Protein 3NQP (pdb70)

InterPro domains:
  IPR011990 Tetratricopeptide-like helical domain superfamily [SSF48452] (22-537)
  IPR012944 RagB/SusD domain [PF07980] (338-537)
  IPR033985 SusD-like, N-terminal [PF14322] (109-216)

Structure (mmCIF, N/CA/C/O backbone):
data_3NQP
#
_entry.id   3NQP
#
_cell.length_a   129.093
_cell.length_b   87.958
_cell.length_c   107.041
_cell.angle_alpha   90.00
_cell.angle_beta   93.38
_cell.angle_gamma   90.00
#
_symmetry.space_group_name_H-M   'C 1 2 1'
#
loop_
_entity.id
_entity.type
_entity.pdbx_description
1 polymer 'SusD superfamily protein'
2 non-polymer 'ACETATE ION'
3 non-polymer 1,2-ETHANEDIOL
4 non-polymer DI(HYDROXYETHYL)ETHER
5 water water
#
loop_
_atom_site.group_PDB
_atom_site.id
_atom_site.type_symbol
_atom_site.label_atom_id
_atom_site.label_alt_id
_atom_site.label_comp_id
_atom_site.label_asym_id
_atom_site.label_entity_id
_atom_site.label_seq_id
_atom_site.pdbx_PDB_ins_code
_atom_site.Cartn_x
_atom_site.Cartn_y
_atom_site.Cartn_z
_atom_site.occupancy
_atom_site.B_iso_or_equiv
_atom_site.auth_seq_id
_atom_site.auth_comp_id
_atom_site.auth_asym_id
_atom_site.auth_atom_id
_atom_site.pdbx_PDB_model_num
ATOM 1 N N . TYR A 1 17 ? 54.848 25.407 29.736 1.00 59.15 41 TYR A N 1
ATOM 2 C CA . TYR A 1 17 ? 54.413 23.990 29.896 1.00 58.62 41 TYR A CA 1
ATOM 3 C C . TYR A 1 17 ? 53.159 23.680 29.050 1.00 57.51 41 TYR A C 1
ATOM 4 O O . TYR A 1 17 ? 52.834 22.506 28.824 1.00 56.89 41 TYR A O 1
ATOM 6 N N . TRP A 1 18 ? 52.440 24.721 28.601 1.00 55.00 42 TRP A N 1
ATOM 7 C CA . TRP A 1 18 ? 51.290 24.507 27.705 1.00 50.32 42 TRP A CA 1
ATOM 8 C C . TRP A 1 18 ? 51.654 24.626 26.236 1.00 46.08 42 TRP A C 1
ATOM 9 O O . TRP A 1 18 ? 52.630 25.276 25.863 1.00 43.54 42 TRP A O 1
ATOM 20 N N . LYS A 1 19 ? 50.821 24.005 25.417 1.00 42.86 43 LYS A N 1
ATOM 21 C CA . LYS A 1 19 ? 51.042 23.897 23.994 1.00 43.49 43 LYS A CA 1
ATOM 22 C C . LYS A 1 19 ? 49.873 24.456 23.192 1.00 39.07 43 LYS A C 1
ATOM 23 O O . LYS A 1 19 ? 50.033 24.692 21.994 1.00 37.15 43 LYS A O 1
ATOM 29 N N . THR A 1 20 ? 48.697 24.642 23.805 1.00 34.66 44 THR A N 1
ATOM 30 C CA . THR A 1 20 ? 47.523 25.034 23.013 1.00 33.02 44 THR A CA 1
ATOM 31 C C . THR A 1 20 ? 46.633 26.161 23.578 1.00 31.48 44 THR A C 1
ATOM 32 O O . THR A 1 20 ? 46.563 26.413 24.798 1.00 28.43 44 THR A O 1
ATOM 36 N N . GLU A 1 21 ? 45.905 26.795 22.666 1.00 29.38 45 GLU A N 1
ATOM 37 C CA . GLU A 1 21 ? 44.971 27.862 23.019 1.00 28.30 45 GLU A CA 1
ATOM 38 C C . GLU A 1 21 ? 43.909 27.322 23.955 1.00 26.27 45 GLU A C 1
ATOM 39 O O . GLU A 1 21 ? 43.577 27.972 24.921 1.00 22.83 45 GLU A O 1
ATOM 45 N N . ALA A 1 22 ? 43.391 26.124 23.676 1.00 23.41 46 ALA A N 1
ATOM 46 C CA . ALA A 1 22 ? 42.366 25.494 24.519 1.00 23.27 46 ALA A CA 1
ATOM 47 C C . ALA A 1 22 ? 42.773 25.399 25.998 1.00 22.31 46 ALA A C 1
ATOM 48 O O . ALA A 1 22 ? 41.948 25.588 26.895 1.00 20.38 46 ALA A O 1
ATOM 50 N N . GLN A 1 23 ? 44.050 25.152 26.246 1.00 21.41 47 GLN A N 1
ATOM 51 C CA . GLN A 1 23 ? 44.532 25.000 27.614 1.00 24.71 47 GLN A CA 1
ATOM 52 C C . GLN A 1 23 ? 44.585 26.344 28.346 1.00 22.95 47 GLN A C 1
ATOM 53 O O . GLN A 1 23 ? 44.161 26.464 29.504 1.00 23.44 47 GLN A O 1
ATOM 59 N N . ALA A 1 24 ? 45.097 27.359 27.666 1.00 21.09 48 ALA A N 1
ATOM 60 C CA . ALA A 1 24 ? 45.153 28.687 28.246 1.00 19.62 48 ALA A CA 1
ATOM 61 C C . ALA A 1 24 ? 43.739 29.181 28.546 1.00 19.34 48 ALA A C 1
ATOM 62 O O . ALA A 1 24 ? 43.484 29.710 29.609 1.00 20.48 48 ALA A O 1
ATOM 64 N N . THR A 1 25 ? 42.823 28.996 27.602 1.00 17.59 49 THR A N 1
ATOM 65 C CA . THR A 1 25 ? 41.459 29.446 27.766 1.00 17.70 49 THR A CA 1
ATOM 66 C C . THR A 1 25 ? 40.748 28.704 28.920 1.00 18.30 49 THR A C 1
ATOM 67 O O . THR A 1 25 ? 39.995 29.324 29.686 1.00 19.82 49 THR A O 1
ATOM 71 N N . ALA A 1 26 ? 40.991 27.390 29.036 1.00 20.21 50 ALA A N 1
ATOM 72 C CA . ALA A 1 26 ? 40.491 26.600 30.168 1.00 20.40 50 ALA A CA 1
ATOM 73 C C . ALA A 1 26 ? 41.010 27.170 31.499 1.00 20.18 50 ALA A C 1
ATOM 74 O O . ALA A 1 26 ? 40.263 27.282 32.463 1.00 17.63 50 ALA A O 1
ATOM 76 N N . TYR A 1 27 ? 42.282 27.529 31.550 1.00 14.52 51 TYR A N 1
ATOM 77 C CA . TYR A 1 27 ? 42.840 28.025 32.768 1.00 18.95 51 TYR A CA 1
ATOM 78 C C . TYR A 1 27 ? 42.229 29.398 33.117 1.00 17.14 51 TYR A C 1
ATOM 79 O O . TYR A 1 27 ? 41.977 29.672 34.285 1.00 18.34 51 TYR A O 1
ATOM 88 N N . ILE A 1 28 ? 41.948 30.228 32.112 1.00 18.71 52 ILE A N 1
ATOM 89 C CA . ILE A 1 28 ? 41.251 31.500 32.333 1.00 16.49 52 ILE A CA 1
ATOM 90 C C . ILE A 1 28 ? 39.874 31.275 32.917 1.00 18.78 52 ILE A C 1
ATOM 91 O O . ILE A 1 28 ? 39.454 32.013 33.832 1.00 16.70 52 ILE A O 1
ATOM 96 N N A ASP A 1 29 ? 39.154 30.281 32.400 0.60 16.89 53 ASP A N 1
ATOM 97 N N B ASP A 1 29 ? 39.163 30.275 32.391 0.40 17.74 53 ASP A N 1
ATOM 98 C CA A ASP A 1 29 ? 37.873 29.936 32.991 0.60 17.90 53 ASP A CA 1
ATOM 99 C CA B ASP A 1 29 ? 37.875 29.887 32.947 0.40 18.92 53 ASP A CA 1
ATOM 100 C C A ASP A 1 29 ? 38.007 29.506 34.432 0.60 16.13 53 ASP A C 1
ATOM 101 C C B ASP A 1 29 ? 38.004 29.497 34.411 0.40 17.21 53 ASP A C 1
ATOM 102 O O A ASP A 1 29 ? 37.197 29.890 35.270 0.60 16.06 53 ASP A O 1
ATOM 103 O O B ASP A 1 29 ? 37.198 29.910 35.239 0.40 17.00 53 ASP A O 1
ATOM 112 N N . GLY A 1 30 ? 39.020 28.691 34.711 1.00 17.87 54 GLY A N 1
ATOM 113 C CA . GLY A 1 30 ? 39.293 28.222 36.075 1.00 19.09 54 GLY A CA 1
ATOM 114 C C . GLY A 1 30 ? 39.609 29.373 36.995 1.00 15.59 54 GLY A C 1
ATOM 115 O O . GLY A 1 30 ? 39.142 29.410 38.123 1.00 13.34 54 GLY A O 1
ATOM 116 N N . ILE A 1 31 ? 40.459 30.275 36.539 1.00 15.84 55 ILE A N 1
ATOM 117 C CA . ILE A 1 31 ? 40.768 31.499 37.313 1.00 15.85 55 ILE A CA 1
ATOM 118 C C . ILE A 1 31 ? 39.465 32.232 37.675 1.00 14.72 55 ILE A C 1
ATOM 119 O O . ILE A 1 31 ? 39.292 32.688 38.814 1.00 13.38 55 ILE A O 1
ATOM 124 N N . HIS A 1 32 ? 38.538 32.340 36.724 1.00 15.09 56 HIS A N 1
ATOM 125 C CA . HIS A 1 32 ? 37.284 33.033 37.032 1.00 16.55 56 HIS A CA 1
ATOM 126 C C . HIS A 1 32 ? 36.358 32.270 38.011 1.00 16.24 56 HIS A C 1
ATOM 127 O O . HIS A 1 32 ? 35.643 32.876 38.781 1.00 11.68 56 HIS A O 1
ATOM 134 N N . LYS A 1 33 ? 36.364 30.943 37.966 1.00 17.10 57 LYS A N 1
ATOM 135 C CA . LYS A 1 33 ? 35.510 30.165 38.849 1.00 15.08 57 LYS A CA 1
ATOM 136 C C . LYS A 1 33 ? 36.095 30.207 40.278 1.00 15.11 57 LYS A C 1
ATOM 137 O O . LYS A 1 33 ? 35.366 30.170 41.254 1.00 13.95 57 LYS A O 1
ATOM 143 N N A HIS A 1 34 ? 37.413 30.276 40.395 0.50 14.36 58 HIS A N 1
ATOM 144 N N B HIS A 1 34 ? 37.414 30.284 40.375 0.50 14.68 58 HIS A N 1
ATOM 145 C CA A HIS A 1 34 ? 38.038 30.394 41.706 0.50 13.45 58 HIS A CA 1
ATOM 146 C CA B HIS A 1 34 ? 38.097 30.393 41.657 0.50 14.23 58 HIS A CA 1
ATOM 147 C C A HIS A 1 34 ? 37.770 31.782 42.262 0.50 13.96 58 HIS A C 1
ATOM 148 C C B HIS A 1 34 ? 37.783 31.766 42.244 0.50 14.35 58 HIS A C 1
ATOM 149 O O A HIS A 1 34 ? 37.685 31.968 43.481 0.50 12.85 58 HIS A O 1
ATOM 150 O O B HIS A 1 34 ? 37.672 31.921 43.464 0.50 13.63 58 HIS A O 1
ATOM 163 N N . LEU A 1 35 ? 37.656 32.767 41.373 1.00 11.50 59 LEU A N 1
ATOM 164 C CA . LEU A 1 35 ? 37.305 34.107 41.792 1.00 12.02 59 LEU A CA 1
ATOM 165 C C . LEU A 1 35 ? 35.843 34.063 42.279 1.00 12.72 59 LEU A C 1
ATOM 166 O O . LEU A 1 35 ? 35.534 34.657 43.311 1.00 11.38 59 LEU A O 1
ATOM 171 N N . ARG A 1 36 ? 34.962 33.388 41.532 1.00 10.72 60 ARG A N 1
ATOM 172 C CA . ARG A 1 36 ? 33.574 33.227 41.965 1.00 11.40 60 ARG A CA 1
ATOM 173 C C . ARG A 1 36 ? 33.525 32.644 43.388 1.00 13.98 60 ARG A C 1
ATOM 174 O O . ARG A 1 36 ? 32.754 33.109 44.249 1.00 15.19 60 ARG A O 1
ATOM 182 N N . ASP A 1 37 ? 34.337 31.618 43.621 1.00 10.63 61 ASP A N 1
ATOM 183 C CA . ASP A 1 37 ? 34.372 30.955 44.915 1.00 15.23 61 ASP A CA 1
ATOM 184 C C . ASP A 1 37 ? 34.844 31.877 46.059 1.00 14.71 61 ASP A C 1
ATOM 185 O O . ASP A 1 37 ? 34.546 31.611 47.206 1.00 15.81 61 ASP A O 1
ATOM 190 N N . ALA A 1 38 ? 35.576 32.936 45.745 1.00 12.53 62 ALA A N 1
ATOM 191 C CA . ALA A 1 38 ? 35.970 33.941 46.776 1.00 13.02 62 ALA A CA 1
ATOM 192 C C . ALA A 1 38 ? 35.032 35.132 46.883 1.00 11.11 62 ALA A C 1
ATOM 193 O O . ALA A 1 38 ? 35.273 36.049 47.694 1.00 12.49 62 ALA A O 1
ATOM 195 N N . ALA A 1 39 ? 33.937 35.130 46.121 1.00 13.83 63 ALA A N 1
ATOM 196 C CA . ALA A 1 39 ? 33.045 36.286 46.081 1.00 12.93 63 ALA A CA 1
ATOM 197 C C . ALA A 1 39 ? 32.320 36.557 47.410 1.00 11.00 63 ALA A C 1
ATOM 198 O O . ALA A 1 39 ? 32.147 37.712 47.808 1.00 11.27 63 ALA A O 1
ATOM 200 N N . TRP A 1 40 ? 31.899 35.513 48.101 1.00 8.99 64 TRP A N 1
ATOM 201 C CA . TRP A 1 40 ? 31.212 35.728 49.383 1.00 10.41 64 TRP A CA 1
ATOM 202 C C . TRP A 1 40 ? 32.187 36.391 50.342 1.00 9.70 64 TRP A C 1
ATOM 203 O O . TRP A 1 40 ? 31.854 37.362 51.018 1.00 12.42 64 TRP A O 1
ATOM 214 N N . GLN A 1 41 ? 33.421 35.900 50.390 1.00 8.69 65 GLN A N 1
ATOM 215 C CA . GLN A 1 41 ? 34.380 36.511 51.304 1.00 12.65 65 GLN A CA 1
ATOM 216 C C . GLN A 1 41 ? 34.652 37.974 50.944 1.00 9.76 65 GLN A C 1
ATOM 217 O O . GLN A 1 41 ? 34.826 38.822 51.838 1.00 10.23 65 GLN A O 1
ATOM 223 N N . HIS A 1 42 ? 34.771 38.251 49.649 1.00 10.67 66 HIS A N 1
ATOM 224 C CA . HIS A 1 42 ? 35.099 39.594 49.183 1.00 12.20 66 HIS A CA 1
ATOM 225 C C . HIS A 1 42 ? 33.982 40.591 49.554 1.00 11.52 66 HIS A C 1
ATOM 226 O O . HIS A 1 42 ? 34.237 41.691 50.087 1.00 11.20 66 HIS A O 1
ATOM 233 N N . THR A 1 43 ? 32.744 40.205 49.262 1.00 10.34 67 THR A N 1
ATOM 234 C CA . THR A 1 43 ? 31.616 41.088 49.364 1.00 9.10 67 THR A CA 1
ATOM 235 C C . THR A 1 43 ? 31.064 41.067 50.791 1.00 9.74 67 THR A C 1
ATOM 236 O O . THR A 1 43 ? 30.915 42.132 51.434 1.00 10.44 67 THR A O 1
ATOM 240 N N . ILE A 1 44 ? 30.803 39.884 51.309 1.00 9.98 68 ILE A N 1
ATOM 241 C CA . ILE A 1 44 ? 30.114 39.781 52.624 1.00 10.52 68 ILE A CA 1
ATOM 242 C C . ILE A 1 44 ? 31.158 39.819 53.769 1.00 9.80 68 ILE A C 1
ATOM 243 O O . ILE A 1 44 ? 31.157 40.742 54.574 1.00 12.11 68 ILE A O 1
ATOM 248 N N . THR A 1 45 ? 32.058 38.853 53.855 1.00 9.93 69 THR A N 1
ATOM 249 C CA . THR A 1 45 ? 32.984 38.799 55.006 1.00 10.60 69 THR A CA 1
ATOM 250 C C . THR A 1 45 ? 33.813 40.072 55.164 1.00 9.44 69 THR A C 1
ATOM 251 O O . THR A 1 45 ? 33.822 40.661 56.242 1.00 9.72 69 THR A O 1
ATOM 255 N N . PHE A 1 46 ? 34.433 40.506 54.078 1.00 9.24 70 PHE A N 1
ATOM 256 C CA . PHE A 1 46 ? 35.326 41.664 54.076 1.00 11.51 70 PHE A CA 1
ATOM 257 C C . PHE A 1 46 ? 34.537 43.003 53.933 1.00 12.77 70 PHE A C 1
ATOM 258 O O . PHE A 1 46 ? 34.772 43.946 54.665 1.00 12.88 70 PHE A O 1
ATOM 266 N N . GLY A 1 47 ? 33.572 43.052 53.020 1.00 14.04 71 GLY A N 1
ATOM 267 C CA . GLY A 1 47 ? 32.922 44.306 52.660 1.00 11.85 71 GLY A CA 1
ATOM 268 C C . GLY A 1 47 ? 31.788 44.727 53.569 1.00 11.06 71 GLY A C 1
ATOM 269 O O . GLY A 1 47 ? 31.575 45.927 53.743 1.00 10.80 71 GLY A O 1
ATOM 270 N N . GLU A 1 48 ? 31.021 43.767 54.100 1.00 11.47 72 GLU A N 1
ATOM 271 C CA . GLU A 1 48 ? 29.761 44.111 54.830 1.00 13.24 72 GLU A CA 1
ATOM 272 C C . GLU A 1 48 ? 29.839 43.942 56.339 1.00 10.98 72 GLU A C 1
ATOM 273 O O . GLU A 1 48 ? 29.376 44.797 57.082 1.00 10.79 72 GLU A O 1
ATOM 279 N N . LEU A 1 49 ? 30.367 42.800 56.797 1.00 12.46 73 LEU A N 1
ATOM 280 C CA . LEU A 1 49 ? 30.079 42.392 58.184 1.00 11.00 73 LEU A CA 1
ATOM 281 C C . LEU A 1 49 ? 30.540 43.331 59.286 1.00 12.32 73 LEU A C 1
ATOM 282 O O . LEU A 1 49 ? 29.886 43.421 60.315 1.00 12.79 73 LEU A O 1
ATOM 287 N N . ARG A 1 50 ? 31.691 43.964 59.122 1.00 13.59 74 ARG A N 1
ATOM 288 C CA . ARG A 1 50 ? 32.203 44.895 60.144 1.00 13.76 74 ARG A CA 1
ATOM 289 C C . ARG A 1 50 ? 31.552 46.280 60.062 1.00 16.25 74 ARG A C 1
ATOM 290 O O . ARG A 1 50 ? 31.933 47.187 60.805 1.00 15.95 74 ARG A O 1
ATOM 298 N N . GLY A 1 51 ? 30.599 46.434 59.144 1.00 13.80 75 GLY A N 1
ATOM 299 C CA . GLY A 1 51 ? 29.944 47.724 58.885 1.00 14.76 75 GLY A CA 1
ATOM 300 C C . GLY A 1 51 ? 29.003 48.311 59.935 1.00 12.88 75 GLY A C 1
ATOM 301 O O . GLY A 1 51 ? 28.481 49.365 59.701 1.00 13.52 75 GLY A O 1
ATOM 302 N N . GLY A 1 52 ? 28.771 47.654 61.076 1.00 10.46 76 GLY A N 1
ATOM 303 C CA . GLY A 1 52 ? 28.051 48.298 62.180 1.00 12.20 76 GLY A CA 1
ATOM 304 C C . GLY A 1 52 ? 26.545 48.235 62.038 1.00 12.26 76 GLY A C 1
ATOM 305 O O . GLY A 1 52 ? 25.816 48.937 62.736 1.00 13.87 76 GLY A O 1
ATOM 306 N N . ARG A 1 53 ? 26.051 47.416 61.132 1.00 10.57 77 ARG A N 1
ATOM 307 C CA . ARG A 1 53 ? 24.600 47.342 60.950 1.00 11.34 77 ARG A CA 1
ATOM 308 C C . ARG A 1 53 ? 23.982 45.962 60.931 1.00 13.91 77 ARG A C 1
ATOM 309 O O . ARG A 1 53 ? 22.795 45.804 60.538 1.00 10.78 77 ARG A O 1
ATOM 317 N N . PHE A 1 54 ? 24.730 44.969 61.415 1.00 12.38 78 PHE A N 1
ATOM 318 C CA . PHE A 1 54 ? 24.233 43.614 61.544 1.00 12.74 78 PHE A CA 1
ATOM 319 C C . PHE A 1 54 ? 23.835 43.353 63.007 1.00 14.66 78 PHE A C 1
ATOM 320 O O . PHE A 1 54 ? 24.367 43.965 63.905 1.00 12.69 78 PHE A O 1
ATOM 328 N N . ILE A 1 55 ? 22.831 42.520 63.232 1.00 14.77 79 ILE A N 1
ATOM 329 C CA . ILE A 1 55 ? 22.521 42.125 64.589 1.00 15.99 79 ILE A CA 1
ATOM 330 C C . ILE A 1 55 ? 23.398 40.909 64.963 1.00 14.97 79 ILE A C 1
ATOM 331 O O . ILE A 1 55 ? 23.962 40.235 64.083 1.00 13.35 79 ILE A O 1
ATOM 336 N N . THR A 1 56 ? 23.467 40.622 66.261 1.00 14.40 80 THR A N 1
ATOM 337 C CA . THR A 1 56 ? 24.078 39.388 66.753 1.00 16.53 80 THR A CA 1
ATOM 338 C C . THR A 1 56 ? 23.113 38.714 67.722 1.00 15.67 80 THR A C 1
ATOM 339 O O . THR A 1 56 ? 22.062 39.265 68.036 1.00 14.99 80 THR A O 1
ATOM 343 N N . GLY A 1 57 ? 23.468 37.510 68.146 1.00 18.03 81 GLY A N 1
ATOM 344 C CA . GLY A 1 57 ? 22.581 36.658 68.940 1.00 17.69 81 GLY A CA 1
ATOM 345 C C . GLY A 1 57 ? 21.620 35.937 68.021 1.00 17.28 81 GLY A C 1
ATOM 346 O O . GLY A 1 57 ? 21.973 35.519 66.921 1.00 22.76 81 GLY A O 1
ATOM 347 N N . ALA A 1 58 ? 20.368 35.876 68.421 1.00 14.65 82 ALA A N 1
ATOM 348 C CA . ALA A 1 58 ? 19.371 35.155 67.640 1.00 17.03 82 ALA A CA 1
ATOM 349 C C . ALA A 1 58 ? 18.766 36.115 66.609 1.00 14.49 82 ALA A C 1
ATOM 350 O O . ALA A 1 58 ? 18.413 37.266 66.893 1.00 11.79 82 ALA A O 1
ATOM 352 N N . SER A 1 59 ? 18.627 35.623 65.398 1.00 13.23 83 SER A N 1
ATOM 353 C CA . SER A 1 59 ? 17.915 36.362 64.384 1.00 10.92 83 SER A CA 1
ATOM 354 C C . SER A 1 59 ? 16.438 36.395 64.709 1.00 11.37 83 SER A C 1
ATOM 355 O O . SER A 1 59 ? 15.959 35.639 65.543 1.00 11.43 83 SER A O 1
ATOM 358 N N . SER A 1 60 ? 15.720 37.282 64.027 1.00 11.83 84 SER A N 1
ATOM 359 C CA . SER A 1 60 ? 14.248 37.293 64.095 1.00 10.53 84 SER A CA 1
ATOM 360 C C . SER A 1 60 ? 13.647 35.908 63.881 1.00 10.81 84 SER A C 1
ATOM 361 O O . SER A 1 60 ? 12.594 35.580 64.450 1.00 13.05 84 SER A O 1
ATOM 364 N N . ASP A 1 61 ? 14.248 35.120 62.996 1.00 12.10 85 ASP A N 1
ATOM 365 C CA . ASP A 1 61 ? 13.720 33.795 62.658 1.00 10.18 85 ASP A CA 1
ATOM 366 C C . ASP A 1 61 ? 14.026 32.726 63.726 1.00 15.13 85 ASP A C 1
ATOM 367 O O . ASP A 1 61 ? 13.497 31.588 63.665 1.00 14.15 85 ASP A O 1
ATOM 372 N N . GLY A 1 62 ? 14.873 33.082 64.691 1.00 15.66 86 GLY A N 1
ATOM 373 C CA . GLY A 1 62 ? 15.096 32.237 65.860 1.00 15.51 86 GLY A CA 1
ATOM 374 C C . GLY A 1 62 ? 16.452 31.573 65.938 1.00 17.30 86 GLY A C 1
ATOM 375 O O . GLY A 1 62 ? 16.688 30.855 66.891 1.00 13.47 86 GLY A O 1
ATOM 384 N N . GLY A 1 64 ? 20.779 31.479 65.937 1.00 16.24 88 GLY A N 1
ATOM 385 C CA . GLY A 1 64 ? 22.019 32.213 66.229 1.00 14.37 88 GLY A CA 1
ATOM 386 C C . GLY A 1 64 ? 22.727 32.566 64.925 1.00 15.72 88 GLY A C 1
ATOM 387 O O . GLY A 1 64 ? 22.948 31.695 64.075 1.00 12.94 88 GLY A O 1
ATOM 388 N N . VAL A 1 65 ? 23.128 33.830 64.783 1.00 12.38 89 VAL A N 1
ATOM 389 C CA . VAL A 1 65 ? 23.676 34.292 63.531 1.00 13.16 89 VAL A CA 1
ATOM 390 C C . VAL A 1 65 ? 25.132 33.918 63.418 1.00 12.76 89 VAL A C 1
ATOM 391 O O . VAL A 1 65 ? 25.770 33.639 64.421 1.00 12.35 89 VAL A O 1
ATOM 395 N N . SER A 1 66 ? 25.637 33.893 62.191 1.00 11.43 90 SER A N 1
ATOM 396 C CA . SER A 1 66 ? 27.048 33.510 61.946 1.00 15.82 90 SER A CA 1
ATOM 397 C C . SER A 1 66 ? 28.001 34.689 62.070 1.00 15.37 90 SER A C 1
ATOM 398 O O . SER A 1 66 ? 27.574 35.855 61.988 1.00 11.58 90 SER A O 1
ATOM 401 N N . ASN A 1 67 ? 29.303 34.390 62.210 1.00 12.25 91 ASN A N 1
ATOM 402 C CA . ASN A 1 67 ? 30.344 35.395 62.215 1.00 14.19 91 ASN A CA 1
ATOM 403 C C . ASN A 1 67 ? 30.128 36.485 63.270 1.00 15.86 91 ASN A C 1
ATOM 404 O O . ASN A 1 67 ? 30.504 37.657 63.066 1.00 15.34 91 ASN A O 1
ATOM 409 N N . GLY A 1 68 ? 29.520 36.136 64.396 1.00 13.03 92 GLY A N 1
ATOM 410 C CA . GLY A 1 68 ? 29.184 37.198 65.393 1.00 14.96 92 GLY A CA 1
ATOM 411 C C . GLY A 1 68 ? 30.424 37.954 65.870 1.00 13.69 92 GLY A C 1
ATOM 412 O O . GLY A 1 68 ? 30.378 39.164 66.117 1.00 11.96 92 GLY A O 1
ATOM 413 N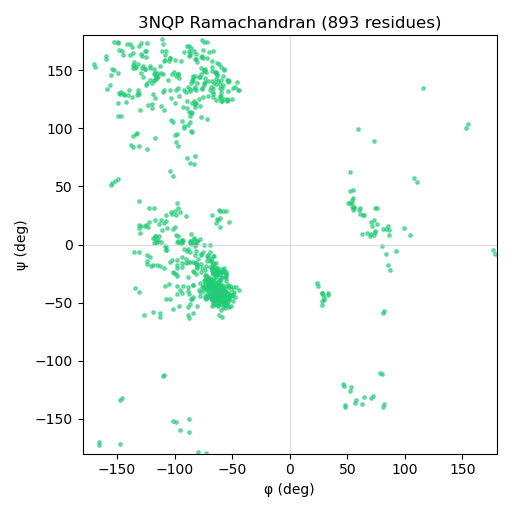 N . ASP A 1 69 ? 31.548 37.265 66.015 1.00 13.98 93 ASP A N 1
ATOM 414 C CA . ASP A 1 69 ? 32.784 37.959 66.414 1.00 16.15 93 ASP A CA 1
ATOM 415 C C . ASP A 1 69 ? 33.240 39.046 65.415 1.00 14.37 93 ASP A C 1
ATOM 416 O O . ASP A 1 69 ? 33.727 40.118 65.838 1.00 16.18 93 ASP A O 1
ATOM 421 N N . ILE A 1 70 ? 33.143 38.772 64.121 1.00 12.75 94 ILE A N 1
ATOM 422 C CA . ILE A 1 70 ? 33.479 39.812 63.100 1.00 13.42 94 ILE A CA 1
ATOM 423 C C . ILE A 1 70 ? 32.564 41.031 63.288 1.00 12.47 94 ILE A C 1
ATOM 424 O O . ILE A 1 70 ? 33.017 42.184 63.347 1.00 11.89 94 ILE A O 1
ATOM 429 N N . ILE A 1 71 ? 31.273 40.756 63.409 1.00 13.17 95 ILE A N 1
ATOM 430 C CA . ILE A 1 71 ? 30.256 41.770 63.525 1.00 11.13 95 ILE A CA 1
ATOM 431 C C . ILE A 1 71 ? 30.499 42.631 64.756 1.00 12.44 95 ILE A C 1
ATOM 432 O O . ILE A 1 71 ? 30.353 43.836 64.675 1.00 8.84 95 ILE A O 1
ATOM 437 N N . LEU A 1 72 ? 30.915 42.007 65.873 1.00 13.69 96 LEU A N 1
ATOM 438 C CA . LEU A 1 72 ? 31.176 42.678 67.139 1.00 15.00 96 LEU A CA 1
ATOM 439 C C . LEU A 1 72 ? 32.559 43.327 67.193 1.00 15.17 96 LEU A C 1
ATOM 440 O O . LEU A 1 72 ? 32.929 43.920 68.190 1.00 14.52 96 LEU A O 1
ATOM 445 N N . GLN A 1 73 ? 33.332 43.225 66.128 1.00 12.56 97 GLN A N 1
ATOM 446 C CA . GLN A 1 73 ? 34.683 43.756 66.150 1.00 12.73 97 GLN A CA 1
ATOM 447 C C . GLN A 1 73 ? 35.604 43.042 67.175 1.00 13.30 97 GLN A C 1
ATOM 448 O O . GLN A 1 73 ? 36.586 43.630 67.618 1.00 14.58 97 GLN A O 1
ATOM 454 N N . ASN A 1 74 ? 35.285 41.785 67.514 1.00 13.20 98 ASN A N 1
ATOM 455 C CA . ASN A 1 74 ? 36.046 40.997 68.463 1.00 13.05 98 ASN A CA 1
ATOM 456 C C . ASN A 1 74 ? 37.153 40.346 67.659 1.00 13.92 98 ASN A C 1
ATOM 457 O O . ASN A 1 74 ? 36.914 39.321 66.998 1.00 13.33 98 ASN A O 1
ATOM 462 N N . PHE A 1 75 ? 38.335 40.963 67.692 1.00 11.88 99 PHE A N 1
ATOM 463 C CA . PHE A 1 75 ? 39.461 40.518 66.901 1.00 13.42 99 PHE A CA 1
ATOM 464 C C . PHE A 1 75 ? 40.704 40.413 67.757 1.00 14.18 99 PHE A C 1
ATOM 465 O O . PHE A 1 75 ? 41.037 41.357 68.467 1.00 14.92 99 PHE A O 1
ATOM 473 N N . ASP A 1 76 ? 41.359 39.260 67.675 1.00 15.75 100 ASP A N 1
ATOM 474 C CA . ASP A 1 76 ? 42.685 39.029 68.288 1.00 17.74 100 ASP A CA 1
ATOM 475 C C . ASP A 1 76 ? 43.257 37.745 67.676 1.00 16.94 100 ASP A C 1
ATOM 476 O O . ASP A 1 76 ? 42.664 37.166 66.747 1.00 15.47 100 ASP A O 1
ATOM 481 N N . GLU A 1 77 ? 44.387 37.256 68.187 1.00 16.24 101 GLU A N 1
ATOM 482 C CA . GLU A 1 77 ? 45.033 36.099 67.575 1.00 16.75 101 GLU A CA 1
ATOM 483 C C . GLU A 1 77 ? 44.257 34.762 67.662 1.00 19.02 101 GLU A C 1
ATOM 484 O O . GLU A 1 77 ? 44.656 33.801 67.020 1.00 19.87 101 GLU A O 1
ATOM 490 N N . THR A 1 78 ? 43.181 34.694 68.448 1.00 18.45 102 THR A N 1
ATOM 491 C CA . THR A 1 78 ? 42.306 33.513 68.439 1.00 21.26 102 THR A CA 1
ATOM 492 C C . THR A 1 78 ? 40.912 33.826 67.903 1.00 19.13 102 THR A C 1
ATOM 493 O O . THR A 1 78 ? 40.060 32.949 67.896 1.00 19.60 102 THR A O 1
ATOM 497 N N . HIS A 1 79 ? 40.691 35.067 67.443 1.00 18.51 103 HIS A N 1
ATOM 498 C CA . HIS A 1 79 ? 39.440 35.477 66.805 1.00 15.44 103 HIS A CA 1
ATOM 499 C C . HIS A 1 79 ? 39.800 36.326 65.560 1.00 16.38 103 HIS A C 1
ATOM 500 O O . HIS A 1 79 ? 39.877 37.552 65.623 1.00 16.81 103 HIS A O 1
ATOM 507 N N . THR A 1 80 ? 40.070 35.657 64.442 1.00 11.29 104 THR A N 1
ATOM 508 C CA . THR A 1 80 ? 40.722 36.284 63.297 1.00 13.36 104 THR A CA 1
ATOM 509 C C . THR A 1 80 ? 39.778 36.498 62.086 1.00 14.23 104 THR A C 1
ATOM 510 O O . THR A 1 80 ? 40.175 37.090 61.074 1.00 14.16 104 THR A O 1
ATOM 514 N N . GLY A 1 81 ? 38.523 36.074 62.238 1.00 14.75 105 GLY A N 1
ATOM 515 C CA . GLY A 1 81 ? 37.477 36.324 61.249 1.00 11.12 105 GLY A CA 1
ATOM 516 C C . GLY A 1 81 ? 37.534 35.321 60.106 1.00 14.19 105 GLY A C 1
ATOM 517 O O . GLY A 1 81 ? 36.534 34.660 59.786 1.00 13.13 105 GLY A O 1
ATOM 518 N N . VAL A 1 82 ? 38.706 35.288 59.464 1.00 13.41 106 VAL A N 1
ATOM 519 C CA . VAL A 1 82 ? 39.057 34.294 58.456 1.00 15.50 106 VAL A CA 1
ATOM 520 C C . VAL A 1 82 ? 40.397 33.697 58.833 1.00 17.51 106 VAL A C 1
ATOM 521 O O . VAL A 1 82 ? 41.121 34.288 59.635 1.00 13.27 106 VAL A O 1
ATOM 525 N N . SER A 1 83 ? 40.715 32.541 58.252 1.00 15.25 107 SER A N 1
ATOM 526 C CA . SER A 1 83 ? 41.996 31.885 58.444 1.00 18.46 107 SER A CA 1
ATOM 527 C C . SER A 1 83 ? 42.804 32.002 57.190 1.00 18.43 107 SER A C 1
ATOM 528 O O . SER A 1 83 ? 42.257 32.265 56.124 1.00 16.37 107 SER A O 1
ATOM 531 N N . LYS A 1 84 ? 44.111 31.762 57.331 1.00 16.61 108 LYS A N 1
ATOM 532 C CA . LYS A 1 84 ? 45.031 31.594 56.231 1.00 21.35 108 LYS A CA 1
ATOM 533 C C . LYS A 1 84 ? 45.020 32.747 55.250 1.00 18.87 108 LYS A C 1
ATOM 534 O O . LYS A 1 84 ? 45.019 32.506 54.030 1.00 16.08 108 LYS A O 1
ATOM 540 N N . PHE A 1 85 ? 45.064 33.984 55.767 1.00 19.44 109 PHE A N 1
ATOM 541 C CA . PHE A 1 85 ? 44.997 35.183 54.902 1.00 19.40 109 PHE A CA 1
ATOM 542 C C . PHE A 1 85 ? 43.818 35.118 53.921 1.00 19.29 109 PHE A C 1
ATOM 543 O O . PHE A 1 85 ? 43.910 35.522 52.765 1.00 17.81 109 PHE A O 1
ATOM 551 N N . GLY A 1 86 ? 42.713 34.550 54.377 1.00 16.28 110 GLY A N 1
ATOM 552 C CA . GLY A 1 86 ? 41.530 34.432 53.554 1.00 16.48 110 GLY A CA 1
ATOM 553 C C . GLY A 1 86 ? 41.653 33.405 52.426 1.00 16.97 110 GLY A C 1
ATOM 554 O O . GLY A 1 86 ? 40.915 33.464 51.462 1.00 14.00 110 GLY A O 1
ATOM 555 N N . ASP A 1 87 ? 42.652 32.531 52.521 1.00 19.02 111 ASP A N 1
ATOM 556 C CA . ASP A 1 87 ? 42.925 31.473 51.547 1.00 21.36 111 ASP A CA 1
ATOM 557 C C . ASP A 1 87 ? 43.069 32.032 50.135 1.00 19.24 111 ASP A C 1
ATOM 558 O O . ASP A 1 87 ? 42.671 31.398 49.174 1.00 19.56 111 ASP A O 1
ATOM 563 N N . LEU A 1 88 ? 43.589 33.245 49.999 1.00 14.80 112 LEU A N 1
ATOM 564 C CA . LEU A 1 88 ? 43.753 33.816 48.676 1.00 15.48 112 LEU A CA 1
ATOM 565 C C . LEU A 1 88 ? 45.079 33.499 47.972 1.00 17.05 112 LEU A C 1
ATOM 566 O O . LEU A 1 88 ? 45.191 33.725 46.743 1.00 16.90 112 LEU A O 1
ATOM 571 N N . PHE A 1 89 ? 46.085 33.015 48.684 1.00 17.60 113 PHE A N 1
ATOM 572 C CA . PHE A 1 89 ? 47.397 32.836 48.027 1.00 18.49 113 PHE A CA 1
ATOM 573 C C . PHE A 1 89 ? 47.403 31.686 47.019 1.00 19.53 113 PHE A C 1
ATOM 574 O O . PHE A 1 89 ? 48.171 31.729 46.043 1.00 18.95 113 PHE A O 1
ATOM 582 N N . GLY A 1 90 ? 46.555 30.675 47.213 1.00 20.03 114 GLY A N 1
ATOM 583 C CA . GLY A 1 90 ? 46.464 29.610 46.204 1.00 22.00 114 GLY A CA 1
ATOM 584 C C . GLY A 1 90 ? 45.999 30.194 44.863 1.00 21.76 114 GLY A C 1
ATOM 585 O O . GLY A 1 90 ? 46.593 29.923 43.788 1.00 21.03 114 GLY A O 1
ATOM 586 N N . ARG A 1 91 ? 44.971 31.044 44.931 1.00 20.99 115 ARG A N 1
ATOM 587 C CA . ARG A 1 91 ? 44.458 31.748 43.744 1.00 19.41 115 ARG A CA 1
ATOM 588 C C . ARG A 1 91 ? 45.515 32.621 43.079 1.00 19.82 115 ARG A C 1
ATOM 589 O O . ARG A 1 91 ? 45.669 32.594 41.850 1.00 15.29 115 ARG A O 1
ATOM 597 N N . ILE A 1 92 ? 46.193 33.424 43.904 1.00 16.71 116 ILE A N 1
ATOM 598 C CA . ILE A 1 92 ? 47.281 34.293 43.437 1.00 18.63 116 ILE A CA 1
ATOM 599 C C . ILE A 1 92 ? 48.366 33.477 42.717 1.00 17.22 116 ILE A C 1
ATOM 600 O O . ILE A 1 92 ? 48.845 33.884 41.657 1.00 18.21 116 ILE A O 1
ATOM 605 N N A THR A 1 93 ? 48.750 32.335 43.272 0.50 17.92 117 THR A N 1
ATOM 606 N N B THR A 1 93 ? 48.729 32.333 43.294 0.50 17.40 117 THR A N 1
ATOM 607 C CA A THR A 1 93 ? 49.844 31.577 42.670 0.50 18.59 117 THR A CA 1
ATOM 608 C CA B THR A 1 93 ? 49.778 31.483 42.728 0.50 17.74 117 THR A CA 1
ATOM 609 C C A THR A 1 93 ? 49.459 31.024 41.292 0.50 17.80 117 THR A C 1
ATOM 610 C C B THR A 1 93 ? 49.442 31.060 41.306 0.50 17.37 117 THR A C 1
ATOM 611 O O A THR A 1 93 ? 50.321 30.899 40.427 0.50 19.94 117 THR A O 1
ATOM 612 O O B THR A 1 93 ? 50.309 31.054 40.438 0.50 19.67 117 THR A O 1
ATOM 619 N N . ASN A 1 94 ? 48.176 30.730 41.072 1.00 15.37 118 ASN A N 1
ATOM 620 C CA . ASN A 1 94 ? 47.693 30.343 39.764 1.00 15.45 118 ASN A CA 1
ATOM 621 C C . ASN A 1 94 ? 47.761 31.493 38.772 1.00 17.19 118 ASN A C 1
ATOM 622 O O . ASN A 1 94 ? 48.071 31.279 37.584 1.00 15.66 118 ASN A O 1
ATOM 627 N N . LEU A 1 95 ? 47.526 32.717 39.244 1.00 16.38 119 LEU A N 1
ATOM 628 C CA . LEU A 1 95 ? 47.718 33.889 38.405 1.00 15.32 119 LEU A CA 1
ATOM 629 C C . LEU A 1 95 ? 49.193 34.016 38.017 1.00 17.65 119 LEU A C 1
ATOM 630 O O . LEU A 1 95 ? 49.509 34.227 36.849 1.00 18.17 119 LEU A O 1
ATOM 635 N N . ASN A 1 96 ? 50.089 33.869 38.992 1.00 14.80 120 ASN A N 1
ATOM 636 C CA . ASN A 1 96 ? 51.531 33.955 38.709 1.00 15.72 120 ASN A CA 1
ATOM 637 C C . ASN A 1 96 ? 51.920 32.920 37.663 1.00 17.42 120 ASN A C 1
ATOM 638 O O . ASN A 1 96 ? 52.632 33.217 36.716 1.00 18.75 120 ASN A O 1
ATOM 643 N N . LEU A 1 97 ? 51.414 31.702 37.827 1.00 20.86 121 LEU A N 1
ATOM 644 C CA . LEU A 1 97 ? 51.734 30.629 36.904 1.00 23.07 121 LEU A CA 1
ATOM 645 C C . LEU A 1 97 ? 51.220 30.963 35.504 1.00 21.62 121 LEU A C 1
ATOM 646 O O . LEU A 1 97 ? 51.900 30.753 34.526 1.00 18.12 121 LEU A O 1
ATOM 651 N N . PHE A 1 98 ? 49.997 31.471 35.402 1.00 20.53 122 PHE A N 1
ATOM 652 C CA . PHE A 1 98 ? 49.489 31.848 34.093 1.00 20.03 122 PHE A CA 1
ATOM 653 C C . PHE A 1 98 ? 50.390 32.886 33.426 1.00 20.13 122 PHE A C 1
ATOM 654 O O . PHE A 1 98 ? 50.678 32.792 32.224 1.00 19.41 122 PHE A O 1
ATOM 662 N N . ILE A 1 99 ? 50.820 33.881 34.194 1.00 18.70 123 ILE A N 1
ATOM 663 C CA . ILE A 1 99 ? 51.620 34.959 33.640 1.00 20.57 123 ILE A CA 1
ATOM 664 C C . ILE A 1 99 ? 52.962 34.414 33.146 1.00 23.94 123 ILE A C 1
ATOM 665 O O . ILE A 1 99 ? 53.356 34.668 32.004 1.00 23.46 123 ILE A O 1
ATOM 670 N N . ALA A 1 100 ? 53.630 33.648 34.004 1.00 24.84 124 ALA A N 1
ATOM 671 C CA . ALA A 1 100 ? 54.888 32.961 33.640 1.00 26.29 124 ALA A CA 1
ATOM 672 C C . ALA A 1 100 ? 54.724 32.124 32.351 1.00 25.34 124 ALA A C 1
ATOM 673 O O . ALA A 1 100 ? 55.528 32.216 31.439 1.00 27.31 124 ALA A O 1
ATOM 675 N N . ARG A 1 101 ? 53.666 31.340 32.244 1.00 24.22 125 ARG A N 1
ATOM 676 C CA . ARG A 1 101 ? 53.520 30.481 31.051 1.00 27.06 125 ARG A CA 1
ATOM 677 C C . ARG A 1 101 ? 53.118 31.172 29.763 1.00 27.45 125 ARG A C 1
ATOM 678 O O . ARG A 1 101 ? 53.474 30.717 28.670 1.00 29.92 125 ARG A O 1
ATOM 686 N N . VAL A 1 102 ? 52.341 32.233 29.877 1.00 28.57 126 VAL A N 1
ATOM 687 C CA . VAL A 1 102 ? 51.682 32.821 28.725 1.00 27.66 126 VAL A CA 1
ATOM 688 C C . VAL A 1 102 ? 52.433 34.051 28.164 1.00 27.52 126 VAL A C 1
ATOM 689 O O . VAL A 1 102 ? 52.305 34.346 26.988 1.00 27.78 126 VAL A O 1
ATOM 693 N N . THR A 1 103 ? 53.223 34.742 28.988 1.00 27.93 127 THR A N 1
ATOM 694 C CA . THR A 1 103 ? 53.894 35.959 28.553 1.00 28.05 127 THR A CA 1
ATOM 695 C C . THR A 1 103 ? 54.620 35.778 27.210 1.00 31.47 127 THR A C 1
ATOM 696 O O . THR A 1 103 ? 54.477 36.624 26.327 1.00 33.79 127 THR A O 1
ATOM 700 N N . ASP A 1 104 ? 55.321 34.662 27.007 1.00 31.18 128 ASP A N 1
ATOM 701 C CA . ASP A 1 104 ? 56.042 34.442 25.729 1.00 33.46 128 ASP A CA 1
ATOM 702 C C . ASP A 1 104 ? 55.479 33.323 24.842 1.00 34.42 128 ASP A C 1
ATOM 703 O O . ASP A 1 104 ? 56.176 32.816 23.966 1.00 35.86 128 ASP A O 1
ATOM 708 N N . ALA A 1 105 ? 54.210 32.967 25.046 1.00 31.79 129 ALA A N 1
ATOM 709 C CA . ALA A 1 105 ? 53.546 31.907 24.302 1.00 31.04 129 ALA A CA 1
ATOM 710 C C . ALA A 1 105 ? 53.357 32.274 22.845 1.00 31.95 129 ALA A C 1
ATOM 711 O O . ALA A 1 105 ? 52.987 33.413 22.529 1.00 31.93 129 ALA A O 1
ATOM 713 N N . THR A 1 106 ? 53.545 31.295 21.965 1.00 30.26 130 THR A N 1
ATOM 714 C CA . THR A 1 106 ? 53.440 31.541 20.535 1.00 30.68 130 THR A CA 1
ATOM 715 C C . THR A 1 106 ? 52.180 30.930 19.934 1.00 29.40 130 THR A C 1
ATOM 716 O O . THR A 1 106 ? 51.900 31.129 18.760 1.00 31.28 130 THR A O 1
ATOM 720 N N . TYR A 1 107 ? 51.415 30.199 20.740 1.00 25.77 131 TYR A N 1
ATOM 721 C CA . TYR A 1 107 ? 50.194 29.526 20.296 1.00 24.56 131 TYR A CA 1
ATOM 722 C C . TYR A 1 107 ? 48.905 30.338 20.503 1.00 22.75 131 TYR A C 1
ATOM 723 O O . TYR A 1 107 ? 47.825 29.834 20.250 1.00 23.73 131 TYR A O 1
ATOM 732 N N . LEU A 1 108 ? 49.013 31.559 21.019 1.00 21.52 132 LEU A N 1
ATOM 733 C CA . LEU A 1 108 ? 47.880 32.489 21.093 1.00 19.89 132 LEU A CA 1
ATOM 734 C C . LEU A 1 108 ? 48.146 33.654 20.135 1.00 17.68 132 LEU A C 1
ATOM 735 O O . LEU A 1 108 ? 49.281 34.098 19.956 1.00 19.31 132 LEU A O 1
ATOM 740 N N . SER A 1 109 ? 47.084 34.184 19.572 1.00 16.71 133 SER A N 1
ATOM 741 C CA . SER A 1 109 ? 47.162 35.460 18.890 1.00 18.58 133 SER A CA 1
ATOM 742 C C . SER A 1 109 ? 47.632 36.531 19.888 1.00 17.45 133 SER A C 1
ATOM 743 O O . SER A 1 109 ? 47.420 36.430 21.109 1.00 16.38 133 SER A O 1
ATOM 746 N N . ASP A 1 110 ? 48.279 37.554 19.366 1.00 17.21 134 ASP A N 1
ATOM 747 C CA . ASP A 1 110 ? 48.626 38.695 20.186 1.00 18.30 134 ASP A CA 1
ATOM 748 C C . ASP A 1 110 ? 47.410 39.261 20.922 1.00 17.30 134 ASP A C 1
ATOM 749 O O . ASP A 1 110 ? 47.532 39.601 22.094 1.00 17.21 134 ASP A O 1
ATOM 754 N N . GLU A 1 111 ? 46.275 39.392 20.228 1.00 15.37 135 GLU A N 1
ATOM 755 C CA . GLU A 1 111 ? 45.032 39.950 20.811 1.00 18.86 135 GLU A CA 1
ATOM 756 C C . GLU A 1 111 ? 44.521 39.148 21.997 1.00 19.36 135 GLU A C 1
ATOM 757 O O . GLU A 1 111 ? 44.208 39.716 23.025 1.00 20.93 135 GLU A O 1
ATOM 771 N N . LYS A 1 113 ? 46.255 36.818 23.766 1.00 17.52 137 LYS A N 1
ATOM 772 C CA . LYS A 1 113 ? 47.292 36.831 24.800 1.00 21.34 137 LYS A CA 1
ATOM 773 C C . LYS A 1 113 ? 47.199 38.134 25.638 1.00 16.25 137 LYS A C 1
ATOM 774 O O . LYS A 1 113 ? 47.238 38.093 26.865 1.00 17.37 137 LYS A O 1
ATOM 780 N N . ASN A 1 114 ? 47.114 39.273 24.957 1.00 15.41 138 ASN A N 1
ATOM 781 C CA . ASN A 1 114 ? 47.094 40.560 25.615 1.00 13.52 138 ASN A CA 1
ATOM 782 C C . ASN A 1 114 ? 45.792 40.704 26.433 1.00 14.01 138 ASN A C 1
ATOM 783 O O . ASN A 1 114 ? 45.815 41.249 27.529 1.00 15.83 138 ASN A O 1
ATOM 788 N N . PHE A 1 115 ? 44.673 40.210 25.897 1.00 14.13 139 PHE A N 1
ATOM 789 C CA . PHE A 1 115 ? 43.403 40.283 26.642 1.00 13.59 139 PHE A CA 1
ATOM 790 C C . PHE A 1 115 ? 43.466 39.475 27.921 1.00 15.41 139 PHE A C 1
ATOM 791 O O . PHE A 1 115 ? 43.082 39.953 28.988 1.00 14.67 139 PHE A O 1
ATOM 799 N N . TYR A 1 116 ? 43.972 38.247 27.801 1.00 14.96 140 TYR A N 1
ATOM 800 C CA . TYR A 1 116 ? 44.149 37.356 28.926 1.00 15.34 140 TYR A CA 1
ATOM 801 C C . TYR A 1 116 ? 45.137 37.926 29.932 1.00 14.28 140 TYR A C 1
ATOM 802 O O . TYR A 1 116 ? 44.883 37.889 31.134 1.00 16.24 140 TYR A O 1
ATOM 811 N N . LEU A 1 117 ? 46.242 38.484 29.463 1.00 16.36 141 LEU A N 1
ATOM 812 C CA . LEU A 1 117 ? 47.223 39.036 30.413 1.00 15.01 141 LEU A CA 1
ATOM 813 C C . LEU A 1 117 ? 46.621 40.291 31.112 1.00 15.03 141 LEU A C 1
ATOM 814 O O . LEU A 1 117 ? 46.777 40.472 32.310 1.00 15.12 141 LEU A O 1
ATOM 819 N N . GLY A 1 118 ? 45.859 41.104 30.389 1.00 16.01 142 GLY A N 1
ATOM 820 C CA . GLY A 1 118 ? 45.152 42.206 31.004 1.00 16.44 142 GLY A CA 1
ATOM 821 C C . GLY A 1 118 ? 44.270 41.702 32.129 1.00 15.47 142 GLY A C 1
ATOM 822 O O . GLY A 1 118 ? 44.198 42.299 33.209 1.00 12.99 142 GLY A O 1
ATOM 823 N N . GLU A 1 119 ? 43.611 40.579 31.901 1.00 16.02 143 GLU A N 1
ATOM 824 C CA . GLU A 1 119 ? 42.662 40.070 32.897 1.00 13.55 143 GLU A CA 1
ATOM 825 C C . GLU A 1 119 ? 43.456 39.618 34.126 1.00 16.85 143 GLU A C 1
ATOM 826 O O . GLU A 1 119 ? 43.082 39.943 35.258 1.00 15.89 143 GLU A O 1
ATOM 832 N N . VAL A 1 120 ? 44.562 38.903 33.900 1.00 12.04 144 VAL A N 1
ATOM 833 C CA . VAL A 1 120 ? 45.227 38.215 34.983 1.00 13.63 144 VAL A CA 1
ATOM 834 C C . VAL A 1 120 ? 46.028 39.207 35.840 1.00 15.50 144 VAL A C 1
ATOM 835 O O . VAL A 1 120 ? 46.039 39.086 37.041 1.00 18.42 144 VAL A O 1
ATOM 839 N N . TYR A 1 121 ? 46.642 40.221 35.234 1.00 14.43 145 TYR A N 1
ATOM 840 C CA . TYR A 1 121 ? 47.268 41.292 36.032 1.00 14.86 145 TYR A CA 1
ATOM 841 C C . TYR A 1 121 ? 46.250 42.115 36.789 1.00 13.10 145 TYR A C 1
ATOM 842 O O . TYR A 1 121 ? 46.490 42.494 37.934 1.00 12.63 145 TYR A O 1
ATOM 851 N N . GLY A 1 122 ? 45.094 42.371 36.173 1.00 14.12 146 GLY A N 1
ATOM 852 C CA . GLY A 1 122 ? 44.005 43.026 36.868 1.00 10.27 146 GLY A CA 1
ATOM 853 C C . GLY A 1 122 ? 43.548 42.268 38.106 1.00 12.12 146 GLY A C 1
ATOM 854 O O . GLY A 1 122 ? 43.265 42.860 39.156 1.00 13.40 146 GLY A O 1
ATOM 855 N N . LEU A 1 123 ? 43.396 40.963 37.967 1.00 12.03 147 LEU A N 1
ATOM 856 C CA . LEU A 1 123 ? 42.922 40.125 39.048 1.00 10.96 147 LEU A CA 1
ATOM 857 C C . LEU A 1 123 ? 43.962 39.959 40.128 1.00 10.66 147 LEU A C 1
ATOM 858 O O . LEU A 1 123 ? 43.613 39.819 41.313 1.00 11.56 147 LEU A O 1
ATOM 863 N N . ARG A 1 124 ? 45.241 40.027 39.768 1.00 11.87 148 ARG A N 1
ATOM 864 C CA . ARG A 1 124 ? 46.261 39.933 40.805 1.00 11.64 148 ARG A CA 1
ATOM 865 C C . ARG A 1 124 ? 46.238 41.218 41.659 1.00 11.67 148 ARG A C 1
ATOM 866 O O . ARG A 1 124 ? 46.349 41.139 42.889 1.00 12.61 148 ARG A O 1
ATOM 874 N N . ALA A 1 125 ? 46.031 42.370 41.022 1.00 12.26 149 ALA A N 1
ATOM 875 C CA . ALA A 1 125 ? 45.773 43.609 41.741 1.00 12.53 149 ALA A CA 1
ATOM 876 C C . ALA A 1 125 ? 44.535 43.487 42.653 1.00 12.06 149 ALA A C 1
ATOM 877 O O . ALA A 1 125 ? 44.519 43.976 43.773 1.00 10.90 149 ALA A O 1
ATOM 879 N N . PHE A 1 126 ? 43.466 42.918 42.110 1.00 11.65 150 PHE A N 1
ATOM 880 C CA . PHE A 1 126 ? 42.223 42.795 42.830 1.00 14.50 150 PHE A CA 1
ATOM 881 C C . PHE A 1 126 ? 42.421 42.047 44.145 1.00 12.28 150 PHE A C 1
ATOM 882 O O . PHE A 1 126 ? 41.984 42.501 45.192 1.00 12.43 150 PHE A O 1
ATOM 890 N N . TYR A 1 127 ? 43.043 40.882 44.071 1.00 11.19 151 TYR A N 1
ATOM 891 C CA . TYR A 1 127 ? 43.248 40.080 45.245 1.00 13.66 151 TYR A CA 1
ATOM 892 C C . TYR A 1 127 ? 44.185 40.796 46.215 1.00 13.23 151 TYR A C 1
ATOM 893 O O . TYR A 1 127 ? 43.914 40.870 47.395 1.00 9.46 151 TYR A O 1
ATOM 902 N N . TYR A 1 128 ? 45.280 41.346 45.716 1.00 10.39 152 TYR A N 1
ATOM 903 C CA . TYR A 1 128 ? 46.206 42.006 46.633 1.00 12.17 152 TYR A CA 1
ATOM 904 C C . TYR A 1 128 ? 45.624 43.253 47.304 1.00 11.41 152 TYR A C 1
ATOM 905 O O . TYR A 1 128 ? 46.067 43.625 48.385 1.00 16.72 152 TYR A O 1
ATOM 914 N N . PHE A 1 129 ? 44.646 43.896 46.671 1.00 11.53 153 PHE A N 1
ATOM 915 C CA . PHE A 1 129 ? 44.012 45.097 47.229 1.00 13.06 153 PHE A CA 1
ATOM 916 C C . PHE A 1 129 ? 43.070 44.712 48.385 1.00 11.88 153 PHE A C 1
ATOM 917 O O . PHE A 1 129 ? 43.003 45.440 49.387 1.00 12.70 153 PHE A O 1
ATOM 925 N N . ASP A 1 130 ? 42.359 43.589 48.270 1.00 12.70 154 ASP A N 1
ATOM 926 C CA . ASP A 1 130 ? 41.642 43.033 49.438 1.00 9.61 154 ASP A CA 1
ATOM 927 C C . ASP A 1 130 ? 42.659 42.728 50.565 1.00 12.36 154 ASP A C 1
ATOM 928 O O . ASP A 1 130 ? 42.436 43.119 51.735 1.00 10.13 154 ASP A O 1
ATOM 933 N N . LEU A 1 131 ? 43.757 42.043 50.238 1.00 9.11 155 LEU A N 1
ATOM 934 C CA . LEU A 1 131 ? 44.742 41.693 51.267 1.00 9.34 155 LEU A CA 1
ATOM 935 C C . LEU A 1 131 ? 45.310 42.959 51.919 1.00 10.12 155 LEU A C 1
ATOM 936 O O . LEU A 1 131 ? 45.472 43.020 53.139 1.00 12.85 155 LEU A O 1
ATOM 941 N N . TYR A 1 132 ? 45.569 43.999 51.127 1.00 10.16 156 TYR A N 1
ATOM 942 C CA . TYR A 1 132 ? 46.089 45.279 51.694 1.00 10.94 156 TYR A CA 1
ATOM 943 C C . TYR A 1 132 ? 45.085 45.962 52.610 1.00 11.50 156 TYR A C 1
ATOM 944 O O . TYR A 1 132 ? 45.438 46.461 53.666 1.00 9.62 156 TYR A O 1
ATOM 953 N N . ARG A 1 133 ? 43.813 46.004 52.209 1.00 12.41 157 ARG A N 1
ATOM 954 C CA . ARG A 1 133 ? 42.804 46.645 53.043 1.00 10.84 157 ARG A CA 1
ATOM 955 C C . ARG A 1 133 ? 42.474 45.879 54.323 1.00 11.06 157 ARG A C 1
ATOM 956 O O . ARG A 1 133 ? 42.094 46.465 55.339 1.00 11.14 157 ARG A O 1
ATOM 964 N N . ILE A 1 134 ? 42.595 44.563 54.264 1.00 9.67 158 ILE A N 1
ATOM 965 C CA . ILE A 1 134 ? 42.303 43.717 55.413 1.00 11.46 158 ILE A CA 1
ATOM 966 C C . ILE A 1 134 ? 43.516 43.619 56.336 1.00 10.45 158 ILE A C 1
ATOM 967 O O . ILE A 1 134 ? 43.372 43.771 57.509 1.00 12.92 158 ILE A O 1
ATOM 972 N N . TYR A 1 135 ? 44.698 43.378 55.777 1.00 11.28 159 TYR A N 1
ATOM 973 C CA . TYR A 1 135 ? 45.895 43.058 56.582 1.00 12.79 159 TYR A CA 1
ATOM 974 C C . TYR A 1 135 ? 46.991 44.117 56.543 1.00 13.87 159 TYR A C 1
ATOM 975 O O . TYR A 1 135 ? 47.874 44.074 57.400 1.00 11.17 159 TYR A O 1
ATOM 984 N N . GLY A 1 136 ? 46.972 45.019 55.552 1.00 10.72 160 GLY A N 1
ATOM 985 C CA . GLY A 1 136 ? 48.091 45.932 55.341 1.00 14.93 160 GLY A CA 1
ATOM 986 C C . GLY A 1 136 ? 49.229 45.217 54.623 1.00 13.83 160 GLY A C 1
ATOM 987 O O . GLY A 1 136 ? 49.112 44.826 53.457 1.00 11.71 160 GLY A O 1
ATOM 988 N N . GLY A 1 137 ? 50.325 44.995 55.329 1.00 13.71 161 GLY A N 1
ATOM 989 C CA . GLY A 1 137 ? 51.382 44.177 54.801 1.00 13.65 161 GLY A CA 1
ATOM 990 C C . GLY A 1 137 ? 51.055 42.686 54.808 1.00 14.92 161 GLY A C 1
ATOM 991 O O . GLY A 1 137 ? 50.480 42.178 55.767 1.00 16.46 161 GLY A O 1
ATOM 992 N N . VAL A 1 138 ? 51.401 42.019 53.710 1.00 15.68 162 VAL A N 1
ATOM 993 C CA . VAL A 1 138 ? 51.227 40.573 53.527 1.00 15.98 162 VAL A CA 1
ATOM 994 C C . VAL A 1 138 ? 52.406 40.050 52.703 1.00 16.14 162 VAL A C 1
ATOM 995 O O . VAL A 1 138 ? 53.107 40.841 52.051 1.00 16.04 162 VAL A O 1
ATOM 999 N N . PRO A 1 139 ? 52.635 38.725 52.701 1.00 15.12 163 PRO A N 1
ATOM 1000 C CA . PRO A 1 139 ? 53.691 38.166 51.843 1.00 15.80 163 PRO A CA 1
ATOM 1001 C C . PRO A 1 139 ? 53.455 38.516 50.388 1.00 16.37 163 PRO A C 1
ATOM 1002 O O . PRO A 1 139 ? 52.308 38.466 49.933 1.00 15.58 163 PRO A O 1
ATOM 1006 N N . LEU A 1 140 ? 54.495 38.906 49.653 1.00 15.20 164 LEU A N 1
ATOM 1007 C CA . LEU A 1 140 ? 54.328 39.193 48.230 1.00 19.04 164 LEU A CA 1
ATOM 1008 C C . LEU A 1 140 ? 54.768 37.994 47.390 1.00 22.53 164 LEU A C 1
ATOM 1009 O O . LEU A 1 140 ? 55.937 37.906 46.976 1.00 18.24 164 LEU A O 1
ATOM 1014 N N . ARG A 1 141 ? 53.824 37.087 47.144 1.00 21.52 165 ARG A N 1
ATOM 1015 C CA . ARG A 1 141 ? 54.037 35.933 46.269 1.00 22.03 165 ARG A CA 1
ATOM 1016 C C . ARG A 1 141 ? 53.746 36.312 44.835 1.00 22.53 165 ARG A C 1
ATOM 1017 O O . ARG A 1 141 ? 52.585 36.552 44.460 1.00 19.26 165 ARG A O 1
ATOM 1025 N N . LEU A 1 142 ? 54.810 36.360 44.032 1.00 24.15 166 LEU A N 1
ATOM 1026 C CA . LEU A 1 142 ? 54.727 36.772 42.628 1.00 25.84 166 LEU A CA 1
ATOM 1027 C C . LEU A 1 142 ? 55.287 35.738 41.606 1.00 29.68 166 LEU A C 1
ATOM 1028 O O . LEU A 1 142 ? 55.053 35.866 40.411 1.00 27.55 166 LEU A O 1
ATOM 1033 N N . THR A 1 143 ? 56.031 34.746 42.084 1.00 34.18 167 THR A N 1
ATOM 1034 C CA . THR A 1 143 ? 56.650 33.740 41.223 1.00 37.64 167 THR A CA 1
ATOM 1035 C C . THR A 1 143 ? 56.410 32.379 41.827 1.00 37.06 167 THR A C 1
ATOM 1036 O O . THR A 1 143 ? 55.490 31.691 41.396 1.00 40.87 167 THR A O 1
ATOM 1040 N N . LEU A 1 156 ? 55.934 27.904 51.373 1.00 57.87 180 LEU A N 1
ATOM 1041 C CA . LEU A 1 156 ? 55.496 28.883 52.373 1.00 56.86 180 LEU A CA 1
ATOM 1042 C C . LEU A 1 156 ? 56.721 29.638 52.929 1.00 55.43 180 LEU A C 1
ATOM 1043 O O . LEU A 1 156 ? 57.709 29.809 52.220 1.00 56.72 180 LEU A O 1
ATOM 1045 N N . TYR A 1 157 ? 56.636 30.082 54.188 1.00 52.76 181 TYR A N 1
ATOM 1046 C CA . TYR A 1 157 ? 57.752 30.688 54.958 1.00 50.46 181 TYR A CA 1
ATOM 1047 C C . TYR A 1 157 ? 58.364 31.948 54.332 1.00 45.13 181 TYR A C 1
ATOM 1048 O O . TYR A 1 157 ? 59.596 32.083 54.205 1.00 42.23 181 TYR A O 1
ATOM 1065 N N . ALA A 1 159 ? 58.168 36.269 54.722 1.00 22.14 183 ALA A N 1
ATOM 1066 C CA . ALA A 1 159 ? 57.823 37.391 55.572 1.00 21.55 183 ALA A CA 1
ATOM 1067 C C . ALA A 1 159 ? 56.752 38.269 54.882 1.00 19.14 183 ALA A C 1
ATOM 1068 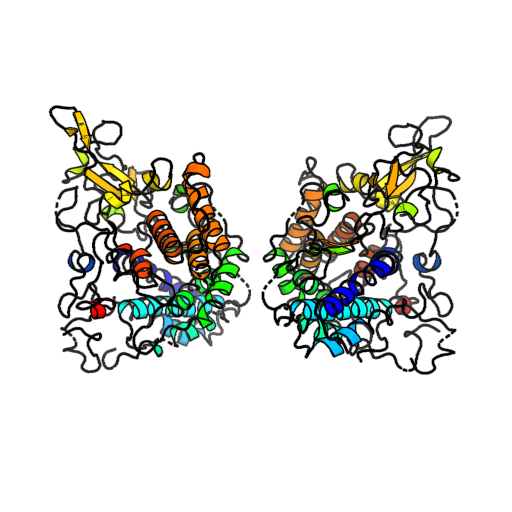O O . ALA A 1 159 ? 56.684 38.336 53.652 1.00 16.81 183 ALA A O 1
ATOM 1070 N N . ARG A 1 160 ? 55.947 38.950 55.695 1.00 18.14 184 ARG A N 1
ATOM 1071 C CA . ARG A 1 160 ? 55.042 39.963 55.197 1.00 16.18 184 ARG A CA 1
ATOM 1072 C C . ARG A 1 160 ? 55.835 41.138 54.646 1.00 15.75 184 ARG A C 1
ATOM 1073 O O . ARG A 1 160 ? 56.679 41.661 55.322 1.00 15.92 184 ARG A O 1
ATOM 1081 N N . SER A 1 161 ? 55.540 41.573 53.422 1.00 18.32 185 SER A N 1
ATOM 1082 C CA . SER A 1 161 ? 56.093 42.834 52.905 1.00 19.08 185 SER A CA 1
ATOM 1083 C C . SER A 1 161 ? 55.320 43.992 53.528 1.00 20.17 185 SER A C 1
ATOM 1084 O O . SER A 1 161 ? 54.209 43.781 54.030 1.00 18.52 185 SER A O 1
ATOM 1087 N N . THR A 1 162 ? 55.888 45.204 53.496 1.00 16.32 186 THR A N 1
ATOM 1088 C CA . THR A 1 162 ? 55.198 46.354 54.100 1.00 17.68 186 THR A CA 1
ATOM 1089 C C . THR A 1 162 ? 53.974 46.802 53.255 1.00 15.97 186 THR A C 1
ATOM 1090 O O . THR A 1 162 ? 53.883 46.480 52.048 1.00 10.96 186 THR A O 1
ATOM 1094 N N . PRO A 1 163 ? 53.030 47.547 53.866 1.00 15.73 187 PRO A N 1
ATOM 1095 C CA . PRO A 1 163 ? 51.919 48.058 53.044 1.00 15.33 187 PRO A CA 1
ATOM 1096 C C . PRO A 1 163 ? 52.376 48.811 51.777 1.00 15.33 187 PRO A C 1
ATOM 1097 O O . PRO A 1 163 ? 51.846 48.579 50.673 1.00 15.94 187 PRO A O 1
ATOM 1101 N N A LYS A 1 164 ? 53.341 49.712 51.919 0.50 15.76 188 LYS A N 1
ATOM 1102 N N B LYS A 1 164 ? 53.349 49.705 51.928 0.50 15.76 188 LYS A N 1
ATOM 1103 C CA A LYS A 1 164 ? 53.866 50.412 50.741 0.50 15.69 188 LYS A CA 1
ATOM 1104 C CA B LYS A 1 164 ? 53.896 50.426 50.770 0.50 15.66 188 LYS A CA 1
ATOM 1105 C C A LYS A 1 164 ? 54.367 49.460 49.661 0.50 15.31 188 LYS A C 1
ATOM 1106 C C B LYS A 1 164 ? 54.401 49.488 49.671 0.50 15.36 188 LYS A C 1
ATOM 1107 O O A LYS A 1 164 ? 54.088 49.677 48.474 0.50 16.63 188 LYS A O 1
ATOM 1108 O O B LYS A 1 164 ? 54.154 49.743 48.485 0.50 16.71 188 LYS A O 1
ATOM 1119 N N . GLU A 1 165 ? 55.119 48.424 50.052 1.00 15.91 189 GLU A N 1
ATOM 1120 C CA . GLU A 1 165 ? 55.626 47.455 49.071 1.00 13.44 189 GLU A CA 1
ATOM 1121 C C . GLU A 1 165 ? 54.464 46.739 48.368 1.00 12.55 189 GLU A C 1
ATOM 1122 O O . GLU A 1 165 ? 54.526 46.537 47.156 1.00 13.78 189 GLU A O 1
ATOM 1128 N N . VAL A 1 166 ? 53.434 46.348 49.138 1.00 13.57 190 VAL A N 1
ATOM 1129 C CA . VAL A 1 166 ? 52.234 45.661 48.574 1.00 15.55 190 VAL A CA 1
ATOM 1130 C C . VAL A 1 166 ? 51.512 46.591 47.581 1.00 13.81 190 VAL A C 1
ATOM 1131 O O . VAL A 1 166 ? 51.113 46.168 46.472 1.00 13.74 190 VAL A O 1
ATOM 1143 N N . THR A 1 168 ? 52.772 49.208 46.007 1.00 13.09 192 THR A N 1
ATOM 1144 C CA . THR A 1 168 ? 53.620 49.397 44.817 1.00 13.31 192 THR A CA 1
ATOM 1145 C C . THR A 1 168 ? 53.313 48.303 43.785 1.00 11.81 192 THR A C 1
ATOM 1146 O O . THR A 1 168 ? 53.173 48.597 42.593 1.00 11.52 192 THR A O 1
ATOM 1150 N N . GLN A 1 169 ? 53.138 47.068 44.250 1.00 11.98 193 GLN A N 1
ATOM 1151 C CA . GLN A 1 169 ? 52.889 45.953 43.388 1.00 13.64 193 GLN A CA 1
ATOM 1152 C C . GLN A 1 169 ? 51.506 46.023 42.791 1.00 11.86 193 GLN A C 1
ATOM 1153 O O . GLN A 1 169 ? 51.318 45.728 41.600 1.00 13.18 193 GLN A O 1
ATOM 1159 N N . ILE A 1 170 ? 50.536 46.359 43.646 1.00 11.44 194 ILE A N 1
ATOM 1160 C CA . ILE A 1 170 ? 49.167 46.520 43.183 1.00 12.97 194 ILE A CA 1
ATOM 1161 C C . ILE A 1 170 ? 49.148 47.524 42.015 1.00 11.88 194 ILE A C 1
ATOM 1162 O O . ILE A 1 170 ? 48.570 47.284 40.971 1.00 14.93 194 ILE A O 1
ATOM 1167 N N . LYS A 1 171 ? 49.764 48.672 42.207 1.00 14.40 195 LYS A N 1
ATOM 1168 C CA . LYS A 1 171 ? 49.721 49.714 41.182 1.00 13.64 195 LYS A CA 1
ATOM 1169 C C . LYS A 1 171 ? 50.530 49.309 39.923 1.00 14.47 195 LYS A C 1
ATOM 1170 O O . LYS A 1 171 ? 50.116 49.584 38.795 1.00 14.78 195 LYS A O 1
ATOM 1176 N N . SER A 1 172 ? 51.660 48.633 40.101 1.00 15.05 196 SER A N 1
ATOM 1177 C CA . SER A 1 172 ? 52.387 48.109 38.943 1.00 15.85 196 SER A CA 1
ATOM 1178 C C . SER A 1 172 ? 51.502 47.171 38.133 1.00 15.50 196 SER A C 1
ATOM 1179 O O . SER A 1 172 ? 51.411 47.277 36.900 1.00 15.95 196 SER A O 1
ATOM 1182 N N . ASP A 1 173 ? 50.782 46.292 38.837 1.00 13.54 197 ASP A N 1
ATOM 1183 C CA . ASP A 1 173 ? 49.854 45.353 38.181 1.00 12.57 197 ASP A CA 1
ATOM 1184 C C . ASP A 1 173 ? 48.693 46.014 37.492 1.00 14.99 197 ASP A C 1
ATOM 1185 O O . ASP A 1 173 ? 48.277 45.569 36.430 1.00 13.46 197 ASP A O 1
ATOM 1190 N N . LEU A 1 174 ? 48.168 47.086 38.075 1.00 13.66 198 LEU A N 1
ATOM 1191 C CA . LEU A 1 174 ? 47.063 47.772 37.420 1.00 14.03 198 LEU A CA 1
ATOM 1192 C C . LEU A 1 174 ? 47.559 48.421 36.115 1.00 14.73 198 LEU A C 1
ATOM 1193 O O . LEU A 1 174 ? 46.884 48.365 35.084 1.00 13.43 198 LEU A O 1
ATOM 1198 N N . ASN A 1 175 ? 48.720 49.051 36.167 1.00 14.55 199 ASN A N 1
ATOM 1199 C CA . ASN A 1 175 ? 49.296 49.659 34.954 1.00 18.41 199 ASN A CA 1
ATOM 1200 C C . ASN A 1 175 ? 49.597 48.627 33.876 1.00 15.11 199 ASN A C 1
ATOM 1201 O O . ASN A 1 175 ? 49.373 48.892 32.726 1.00 12.95 199 ASN A O 1
ATOM 1206 N N . LYS A 1 176 ? 50.129 47.472 34.254 1.00 13.38 200 LYS A N 1
ATOM 1207 C CA . LYS A 1 176 ? 50.406 46.415 33.285 1.00 16.31 200 LYS A CA 1
ATOM 1208 C C . LYS A 1 176 ? 49.079 45.910 32.681 1.00 15.77 200 LYS A C 1
ATOM 1209 O O . LYS A 1 176 ? 49.004 45.682 31.492 1.00 17.26 200 LYS A O 1
ATOM 1215 N N . SER A 1 177 ? 48.047 45.753 33.519 1.00 13.36 201 SER A N 1
ATOM 1216 C CA . SER A 1 177 ? 46.691 45.387 33.050 1.00 12.73 201 SER A CA 1
ATOM 1217 C C . SER A 1 177 ? 46.254 46.354 31.959 1.00 11.96 201 SER A C 1
ATOM 1218 O O . SER A 1 177 ? 45.856 45.904 30.899 1.00 15.86 201 SER A O 1
ATOM 1229 N N . GLU A 1 179 ? 48.135 48.254 30.152 1.00 16.50 203 GLU A N 1
ATOM 1230 C CA . GLU A 1 179 ? 49.033 48.213 29.025 1.00 16.85 203 GLU A CA 1
ATOM 1231 C C . GLU A 1 179 ? 48.658 47.078 28.095 1.00 18.24 203 GLU A C 1
ATOM 1232 O O . GLU A 1 179 ? 48.635 47.236 26.883 1.00 18.74 203 GLU A O 1
ATOM 1238 N N . TYR A 1 180 ? 48.326 45.932 28.667 1.00 16.70 204 TYR A N 1
ATOM 1239 C CA . TYR A 1 180 ? 47.922 44.789 27.865 1.00 15.95 204 TYR A CA 1
ATOM 1240 C C . TYR A 1 180 ? 46.551 44.974 27.212 1.00 18.09 204 TYR A C 1
ATOM 1241 O O . TYR A 1 180 ? 46.385 44.620 26.066 1.00 16.76 204 TYR A O 1
ATOM 1250 N N . PHE A 1 181 ? 45.572 45.499 27.933 1.00 15.10 205 PHE A N 1
ATOM 1251 C CA . PHE A 1 181 ? 44.237 45.705 27.355 1.00 15.22 205 PHE A CA 1
ATOM 1252 C C . PHE A 1 181 ? 44.278 46.712 26.168 1.00 18.27 205 PHE A C 1
ATOM 1253 O O . PHE A 1 181 ? 43.478 46.623 25.221 1.00 20.07 205 PHE A O 1
ATOM 1261 N N . GLY A 1 182 ? 45.189 47.686 26.247 1.00 17.55 206 GLY A N 1
ATOM 1262 C CA . GLY A 1 182 ? 45.357 48.722 25.224 1.00 18.74 206 GLY A CA 1
ATOM 1263 C C . GLY A 1 182 ? 44.050 49.409 24.930 1.00 21.59 206 GLY A C 1
ATOM 1264 O O . GLY A 1 182 ? 43.419 49.955 25.837 1.00 18.24 206 GLY A O 1
ATOM 1265 N N . ASN A 1 183 ? 43.654 49.361 23.656 1.00 23.42 207 ASN A N 1
ATOM 1266 C CA . ASN A 1 183 ? 42.381 49.934 23.171 1.00 26.05 207 ASN A CA 1
ATOM 1267 C C . ASN A 1 183 ? 41.216 48.936 23.119 1.00 25.95 207 ASN A C 1
ATOM 1268 O O . ASN A 1 183 ? 40.171 49.263 22.621 1.00 28.90 207 ASN A O 1
ATOM 1281 N N . ASN A 1 185 ? 38.299 47.845 24.474 1.00 23.69 209 ASN A N 1
ATOM 1282 C CA . ASN A 1 185 ? 37.222 48.193 25.442 1.00 23.57 209 ASN A CA 1
ATOM 1283 C C . ASN A 1 185 ? 36.081 47.158 25.485 1.00 23.83 209 ASN A C 1
ATOM 1284 O O . ASN A 1 185 ? 35.157 47.284 26.289 1.00 19.73 209 ASN A O 1
ATOM 1289 N N . ASP A 1 186 ? 36.136 46.150 24.613 1.00 25.08 210 ASP A N 1
ATOM 1290 C CA . ASP A 1 186 ? 35.032 45.190 24.448 1.00 26.54 210 ASP A CA 1
ATOM 1291 C C . ASP A 1 186 ? 34.921 44.392 25.737 1.00 23.05 210 ASP A C 1
ATOM 1292 O O . ASP A 1 186 ? 35.901 43.967 26.325 1.00 20.62 210 ASP A O 1
ATOM 1297 N N . PHE A 1 187 ? 33.698 44.229 26.193 1.00 18.13 211 PHE A N 1
ATOM 1298 C CA . PHE A 1 187 ? 33.448 43.404 27.344 1.00 20.48 211 PHE A CA 1
ATOM 1299 C C . PHE A 1 187 ? 33.472 41.891 27.089 1.00 25.32 211 PHE A C 1
ATOM 1300 O O . PHE A 1 187 ? 33.573 41.132 28.054 1.00 27.09 211 PHE A O 1
ATOM 1308 N N . ASP A 1 188 ? 33.376 41.451 25.831 1.00 24.40 212 ASP A N 1
ATOM 1309 C CA . ASP A 1 188 ? 33.050 40.027 25.540 1.00 26.45 212 ASP A CA 1
ATOM 1310 C C . ASP A 1 188 ? 33.661 39.609 24.209 1.00 26.24 212 ASP A C 1
ATOM 1311 O O . ASP A 1 188 ? 32.959 39.115 23.345 1.00 27.72 212 ASP A O 1
ATOM 1316 N N . PRO A 1 189 ? 34.974 39.794 24.050 1.00 25.14 213 PRO A N 1
ATOM 1317 C CA . PRO A 1 189 ? 35.572 39.696 22.735 1.00 25.05 213 PRO A CA 1
ATOM 1318 C C . PRO A 1 189 ? 35.575 38.294 22.115 1.00 24.74 213 PRO A C 1
ATOM 1319 O O . PRO A 1 189 ? 35.674 38.200 20.907 1.00 24.35 213 PRO A O 1
ATOM 1323 N N . TYR A 1 190 ? 35.490 37.254 22.942 1.00 25.80 214 TYR A N 1
ATOM 1324 C CA . TYR A 1 190 ? 35.428 35.843 22.519 1.00 27.89 214 TYR A CA 1
ATOM 1325 C C . TYR A 1 190 ? 34.064 35.219 22.799 1.00 29.26 214 TYR A C 1
ATOM 1326 O O . TYR A 1 190 ? 33.906 34.004 22.739 1.00 26.86 214 TYR A O 1
ATOM 1335 N N . LYS A 1 191 ? 33.074 36.055 23.120 1.00 31.01 215 LYS A N 1
ATOM 1336 C CA . LYS A 1 191 ? 31.699 35.593 23.296 1.00 31.86 215 LYS A CA 1
ATOM 1337 C C . LYS A 1 191 ? 31.586 34.474 24.297 1.00 31.58 215 LYS A C 1
ATOM 1338 O O . LYS A 1 191 ? 30.811 33.542 24.089 1.00 30.77 215 LYS A O 1
ATOM 1344 N N . ARG A 1 192 ? 32.353 34.576 25.384 1.00 30.48 216 ARG A N 1
ATOM 1345 C CA . ARG A 1 192 ? 32.330 33.588 26.454 1.00 31.55 216 ARG A CA 1
ATOM 1346 C C . ARG A 1 192 ? 31.362 33.971 27.580 1.00 31.02 216 ARG A C 1
ATOM 1347 O O . ARG A 1 192 ? 30.978 33.128 28.391 1.00 26.57 216 ARG A O 1
ATOM 1355 N N . GLY A 1 193 ? 30.995 35.245 27.676 1.00 30.31 217 GLY A N 1
ATOM 1356 C CA . GLY A 1 193 ? 30.139 35.670 28.794 1.00 27.76 217 GLY A CA 1
ATOM 1357 C C . GLY A 1 193 ? 30.331 37.152 29.086 1.00 26.33 217 GLY A C 1
ATOM 1358 O O . GLY A 1 193 ? 31.344 37.583 29.655 1.00 20.56 217 GLY A O 1
ATOM 1359 N N . LYS A 1 194 ? 29.358 37.936 28.660 1.00 23.03 218 LYS A N 1
ATOM 1360 C CA . LYS A 1 194 ? 29.478 39.388 28.726 1.00 18.73 218 LYS A CA 1
ATOM 1361 C C . LYS A 1 194 ? 29.438 39.835 30.204 1.00 15.24 218 LYS A C 1
ATOM 1362 O O . LYS A 1 194 ? 28.624 39.362 30.992 1.00 15.57 218 LYS A O 1
ATOM 1368 N N . LYS A 1 195 ? 30.366 40.700 30.568 1.00 14.61 219 LYS A N 1
ATOM 1369 C CA . LYS A 1 195 ? 30.462 41.272 31.897 1.00 15.53 219 LYS A CA 1
ATOM 1370 C C . LYS A 1 195 ? 30.724 40.289 33.036 1.00 16.21 219 LYS A C 1
ATOM 1371 O O . LYS A 1 195 ? 30.681 40.680 34.168 1.00 17.13 219 LYS A O 1
ATOM 1377 N N . VAL A 1 196 ? 31.030 39.030 32.723 1.00 16.26 220 VAL A N 1
ATOM 1378 C CA . VAL A 1 196 ? 31.436 38.075 33.759 1.00 16.69 220 VAL A CA 1
ATOM 1379 C C . VAL A 1 196 ? 32.864 37.537 33.635 1.00 17.60 220 VAL A C 1
ATOM 1380 O O . VAL A 1 196 ? 33.268 36.646 34.383 1.00 16.35 220 VAL A O 1
ATOM 1384 N N . TYR A 1 197 ? 33.609 38.114 32.704 1.00 14.40 221 TYR A N 1
ATOM 1385 C CA . TYR A 1 197 ? 35.068 38.002 32.620 1.00 17.13 221 TYR A CA 1
ATOM 1386 C C . TYR A 1 197 ? 35.640 39.386 32.858 1.00 15.56 221 TYR A C 1
ATOM 1387 O O . TYR A 1 197 ? 35.039 40.382 32.489 1.00 15.93 221 TYR A O 1
ATOM 1396 N N . TRP A 1 198 ? 36.810 39.448 33.467 1.00 16.28 222 TRP A N 1
ATOM 1397 C CA . TRP A 1 198 ? 37.423 40.726 33.785 1.00 14.28 222 TRP A CA 1
ATOM 1398 C C . TRP A 1 198 ? 37.744 41.470 32.501 1.00 14.78 222 TRP A C 1
ATOM 1399 O O . TRP A 1 198 ? 37.991 40.844 31.466 1.00 16.26 222 TRP A O 1
ATOM 1410 N N . SER A 1 199 ? 37.670 42.798 32.544 1.00 13.38 223 SER A N 1
ATOM 1411 C CA . SER A 1 199 ? 37.715 43.630 31.340 1.00 12.31 223 SER A CA 1
ATOM 1412 C C . SER A 1 199 ? 38.518 44.875 31.641 1.00 15.82 223 SER A C 1
ATOM 1413 O O . SER A 1 199 ? 38.835 45.148 32.801 1.00 15.36 223 SER A O 1
ATOM 1416 N N . LYS A 1 200 ? 38.784 45.656 30.605 1.00 15.63 224 LYS A N 1
ATOM 1417 C CA . LYS A 1 200 ? 39.457 46.959 30.747 1.00 13.97 224 LYS A CA 1
ATOM 1418 C C . LYS A 1 200 ? 38.682 47.913 31.655 1.00 13.61 224 LYS A C 1
ATOM 1419 O O . LYS A 1 200 ? 39.247 48.567 32.556 1.00 10.57 224 LYS A O 1
ATOM 1425 N N . ALA A 1 201 ? 37.382 47.993 31.455 1.00 12.05 225 ALA A N 1
ATOM 1426 C CA . ALA A 1 201 ? 36.551 48.788 32.348 1.00 12.07 225 ALA A CA 1
ATOM 1427 C C . ALA A 1 201 ? 36.707 48.387 33.820 1.00 12.62 225 ALA A C 1
ATOM 1428 O O . ALA A 1 201 ? 36.708 49.205 34.701 1.00 14.21 225 ALA A O 1
ATOM 1430 N N . ALA A 1 202 ? 36.774 47.100 34.074 1.00 11.55 226 ALA A N 1
ATOM 1431 C CA . ALA A 1 202 ? 36.893 46.598 35.415 1.00 10.54 226 ALA A CA 1
ATOM 1432 C C . ALA A 1 202 ? 38.210 47.042 36.033 1.00 10.69 226 ALA A C 1
ATOM 1433 O O . ALA A 1 202 ? 38.242 47.448 37.225 1.00 10.93 226 ALA A O 1
ATOM 1435 N N . THR A 1 203 ? 39.290 46.975 35.243 1.00 9.55 227 THR A N 1
ATOM 1436 C CA . THR A 1 203 ? 40.576 47.488 35.695 1.00 9.27 227 THR A CA 1
ATOM 1437 C C . THR A 1 203 ? 40.502 48.992 35.994 1.00 11.42 227 THR A C 1
ATOM 1438 O O . THR A 1 203 ? 41.074 49.480 37.005 1.00 11.15 227 THR A O 1
ATOM 1442 N N . GLU A 1 204 ? 39.810 49.737 35.149 1.00 11.63 228 GLU A N 1
ATOM 1443 C CA . GLU A 1 204 ? 39.653 51.182 35.390 1.00 11.39 228 GLU A CA 1
ATOM 1444 C C . GLU A 1 204 ? 38.842 51.456 36.689 1.00 10.33 228 GLU A C 1
ATOM 1445 O O . GLU A 1 204 ? 39.169 52.374 37.426 1.00 11.29 228 GLU A O 1
ATOM 1451 N N . CYS A 1 205 ? 37.795 50.663 36.949 1.00 9.71 229 CYS A N 1
ATOM 1452 C CA . CYS A 1 205 ? 37.057 50.758 38.200 1.00 11.40 229 CYS A CA 1
ATOM 1453 C C . CYS A 1 205 ? 37.959 50.499 39.417 1.00 11.10 229 CYS A C 1
ATOM 1454 O O . CYS A 1 205 ? 37.973 51.252 40.379 1.00 8.74 229 CYS A O 1
ATOM 1457 N N . LEU A 1 206 ? 38.670 49.396 39.365 1.00 12.08 230 LEU A N 1
ATOM 1458 C CA . LEU A 1 206 ? 39.643 49.067 40.375 1.00 11.68 230 LEU A CA 1
ATOM 1459 C C . LEU A 1 206 ? 40.652 50.188 40.538 1.00 10.85 230 LEU A C 1
ATOM 1460 O O . LEU A 1 206 ? 41.025 50.512 41.674 1.00 13.40 230 LEU A O 1
ATOM 1473 N N . GLY A 1 208 ? 40.139 53.338 40.003 1.00 12.27 232 GLY A N 1
ATOM 1474 C CA . GLY A 1 208 ? 39.396 54.361 40.709 1.00 10.68 232 GLY A CA 1
ATOM 1475 C C . GLY A 1 208 ? 39.309 54.061 42.195 1.00 11.37 232 GLY A C 1
ATOM 1476 O O . GL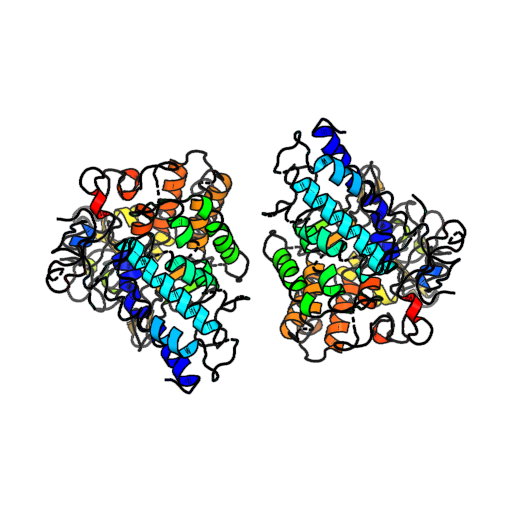Y A 1 208 ? 39.458 54.961 43.016 1.00 12.32 232 GLY A O 1
ATOM 1477 N N . GLU A 1 209 ? 39.079 52.795 42.541 1.00 10.46 233 GLU A N 1
ATOM 1478 C CA . GLU A 1 209 ? 38.908 52.398 43.941 1.00 12.97 233 GLU A CA 1
ATOM 1479 C C . GLU A 1 209 ? 40.246 52.481 44.692 1.00 12.62 233 GLU A C 1
ATOM 1480 O O . GLU A 1 209 ? 40.320 53.024 45.799 1.00 12.37 233 GLU A O 1
ATOM 1486 N N . VAL A 1 210 ? 41.291 51.971 44.066 1.00 12.00 234 VAL A N 1
ATOM 1487 C CA . VAL A 1 210 ? 42.639 51.926 44.658 1.00 11.23 234 VAL A CA 1
ATOM 1488 C C . VAL A 1 210 ? 43.224 53.342 44.840 1.00 10.59 234 VAL A C 1
ATOM 1489 O O . VAL A 1 210 ? 43.624 53.704 45.947 1.00 11.73 234 VAL A O 1
ATOM 1493 N N . TYR A 1 211 ? 43.200 54.161 43.790 1.00 10.05 235 TYR A N 1
ATOM 1494 C CA . TYR A 1 211 ? 43.731 55.522 43.875 1.00 11.24 235 TYR A CA 1
ATOM 1495 C C . TYR A 1 211 ? 42.910 56.478 44.786 1.00 11.86 235 TYR A C 1
ATOM 1496 O O . TYR A 1 211 ? 43.482 57.310 45.508 1.00 9.96 235 TYR A O 1
ATOM 1505 N N . LEU A 1 212 ? 41.591 56.339 44.838 1.00 11.74 236 LEU A N 1
ATOM 1506 C CA . LEU A 1 212 ? 40.865 57.071 45.845 1.00 10.11 236 LEU A CA 1
ATOM 1507 C C . LEU A 1 212 ? 41.287 56.670 47.258 1.00 9.94 236 LEU A C 1
ATOM 1508 O O . LEU A 1 212 ? 41.489 57.511 48.130 1.00 10.12 236 LEU A O 1
ATOM 1513 N N . TRP A 1 213 ? 41.343 55.373 47.495 1.00 11.04 237 TRP A N 1
ATOM 1514 C CA . TRP A 1 213 ? 41.771 54.849 48.788 1.00 11.81 237 TRP A CA 1
ATOM 1515 C C . TRP A 1 213 ? 43.143 55.419 49.181 1.00 11.21 237 TRP A C 1
ATOM 1516 O O . TRP A 1 213 ? 43.271 55.997 50.259 1.00 12.32 237 TRP A O 1
ATOM 1527 N N . THR A 1 214 ? 44.138 55.313 48.306 1.00 10.11 238 THR A N 1
ATOM 1528 C CA . THR A 1 214 ? 45.484 55.784 48.691 1.00 12.44 238 THR A CA 1
ATOM 1529 C C . THR A 1 214 ? 45.542 57.310 48.793 1.00 12.09 238 THR A C 1
ATOM 1530 O O . THR A 1 214 ? 46.404 57.836 49.498 1.00 13.81 238 THR A O 1
ATOM 1534 N N A SER A 1 215 ? 44.617 58.026 48.157 0.40 13.02 239 SER A N 1
ATOM 1535 N N B SER A 1 215 ? 44.619 58.011 48.121 0.60 12.50 239 SER A N 1
ATOM 1536 C CA A SER A 1 215 ? 44.576 59.470 48.326 0.40 13.23 239 SER A CA 1
ATOM 1537 C CA B SER A 1 215 ? 44.498 59.453 48.296 0.60 12.22 239 SER A CA 1
ATOM 1538 C C A SER A 1 215 ? 44.036 59.931 49.697 0.40 13.61 239 SER A C 1
ATOM 1539 C C B SER A 1 215 ? 44.180 59.862 49.752 0.60 13.64 239 SER A C 1
ATOM 1540 O O A SER A 1 215 ? 44.173 61.103 50.045 0.40 13.33 239 SER A O 1
ATOM 1541 O O B SER A 1 215 ? 44.650 60.900 50.219 0.60 13.65 239 SER A O 1
ATOM 1546 N N . LYS A 1 216 ? 43.404 59.030 50.446 1.00 12.67 240 LYS A N 1
ATOM 1547 C CA . LYS A 1 216 ? 42.805 59.373 51.708 1.00 10.88 240 LYS A CA 1
ATOM 1548 C C . LYS A 1 216 ? 43.257 58.601 52.951 1.00 11.89 240 LYS A C 1
ATOM 1549 O O . LYS A 1 216 ? 43.133 59.107 54.070 1.00 12.17 240 LYS A O 1
ATOM 1555 N N . VAL A 1 217 ? 43.770 57.396 52.758 1.00 12.52 241 VAL A N 1
ATOM 1556 C CA . VAL A 1 217 ? 44.075 56.473 53.860 1.00 13.11 241 VAL A CA 1
ATOM 1557 C C . VAL A 1 217 ? 45.573 56.171 53.929 1.00 10.92 241 VAL A C 1
ATOM 1558 O O . VAL A 1 217 ? 46.166 55.761 52.953 1.00 11.85 241 VAL A O 1
ATOM 1562 N N . THR A 1 218 ? 46.137 56.391 55.105 1.00 11.40 242 THR A N 1
ATOM 1563 C CA . THR A 1 218 ? 47.476 55.924 55.477 1.00 10.71 242 THR A CA 1
ATOM 1564 C C . THR A 1 218 ? 47.387 54.527 56.092 1.00 11.16 242 THR A C 1
ATOM 1565 O O . THR A 1 218 ? 46.607 54.294 57.039 1.00 12.71 242 THR A O 1
ATOM 1569 N N . THR A 1 219 ? 48.115 53.573 55.526 1.00 11.54 243 THR A N 1
ATOM 1570 C CA . THR A 1 219 ? 48.307 52.264 56.174 1.00 13.97 243 THR A CA 1
ATOM 1571 C C . THR A 1 219 ? 49.794 52.034 56.336 1.00 16.04 243 THR A C 1
ATOM 1572 O O . THR A 1 219 ? 50.521 52.011 55.352 1.00 13.55 243 THR A O 1
ATOM 1576 N N . GLY A 1 220 ? 50.239 51.872 57.575 1.00 18.31 244 GLY A N 1
ATOM 1577 C CA . GLY A 1 220 ? 51.672 51.756 57.883 1.00 17.79 244 GLY A CA 1
ATOM 1578 C C . GLY A 1 220 ? 52.511 52.797 57.179 1.00 15.51 244 GLY A C 1
ATOM 1579 O O . GLY A 1 220 ? 52.298 53.984 57.381 1.00 15.98 244 GLY A O 1
ATOM 1580 N N . ASP A 1 221 ? 53.455 52.335 56.359 1.00 16.03 245 ASP A N 1
ATOM 1581 C CA . ASP A 1 221 ? 54.372 53.188 55.589 1.00 18.29 245 ASP A CA 1
ATOM 1582 C C . ASP A 1 221 ? 53.793 53.662 54.239 1.00 19.30 245 ASP A C 1
ATOM 1583 O O . ASP A 1 221 ? 54.470 54.333 53.459 1.00 20.57 245 ASP A O 1
ATOM 1588 N N . ASP A 1 222 ? 52.537 53.315 53.954 1.00 18.50 246 ASP A N 1
ATOM 1589 C CA . ASP A 1 222 ? 51.903 53.814 52.730 1.00 17.47 246 ASP A CA 1
ATOM 1590 C C . ASP A 1 222 ? 51.037 55.028 53.078 1.00 15.76 246 ASP A C 1
ATOM 1591 O O . ASP A 1 222 ? 49.920 54.869 53.502 1.00 19.54 246 ASP A O 1
ATOM 1596 N N . VAL A 1 223 ? 51.591 56.235 52.923 1.00 19.35 247 VAL A N 1
ATOM 1597 C CA . VAL A 1 223 ? 51.020 57.489 53.427 1.00 15.53 247 VAL A CA 1
ATOM 1598 C C . VAL A 1 223 ? 50.015 58.110 52.436 1.00 14.90 247 VAL A C 1
ATOM 1599 O O . VAL A 1 223 ? 50.308 58.206 51.265 1.00 15.73 247 VAL A O 1
ATOM 1603 N N . ALA A 1 224 ? 48.839 58.513 52.921 1.00 15.82 248 ALA A N 1
ATOM 1604 C CA . ALA A 1 224 ? 47.811 59.138 52.083 1.00 15.96 248 ALA A CA 1
ATOM 1605 C C . ALA A 1 224 ? 48.468 60.179 51.161 1.00 15.43 248 ALA A C 1
ATOM 1606 O O . ALA A 1 224 ? 49.295 60.985 51.602 1.00 11.32 248 ALA A O 1
ATOM 1608 N N . ASN A 1 225 ? 48.108 60.129 49.892 1.00 12.60 249 ASN A N 1
ATOM 1609 C CA . ASN A 1 225 ? 48.699 60.955 48.846 1.00 15.02 249 ASN A CA 1
ATOM 1610 C C . ASN A 1 225 ? 47.612 61.586 47.965 1.00 14.09 249 ASN A C 1
ATOM 1611 O O . ASN A 1 225 ? 47.134 60.955 47.002 1.00 12.24 249 ASN A O 1
ATOM 1616 N N . PRO A 1 226 ? 47.215 62.834 48.279 1.00 15.71 250 PRO A N 1
ATOM 1617 C CA . PRO A 1 226 ? 46.146 63.507 47.534 1.00 16.34 250 PRO A CA 1
ATOM 1618 C C . PRO A 1 226 ? 46.397 63.632 46.033 1.00 12.89 250 PRO A C 1
ATOM 1619 O O . PRO A 1 226 ? 45.441 63.746 45.281 1.00 16.36 250 PRO A O 1
ATOM 1623 N N . ALA A 1 227 ? 47.654 63.584 45.591 1.00 14.72 251 ALA A N 1
ATOM 1624 C CA . ALA A 1 227 ? 47.991 63.601 44.153 1.00 14.62 251 ALA A CA 1
ATOM 1625 C C . ALA A 1 227 ? 47.300 62.438 43.362 1.00 14.68 251 ALA A C 1
ATOM 1626 O O . ALA A 1 227 ? 47.153 62.494 42.131 1.00 13.77 251 ALA A O 1
ATOM 1628 N N . ASP A 1 228 ? 46.887 61.404 44.089 1.00 12.81 252 ASP A N 1
ATOM 1629 C CA . ASP A 1 228 ? 46.290 60.223 43.500 1.00 13.65 252 ASP A CA 1
ATOM 1630 C C . ASP A 1 228 ? 44.848 60.496 43.088 1.00 13.61 252 ASP A C 1
ATOM 1631 O O . ASP A 1 228 ? 44.285 59.722 42.296 1.00 13.46 252 ASP A O 1
ATOM 1636 N N . LEU A 1 229 ? 44.218 61.528 43.662 1.00 12.40 253 LEU A N 1
ATOM 1637 C CA . LEU A 1 229 ? 42.786 61.835 43.309 1.00 14.79 253 LEU A CA 1
ATOM 1638 C C . LEU A 1 229 ? 42.566 62.028 41.822 1.00 14.17 253 LEU A C 1
ATOM 1639 O O . LEU A 1 229 ? 41.578 61.566 41.275 1.00 13.75 253 LEU A O 1
ATOM 1644 N N A THR A 1 230 ? 43.495 62.727 41.173 0.50 16.15 254 THR A N 1
ATOM 1645 N N B THR A 1 230 ? 43.487 62.712 41.159 0.50 15.49 254 THR A N 1
ATOM 1646 C CA A THR A 1 230 ? 43.388 63.019 39.733 0.50 15.94 254 THR A CA 1
ATOM 1647 C CA B THR A 1 230 ? 43.302 62.998 39.737 0.50 14.60 254 THR A CA 1
ATOM 1648 C C A THR A 1 230 ? 43.386 61.742 38.892 0.50 14.52 254 THR A C 1
ATOM 1649 C C B THR A 1 230 ? 43.378 61.730 38.879 0.50 13.89 254 THR A C 1
ATOM 1650 O O A THR A 1 230 ? 42.631 61.628 37.930 0.50 14.52 254 THR A O 1
ATOM 1651 O O B THR A 1 230 ? 42.662 61.609 37.888 0.50 14.09 254 THR A O 1
ATOM 1658 N N . ILE A 1 231 ? 44.215 60.778 39.276 1.00 12.29 255 ILE A N 1
ATOM 1659 C CA . ILE A 1 231 ? 44.300 59.496 38.586 1.00 13.47 255 ILE A CA 1
ATOM 1660 C C . ILE A 1 231 ? 42.990 58.701 38.765 1.00 13.69 255 ILE A C 1
ATOM 1661 O O . ILE A 1 231 ? 42.445 58.156 37.815 1.00 11.90 255 ILE A O 1
ATOM 1666 N N . ALA A 1 232 ? 42.501 58.639 39.984 1.00 13.83 256 ALA A N 1
ATOM 1667 C CA . ALA A 1 232 ? 41.203 57.969 40.258 1.00 13.57 256 ALA A CA 1
ATOM 1668 C C . ALA A 1 232 ? 40.128 58.582 39.394 1.00 11.37 256 ALA A C 1
ATOM 1669 O O . ALA A 1 232 ? 39.320 57.871 38.780 1.00 12.67 256 ALA A O 1
ATOM 1671 N N . LYS A 1 233 ? 40.123 59.910 39.343 1.00 9.42 257 LYS A N 1
ATOM 1672 C CA . LYS A 1 233 ? 39.085 60.659 38.650 1.00 11.64 257 LYS A CA 1
ATOM 1673 C C . LYS A 1 233 ? 39.091 60.388 37.170 1.00 12.55 257 LYS A C 1
ATOM 1674 O O . LYS A 1 233 ? 38.062 60.187 36.558 1.00 12.34 257 LYS A O 1
ATOM 1680 N N . THR A 1 234 ? 40.281 60.385 36.581 1.00 11.64 258 THR A N 1
ATOM 1681 C CA . THR A 1 234 ? 40.396 60.136 35.173 1.00 14.64 258 THR A CA 1
ATOM 1682 C C . THR A 1 234 ? 39.841 58.750 34.839 1.00 11.94 258 THR A C 1
ATOM 1683 O O . THR A 1 234 ? 39.170 58.572 33.835 1.00 11.23 258 THR A O 1
ATOM 1687 N N . HIS A 1 235 ? 40.161 57.743 35.645 1.00 12.37 259 HIS A N 1
ATOM 1688 C CA . HIS A 1 235 ? 39.760 56.381 35.317 1.00 10.86 259 HIS A CA 1
ATOM 1689 C C . HIS A 1 235 ? 38.271 56.205 35.526 1.00 13.11 259 HIS A C 1
ATOM 1690 O O . HIS A 1 235 ? 37.601 55.569 34.705 1.00 11.05 259 HIS A O 1
ATOM 1697 N N . LEU A 1 236 ? 37.717 56.814 36.574 1.00 9.46 260 LEU A N 1
ATOM 1698 C CA . LEU A 1 236 ? 36.266 56.676 36.789 1.00 12.18 260 LEU A CA 1
ATOM 1699 C C . LEU A 1 236 ? 35.471 57.406 35.706 1.00 11.89 260 LEU A C 1
ATOM 1700 O O . LEU A 1 236 ? 34.421 56.924 35.277 1.00 11.46 260 LEU A O 1
ATOM 1705 N N . GLU A 1 237 ? 35.952 58.582 35.277 1.00 13.22 261 GLU A N 1
ATOM 1706 C CA . GLU A 1 237 ? 35.262 59.314 34.210 1.00 13.20 261 GLU A CA 1
ATOM 1707 C C . GLU A 1 237 ? 35.376 58.554 32.914 1.00 12.92 261 GLU A C 1
ATOM 1708 O O . GLU A 1 237 ? 34.483 58.618 32.090 1.00 12.57 261 GLU A O 1
ATOM 1714 N N . SER A 1 238 ? 36.478 57.854 32.728 1.00 14.70 262 SER A N 1
ATOM 1715 C CA . SER A 1 238 ? 36.628 56.996 31.528 1.00 15.15 262 SER A CA 1
ATOM 1716 C C . SER A 1 238 ? 35.565 55.900 31.504 1.00 15.35 262 SER A C 1
ATOM 1717 O O . SER A 1 238 ? 34.948 55.611 30.446 1.00 15.75 262 SER A O 1
ATOM 1720 N N . VAL A 1 239 ? 35.357 55.288 32.672 1.00 12.58 263 VAL A N 1
ATOM 1721 C CA . VAL A 1 239 ? 34.292 54.313 32.819 1.00 12.79 263 VAL A CA 1
ATOM 1722 C C . VAL A 1 239 ? 32.945 54.913 32.454 1.00 12.44 263 VAL A C 1
ATOM 1723 O O . VAL A 1 239 ? 32.183 54.275 31.715 1.00 12.45 263 VAL A O 1
ATOM 1727 N N . LEU A 1 240 ? 32.653 56.142 32.910 1.00 12.80 264 LEU A N 1
ATOM 1728 C CA . LEU A 1 240 ? 31.366 56.752 32.570 1.00 13.31 264 LEU A CA 1
ATOM 1729 C C . LEU A 1 240 ? 31.245 57.029 31.082 1.00 14.21 264 LEU A C 1
ATOM 1730 O O . LEU A 1 240 ? 30.111 56.992 30.532 1.00 9.59 264 LEU A O 1
ATOM 1735 N N . ASN A 1 241 ? 32.378 57.327 30.416 1.00 9.00 265 ASN A N 1
ATOM 1736 C CA . ASN A 1 241 ? 32.277 57.950 29.074 1.00 14.03 265 ASN A CA 1
ATOM 1737 C C . ASN A 1 241 ? 32.488 57.039 27.860 1.00 13.19 265 ASN A C 1
ATOM 1738 O O . ASN A 1 241 ? 31.996 57.348 26.770 1.00 13.73 265 ASN A O 1
ATOM 1743 N N . ASN A 1 242 ? 33.203 55.930 28.044 1.00 12.51 266 ASN A N 1
ATOM 1744 C CA . ASN A 1 242 ? 33.842 55.208 26.955 1.00 14.65 266 ASN A CA 1
ATOM 1745 C C . ASN A 1 242 ? 33.356 53.769 26.755 1.00 17.75 266 ASN A C 1
ATOM 1746 O O . ASN A 1 242 ? 33.916 53.047 25.957 1.00 16.94 266 ASN A O 1
ATOM 1751 N N . TYR A 1 243 ? 32.338 53.348 27.496 1.00 15.96 267 TYR A N 1
ATOM 1752 C CA . TYR A 1 243 ? 31.931 51.945 27.495 1.00 16.53 267 TYR A CA 1
ATOM 1753 C C . TYR A 1 243 ? 30.442 51.691 27.271 1.00 15.87 267 TYR A C 1
ATOM 1754 O O . TYR A 1 243 ? 29.967 50.574 27.475 1.00 15.48 267 TYR A O 1
ATOM 1763 N N . ASN A 1 244 ? 29.690 52.719 26.899 1.00 15.16 268 ASN A N 1
ATOM 1764 C CA . ASN A 1 244 ? 28.269 52.571 26.656 1.00 15.36 268 ASN A CA 1
ATOM 1765 C C . ASN A 1 244 ? 27.470 52.123 27.849 1.00 16.54 268 ASN A C 1
ATOM 1766 O O . ASN A 1 244 ? 26.432 51.502 27.687 1.00 16.63 268 ASN A O 1
ATOM 1771 N N . LEU A 1 245 ? 27.956 52.410 29.049 1.00 15.54 269 LEU A N 1
ATOM 1772 C CA . LEU A 1 245 ? 27.261 52.052 30.264 1.00 14.78 269 LEU A CA 1
ATOM 1773 C C . LEU A 1 245 ? 26.087 53.005 30.540 1.00 15.31 269 LEU A C 1
ATOM 1774 O O . LEU A 1 245 ? 26.169 54.224 30.258 1.00 14.30 269 LEU A O 1
ATOM 1779 N N . LYS A 1 246 ? 25.016 52.472 31.144 1.00 15.38 270 LYS A N 1
ATOM 1780 C CA . LYS A 1 246 ? 23.868 53.294 31.524 1.00 17.68 270 LYS A CA 1
ATOM 1781 C C . LYS A 1 246 ? 23.215 52.763 32.770 1.00 15.41 270 LYS A C 1
ATOM 1782 O O . LYS A 1 246 ? 23.096 51.576 32.905 1.00 19.40 270 LYS A O 1
ATOM 1796 N N . LEU A 1 248 ? 20.024 51.696 34.849 1.00 14.85 272 LEU A N 1
ATOM 1797 C CA . LEU A 1 248 ? 18.694 51.228 34.506 1.00 16.64 272 LEU A CA 1
ATOM 1798 C C . LEU A 1 248 ? 17.635 52.095 35.176 1.00 18.27 272 LEU A C 1
ATOM 1799 O O . LEU A 1 248 ? 17.849 52.673 36.262 1.00 16.17 272 LEU A O 1
ATOM 1804 N N . ASP A 1 249 ? 16.480 52.200 34.534 1.00 18.55 273 ASP A N 1
ATOM 1805 C CA . ASP A 1 249 ? 15.368 52.909 35.158 1.00 18.11 273 ASP A CA 1
ATOM 1806 C C . ASP A 1 249 ? 14.849 52.222 36.416 1.00 18.26 273 ASP A C 1
ATOM 1807 O O . ASP A 1 249 ? 14.400 52.901 37.315 1.00 19.36 273 ASP A O 1
ATOM 1812 N N . ASP A 1 250 ? 14.846 50.890 36.449 1.00 16.35 274 ASP A N 1
ATOM 1813 C CA . ASP A 1 250 ? 14.270 50.132 37.584 1.00 16.62 274 ASP A CA 1
ATOM 1814 C C . ASP A 1 250 ? 15.398 49.470 38.391 1.00 16.23 274 ASP A C 1
ATOM 1815 O O . ASP A 1 250 ? 16.100 48.626 37.893 1.00 15.78 274 ASP A O 1
ATOM 1820 N N . PHE A 1 251 ? 15.552 49.881 39.637 1.00 13.64 275 PHE A N 1
ATOM 1821 C CA . PHE A 1 251 ? 16.511 49.315 40.536 1.00 14.44 275 PHE A CA 1
ATOM 1822 C C . PHE A 1 251 ? 16.463 47.797 40.598 1.00 12.96 275 PHE A C 1
ATOM 1823 O O . PHE A 1 251 ? 17.512 47.156 40.549 1.00 13.05 275 PHE A O 1
ATOM 1831 N N . SER A 1 252 ? 15.274 47.205 40.674 1.00 10.03 276 SER A N 1
ATOM 1832 C CA . SER A 1 252 ? 15.206 45.744 40.841 1.00 12.63 276 SER A CA 1
ATOM 1833 C C . SER A 1 252 ? 15.753 45.019 39.612 1.00 15.11 276 SER A C 1
ATOM 1834 O O . SER A 1 252 ? 16.247 43.922 39.733 1.00 15.63 276 SER A O 1
ATOM 1837 N N . GLN A 1 253 ? 15.654 45.639 38.438 1.00 14.46 277 GLN A N 1
ATOM 1838 C CA . GLN A 1 253 ? 16.111 45.009 37.190 1.00 16.24 277 GLN A CA 1
ATOM 1839 C C . GLN A 1 253 ? 17.616 44.913 37.175 1.00 15.57 277 GLN A C 1
ATOM 1840 O O . GLN A 1 253 ? 18.186 44.179 36.343 1.00 16.18 277 GLN A O 1
ATOM 1846 N N . VAL A 1 254 ? 18.272 45.722 38.015 1.00 11.67 278 VAL A N 1
ATOM 1847 C CA . VAL A 1 254 ? 19.724 45.675 38.070 1.00 11.02 278 VAL A CA 1
ATOM 1848 C C . VAL A 1 254 ? 20.149 44.258 38.468 1.00 12.41 278 VAL A C 1
ATOM 1849 O O . VAL A 1 254 ? 21.115 43.735 37.918 1.00 11.05 278 VAL A O 1
ATOM 1853 N N . PHE A 1 255 ? 19.416 43.639 39.404 1.00 11.72 279 PHE A N 1
ATOM 1854 C CA . PHE A 1 255 ? 19.838 42.383 40.078 1.00 12.93 279 PHE A CA 1
ATOM 1855 C C . PHE A 1 255 ? 19.127 41.185 39.538 1.00 12.49 279 PHE A C 1
ATOM 1856 O O . PHE A 1 255 ? 19.538 40.064 39.805 1.00 12.16 279 PHE A O 1
ATOM 1864 N N . ASN A 1 256 ? 18.062 41.449 38.777 1.00 11.51 280 ASN A N 1
ATOM 1865 C CA . ASN A 1 256 ? 17.168 40.400 38.305 1.00 12.98 280 ASN A CA 1
ATOM 1866 C C . ASN A 1 256 ? 17.971 39.328 37.567 1.00 11.48 280 ASN A C 1
ATOM 1867 O O . ASN A 1 256 ? 18.731 39.621 36.619 1.00 11.43 280 ASN A O 1
ATOM 1872 N N . ALA A 1 257 ? 17.812 38.081 38.009 1.00 13.47 281 ALA A N 1
ATOM 1873 C CA . ALA A 1 257 ? 18.607 36.970 37.477 1.00 16.22 281 ALA A CA 1
ATOM 1874 C C . ALA A 1 257 ? 18.233 36.661 36.018 1.00 15.30 281 ALA A C 1
ATOM 1875 O O . ALA A 1 257 ? 18.937 35.916 35.335 1.00 18.19 281 ALA A O 1
ATOM 1877 N N . LYS A 1 258 ? 17.126 37.228 35.542 1.00 13.32 282 LYS A N 1
ATOM 1878 C CA . LYS A 1 258 ? 16.744 37.101 34.131 1.00 18.22 282 LYS A CA 1
ATOM 1879 C C . LYS A 1 258 ? 17.141 38.355 33.318 1.00 20.17 282 LYS A C 1
ATOM 1880 O O . LYS A 1 258 ? 16.840 38.453 32.143 1.00 17.88 282 LYS A O 1
ATOM 1886 N N . ASN A 1 259 ? 17.897 39.276 33.932 1.00 18.52 283 ASN A N 1
ATOM 1887 C CA . ASN A 1 259 ? 18.363 40.479 33.226 1.00 19.20 283 ASN A CA 1
ATOM 1888 C C . ASN A 1 259 ? 19.871 40.688 33.430 1.00 14.63 283 ASN A C 1
ATOM 1889 O O . ASN A 1 259 ? 20.353 41.805 33.568 1.00 12.79 283 ASN A O 1
ATOM 1894 N N . LYS A 1 260 ? 20.620 39.600 33.461 1.00 13.28 284 LYS A N 1
ATOM 1895 C CA . LYS A 1 260 ? 22.037 39.648 33.813 1.00 14.40 284 LYS A CA 1
ATOM 1896 C C . LYS A 1 260 ? 22.860 40.357 32.779 1.00 14.10 284 LYS A C 1
ATOM 1897 O O . LYS A 1 260 ? 22.466 40.465 31.626 1.00 13.37 284 LYS A O 1
ATOM 1903 N N . ALA A 1 261 ? 24.005 40.833 33.205 1.00 10.93 285 ALA A N 1
ATOM 1904 C CA . ALA A 1 261 ? 24.964 41.538 32.321 1.00 14.62 285 ALA A CA 1
ATOM 1905 C C . ALA A 1 261 ? 24.315 42.706 31.588 1.00 15.84 285 ALA A C 1
ATOM 1906 O O . ALA A 1 261 ? 24.649 43.023 30.453 1.00 13.97 285 ALA A O 1
ATOM 1908 N N . ASN A 1 262 ? 23.405 43.373 32.277 1.00 16.22 286 ASN A N 1
ATOM 1909 C CA . ASN A 1 262 ? 22.751 44.586 31.746 1.00 13.39 286 ASN A CA 1
ATOM 1910 C C . ASN A 1 262 ? 23.677 45.802 31.707 1.00 13.16 286 ASN A C 1
ATOM 1911 O O . ASN A 1 262 ? 24.824 45.770 32.171 1.00 13.58 286 ASN A O 1
ATOM 1916 N N . ASP A 1 263 ? 23.177 46.887 31.136 1.00 13.58 287 ASP A N 1
ATOM 1917 C CA . ASP A 1 263 ? 24.005 48.058 30.811 1.00 15.23 287 ASP A CA 1
ATOM 1918 C C . ASP A 1 263 ? 24.538 48.838 32.038 1.00 13.92 287 ASP A C 1
ATOM 1919 O O . ASP A 1 263 ? 25.400 49.674 31.895 1.00 12.86 287 ASP A O 1
ATOM 1924 N N . GLU A 1 264 ? 24.006 48.592 33.226 1.00 14.81 288 GLU A N 1
ATOM 1925 C CA . GLU A 1 264 ? 24.510 49.259 34.447 1.00 13.29 288 GLU A CA 1
ATOM 1926 C C . GLU A 1 264 ? 25.709 48.529 35.000 1.00 13.51 288 GLU A C 1
ATOM 1927 O O . GLU A 1 264 ? 26.480 49.077 35.770 1.00 16.13 288 GLU A O 1
ATOM 1933 N N . ILE A 1 265 ? 25.850 47.254 34.663 1.00 14.21 289 ILE A N 1
ATOM 1934 C CA . ILE A 1 265 ? 26.885 46.426 35.251 1.00 11.46 289 ILE A CA 1
ATOM 1935 C C . ILE A 1 265 ? 28.182 46.580 34.474 1.00 12.89 289 ILE A C 1
ATOM 1936 O O . ILE A 1 265 ? 28.166 46.648 33.254 1.00 14.56 289 ILE A O 1
ATOM 1941 N N . ILE A 1 266 ? 29.296 46.654 35.204 1.00 11.66 290 ILE A N 1
ATOM 1942 C CA . ILE A 1 266 ? 30.636 46.675 34.641 1.00 12.01 290 ILE A CA 1
ATOM 1943 C C . ILE A 1 266 ? 31.265 45.269 34.767 1.00 11.98 290 ILE A C 1
ATOM 1944 O O . ILE A 1 266 ? 31.669 44.670 33.777 1.00 12.90 290 ILE A O 1
ATOM 1949 N N . PHE A 1 267 ? 31.307 44.742 35.980 1.00 11.00 291 PHE A N 1
ATOM 1950 C CA . PHE A 1 267 ? 31.807 43.386 36.210 1.00 12.99 291 PHE A CA 1
ATOM 1951 C C . PHE A 1 267 ? 31.021 42.689 37.338 1.00 11.36 291 PHE A C 1
ATOM 1952 O O . PHE A 1 267 ? 30.811 43.268 38.416 1.00 11.16 291 PHE A O 1
ATOM 1960 N N . ALA A 1 268 ? 30.554 41.460 37.059 1.00 11.88 292 ALA A N 1
ATOM 1961 C CA . ALA A 1 268 ? 29.829 40.643 38.024 1.00 12.50 292 ALA A CA 1
ATOM 1962 C C . ALA A 1 268 ? 30.377 39.205 38.004 1.00 12.87 292 ALA A C 1
ATOM 1963 O O . ALA A 1 268 ? 30.877 38.759 36.967 1.00 15.11 292 ALA A O 1
ATOM 1965 N N . ILE A 1 269 ? 30.260 38.524 39.156 1.00 11.67 293 ILE A N 1
ATOM 1966 C CA . ILE A 1 269 ? 30.528 37.113 39.314 1.00 10.70 293 ILE A CA 1
ATOM 1967 C C . ILE A 1 269 ? 29.274 36.320 38.890 1.00 12.71 293 ILE A C 1
ATOM 1968 O O . ILE A 1 269 ? 28.202 36.524 39.430 1.00 9.00 293 ILE A O 1
ATOM 1973 N N . ARG A 1 270 ? 29.440 35.419 37.943 1.00 13.22 294 ARG A N 1
ATOM 1974 C CA . ARG A 1 270 ? 28.356 34.563 37.411 1.00 13.66 294 ARG A CA 1
ATOM 1975 C C . ARG A 1 270 ? 28.079 33.345 38.283 1.00 12.18 294 ARG A C 1
ATOM 1976 O O . ARG A 1 270 ? 28.957 32.499 38.499 1.00 12.58 294 ARG A O 1
ATOM 1984 N N . PHE A 1 271 ? 26.846 33.275 38.804 1.00 12.87 295 PHE A N 1
ATOM 1985 C CA . PHE A 1 271 ? 26.328 32.080 39.438 1.00 13.06 295 PHE A CA 1
ATOM 1986 C C . PHE A 1 271 ? 25.331 31.517 38.420 1.00 15.26 295 PHE A C 1
ATOM 1987 O O . PHE A 1 271 ? 24.673 32.277 37.724 1.00 17.09 295 PHE A O 1
ATOM 1995 N N . LEU A 1 272 ? 25.290 30.194 38.282 1.00 16.42 296 LEU A N 1
ATOM 1996 C CA . LEU A 1 272 ? 24.541 29.532 37.202 1.00 20.01 296 LEU A CA 1
ATOM 1997 C C . LEU A 1 272 ? 23.906 28.266 37.751 1.00 16.17 296 LEU A C 1
ATOM 1998 O O . LEU A 1 272 ? 24.596 27.439 38.334 1.00 13.68 296 LEU A O 1
ATOM 2003 N N . GLU A 1 273 ? 22.585 28.162 37.645 1.00 15.70 297 GLU A N 1
ATOM 2004 C CA . GLU A 1 273 ? 21.881 26.938 38.034 1.00 17.13 297 GLU A CA 1
ATOM 2005 C C . GLU A 1 273 ? 22.576 25.714 37.451 1.00 18.20 297 GLU A C 1
ATOM 2006 O O . GLU A 1 273 ? 23.015 25.714 36.310 1.00 18.57 297 GLU A O 1
ATOM 2012 N N . GLY A 1 274 ? 22.730 24.695 38.280 1.00 21.72 298 GLY A N 1
ATOM 2013 C CA . GLY A 1 274 ? 23.415 23.489 37.863 1.00 22.96 298 GLY A CA 1
ATOM 2014 C C . GLY A 1 274 ? 24.915 23.532 37.880 1.00 24.25 298 GLY A C 1
ATOM 2015 O O . GLY A 1 274 ? 25.537 22.529 37.561 1.00 24.93 298 GLY A O 1
ATOM 2016 N N . GLU A 1 275 ? 25.510 24.666 38.242 1.00 21.65 299 GLU A N 1
ATOM 2017 C CA . GLU A 1 275 ? 26.982 24.781 38.304 1.00 19.57 299 GLU A CA 1
ATOM 2018 C C . GLU A 1 275 ? 27.431 25.293 39.686 1.00 16.31 299 GLU A C 1
ATOM 2019 O O . GLU A 1 275 ? 28.147 24.601 40.404 1.00 17.68 299 GLU A O 1
ATOM 2025 N N . ALA A 1 276 ? 26.987 26.491 40.062 1.00 12.33 300 ALA A N 1
ATOM 2026 C CA . ALA A 1 276 ? 27.309 27.065 41.370 1.00 12.64 300 ALA A CA 1
ATOM 2027 C C . ALA A 1 276 ? 26.236 28.067 41.708 1.00 14.20 300 ALA A C 1
ATOM 2028 O O . ALA A 1 276 ? 25.757 28.798 40.825 1.00 13.82 300 ALA A O 1
ATOM 2030 N N . THR A 1 277 ? 25.799 28.030 42.967 1.00 15.97 301 THR A N 1
ATOM 2031 C CA . THR A 1 277 ? 24.849 28.969 43.539 1.00 11.25 301 THR A CA 1
ATOM 2032 C C . THR A 1 277 ? 25.448 29.601 44.800 1.00 12.92 301 THR A C 1
ATOM 2033 O O . THR A 1 277 ? 26.468 29.158 45.297 1.00 13.96 301 THR A O 1
ATOM 2037 N N . ASN A 1 278 ? 24.842 30.671 45.297 1.00 12.88 302 ASN A N 1
ATOM 2038 C CA . ASN A 1 278 ? 25.425 31.412 46.401 1.00 8.76 302 ASN A CA 1
ATOM 2039 C C . ASN A 1 278 ? 24.562 31.223 47.647 1.00 11.31 302 ASN A C 1
ATOM 2040 O O . ASN A 1 278 ? 23.495 30.561 47.594 1.00 10.03 302 ASN A O 1
ATOM 2045 N N . SER A 1 279 ? 25.027 31.797 48.745 1.00 9.91 303 SER A N 1
ATOM 2046 C CA . SER A 1 279 ? 24.389 31.667 50.052 1.00 13.54 303 SER A CA 1
ATOM 2047 C C . SER A 1 279 ? 23.435 32.807 50.411 1.00 9.93 303 SER A C 1
ATOM 2048 O O . SER A 1 279 ? 23.177 33.030 51.587 1.00 13.24 303 SER A O 1
ATOM 2051 N N . ASN A 1 280 ? 22.831 33.463 49.414 1.00 12.86 304 ASN A N 1
ATOM 2052 C CA . ASN A 1 280 ? 21.919 34.563 49.671 1.00 11.75 304 ASN A CA 1
ATOM 2053 C C . ASN A 1 280 ? 20.639 34.101 50.406 1.00 13.89 304 ASN A C 1
ATOM 2054 O O . ASN A 1 280 ? 19.934 34.927 51.035 1.00 13.50 304 ASN A O 1
ATOM 2059 N N . GLY A 1 281 ? 20.388 32.777 50.414 1.00 11.99 305 GLY A N 1
ATOM 2060 C CA . GLY A 1 281 ? 19.286 32.205 51.232 1.00 10.08 305 GLY A CA 1
ATOM 2061 C C . GLY A 1 281 ? 19.436 32.372 52.729 1.00 9.17 305 GLY A C 1
ATOM 2062 O O . GLY A 1 281 ? 18.453 32.273 53.504 1.00 10.60 305 GLY A O 1
ATOM 2063 N N . THR A 1 282 ? 20.669 32.613 53.167 1.00 10.57 306 THR A N 1
ATOM 2064 C CA . THR A 1 282 ? 20.963 32.807 54.587 1.00 10.39 306 THR A CA 1
ATOM 2065 C C . THR A 1 282 ? 20.550 34.154 55.156 1.00 8.85 306 THR A C 1
ATOM 2066 O O . THR A 1 282 ? 20.694 34.363 56.361 1.00 9.69 306 THR A O 1
ATOM 2070 N N . PHE A 1 283 ? 20.086 35.087 54.315 1.00 8.36 307 PHE A N 1
ATOM 2071 C CA . PHE A 1 283 ? 19.552 36.376 54.797 1.00 9.36 307 PHE A CA 1
ATOM 2072 C C . PHE A 1 283 ? 18.011 36.349 54.820 1.00 11.96 307 PHE A C 1
ATOM 2073 O O . PHE A 1 283 ? 17.390 37.415 54.869 1.00 11.77 307 PHE A O 1
ATOM 2081 N N . THR A 1 284 ? 17.408 35.162 54.722 1.00 12.06 308 THR A N 1
ATOM 2082 C CA . THR A 1 284 ? 15.939 35.060 54.572 1.00 9.76 308 THR A CA 1
ATOM 2083 C C . THR A 1 284 ? 15.225 34.510 55.823 1.00 14.06 308 THR A C 1
ATOM 2084 O O . THR A 1 284 ? 15.182 35.190 56.870 1.00 14.41 308 THR A O 1
ATOM 2088 N N . TYR A 1 285 ? 14.659 33.298 55.719 1.00 10.49 309 TYR A N 1
ATOM 2089 C CA . TYR A 1 285 ? 14.046 32.644 56.841 1.00 7.84 309 TYR A CA 1
ATOM 2090 C C . TYR A 1 285 ? 13.980 31.122 56.504 1.00 12.63 309 TYR A C 1
ATOM 2091 O O . TYR A 1 285 ? 14.129 30.694 55.333 1.00 10.48 309 TYR A O 1
ATOM 2100 N N . ASN A 1 286 ? 13.793 30.335 57.549 1.00 11.88 310 ASN A N 1
ATOM 2101 C CA . ASN A 1 286 ? 13.720 28.891 57.477 1.00 11.99 310 ASN A CA 1
ATOM 2102 C C . ASN A 1 286 ? 12.247 28.472 57.551 1.00 9.61 310 ASN A C 1
ATOM 2103 O O . ASN A 1 286 ? 11.674 28.447 58.626 1.00 12.15 310 ASN A O 1
ATOM 2108 N N . VAL A 1 287 ? 11.659 28.061 56.449 1.00 13.29 311 VAL A N 1
ATOM 2109 C CA . VAL A 1 287 ? 10.234 27.647 56.473 1.00 11.91 311 VAL A CA 1
ATOM 2110 C C . VAL A 1 287 ? 10.022 26.388 57.327 1.00 15.01 311 VAL A C 1
ATOM 2111 O O . VAL A 1 287 ? 9.037 26.269 58.050 1.00 10.83 311 VAL A O 1
ATOM 2115 N N . GLY A 1 288 ? 10.984 25.484 57.281 1.00 11.83 312 GLY A N 1
ATOM 2116 C CA . GLY A 1 288 ? 10.937 24.252 58.048 1.00 14.47 312 GLY A CA 1
ATOM 2117 C C . GLY A 1 288 ? 10.791 24.425 59.557 1.00 15.52 312 GLY A C 1
ATOM 2118 O O . GLY A 1 288 ? 9.973 23.754 60.192 1.00 12.60 312 GLY A O 1
ATOM 2119 N N . THR A 1 289 ? 11.603 25.292 60.139 1.00 14.71 313 THR A N 1
ATOM 2120 C CA . THR A 1 289 ? 11.741 25.333 61.592 1.00 16.50 313 THR A CA 1
ATOM 2121 C C . THR A 1 289 ? 11.734 26.727 62.220 1.00 15.37 313 THR A C 1
ATOM 2122 O O . THR A 1 289 ? 11.733 26.862 63.434 1.00 12.05 313 THR A O 1
ATOM 2126 N N . GLY A 1 290 ? 11.734 27.768 61.398 1.00 13.75 314 GLY A N 1
ATOM 2127 C CA . GLY A 1 290 ? 11.836 29.136 61.903 1.00 12.33 314 GLY A CA 1
ATOM 2128 C C . GLY A 1 290 ? 10.519 29.768 62.270 1.00 14.18 314 GLY A C 1
ATOM 2129 O O . GLY A 1 290 ? 9.475 29.253 61.942 1.00 13.16 314 GLY A O 1
ATOM 2130 N N . SER A 1 291 ? 10.580 30.926 62.898 1.00 11.79 315 SER A N 1
ATOM 2131 C CA . SER A 1 291 ? 9.403 31.559 63.468 1.00 11.91 315 SER A CA 1
ATOM 2132 C C . SER A 1 291 ? 8.828 32.622 62.544 1.00 12.91 315 SER A C 1
ATOM 2133 O O . SER A 1 291 ? 7.658 32.979 62.699 1.00 12.38 315 SER A O 1
ATOM 2136 N N . THR A 1 292 ? 9.630 33.139 61.601 1.00 11.43 316 THR A N 1
ATOM 2137 C CA . THR A 1 292 ? 9.134 34.207 60.693 1.00 11.00 316 THR A CA 1
ATOM 2138 C C . THR A 1 292 ? 7.816 33.814 60.000 1.00 10.70 316 THR A C 1
ATOM 2139 O O . THR A 1 292 ? 6.903 34.620 59.906 1.00 12.56 316 THR A O 1
ATOM 2143 N N . LYS A 1 293 ? 7.705 32.568 59.553 1.00 10.85 317 LYS A N 1
ATOM 2144 C CA . LYS A 1 293 ? 6.510 32.101 58.813 1.00 10.26 317 LYS A CA 1
ATOM 2145 C C . LYS A 1 293 ? 5.210 32.305 59.551 1.00 12.67 317 LYS A C 1
ATOM 2146 O O . LYS A 1 293 ? 4.162 32.396 58.902 1.00 13.32 317 LYS A O 1
ATOM 2152 N N . ASN A 1 294 ? 5.260 32.363 60.875 1.00 14.00 318 ASN A N 1
ATOM 2153 C CA . ASN A 1 294 ? 4.048 32.531 61.687 1.00 15.31 318 ASN A CA 1
ATOM 2154 C C . ASN A 1 294 ? 3.810 33.977 62.077 1.00 14.52 318 ASN A C 1
ATOM 2155 O O . ASN A 1 294 ? 2.886 34.256 62.780 1.00 15.97 318 ASN A O 1
ATOM 2160 N N . ARG A 1 295 ? 4.641 34.905 61.619 1.00 14.22 319 ARG A N 1
ATOM 2161 C CA . ARG A 1 295 ? 4.406 36.303 61.909 1.00 11.66 319 ARG A CA 1
ATOM 2162 C C . ARG A 1 295 ? 3.631 36.861 60.692 1.00 13.80 319 ARG A C 1
ATOM 2163 O O . ARG A 1 295 ? 3.000 36.080 59.936 1.00 13.87 319 ARG A O 1
ATOM 2171 N N . TYR A 1 296 ? 3.654 38.180 60.510 1.00 11.84 320 TYR A N 1
ATOM 2172 C CA . TYR A 1 296 ? 2.779 38.840 59.561 1.00 14.65 320 TYR A CA 1
ATOM 2173 C C . TYR A 1 296 ? 3.541 39.734 58.592 1.00 14.99 320 TYR A C 1
ATOM 2174 O O . TYR A 1 296 ? 4.606 40.219 58.881 1.00 15.64 320 TYR A O 1
ATOM 2183 N N . GLN A 1 297 ? 2.946 39.916 57.423 1.00 14.72 321 GLN A N 1
ATOM 2184 C CA . GLN A 1 297 ? 3.364 40.893 56.449 1.00 14.02 321 GLN A CA 1
ATOM 2185 C C . GLN A 1 297 ? 2.723 42.235 56.756 1.00 13.42 321 GLN A C 1
ATOM 2186 O O . GLN A 1 297 ? 1.772 42.323 57.539 1.00 15.20 321 GLN A O 1
ATOM 2192 N N . ALA A 1 298 ? 3.213 43.250 56.060 1.00 11.73 322 ALA A N 1
ATOM 2193 C CA . ALA A 1 298 ? 2.785 44.623 56.175 1.00 14.74 322 ALA A CA 1
ATOM 2194 C C . ALA A 1 298 ? 1.287 44.782 55.966 1.00 16.84 322 ALA A C 1
ATOM 2195 O O . ALA A 1 298 ? 0.693 45.638 56.597 1.00 15.01 322 ALA A O 1
ATOM 2197 N N . ASN A 1 299 ? 0.681 43.930 55.135 1.00 14.49 323 ASN A N 1
ATOM 2198 C CA . ASN A 1 299 ? -0.782 44.046 54.882 1.00 17.84 323 ASN A CA 1
ATOM 2199 C C . ASN A 1 299 ? -1.595 43.312 55.922 1.00 16.50 323 ASN A C 1
ATOM 2200 O O . ASN A 1 299 ? -2.814 43.210 55.786 1.00 16.53 323 ASN A O 1
ATOM 2205 N N . GLY A 1 300 ? -0.922 42.684 56.893 1.00 16.68 324 GLY A N 1
ATOM 2206 C CA . GLY A 1 300 ? -1.599 41.943 57.969 1.00 20.34 324 GLY A CA 1
ATOM 2207 C C . GLY A 1 300 ? -1.819 40.465 57.726 1.00 18.83 324 GLY A C 1
ATOM 2208 O O . GLY A 1 300 ? -2.291 39.754 58.594 1.00 20.47 324 GLY A O 1
ATOM 2209 N N . GLU A 1 301 ? -1.478 40.019 56.532 1.00 15.90 325 GLU A N 1
ATOM 2210 C CA . GLU A 1 301 ? -1.561 38.627 56.134 1.00 15.29 325 GLU A CA 1
ATOM 2211 C C . GLU A 1 301 ? -0.470 37.834 56.812 1.00 13.92 325 GLU A C 1
ATOM 2212 O O . GLU A 1 301 ? 0.593 38.362 57.043 1.00 14.68 325 GLU A O 1
ATOM 2218 N N . VAL A 1 302 ? -0.728 36.570 57.113 1.00 14.61 326 VAL A N 1
ATOM 2219 C CA . VAL A 1 302 ? 0.296 35.695 57.721 1.00 16.20 326 VAL A CA 1
ATOM 2220 C C . VAL A 1 302 ? 1.487 35.591 56.756 1.00 15.02 326 VAL A C 1
ATOM 2221 O O . VAL A 1 302 ? 1.313 35.523 55.552 1.00 13.76 326 VAL A O 1
ATOM 2225 N N . PHE A 1 303 ? 2.700 35.646 57.299 1.00 12.48 327 PHE A N 1
ATOM 2226 C CA . PHE A 1 303 ? 3.897 35.723 56.448 1.00 12.62 327 PHE A CA 1
ATOM 2227 C C . PHE A 1 303 ? 4.095 34.454 55.589 1.00 12.30 327 PHE A C 1
ATOM 2228 O O . PHE A 1 303 ? 4.294 34.538 54.382 1.00 15.54 327 PHE A O 1
ATOM 2236 N N . GLY A 1 304 ? 4.056 33.275 56.209 1.00 13.46 328 GLY A N 1
ATOM 2237 C CA . GLY A 1 304 ? 4.173 32.032 55.460 1.00 14.95 328 GLY A CA 1
ATOM 2238 C C . GLY A 1 304 ? 5.476 32.028 54.654 1.00 14.71 328 GLY A C 1
ATOM 2239 O O . GLY A 1 304 ? 6.535 32.396 55.164 1.00 14.20 328 GLY A O 1
ATOM 2240 N N . ASP A 1 305 ? 5.413 31.591 53.406 1.00 12.54 329 ASP A N 1
ATOM 2241 C CA . ASP A 1 305 ? 6.578 31.588 52.543 1.00 12.44 329 ASP A CA 1
ATOM 2242 C C . ASP A 1 305 ? 6.450 32.745 51.565 1.00 12.94 329 ASP A C 1
ATOM 2243 O O . ASP A 1 305 ? 6.378 32.545 50.342 1.00 14.06 329 ASP A O 1
ATOM 2248 N N . ALA A 1 306 ? 6.449 33.958 52.104 1.00 12.30 330 ALA A N 1
ATOM 2249 C CA . ALA A 1 306 ? 6.153 35.165 51.334 1.00 14.43 330 ALA A CA 1
ATOM 2250 C C . ALA A 1 306 ? 7.137 35.404 50.184 1.00 16.60 330 ALA A C 1
ATOM 2251 O O . ALA A 1 306 ? 6.756 35.957 49.210 1.00 16.87 330 ALA A O 1
ATOM 2253 N N . LEU A 1 307 ? 8.404 34.986 50.324 1.00 11.15 331 LEU A N 1
ATOM 2254 C CA . LEU A 1 307 ? 9.418 35.141 49.255 1.00 14.29 331 LEU A CA 1
ATOM 2255 C C . LEU A 1 307 ? 9.434 34.027 48.231 1.00 15.58 331 LEU A C 1
ATOM 2256 O O . LEU A 1 307 ? 10.096 34.152 47.213 1.00 16.21 331 LEU A O 1
ATOM 2261 N N A ASP A 1 308 ? 8.677 32.953 48.472 0.80 16.29 332 ASP A N 1
ATOM 2262 N N B ASP A 1 308 ? 8.681 32.958 48.500 0.20 14.78 332 ASP A N 1
ATOM 2263 C CA A ASP A 1 308 ? 8.755 31.760 47.626 0.80 16.20 332 ASP A CA 1
ATOM 2264 C CA B ASP A 1 308 ? 8.685 31.755 47.671 0.20 14.10 332 ASP A CA 1
ATOM 2265 C C A ASP A 1 308 ? 10.190 31.225 47.590 0.80 14.44 332 ASP A C 1
ATOM 2266 C C B ASP A 1 308 ? 10.101 31.169 47.590 0.20 13.37 332 ASP A C 1
ATOM 2267 O O A ASP A 1 308 ? 10.859 31.143 46.544 0.80 13.96 332 ASP A O 1
ATOM 2268 O O B ASP A 1 308 ? 10.678 31.031 46.505 0.20 13.27 332 ASP A O 1
ATOM 2277 N N . ILE A 1 309 ? 10.642 30.824 48.758 1.00 12.03 333 ILE A N 1
ATOM 2278 C CA . ILE A 1 309 ? 11.936 30.182 48.864 1.00 11.07 333 ILE A CA 1
ATOM 2279 C C . ILE A 1 309 ? 11.808 28.736 49.393 1.00 11.93 333 ILE A C 1
ATOM 2280 O O . ILE A 1 309 ? 12.809 28.058 49.521 1.00 10.51 333 ILE A O 1
ATOM 2285 N N . GLN A 1 310 ? 10.582 28.257 49.615 1.00 11.42 334 GLN A N 1
ATOM 2286 C CA . GLN A 1 310 ? 10.348 26.917 50.154 1.00 13.10 334 GLN A CA 1
ATOM 2287 C C . GLN A 1 310 ? 11.251 26.709 51.375 1.00 14.15 334 GLN A C 1
ATOM 2288 O O . GLN A 1 310 ? 11.371 27.627 52.184 1.00 11.89 334 GLN A O 1
ATOM 2294 N N . ASN A 1 311 ? 11.869 25.538 51.530 1.00 10.19 335 ASN A N 1
ATOM 2295 C CA . ASN A 1 311 ? 12.734 25.303 52.655 1.00 8.01 335 ASN A CA 1
ATOM 2296 C C . ASN A 1 311 ? 14.212 25.512 52.370 1.00 9.23 335 ASN A C 1
ATOM 2297 O O . ASN A 1 311 ? 15.047 24.878 53.020 1.00 13.87 335 ASN A O 1
ATOM 2302 N N . THR A 1 312 ? 14.534 26.424 51.466 1.00 10.29 336 THR A N 1
ATOM 2303 C CA . THR A 1 312 ? 15.900 26.625 51.031 1.00 10.28 336 THR A CA 1
ATOM 2304 C C . THR A 1 312 ? 16.663 27.633 51.876 1.00 12.74 336 THR A C 1
ATOM 2305 O O . THR A 1 312 ? 17.875 27.836 51.643 1.00 13.43 336 THR A O 1
ATOM 2309 N N . GLY A 1 313 ? 15.973 28.292 52.818 1.00 11.14 337 GLY A N 1
ATOM 2310 C CA . GLY A 1 313 ? 16.523 29.456 53.522 1.00 10.13 337 GLY A CA 1
ATOM 2311 C C . GLY A 1 313 ? 16.841 29.279 54.990 1.00 11.27 337 GLY A C 1
ATOM 2312 O O . GLY A 1 313 ? 16.442 28.295 55.622 1.00 11.75 337 GLY A O 1
ATOM 2313 N N . ASN A 1 314 ? 17.591 30.237 55.532 1.00 10.45 338 ASN A N 1
ATOM 2314 C CA . ASN A 1 314 ? 17.711 30.428 56.948 1.00 11.00 338 ASN A CA 1
ATOM 2315 C C . ASN A 1 314 ? 17.947 31.908 57.206 1.00 11.48 338 ASN A C 1
ATOM 2316 O O . ASN A 1 314 ? 17.998 32.696 56.262 1.00 11.22 338 ASN A O 1
ATOM 2321 N N . GLN A 1 315 ? 17.975 32.295 58.472 1.00 11.55 339 GLN A N 1
ATOM 2322 C CA . GLN A 1 315 ? 18.290 33.670 58.839 1.00 13.35 339 GLN A CA 1
ATOM 2323 C C . GLN A 1 315 ? 19.462 33.673 59.804 1.00 12.23 339 GLN A C 1
ATOM 2324 O O . GLN A 1 315 ? 19.309 33.718 61.028 1.00 10.28 339 GLN A O 1
ATOM 2330 N N . THR A 1 316 ? 20.633 33.579 59.202 1.00 10.83 340 THR A N 1
ATOM 2331 C CA . THR A 1 316 ? 21.896 33.600 59.909 1.00 12.02 340 THR A CA 1
ATOM 2332 C C . THR A 1 316 ? 22.722 34.860 59.628 1.00 12.93 340 THR A C 1
ATOM 2333 O O . THR A 1 316 ? 23.804 35.004 60.145 1.00 10.48 340 THR A O 1
ATOM 2337 N N . TYR A 1 317 ? 22.184 35.773 58.834 1.00 11.75 341 TYR A N 1
ATOM 2338 C CA . TYR A 1 317 ? 22.702 37.122 58.658 1.00 10.55 341 TYR A CA 1
ATOM 2339 C C . TYR A 1 317 ? 21.477 38.030 58.589 1.00 13.25 341 TYR A C 1
ATOM 2340 O O . TYR A 1 317 ? 20.533 37.737 57.815 1.00 10.89 341 TYR A O 1
ATOM 2349 N N . GLU A 1 318 ? 21.457 39.082 59.397 1.00 8.79 342 GLU A N 1
ATOM 2350 C CA . GLU A 1 318 ? 20.315 39.991 59.443 1.00 10.85 342 GLU A CA 1
ATOM 2351 C C . GLU A 1 318 ? 20.717 41.422 59.766 1.00 11.97 342 GLU A C 1
ATOM 2352 O O . GLU A 1 318 ? 21.346 41.690 60.783 1.00 9.56 342 GLU A O 1
ATOM 2358 N N . TYR A 1 319 ? 20.237 42.350 58.955 1.00 11.44 343 TYR A N 1
ATOM 2359 C CA . TYR A 1 319 ? 20.459 43.757 59.236 1.00 12.44 343 TYR A CA 1
ATOM 2360 C C . TYR A 1 319 ? 19.604 44.234 60.376 1.00 11.54 343 TYR A C 1
ATOM 2361 O O . TYR A 1 319 ? 18.435 43.846 60.515 1.00 10.96 343 TYR A O 1
ATOM 2370 N N . ASN A 1 320 ? 20.176 45.123 61.184 1.00 11.72 344 ASN A N 1
ATOM 2371 C CA . ASN A 1 320 ? 19.413 45.817 62.225 1.00 12.23 344 ASN A CA 1
ATOM 2372 C C . ASN A 1 320 ? 18.249 46.460 61.490 1.00 12.03 344 ASN A C 1
ATOM 2373 O O . ASN A 1 320 ? 18.418 46.970 60.380 1.00 10.48 344 ASN A O 1
ATOM 2378 N N . LYS A 1 321 ? 17.079 46.454 62.098 1.00 10.59 345 LYS A N 1
ATOM 2379 C CA . LYS A 1 321 ? 15.877 46.921 61.406 1.00 13.42 345 LYS A CA 1
ATOM 2380 C C . LYS A 1 321 ? 15.880 48.431 61.070 1.00 13.55 345 LYS A C 1
ATOM 2381 O O . LYS A 1 321 ? 15.121 48.890 60.210 1.00 14.58 345 LYS A O 1
ATOM 2387 N N . ALA A 1 322 ? 16.716 49.191 61.757 1.00 12.42 346 ALA A N 1
ATOM 2388 C CA . ALA A 1 322 ? 16.976 50.593 61.393 1.00 11.94 346 ALA A CA 1
ATOM 2389 C C . ALA A 1 322 ? 17.516 50.764 59.979 1.00 9.99 346 ALA A C 1
ATOM 2390 O O . ALA A 1 322 ? 17.355 51.837 59.383 1.00 10.43 346 ALA A O 1
ATOM 2392 N N . VAL A 1 323 ? 18.141 49.736 59.412 1.00 11.30 347 VAL A N 1
ATOM 2393 C CA . VAL A 1 323 ? 18.635 49.838 58.041 1.00 10.50 347 VAL A CA 1
ATOM 2394 C C . VAL A 1 323 ? 17.417 49.964 57.112 1.00 13.37 347 VAL A C 1
ATOM 2395 O O . VAL A 1 323 ? 17.340 50.875 56.291 1.00 13.13 347 VAL A O 1
ATOM 2399 N N . TYR A 1 324 ? 16.473 49.039 57.250 1.00 12.07 348 TYR A N 1
ATOM 2400 C CA . TYR A 1 324 ? 15.149 49.141 56.579 1.00 14.03 348 TYR A CA 1
ATOM 2401 C C . TYR A 1 324 ? 14.400 50.455 56.868 1.00 13.33 348 TYR A C 1
ATOM 2402 O O . TYR A 1 324 ? 13.920 51.142 55.946 1.00 12.27 348 TYR A O 1
ATOM 2411 N N . GLN A 1 325 ? 14.304 50.823 58.125 1.00 13.73 349 GLN A N 1
ATOM 2412 C CA . GLN A 1 325 ? 13.524 52.014 58.521 1.00 14.64 349 GLN A CA 1
ATOM 2413 C C . GLN A 1 325 ? 14.148 53.319 58.024 1.00 15.66 349 GLN A C 1
ATOM 2414 O O . GLN A 1 325 ? 13.456 54.331 57.938 1.00 15.34 349 GLN A O 1
ATOM 2420 N N . ASN A 1 326 ? 15.441 53.286 57.695 1.00 13.61 350 ASN A N 1
ATOM 2421 C CA . ASN A 1 326 ? 16.114 54.456 57.082 1.00 16.10 350 ASN A CA 1
ATOM 2422 C C . ASN A 1 326 ? 15.618 54.827 55.684 1.00 14.49 350 ASN A C 1
ATOM 2423 O O . ASN A 1 326 ? 15.800 55.954 55.229 1.00 14.60 350 ASN A O 1
ATOM 2428 N N . PHE A 1 327 ? 15.065 53.867 54.961 1.00 14.90 351 PHE A N 1
ATOM 2429 C CA . PHE A 1 327 ? 14.472 54.156 53.655 1.00 14.13 351 PHE A CA 1
ATOM 2430 C C . PHE A 1 327 ? 13.101 54.838 53.788 1.00 16.27 351 PHE A C 1
ATOM 2431 O O . PHE A 1 327 ? 12.243 54.358 54.526 1.00 15.64 351 PHE A O 1
ATOM 2439 N N . ASP A 1 328 ? 12.863 55.900 53.010 1.00 14.55 352 ASP A N 1
ATOM 2440 C CA . ASP A 1 328 ? 11.493 56.391 52.771 1.00 16.70 352 ASP A CA 1
ATOM 2441 C C . ASP A 1 328 ? 10.683 55.347 52.036 1.00 14.75 352 ASP A C 1
ATOM 2442 O O . ASP A 1 328 ? 11.233 54.560 51.258 1.00 12.95 352 ASP A O 1
ATOM 2447 N N . ASP A 1 329 ? 9.378 55.307 52.283 1.00 15.72 353 ASP A N 1
ATOM 2448 C CA . ASP A 1 329 ? 8.533 54.340 51.598 1.00 17.48 353 ASP A CA 1
ATOM 2449 C C . ASP A 1 329 ? 8.509 54.579 50.092 1.00 15.80 353 ASP A C 1
ATOM 2450 O O . ASP A 1 329 ? 8.274 53.647 49.346 1.00 15.66 353 ASP A O 1
ATOM 2455 N N . ALA A 1 330 ? 8.772 55.811 49.650 1.00 15.22 354 ALA A N 1
ATOM 2456 C CA . ALA A 1 330 ? 8.725 56.154 48.223 1.00 14.73 354 ALA A CA 1
ATOM 2457 C C . ALA A 1 330 ? 10.005 55.753 47.507 1.00 12.23 354 ALA A C 1
ATOM 2458 O O . ALA A 1 330 ? 10.095 55.897 46.310 1.00 13.86 354 ALA A O 1
ATOM 2460 N N . ASP A 1 331 ? 10.993 55.287 48.256 1.00 13.46 355 ASP A N 1
ATOM 2461 C CA . ASP A 1 331 ? 12.281 54.811 47.717 1.00 12.30 355 ASP A CA 1
ATOM 2462 C C . ASP A 1 331 ? 12.064 53.337 47.320 1.00 13.62 355 ASP A C 1
ATOM 2463 O O . ASP A 1 331 ? 11.888 52.479 48.176 1.00 11.49 355 ASP A O 1
ATOM 2468 N N . THR A 1 332 ? 12.116 53.056 46.017 1.00 14.26 356 THR A N 1
ATOM 2469 C CA . THR A 1 332 ? 11.889 51.698 45.479 1.00 12.50 356 THR A CA 1
ATOM 2470 C C . THR A 1 332 ? 12.949 50.708 45.975 1.00 11.96 356 THR A C 1
ATOM 2471 O O . THR A 1 332 ? 12.700 49.522 45.980 1.00 11.03 356 THR A O 1
ATOM 2475 N N . ARG A 1 333 ? 14.109 51.177 46.432 1.00 10.88 357 ARG A N 1
ATOM 2476 C CA . ARG A 1 333 ? 15.130 50.249 46.959 1.00 9.91 357 ARG A CA 1
ATOM 2477 C C . ARG A 1 333 ? 14.644 49.549 48.228 1.00 10.03 357 ARG A C 1
ATOM 2478 O O . ARG A 1 333 ? 15.143 48.474 48.578 1.00 10.00 357 ARG A O 1
ATOM 2486 N N . LYS A 1 334 ? 13.712 50.171 48.937 1.00 12.51 358 LYS A N 1
ATOM 2487 C CA . LYS A 1 334 ? 13.252 49.639 50.236 1.00 12.56 358 LYS A CA 1
ATOM 2488 C C . LYS A 1 334 ? 12.685 48.222 50.082 1.00 12.81 358 LYS A C 1
ATOM 2489 O O . LYS A 1 334 ? 13.214 47.239 50.657 1.00 10.76 358 LYS A O 1
ATOM 2495 N N . GLU A 1 335 ? 11.620 48.106 49.303 1.00 11.25 359 GLU A N 1
ATOM 2496 C CA . GLU A 1 335 ? 10.960 46.807 49.101 1.00 11.68 359 GLU A CA 1
ATOM 2497 C C . GLU A 1 335 ? 11.684 45.956 48.060 1.00 13.86 359 GLU A C 1
ATOM 2498 O O . GLU A 1 335 ? 11.559 44.747 48.075 1.00 14.53 359 GLU A O 1
ATOM 2504 N N . ALA A 1 336 ? 12.515 46.552 47.201 1.00 13.92 360 ALA A N 1
ATOM 2505 C CA . ALA A 1 336 ? 13.364 45.732 46.320 1.00 13.10 360 ALA A CA 1
ATOM 2506 C C . ALA A 1 336 ? 14.419 44.981 47.153 1.00 12.90 360 ALA A C 1
ATOM 2507 O O . ALA A 1 336 ? 14.790 43.855 46.828 1.00 10.81 360 ALA A O 1
ATOM 2509 N N . THR A 1 337 ? 14.907 45.607 48.221 1.00 12.56 361 THR A N 1
ATOM 2510 C CA . THR A 1 337 ? 15.980 45.027 48.973 1.00 12.10 361 THR A CA 1
ATOM 2511 C C . THR A 1 337 ? 15.435 44.096 50.050 1.00 12.27 361 THR A C 1
ATOM 2512 O O . THR A 1 337 ? 16.021 43.032 50.298 1.00 11.34 361 THR A O 1
ATOM 2516 N N . PHE A 1 338 ? 14.341 44.512 50.699 1.00 10.91 362 PHE A N 1
ATOM 2517 C CA . PHE A 1 338 ? 13.844 43.879 51.866 1.00 10.97 362 PHE A CA 1
ATOM 2518 C C . PHE A 1 338 ? 12.353 43.514 51.787 1.00 11.18 362 PHE A C 1
ATOM 2519 O O . PHE A 1 338 ? 11.570 44.169 51.102 1.00 12.05 362 PHE A O 1
ATOM 2527 N N . ILE A 1 339 ? 11.980 42.466 52.526 1.00 11.98 363 ILE A N 1
ATOM 2528 C CA . ILE A 1 339 ? 10.602 42.264 52.960 1.00 9.23 363 ILE A CA 1
ATOM 2529 C C . ILE A 1 339 ? 10.619 42.320 54.478 1.00 11.94 363 ILE A C 1
ATOM 2530 O O . ILE A 1 339 ? 11.553 41.845 55.119 1.00 11.15 363 ILE A O 1
ATOM 2535 N N . ALA A 1 340 ? 9.584 42.921 55.070 1.00 13.02 364 ALA A N 1
ATOM 2536 C CA . ALA A 1 340 ? 9.521 43.053 56.528 1.00 11.66 364 ALA A CA 1
ATOM 2537 C C . ALA A 1 340 ? 8.560 42.007 57.115 1.00 14.90 364 ALA A C 1
ATOM 2538 O O . ALA A 1 340 ? 7.539 41.649 56.503 1.00 12.29 364 ALA A O 1
ATOM 2540 N N . SER A 1 341 ? 8.873 41.536 58.316 1.00 15.39 365 SER A N 1
ATOM 2541 C CA . SER A 1 341 ? 7.952 40.689 59.068 1.00 11.81 365 SER A CA 1
ATOM 2542 C C . SER A 1 341 ? 7.566 41.446 60.331 1.00 10.25 365 SER A C 1
ATOM 2543 O O . SER A 1 341 ? 8.389 42.159 60.928 1.00 10.10 365 SER A O 1
ATOM 2546 N N . TYR A 1 342 ? 6.323 41.268 60.738 1.00 11.67 366 TYR A N 1
ATOM 2547 C CA . TYR A 1 342 ? 5.714 42.045 61.822 1.00 13.57 366 TYR A CA 1
ATOM 2548 C C . TYR A 1 342 ? 5.083 41.133 62.895 1.00 14.38 366 TYR A C 1
ATOM 2549 O O . TYR A 1 342 ? 4.525 40.101 62.576 1.00 17.44 366 TYR A O 1
ATOM 2558 N N . ASN A 1 343 ? 5.170 41.563 64.148 1.00 15.52 367 ASN A N 1
ATOM 2559 C CA . ASN A 1 343 ? 4.290 41.098 65.223 1.00 21.62 367 ASN A CA 1
ATOM 2560 C C . ASN A 1 343 ? 2.981 41.820 65.138 1.00 25.27 367 ASN A C 1
ATOM 2561 O O . ASN A 1 343 ? 2.945 42.952 64.682 1.00 19.85 367 ASN A O 1
ATOM 2566 N N A LYS A 1 344 ? 1.918 41.156 65.584 0.50 28.31 368 LYS A N 1
ATOM 2567 N N B LYS A 1 344 ? 1.915 41.177 65.619 0.50 27.93 368 LYS A N 1
ATOM 2568 C CA A LYS A 1 344 ? 0.596 41.736 65.657 0.50 31.58 368 LYS A CA 1
ATOM 2569 C CA B LYS A 1 344 ? 0.560 41.719 65.614 0.50 31.11 368 LYS A CA 1
ATOM 2570 C C A LYS A 1 344 ? 0.210 41.691 67.118 0.50 35.79 368 LYS A C 1
ATOM 2571 C C B LYS A 1 344 ? 0.109 41.676 67.069 0.50 35.38 368 LYS A C 1
ATOM 2572 O O A LYS A 1 344 ? 0.303 40.639 67.758 0.50 35.90 368 LYS A O 1
ATOM 2573 O O B LYS A 1 344 ? 0.053 40.593 67.659 0.50 35.10 368 LYS A O 1
ATOM 2584 N N . ASP A 1 345 ? -0.170 42.844 67.653 1.00 39.35 369 ASP A N 1
ATOM 2585 C CA . ASP A 1 345 ? -0.640 42.946 69.045 1.00 45.12 369 ASP A CA 1
ATOM 2586 C C . ASP A 1 345 ? -1.929 42.120 69.232 1.00 48.23 369 ASP A C 1
ATOM 2587 O O . ASP A 1 345 ? -2.878 42.213 68.424 1.00 46.44 369 ASP A O 1
ATOM 2592 N N . GLY A 1 346 ? -1.925 41.264 70.257 1.00 52.93 370 GLY A N 1
ATOM 2593 C CA . GLY A 1 346 ? -3.062 40.366 70.539 1.00 56.56 370 GLY A CA 1
ATOM 2594 C C . GLY A 1 346 ? -4.384 41.098 70.797 1.00 58.70 370 GLY A C 1
ATOM 2595 O O . GLY A 1 346 ? -5.456 40.607 70.420 1.00 59.17 370 GLY A O 1
ATOM 2596 N N . LYS A 1 347 ? -4.293 42.270 71.435 1.00 59.52 371 LYS A N 1
ATOM 2597 C CA . LYS A 1 347 ? -5.454 43.093 71.787 1.00 60.29 371 LYS A CA 1
ATOM 2598 C C . LYS A 1 347 ? -5.882 43.975 70.613 1.00 59.42 371 LYS A C 1
ATOM 2599 O O . LYS A 1 347 ? -7.011 43.875 70.140 1.00 59.36 371 LYS A O 1
ATOM 2601 N N . THR A 1 348 ? -4.967 44.823 70.133 1.00 58.03 372 THR A N 1
ATOM 2602 C CA . THR A 1 348 ? -5.311 45.898 69.176 1.00 55.49 372 THR A CA 1
ATOM 2603 C C . THR A 1 348 ? -5.138 45.553 67.680 1.00 52.75 372 THR A C 1
ATOM 2604 O O . THR A 1 348 ? -5.580 46.324 66.830 1.00 51.65 372 THR A O 1
ATOM 2608 N N . GLY A 1 349 ? -4.496 44.422 67.361 1.00 48.77 373 GLY A N 1
ATOM 2609 C CA . GLY A 1 349 ? -4.225 44.035 65.965 1.00 45.30 373 GLY A CA 1
ATOM 2610 C C . GLY A 1 349 ? -3.182 44.903 65.266 1.00 40.98 373 GLY A C 1
ATOM 2611 O O . GLY A 1 349 ? -2.969 44.789 64.069 1.00 41.24 373 GLY A O 1
ATOM 2612 N N . GLU A 1 350 ? -2.550 45.787 66.021 1.00 35.09 374 GLU A N 1
ATOM 2613 C CA . GLU A 1 350 ? -1.567 46.696 65.487 1.00 34.40 374 GLU A CA 1
ATOM 2614 C C . GLU A 1 350 ? -0.259 45.938 65.183 1.00 30.06 374 GLU A C 1
ATOM 2615 O O . GLU A 1 350 ? 0.185 45.085 65.963 1.00 26.98 374 GLU A O 1
ATOM 2621 N N . LEU A 1 351 ? 0.352 46.284 64.057 1.00 24.92 375 LEU A N 1
ATOM 2622 C CA . LEU A 1 351 ? 1.530 45.597 63.574 1.00 21.64 375 LEU A CA 1
ATOM 2623 C C . LEU A 1 351 ? 2.747 46.379 64.001 1.00 20.42 375 LEU A C 1
ATOM 2624 O O . LEU A 1 351 ? 2.779 47.617 63.881 1.00 18.83 375 LEU A O 1
ATOM 2629 N N . SER A 1 352 ? 3.755 45.680 64.507 1.00 16.32 376 SER A N 1
ATOM 2630 C CA . SER A 1 352 ? 5.025 46.329 64.821 1.00 17.67 376 SER A CA 1
ATOM 2631 C C . SER A 1 352 ? 6.182 45.604 64.099 1.00 14.58 376 SER A C 1
ATOM 2632 O O . SER A 1 352 ? 6.218 44.376 64.039 1.00 13.90 376 SER A O 1
ATOM 2635 N N . LEU A 1 353 ? 7.097 46.369 63.537 1.00 14.02 377 LEU A N 1
ATOM 2636 C CA . LEU A 1 353 ? 8.187 45.792 62.758 1.00 12.14 377 LEU A CA 1
ATOM 2637 C C . LEU A 1 353 ? 9.025 44.863 63.643 1.00 15.95 377 LEU A C 1
ATOM 2638 O O . LEU A 1 353 ? 9.513 45.277 64.712 1.00 14.50 377 LEU A O 1
ATOM 2643 N N . TYR A 1 354 ? 9.232 43.636 63.178 1.00 14.01 378 TYR A N 1
ATOM 2644 C CA . TYR A 1 354 ? 9.996 42.644 63.944 1.00 15.51 378 TYR A CA 1
ATOM 2645 C C . TYR A 1 354 ? 11.340 42.274 63.291 1.00 15.07 378 TYR A C 1
ATOM 2646 O O . TYR A 1 354 ? 12.407 42.506 63.849 1.00 15.45 378 TYR A O 1
ATOM 2655 N N . GLY A 1 355 ? 11.288 41.706 62.089 1.00 13.99 379 GLY A N 1
ATOM 2656 C CA . GLY A 1 355 ? 12.498 41.358 61.360 1.00 14.39 379 GLY A CA 1
ATOM 2657 C C . GLY A 1 355 ? 12.456 41.865 59.927 1.00 12.78 379 GLY A C 1
ATOM 2658 O O . GLY A 1 355 ? 11.453 42.386 59.457 1.00 9.31 379 GLY A O 1
ATOM 2659 N N . THR A 1 356 ? 13.593 41.761 59.267 1.00 11.60 380 THR A N 1
ATOM 2660 C CA . THR A 1 356 ? 13.708 42.110 57.890 1.00 10.85 380 THR A CA 1
ATOM 2661 C C . THR A 1 356 ? 14.516 41.005 57.240 1.00 13.24 380 THR A C 1
ATOM 2662 O O . THR A 1 356 ? 15.336 40.380 57.897 1.00 11.90 380 THR A O 1
ATOM 2666 N N . HIS A 1 357 ? 14.310 40.820 55.929 1.00 11.55 381 HIS A N 1
ATOM 2667 C CA . HIS A 1 357 ? 14.751 39.656 55.191 1.00 10.81 381 HIS A CA 1
ATOM 2668 C C . HIS A 1 357 ? 15.090 40.084 53.747 1.00 10.43 381 HIS A C 1
ATOM 2669 O O . HIS A 1 357 ? 14.339 40.824 53.116 1.00 12.17 381 HIS A O 1
ATOM 2676 N N . VAL A 1 358 ? 16.273 39.704 53.258 1.00 11.28 382 VAL A N 1
ATOM 2677 C CA . VAL A 1 358 ? 16.801 40.332 52.065 1.00 9.52 382 VAL A CA 1
ATOM 2678 C C . VAL A 1 358 ? 16.402 39.551 50.832 1.00 9.88 382 VAL A C 1
ATOM 2679 O O . VAL A 1 358 ? 16.781 38.367 50.669 1.00 10.41 382 VAL A O 1
ATOM 2683 N N . ARG A 1 359 ? 15.638 40.219 49.955 1.00 10.00 383 ARG A N 1
ATOM 2684 C CA . ARG A 1 359 ? 15.209 39.645 48.697 1.00 11.59 383 ARG A CA 1
ATOM 2685 C C . ARG A 1 359 ? 15.821 40.358 47.473 1.00 13.85 383 ARG A C 1
ATOM 2686 O O . ARG A 1 359 ? 15.337 40.198 46.348 1.00 11.62 383 ARG A O 1
ATOM 2694 N N . LYS A 1 360 ? 16.899 41.110 47.706 1.00 13.36 384 LYS A N 1
ATOM 2695 C CA . LYS A 1 360 ? 17.551 41.929 46.686 1.00 11.80 384 LYS A CA 1
ATOM 2696 C C . LYS A 1 360 ? 18.040 41.134 45.500 1.00 13.29 384 LYS A C 1
ATOM 2697 O O . LYS A 1 360 ? 17.939 41.610 44.369 1.00 12.04 384 LYS A O 1
ATOM 2703 N N . ASN A 1 361 ? 18.588 39.948 45.759 1.00 11.45 385 ASN A N 1
ATOM 2704 C CA . ASN A 1 361 ? 19.384 39.214 44.754 1.00 11.15 385 ASN A CA 1
ATOM 2705 C C . ASN A 1 361 ? 19.339 37.696 45.040 1.00 13.38 385 ASN A C 1
ATOM 2706 O O . ASN A 1 361 ? 20.350 37.046 45.208 1.00 12.31 385 ASN A O 1
ATOM 2711 N N . ILE A 1 362 ? 18.122 37.164 45.175 1.00 12.53 386 ILE A N 1
ATOM 2712 C CA . ILE A 1 362 ? 17.903 35.742 45.523 1.00 13.85 386 ILE A CA 1
ATOM 2713 C C . ILE A 1 362 ? 17.510 34.882 44.308 1.00 15.06 386 ILE A C 1
ATOM 2714 O O . ILE A 1 362 ? 16.862 33.828 44.444 1.00 11.77 386 ILE A O 1
ATOM 2719 N N . GLY A 1 363 ? 17.917 35.306 43.116 1.00 12.89 387 GLY A N 1
ATOM 2720 C CA . GLY A 1 363 ? 17.803 34.418 41.916 1.00 15.01 387 GLY A CA 1
ATOM 2721 C C . GLY A 1 363 ? 16.365 34.239 41.427 1.00 14.49 387 GLY A C 1
ATOM 2722 O O . GLY A 1 363 ? 15.647 35.218 41.294 1.00 12.92 387 GLY A O 1
ATOM 2723 N N . TYR A 1 364 ? 15.934 32.998 41.212 1.00 14.67 388 TYR A N 1
ATOM 2724 C CA . TYR A 1 364 ? 14.556 32.740 40.727 1.00 16.17 388 TYR A CA 1
ATOM 2725 C C . TYR A 1 364 ? 14.039 31.391 41.162 1.00 15.49 388 TYR A C 1
ATOM 2726 O O . TYR A 1 364 ? 14.763 30.592 41.758 1.00 14.60 388 TYR A O 1
ATOM 2735 N N . VAL A 1 365 ? 12.768 31.125 40.870 1.00 17.48 389 VAL A N 1
ATOM 2736 C CA . VAL A 1 365 ? 12.195 29.831 41.122 1.00 17.20 389 VAL A CA 1
ATOM 2737 C C . VAL A 1 365 ? 12.132 29.168 39.759 1.00 19.71 389 VAL A C 1
ATOM 2738 O O . VAL A 1 365 ? 11.557 29.729 38.805 1.00 15.47 389 VAL A O 1
ATOM 2742 N N . ASN A 1 366 ? 12.710 27.978 39.653 1.00 15.49 390 ASN A N 1
ATOM 2743 C CA . ASN A 1 366 ? 12.804 27.325 38.365 1.00 18.49 390 ASN A CA 1
ATOM 2744 C C . ASN A 1 366 ? 11.487 26.635 37.967 1.00 20.36 390 ASN A C 1
ATOM 2745 O O . ASN A 1 366 ? 10.487 26.712 38.693 1.00 17.50 390 ASN A O 1
ATOM 2750 N N . ALA A 1 367 ? 11.471 25.974 36.819 1.00 21.01 391 ALA A N 1
ATOM 2751 C CA . ALA A 1 367 ? 10.214 25.404 36.293 1.00 23.91 391 ALA A CA 1
ATOM 2752 C C . ALA A 1 367 ? 9.697 24.270 37.199 1.00 25.87 391 ALA A C 1
ATOM 2753 O O . ALA A 1 367 ? 8.501 24.015 37.248 1.00 25.93 391 ALA A O 1
ATOM 2755 N N . GLN A 1 368 ? 10.583 23.638 37.958 1.00 22.67 392 GLN A N 1
ATOM 2756 C CA . GLN A 1 368 ? 10.190 22.628 38.933 1.00 25.10 392 GLN A CA 1
ATOM 2757 C C . GLN A 1 368 ? 9.728 23.215 40.273 1.00 23.04 392 GLN A C 1
ATOM 2758 O O . GLN A 1 368 ? 9.455 22.473 41.213 1.00 23.83 392 GLN A O 1
ATOM 2764 N N . GLY A 1 369 ? 9.644 24.537 40.381 1.00 19.57 393 GLY A N 1
ATOM 2765 C CA . GLY A 1 369 ? 9.167 25.157 41.625 1.00 19.61 393 GLY A CA 1
ATOM 2766 C C . GLY A 1 369 ? 10.230 25.272 42.722 1.00 18.09 393 GLY A C 1
ATOM 2767 O O . GLY A 1 369 ? 9.900 25.583 43.868 1.00 18.04 393 GLY A O 1
ATOM 2768 N N . ALA A 1 370 ? 11.505 25.064 42.387 1.00 15.05 394 ALA A N 1
ATOM 2769 C CA . ALA A 1 370 ? 12.567 25.247 43.364 1.00 14.65 394 ALA A CA 1
ATOM 2770 C C . ALA A 1 370 ? 13.290 26.604 43.246 1.00 15.97 394 ALA A C 1
ATOM 2771 O O . ALA A 1 370 ? 13.683 27.014 42.165 1.00 14.33 394 ALA A O 1
ATOM 2773 N N . ARG A 1 371 ? 13.472 27.258 44.386 1.00 13.51 395 ARG A N 1
ATOM 2774 C CA . ARG A 1 371 ? 14.248 28.461 44.498 1.00 13.35 395 ARG A CA 1
ATOM 2775 C C . ARG A 1 371 ? 15.712 28.119 44.209 1.00 14.64 395 ARG A C 1
ATOM 2776 O O . ARG A 1 371 ? 16.255 27.183 44.784 1.00 13.22 395 ARG A O 1
ATOM 2784 N N . VAL A 1 372 ? 16.307 28.853 43.282 1.00 14.14 396 VAL A N 1
ATOM 2785 C CA . VAL A 1 372 ? 17.716 28.720 42.951 1.00 14.33 396 VAL A CA 1
ATOM 2786 C C . VAL A 1 372 ? 18.442 30.034 43.194 1.00 13.42 396 VAL A C 1
ATOM 2787 O O . VAL A 1 372 ? 18.128 31.037 42.587 1.00 12.03 396 VAL A O 1
ATOM 2791 N N . TYR A 1 373 ? 19.406 30.043 44.102 1.00 13.65 397 TYR A N 1
ATOM 2792 C CA . TYR A 1 373 ? 20.137 31.288 44.425 1.00 12.05 397 TYR A CA 1
ATOM 2793 C C . TYR A 1 373 ? 21.278 31.543 43.416 1.00 11.75 397 TYR A C 1
ATOM 2794 O O . TYR A 1 373 ? 22.442 31.429 43.751 1.00 10.98 397 TYR A O 1
ATOM 2803 N N . CYS A 1 374 ? 20.905 31.869 42.175 1.00 10.01 398 CYS A N 1
ATOM 2804 C CA . CYS A 1 374 ? 21.855 32.142 41.115 1.00 10.56 398 CYS A CA 1
ATOM 2805 C C . CYS A 1 374 ? 21.924 33.615 40.757 1.00 10.96 398 CYS A C 1
ATOM 2806 O O . CYS A 1 374 ? 22.270 33.962 39.632 1.00 13.23 398 CYS A O 1
ATOM 2809 N N . GLY A 1 375 ? 21.580 34.507 41.701 1.00 13.53 399 GLY A N 1
ATOM 2810 C CA . GLY A 1 375 ? 21.841 35.933 41.502 1.00 13.81 399 GLY A CA 1
ATOM 2811 C C . GLY A 1 375 ? 23.347 36.193 41.324 1.00 13.28 399 GLY A C 1
ATOM 2812 O O . GLY A 1 375 ? 24.147 35.628 42.047 1.00 12.33 399 GLY A O 1
ATOM 2813 N N . ASP A 1 376 ? 23.743 36.997 40.348 1.00 12.87 400 ASP A N 1
ATOM 2814 C CA . ASP A 1 376 ? 25.180 37.237 40.130 1.00 11.09 400 ASP A CA 1
ATOM 2815 C C . ASP A 1 376 ? 25.698 38.166 41.218 1.00 11.08 400 ASP A C 1
ATOM 2816 O O . ASP A 1 376 ? 24.939 38.997 41.758 1.00 12.66 400 ASP A O 1
ATOM 2821 N N . TYR A 1 377 ? 26.976 38.019 41.575 1.00 9.57 401 TYR A N 1
ATOM 2822 C CA . TYR A 1 377 ? 27.580 38.931 42.565 1.00 10.27 401 TYR A CA 1
ATOM 2823 C C . TYR A 1 377 ? 28.244 40.127 41.848 1.00 11.51 401 TYR A C 1
ATOM 2824 O O . TYR A 1 377 ? 29.340 39.996 41.283 1.00 11.49 401 TYR A O 1
ATOM 2833 N N . ILE A 1 378 ? 27.575 41.280 41.847 1.00 11.28 402 ILE A N 1
ATOM 2834 C CA . ILE A 1 378 ? 28.074 42.459 41.098 1.00 10.72 402 ILE A CA 1
ATOM 2835 C C . ILE A 1 378 ? 29.165 43.068 41.940 1.00 14.47 402 ILE A C 1
ATOM 2836 O O . ILE A 1 378 ? 28.928 43.324 43.127 1.00 11.24 402 ILE A O 1
ATOM 2841 N N . PHE A 1 379 ? 30.358 43.240 41.362 1.00 12.61 403 PHE A N 1
ATOM 2842 C CA . PHE A 1 379 ? 31.460 43.914 42.012 1.00 11.30 403 PHE A CA 1
ATOM 2843 C C . PHE A 1 379 ? 31.496 45.399 41.644 1.00 11.40 403 PHE A C 1
ATOM 2844 O O . PHE A 1 379 ? 31.741 46.213 42.509 1.00 10.65 403 PHE A O 1
ATOM 2852 N N . TYR A 1 380 ? 31.268 45.749 40.375 1.00 11.25 404 TYR A N 1
ATOM 2853 C CA . TYR A 1 380 ? 31.194 47.162 39.973 1.00 10.94 404 TYR A CA 1
ATOM 2854 C C . TYR A 1 380 ? 29.972 47.384 39.095 1.00 13.28 404 TYR A C 1
ATOM 2855 O O . TYR A 1 380 ? 29.805 46.647 38.131 1.00 11.84 404 TYR A O 1
ATOM 2864 N N . ARG A 1 381 ? 29.152 48.381 39.438 1.00 11.40 405 ARG A N 1
ATOM 2865 C CA . ARG A 1 381 ? 28.090 48.870 38.531 1.00 9.93 405 ARG A CA 1
ATOM 2866 C C . ARG A 1 381 ? 28.041 50.422 38.549 1.00 11.33 405 ARG A C 1
ATOM 2867 O O . ARG A 1 381 ? 28.712 51.071 39.361 1.00 11.43 405 ARG A O 1
ATOM 2875 N N . LEU A 1 382 ? 27.295 51.019 37.641 1.00 10.19 406 LEU A N 1
ATOM 2876 C CA . LEU A 1 382 ? 27.476 52.444 37.366 1.00 9.34 406 LEU A CA 1
ATOM 2877 C C . LEU A 1 382 ? 27.220 53.381 38.569 1.00 10.91 406 LEU A C 1
ATOM 2878 O O . LEU A 1 382 ? 27.981 54.318 38.736 1.00 11.42 406 LEU A O 1
ATOM 2883 N N . PRO A 1 383 ? 26.157 53.171 39.404 1.00 10.62 407 PRO A N 1
ATOM 2884 C CA . PRO A 1 383 ? 26.003 54.093 40.533 1.00 10.95 407 PRO A CA 1
ATOM 2885 C C . PRO A 1 383 ? 27.190 54.101 41.525 1.00 11.28 407 PRO A C 1
ATOM 2886 O O . PRO A 1 383 ? 27.418 55.116 42.221 1.00 10.72 407 PRO A O 1
ATOM 2890 N N . TRP A 1 384 ? 27.938 53.009 41.590 1.00 11.07 408 TRP A N 1
ATOM 2891 C CA . TRP A 1 384 ? 29.201 52.999 42.364 1.00 10.46 408 TRP A CA 1
ATOM 2892 C C . TRP A 1 384 ? 30.167 54.026 41.770 1.00 10.74 408 TRP A C 1
ATOM 2893 O O . TRP A 1 384 ? 30.863 54.730 42.505 1.00 9.46 408 TRP A O 1
ATOM 2904 N N . VAL A 1 385 ? 30.210 54.123 40.446 1.00 11.51 409 VAL A N 1
ATOM 2905 C CA . VAL A 1 385 ? 31.147 55.029 39.776 1.00 10.85 409 VAL A CA 1
ATOM 2906 C C . VAL A 1 385 ? 30.728 56.463 40.143 1.00 12.92 409 VAL A C 1
ATOM 2907 O O . VAL A 1 385 ? 31.549 57.290 40.584 1.00 10.68 409 VAL A O 1
ATOM 2911 N N . TYR A 1 386 ? 29.434 56.722 40.043 1.00 9.34 410 TYR A N 1
ATOM 2912 C CA . TYR A 1 386 ? 28.918 58.006 40.456 1.00 9.61 410 TYR A CA 1
ATOM 2913 C C . TYR A 1 386 ? 29.214 58.401 41.913 1.00 11.57 410 TYR A C 1
ATOM 2914 O O . TYR A 1 386 ? 29.614 59.532 42.156 1.00 8.98 410 TYR A O 1
ATOM 2923 N N . LEU A 1 387 ? 28.972 57.510 42.884 1.00 11.91 411 LEU A N 1
ATOM 2924 C CA . LEU A 1 387 ? 29.169 57.891 44.294 1.00 11.00 411 LEU A CA 1
ATOM 2925 C C . LEU A 1 387 ? 30.659 57.976 44.653 1.00 10.91 411 LEU A C 1
ATOM 2926 O O . LEU A 1 387 ? 31.047 58.718 45.552 1.00 12.06 411 LEU A O 1
ATOM 2931 N N . THR A 1 388 ? 31.486 57.232 43.939 1.00 12.82 412 THR A N 1
ATOM 2932 C CA . THR A 1 388 ? 32.928 57.315 44.094 1.00 10.13 412 THR A CA 1
ATOM 2933 C C . THR A 1 388 ? 33.435 58.693 43.554 1.00 13.23 412 THR A C 1
ATOM 2934 O O . THR A 1 388 ? 34.274 59.353 44.194 1.00 13.04 412 THR A O 1
ATOM 2938 N N . LEU A 1 389 ? 32.910 59.136 42.406 1.00 11.53 413 LEU A N 1
ATOM 2939 C CA . LEU A 1 389 ? 33.207 60.465 41.857 1.00 12.14 413 LEU A CA 1
ATOM 2940 C C . LEU A 1 389 ? 32.642 61.558 42.741 1.00 12.84 413 LEU A C 1
ATOM 2941 O O . LEU A 1 389 ? 33.254 62.606 42.880 1.00 9.68 413 LEU A O 1
ATOM 2946 N N . ALA A 1 390 ? 31.493 61.310 43.384 1.00 8.53 414 ALA A N 1
ATOM 2947 C CA . ALA A 1 390 ? 30.981 62.257 44.378 1.00 11.35 414 ALA A CA 1
ATOM 2948 C C . ALA A 1 390 ? 31.983 62.464 45.541 1.00 13.67 414 ALA A C 1
ATOM 2949 O O . ALA A 1 390 ? 32.199 63.598 46.019 1.00 13.29 414 ALA A O 1
ATOM 2951 N N . GLU A 1 391 ? 32.557 61.361 46.020 1.00 10.16 415 GLU A N 1
ATOM 2952 C CA . GLU A 1 391 ? 33.528 61.431 47.097 1.00 10.15 415 GLU A CA 1
ATOM 2953 C C . GLU A 1 391 ? 34.783 62.208 46.657 1.00 8.54 415 GLU A C 1
ATOM 2954 O O . GLU A 1 391 ? 35.281 63.031 47.409 1.00 8.61 415 GLU A O 1
ATOM 2960 N N . ILE A 1 392 ? 35.246 61.990 45.420 1.00 12.03 416 ILE A N 1
ATOM 2961 C CA . ILE A 1 392 ? 36.384 62.759 44.877 1.00 10.63 416 ILE A CA 1
ATOM 2962 C C . ILE A 1 392 ? 36.007 64.254 44.831 1.00 12.57 416 ILE A C 1
ATOM 2963 O O . ILE A 1 392 ? 36.791 65.115 45.269 1.00 12.86 416 ILE A O 1
ATOM 2968 N N . ALA A 1 393 ? 34.797 64.552 44.342 1.00 11.29 417 ALA A N 1
ATOM 2969 C CA . ALA A 1 393 ? 34.275 65.912 44.301 1.00 12.30 417 ALA A CA 1
ATOM 2970 C C . ALA A 1 393 ? 34.326 66.577 45.685 1.00 11.52 417 ALA A C 1
ATOM 2971 O O . ALA A 1 393 ? 34.790 67.722 45.848 1.00 9.82 417 ALA A O 1
ATOM 2973 N N . ASN A 1 394 ? 33.864 65.857 46.690 1.00 9.09 418 ASN A N 1
ATOM 2974 C CA . ASN A 1 394 ? 33.905 66.387 48.041 1.00 10.74 418 ASN A CA 1
ATOM 2975 C C . ASN A 1 394 ? 35.358 66.736 48.439 1.00 12.45 418 ASN A C 1
ATOM 2976 O O . ASN A 1 394 ? 35.574 67.777 49.052 1.00 10.82 418 ASN A O 1
ATOM 2989 N N . GLU A 1 396 ? 37.799 67.659 46.398 1.00 13.98 420 GLU A N 1
ATOM 2990 C CA . GLU A 1 396 ? 38.171 68.839 45.598 1.00 15.53 420 GLU A CA 1
ATOM 2991 C C . GLU A 1 396 ? 37.555 70.119 46.106 1.00 16.78 420 GLU A C 1
ATOM 2992 O O . GLU A 1 396 ? 38.137 71.186 45.946 1.00 17.54 420 GLU A O 1
ATOM 2998 N N . GLY A 1 397 ? 36.353 70.012 46.651 1.00 13.30 421 GLY A N 1
ATOM 2999 C CA . GLY A 1 397 ? 35.523 71.166 46.938 1.00 13.42 421 GLY A CA 1
ATOM 3000 C C . GLY A 1 397 ? 34.429 71.454 45.903 1.00 14.83 421 GLY A C 1
ATOM 3001 O O . GLY A 1 397 ? 33.863 72.557 45.897 1.00 12.52 421 GLY A O 1
ATOM 3002 N N . ASP A 1 398 ? 34.150 70.489 45.023 1.00 12.68 422 ASP A N 1
ATOM 3003 C CA . ASP A 1 398 ? 33.182 70.643 43.928 1.00 12.66 422 ASP A CA 1
ATOM 3004 C C . ASP A 1 398 ? 31.829 70.224 44.476 1.00 12.89 422 ASP A C 1
ATOM 3005 O O . ASP A 1 398 ? 31.284 69.131 44.198 1.00 9.37 422 ASP A O 1
ATOM 3010 N N . ASN A 1 399 ? 31.298 71.113 45.280 1.00 11.36 423 ASN A N 1
ATOM 3011 C CA . ASN A 1 399 ? 30.047 70.861 45.969 1.00 13.79 423 ASN A CA 1
ATOM 3012 C C . ASN A 1 399 ? 28.883 70.634 45.030 1.00 14.23 423 ASN A C 1
ATOM 3013 O O . ASN A 1 399 ? 27.993 69.824 45.327 1.00 13.15 423 ASN A O 1
ATOM 3018 N N . ALA A 1 400 ? 28.885 71.326 43.901 1.00 14.82 424 ALA A N 1
ATOM 3019 C CA . ALA A 1 400 ? 27.823 71.156 42.895 1.00 12.94 424 ALA A CA 1
ATOM 3020 C C . ALA A 1 400 ? 27.890 69.730 42.332 1.00 12.61 424 ALA A C 1
ATOM 3021 O O . ALA A 1 400 ? 26.859 69.088 42.178 1.00 11.18 424 ALA A O 1
ATOM 3023 N N . ALA A 1 401 ? 29.089 69.199 42.112 1.00 9.73 425 ALA A N 1
ATOM 3024 C CA . ALA A 1 401 ? 29.238 67.831 41.565 1.00 11.58 425 ALA A CA 1
ATOM 3025 C C . ALA A 1 401 ? 28.852 66.758 42.610 1.00 13.51 425 ALA A C 1
ATOM 3026 O O . ALA A 1 401 ? 28.259 65.733 42.255 1.00 14.61 425 ALA A O 1
ATOM 3028 N N . VAL A 1 402 ? 29.144 67.002 43.891 1.00 10.61 426 VAL A N 1
ATOM 3029 C CA . VAL A 1 402 ? 28.688 66.090 44.967 1.00 11.88 426 VAL A CA 1
ATOM 3030 C C . VAL A 1 402 ? 27.183 65.880 44.856 1.00 12.75 426 VAL A C 1
ATOM 3031 O O . VAL A 1 402 ? 26.683 64.738 44.782 1.00 11.47 426 VAL A O 1
ATOM 3035 N N . ALA A 1 403 ? 26.470 66.995 44.823 1.00 14.11 427 ALA A N 1
ATOM 3036 C CA . ALA A 1 403 ? 25.016 67.005 44.755 1.00 12.78 427 ALA A CA 1
ATOM 3037 C C . ALA A 1 403 ? 24.508 66.361 43.479 1.00 12.04 427 ALA A C 1
ATOM 3038 O O . ALA A 1 403 ? 23.520 65.657 43.508 1.00 15.10 427 ALA A O 1
ATOM 3040 N N . LYS A 1 404 ? 25.159 66.649 42.358 1.00 12.39 428 LYS A N 1
ATOM 3041 C CA . LYS A 1 404 ? 24.776 66.079 41.071 1.00 13.25 428 LYS A CA 1
ATOM 3042 C C . LYS A 1 404 ? 24.769 64.569 41.133 1.00 12.05 428 LYS A C 1
ATOM 3043 O O . LYS A 1 404 ? 23.833 63.924 40.690 1.00 10.46 428 LYS A O 1
ATOM 3049 N N . TYR A 1 405 ? 25.858 63.995 41.597 1.00 9.78 429 TYR A N 1
ATOM 3050 C CA . TYR A 1 405 ? 25.978 62.532 41.574 1.00 10.10 429 TYR A CA 1
ATOM 3051 C C . TYR A 1 405 ? 25.032 61.855 42.587 1.00 12.15 429 TYR A C 1
ATOM 3052 O O . TYR A 1 405 ? 24.451 60.817 42.294 1.00 13.55 429 TYR A O 1
ATOM 3061 N N . ILE A 1 406 ? 24.890 62.431 43.782 1.00 12.38 430 ILE A N 1
ATOM 3062 C CA . ILE A 1 406 ? 23.901 61.926 44.748 1.00 10.68 430 ILE A CA 1
ATOM 3063 C C . ILE A 1 406 ? 22.495 61.951 44.166 1.00 12.19 430 ILE A C 1
ATOM 3064 O O . ILE A 1 406 ? 21.748 60.992 44.301 1.00 12.39 430 ILE A O 1
ATOM 3069 N N . ASN A 1 407 ? 22.132 63.043 43.525 1.00 12.69 431 ASN A N 1
ATOM 3070 C CA . ASN A 1 407 ? 20.791 63.162 42.966 1.00 13.81 431 ASN A CA 1
ATOM 3071 C C . ASN A 1 407 ? 20.532 62.279 41.745 1.00 13.61 431 ASN A C 1
ATOM 3072 O O . ASN A 1 407 ? 19.390 61.868 41.519 1.00 13.92 431 ASN A O 1
ATOM 3077 N N . LEU A 1 408 ? 21.556 61.989 40.951 1.00 12.60 432 LEU A N 1
ATOM 3078 C CA . LEU A 1 408 ? 21.413 61.002 39.900 1.00 12.47 432 LEU A CA 1
ATOM 3079 C C . LEU A 1 408 ? 20.957 59.658 40.507 1.00 14.05 432 LEU A C 1
ATOM 3080 O O . LEU A 1 408 ? 20.004 59.059 40.039 1.00 15.77 432 LEU A O 1
ATOM 3085 N N . VAL A 1 409 ? 21.638 59.212 41.566 1.00 11.23 433 VAL A N 1
ATOM 3086 C CA . VAL A 1 409 ? 21.275 57.943 42.223 1.00 11.58 433 VAL A CA 1
ATOM 3087 C C . VAL A 1 409 ? 19.917 58.017 42.903 1.00 12.07 433 VAL A C 1
ATOM 3088 O O . VAL A 1 409 ? 19.096 57.101 42.720 1.00 12.92 433 VAL A O 1
ATOM 3092 N N . ARG A 1 410 ? 19.634 59.110 43.641 1.00 10.93 434 ARG A N 1
ATOM 3093 C CA . ARG A 1 410 ? 18.327 59.231 44.309 1.00 11.93 434 ARG A CA 1
ATOM 3094 C C . ARG A 1 410 ? 17.205 59.252 43.317 1.00 13.68 434 ARG A C 1
ATOM 3095 O O . ARG A 1 410 ? 16.149 58.664 43.557 1.00 13.84 434 ARG A O 1
ATOM 3103 N N . LYS A 1 411 ? 17.397 59.983 42.221 1.00 13.26 435 LYS A N 1
ATOM 3104 C CA . LYS A 1 411 ? 16.298 60.163 41.298 1.00 15.15 435 LYS A CA 1
ATOM 3105 C C . LYS A 1 411 ? 15.890 58.790 40.757 1.00 14.13 435 LYS A C 1
ATOM 3106 O O . LYS A 1 411 ? 14.718 58.488 40.648 1.00 12.12 435 LYS A O 1
ATOM 3112 N N . ARG A 1 412 ? 16.865 57.957 40.450 1.00 15.85 436 ARG A N 1
ATOM 3113 C CA . ARG A 1 412 ? 16.558 56.590 40.017 1.00 17.59 436 ARG A CA 1
ATOM 3114 C C . ARG A 1 412 ? 15.813 55.808 41.099 1.00 15.06 436 ARG A C 1
ATOM 3115 O O . ARG A 1 412 ? 14.862 55.117 40.802 1.00 13.20 436 ARG A O 1
ATOM 3123 N N . ALA A 1 413 ? 16.266 55.919 42.349 1.00 14.20 437 ALA A N 1
ATOM 3124 C CA . ALA A 1 413 ? 15.678 55.200 43.479 1.00 13.48 437 ALA A CA 1
ATOM 3125 C C . ALA A 1 413 ? 14.194 55.494 43.655 1.00 14.79 437 ALA A C 1
ATOM 3126 O O . ALA A 1 413 ? 13.395 54.569 43.891 1.00 15.48 437 ALA A O 1
ATOM 3128 N N . TYR A 1 414 ? 13.829 56.780 43.571 1.00 13.62 438 TYR A N 1
ATOM 3129 C CA . TYR A 1 414 ? 12.454 57.172 43.882 1.00 13.92 438 TYR A CA 1
ATOM 3130 C C . TYR A 1 414 ? 11.470 56.938 42.729 1.00 14.30 438 TYR A C 1
ATOM 3131 O O . TYR A 1 414 ? 10.264 56.930 42.956 1.00 15.49 438 TYR A O 1
ATOM 3140 N N . GLY A 1 415 ? 11.982 56.760 41.519 1.00 17.63 439 GLY A N 1
ATOM 3141 C CA . GLY A 1 415 ? 11.181 56.317 40.372 1.00 19.30 439 GLY A CA 1
ATOM 3142 C C . GLY A 1 415 ? 10.145 57.354 40.038 1.00 18.73 439 GLY A C 1
ATOM 3143 O O . GLY A 1 415 ? 10.460 58.534 40.008 1.00 16.42 439 GLY A O 1
ATOM 3144 N N . ASN A 1 416 ? 8.891 56.920 39.877 1.00 19.59 440 ASN A N 1
ATOM 3145 C CA . ASN A 1 416 ? 7.796 57.825 39.563 1.00 22.48 440 ASN A CA 1
ATOM 3146 C C . ASN A 1 416 ? 7.420 58.686 40.760 1.00 22.32 440 ASN A C 1
ATOM 3147 O O . ASN A 1 416 ? 6.655 59.631 40.600 1.00 21.61 440 ASN A O 1
ATOM 3152 N N . ALA A 1 417 ? 7.893 58.331 41.958 1.00 18.79 441 ALA A N 1
ATOM 3153 C CA . ALA A 1 417 ? 7.646 59.154 43.143 1.00 19.35 441 ALA A CA 1
ATOM 3154 C C . ALA A 1 417 ? 8.701 60.277 43.341 1.00 20.24 441 ALA A C 1
ATOM 3155 O O . ALA A 1 417 ? 8.629 61.043 44.300 1.00 19.84 441 ALA A O 1
ATOM 3157 N N . TRP A 1 418 ? 9.668 60.394 42.444 1.00 18.62 442 TRP A N 1
ATOM 3158 C CA . TRP A 1 418 ? 10.707 61.411 42.623 1.00 18.68 442 TRP A CA 1
ATOM 3159 C C . TRP A 1 418 ? 10.134 62.808 42.664 1.00 21.87 442 TRP A C 1
ATOM 3160 O O . TRP A 1 418 ? 9.361 63.186 41.794 1.00 22.95 442 TRP A O 1
ATOM 3171 N N . ASP A 1 419 ? 10.536 63.568 43.661 1.00 21.94 443 ASP A N 1
ATOM 3172 C CA . ASP A 1 419 ? 10.026 64.895 43.899 1.00 22.91 443 ASP A CA 1
ATOM 3173 C C . ASP A 1 419 ? 11.163 65.648 44.530 1.00 20.23 443 ASP A C 1
ATOM 3174 O O . ASP A 1 419 ? 11.527 65.360 45.675 1.00 22.21 443 ASP A O 1
ATOM 3179 N N . GLU A 1 420 ? 11.727 66.605 43.801 1.00 20.19 444 GLU A N 1
ATOM 3180 C CA . GLU A 1 420 ? 12.968 67.274 44.249 1.00 22.87 444 GLU A CA 1
ATOM 3181 C C . GLU A 1 420 ? 12.814 67.957 45.593 1.00 20.65 444 GLU A C 1
ATOM 3182 O O . GLU A 1 420 ? 13.738 67.938 46.393 1.00 24.73 444 GLU A O 1
ATOM 3188 N N A THR A 1 421 ? 11.619 68.522 45.808 0.50 21.33 445 THR A N 1
ATOM 3189 N N B THR A 1 421 ? 11.666 68.563 45.896 0.50 21.89 445 THR A N 1
ATOM 3190 C CA A THR A 1 421 ? 11.249 69.261 47.007 0.50 18.96 445 THR A CA 1
ATOM 3191 C CA B THR A 1 421 ? 11.563 69.276 47.172 0.50 20.34 445 THR A CA 1
ATOM 3192 C C A THR A 1 421 ? 11.381 68.383 48.268 0.50 18.29 445 THR A C 1
ATOM 3193 C C B THR A 1 421 ? 11.475 68.339 48.358 0.50 19.22 445 THR A C 1
ATOM 3194 O O A THR A 1 421 ? 11.840 68.846 49.306 0.50 20.04 445 THR A O 1
ATOM 3195 O O B THR A 1 421 ? 11.855 68.720 49.464 0.50 20.59 445 THR A O 1
ATOM 3202 N N . LEU A 1 422 ? 11.004 67.114 48.153 1.00 18.39 446 LEU A N 1
ATOM 3203 C CA . LEU A 1 422 ? 11.016 66.137 49.256 1.00 17.59 446 LEU A CA 1
ATOM 3204 C C . LEU A 1 422 ? 12.396 65.438 49.401 1.00 17.90 446 LEU A C 1
ATOM 3205 O O . LEU A 1 422 ? 12.872 65.201 50.511 1.00 17.01 446 LEU A O 1
ATOM 3210 N N . TYR A 1 423 ? 12.984 65.078 48.278 1.00 16.37 447 TYR A N 1
ATOM 3211 C CA . TYR A 1 423 ? 14.047 64.044 48.223 1.00 17.08 447 TYR A CA 1
ATOM 3212 C C . TYR A 1 423 ? 15.389 64.478 47.657 1.00 17.02 447 TYR A C 1
ATOM 3213 O O . TYR A 1 423 ? 16.376 63.752 47.798 1.00 19.08 447 TYR A O 1
ATOM 3222 N N . ALA A 1 424 ? 15.478 65.659 47.050 1.00 16.95 448 ALA A N 1
ATOM 3223 C CA . ALA A 1 424 ? 16.725 66.062 46.384 1.00 16.90 448 ALA A CA 1
ATOM 3224 C C . ALA A 1 424 ? 17.721 66.536 47.435 1.00 15.28 448 ALA A C 1
ATOM 3225 O O . ALA A 1 424 ? 17.328 67.138 48.412 1.00 16.30 448 ALA A O 1
ATOM 3227 N N . TYR A 1 425 ? 19.000 66.250 47.231 1.00 12.55 449 TYR A N 1
ATOM 3228 C CA . TYR A 1 425 ? 20.060 66.760 48.102 1.00 13.95 449 TYR A CA 1
ATOM 3229 C C . TYR A 1 425 ? 20.457 68.193 47.709 1.00 13.91 449 TYR A C 1
ATOM 3230 O O . TYR A 1 425 ? 20.885 68.428 46.575 1.00 17.23 449 TYR A O 1
ATOM 3239 N N . PRO A 1 426 ? 20.334 69.159 48.634 1.00 16.49 450 PRO A N 1
ATOM 3240 C CA . PRO A 1 426 ? 20.705 70.518 48.233 1.00 16.42 450 PRO A CA 1
ATOM 3241 C C . PRO A 1 426 ? 22.193 70.657 48.403 1.00 18.36 450 PRO A C 1
ATOM 3242 O O . PRO A 1 426 ? 22.758 70.064 49.332 1.00 15.41 450 PRO A O 1
ATOM 3246 N N . GLU A 1 427 ? 22.835 71.414 47.520 1.00 19.18 451 GLU A N 1
ATOM 3247 C CA . GLU A 1 427 ? 24.273 71.517 47.575 1.00 19.19 451 GLU A CA 1
ATOM 3248 C C . GLU A 1 427 ? 24.700 72.264 48.833 1.00 19.01 451 GLU A C 1
ATOM 3249 O O . GLU A 1 427 ? 23.940 73.077 49.374 1.00 17.85 451 GLU A O 1
ATOM 3255 N N . THR A 1 428 ? 25.908 71.977 49.310 1.00 16.48 452 THR A N 1
ATOM 3256 C CA . THR A 1 428 ? 26.405 72.625 50.517 1.00 17.59 452 THR A CA 1
ATOM 3257 C C . THR A 1 428 ? 27.902 72.638 50.514 1.00 15.44 452 THR A C 1
ATOM 3258 O O . THR A 1 428 ? 28.544 71.736 49.956 1.00 15.16 452 THR A O 1
ATOM 3262 N N . ALA A 1 429 ? 28.459 73.658 51.171 1.00 16.02 453 ALA A N 1
ATOM 3263 C CA . ALA A 1 429 ? 29.898 73.778 51.357 1.00 15.09 453 ALA A CA 1
ATOM 3264 C C . ALA A 1 429 ? 30.453 72.952 52.538 1.00 15.18 453 ALA A C 1
ATOM 3265 O O . ALA A 1 429 ? 31.669 72.808 52.709 1.00 14.87 453 ALA A O 1
ATOM 3267 N N . ASP A 1 430 ? 29.559 72.396 53.334 1.00 14.80 454 ASP A N 1
ATOM 3268 C CA . ASP A 1 430 ? 29.941 71.653 54.489 1.00 13.27 454 ASP A CA 1
ATOM 3269 C C . ASP A 1 430 ? 30.429 70.265 54.093 1.00 15.99 454 ASP A C 1
ATOM 3270 O O . ASP A 1 430 ? 29.627 69.367 53.682 1.00 13.76 454 ASP A O 1
ATOM 3275 N N . PHE A 1 431 ? 31.743 70.074 54.252 1.00 14.80 455 PHE A N 1
ATOM 3276 C CA . PHE A 1 431 ? 32.381 68.817 53.909 1.00 16.19 455 PHE A CA 1
ATOM 3277 C C . PHE A 1 431 ? 31.713 67.647 54.617 1.00 11.60 455 PHE A C 1
ATOM 3278 O O . PHE A 1 431 ? 31.453 66.607 54.008 1.00 11.34 455 PHE A O 1
ATOM 3286 N N . THR A 1 432 ? 31.411 67.815 55.897 1.00 10.41 456 THR A N 1
ATOM 3287 C CA . THR A 1 432 ? 30.874 66.720 56.699 1.00 9.89 456 THR A CA 1
ATOM 3288 C C . THR A 1 432 ? 29.505 66.311 56.160 1.00 11.27 456 THR A C 1
ATOM 3289 O O . THR A 1 432 ? 29.174 65.126 56.045 1.00 8.08 456 THR A O 1
ATOM 3293 N N . THR A 1 433 ? 28.681 67.300 55.851 1.00 10.54 457 THR A N 1
ATOM 3294 C CA . THR A 1 433 ? 27.295 66.982 55.419 1.00 9.18 457 THR A CA 1
ATOM 3295 C C . THR A 1 433 ? 27.385 66.190 54.109 1.00 9.09 457 THR A C 1
ATOM 3296 O O . THR A 1 433 ? 26.676 65.211 53.925 1.00 8.56 457 THR A O 1
ATOM 3300 N N . ASN A 1 434 ? 28.256 66.632 53.195 1.00 10.43 458 ASN A N 1
ATOM 3301 C CA . ASN A 1 434 ? 28.492 65.963 51.937 1.00 8.51 458 ASN A CA 1
ATOM 3302 C C . ASN A 1 434 ? 29.027 64.542 52.121 1.00 10.30 458 ASN A C 1
ATOM 3303 O O . ASN A 1 434 ? 28.520 63.607 51.504 1.00 9.25 458 ASN A O 1
ATOM 3308 N N . GLU A 1 435 ? 30.085 64.369 52.916 1.00 9.61 459 GLU A N 1
ATOM 3309 C CA . GLU A 1 435 ? 30.660 63.014 53.134 1.00 8.55 459 GLU A CA 1
ATOM 3310 C C . GLU A 1 435 ? 29.604 62.063 53.693 1.00 8.15 459 GLU A C 1
ATOM 3311 O O . GLU A 1 435 ? 29.457 60.929 53.230 1.00 10.39 459 GLU A O 1
ATOM 3317 N N . LEU A 1 436 ? 28.839 62.512 54.689 1.00 10.98 460 LEU A N 1
ATOM 3318 C CA . LEU A 1 436 ? 27.791 61.672 55.271 1.00 9.12 460 LEU A CA 1
ATOM 3319 C C . LEU A 1 436 ? 26.651 61.376 54.303 1.00 13.03 460 LEU A C 1
ATOM 3320 O O . LEU A 1 436 ? 26.093 60.281 54.320 1.00 12.32 460 LEU A O 1
ATOM 3325 N N . ALA A 1 437 ? 26.298 62.350 53.487 1.00 13.13 461 ALA A N 1
ATOM 3326 C CA . ALA A 1 437 ? 25.290 62.167 52.448 1.00 11.12 461 ALA A CA 1
ATOM 3327 C C . ALA A 1 437 ? 25.730 61.086 51.441 1.00 11.80 461 ALA A C 1
ATOM 3328 O O . ALA A 1 437 ? 24.896 60.297 50.977 1.00 13.67 461 ALA A O 1
ATOM 3330 N N . ILE A 1 438 ? 27.021 61.029 51.134 1.00 11.92 462 ILE A N 1
ATOM 3331 C CA . ILE A 1 438 ? 27.563 60.072 50.155 1.00 11.89 462 ILE A CA 1
ATOM 3332 C C . ILE A 1 438 ? 27.555 58.699 50.829 1.00 12.73 462 ILE A C 1
ATOM 3333 O O . ILE A 1 438 ? 27.060 57.728 50.257 1.00 9.82 462 ILE A O 1
ATOM 3338 N N . LEU A 1 439 ? 28.029 58.635 52.073 1.00 10.24 463 LEU A N 1
ATOM 3339 C CA . LEU A 1 439 ? 27.986 57.369 52.831 1.00 11.59 463 LEU A CA 1
ATOM 3340 C C . LEU A 1 439 ? 26.577 56.836 52.917 1.00 9.36 463 LEU A C 1
ATOM 3341 O O . LEU A 1 439 ? 26.334 55.666 52.677 1.00 10.55 463 LEU A O 1
ATOM 3346 N N . HIS A 1 440 ? 25.635 57.703 53.265 1.00 9.84 464 HIS A N 1
ATOM 3347 C CA . HIS A 1 440 ? 24.273 57.235 53.523 1.00 11.42 464 HIS A CA 1
ATOM 3348 C C . HIS A 1 440 ? 23.571 56.840 52.221 1.00 10.52 464 HIS A C 1
ATOM 3349 O O . HIS A 1 440 ? 22.722 55.997 52.244 1.00 10.69 464 HIS A O 1
ATOM 3356 N N . GLU A 1 441 ? 23.985 57.426 51.091 1.00 10.74 465 GLU A N 1
ATOM 3357 C CA . GLU A 1 441 ? 23.497 56.975 49.797 1.00 11.40 465 GLU A CA 1
ATOM 3358 C C . GLU A 1 441 ? 24.090 55.615 49.412 1.00 10.30 465 GLU A C 1
ATOM 3359 O O . GLU A 1 441 ? 23.403 54.771 48.893 1.00 10.23 465 GLU A O 1
ATOM 3365 N N . LYS A 1 442 ? 25.387 55.422 49.637 1.00 9.32 466 LYS A N 1
ATOM 3366 C CA . LYS A 1 442 ? 26.000 54.091 49.496 1.00 8.75 466 LYS A CA 1
ATOM 3367 C C . LYS A 1 442 ? 25.346 53.060 50.428 1.00 11.09 466 LYS A C 1
ATOM 3368 O O . LYS A 1 442 ? 25.155 51.922 50.033 1.00 10.50 466 LYS A O 1
ATOM 3374 N N . ASP A 1 443 ? 24.994 53.475 51.642 1.00 9.10 467 ASP A N 1
ATOM 3375 C CA . ASP A 1 443 ? 24.370 52.582 52.618 1.00 9.58 467 ASP A CA 1
ATOM 3376 C C . ASP A 1 443 ? 23.046 52.043 52.107 1.00 10.89 467 ASP A C 1
ATOM 3377 O O . ASP A 1 443 ? 22.690 50.913 52.385 1.00 12.00 467 ASP A O 1
ATOM 3382 N N . LYS A 1 444 ? 22.293 52.893 51.425 1.00 9.24 468 LYS A N 1
ATOM 3383 C CA . LYS A 1 444 ? 21.037 52.503 50.807 1.00 8.70 468 LYS A CA 1
ATOM 3384 C C . LYS A 1 444 ? 21.179 51.760 49.480 1.00 11.27 468 LYS A C 1
ATOM 3385 O O . LYS A 1 444 ? 20.400 50.819 49.199 1.00 13.27 468 LYS A O 1
ATOM 3391 N N . GLU A 1 445 ? 22.139 52.202 48.654 1.00 10.46 469 GLU A N 1
ATOM 3392 C CA . GLU A 1 445 ? 22.276 51.713 47.277 1.00 10.08 469 GLU A CA 1
ATOM 3393 C C . GLU A 1 445 ? 22.895 50.304 47.244 1.00 9.18 469 GLU A C 1
ATOM 3394 O O . GLU A 1 445 ? 22.541 49.473 46.392 1.00 7.75 469 GLU A O 1
ATOM 3400 N N . PHE A 1 446 ? 23.814 50.055 48.165 1.00 7.84 470 PHE A N 1
ATOM 3401 C CA . PHE A 1 446 ? 24.708 48.899 48.096 1.00 10.88 470 PHE A CA 1
ATOM 3402 C C . PHE A 1 446 ? 24.594 47.879 49.256 1.00 10.49 470 PHE A C 1
ATOM 3403 O O . PHE A 1 446 ? 25.552 47.208 49.628 1.00 9.30 470 PHE A O 1
ATOM 3411 N N . ILE A 1 447 ? 23.403 47.748 49.790 1.00 9.19 471 ILE A N 1
ATOM 3412 C CA . ILE A 1 447 ? 23.093 46.663 50.724 1.00 9.96 471 ILE A CA 1
ATOM 3413 C C . ILE A 1 447 ? 23.453 45.329 50.070 1.00 8.91 471 ILE A C 1
ATOM 3414 O O . ILE A 1 447 ? 23.009 45.025 48.967 1.00 12.10 471 ILE A O 1
ATOM 3419 N N . GLN A 1 448 ? 24.312 44.571 50.755 1.00 9.20 472 GLN A N 1
ATOM 3420 C CA . GLN A 1 448 ? 24.705 43.249 50.351 1.00 11.62 472 GLN A CA 1
ATOM 3421 C C . GLN A 1 448 ? 25.654 43.276 49.143 1.00 9.36 472 GLN A C 1
ATOM 3422 O O . GLN A 1 448 ? 25.765 42.290 48.455 1.00 9.70 472 GLN A O 1
ATOM 3428 N N . GLU A 1 449 ? 26.304 44.427 48.924 1.00 10.25 473 GLU A N 1
ATOM 3429 C CA . GLU A 1 449 ? 27.233 44.661 47.805 1.00 6.93 473 GLU A CA 1
ATOM 3430 C C . GLU A 1 449 ? 28.613 45.141 48.300 1.00 9.70 473 GLU A C 1
ATOM 3431 O O . GLU A 1 449 ? 29.442 45.587 47.515 1.00 10.74 473 GLU A O 1
ATOM 3437 N N . GLY A 1 450 ? 28.887 44.955 49.589 1.00 9.63 474 GLY A N 1
ATOM 3438 C CA . GLY A 1 450 ? 30.265 44.893 50.076 1.00 11.16 474 GLY A CA 1
ATOM 3439 C C . GLY A 1 450 ? 31.020 46.216 50.180 1.00 10.95 474 GLY A C 1
ATOM 3440 O O . GLY A 1 450 ? 32.243 46.253 49.994 1.00 11.88 474 GLY A O 1
ATOM 3441 N N . GLN A 1 451 ? 30.308 47.301 50.459 1.00 10.13 475 GLN A N 1
ATOM 3442 C CA . GLN A 1 451 ? 30.959 48.592 50.544 1.00 10.69 475 GLN A CA 1
ATOM 3443 C C . GLN A 1 451 ? 31.183 49.198 51.954 1.00 12.54 475 GLN A C 1
ATOM 3444 O O . GLN A 1 451 ? 32.177 49.942 52.174 1.00 9.54 475 GLN A O 1
ATOM 3450 N N . ARG A 1 452 ? 30.258 48.949 52.872 1.00 10.29 476 ARG A N 1
ATOM 3451 C CA . ARG A 1 452 ? 30.224 49.777 54.066 1.00 13.09 476 ARG A CA 1
ATOM 3452 C C . ARG A 1 452 ? 31.493 49.724 54.924 1.00 10.53 476 ARG A C 1
ATOM 3453 O O . ARG A 1 452 ? 31.954 50.768 55.432 1.00 9.89 476 ARG A O 1
ATOM 3461 N N . TRP A 1 453 ? 32.079 48.556 55.079 1.00 11.03 477 TRP A N 1
ATOM 3462 C CA . TRP A 1 453 ? 33.312 48.484 55.901 1.00 9.16 477 TRP A CA 1
ATOM 3463 C C . TRP A 1 453 ? 34.361 49.357 55.246 1.00 12.24 477 TRP A C 1
ATOM 3464 O O . TRP A 1 453 ? 35.065 50.111 55.919 1.00 11.43 477 TRP A O 1
ATOM 3475 N N . TRP A 1 454 ? 34.469 49.251 53.913 1.00 13.01 478 TRP A N 1
ATOM 3476 C CA . TRP A 1 454 ? 35.477 50.048 53.192 1.00 12.04 478 TRP A CA 1
ATOM 3477 C C . TRP A 1 454 ? 35.188 51.564 53.315 1.00 12.15 478 TRP A C 1
ATOM 3478 O O . TRP A 1 454 ? 36.091 52.376 53.592 1.00 9.17 478 TRP A O 1
ATOM 3489 N N . ASP A 1 455 ? 33.927 51.924 53.149 1.00 10.39 479 ASP A N 1
ATOM 3490 C CA . ASP A 1 455 ? 33.484 53.322 53.300 1.00 11.12 479 ASP A CA 1
ATOM 3491 C C . ASP A 1 455 ? 33.839 53.906 54.679 1.00 11.94 479 ASP A C 1
ATOM 3492 O O . ASP A 1 455 ? 34.272 55.059 54.745 1.00 9.45 479 ASP A O 1
ATOM 3497 N N . LEU A 1 456 ? 33.675 53.094 55.748 1.00 10.77 480 LEU A N 1
ATOM 3498 C CA . LEU A 1 456 ? 34.005 53.510 57.107 1.00 10.09 480 LEU A CA 1
ATOM 3499 C C . LEU A 1 456 ? 35.491 53.675 57.324 1.00 11.93 480 LEU A C 1
ATOM 3500 O O . LEU A 1 456 ? 35.914 54.576 58.070 1.00 12.12 480 LEU A O 1
ATOM 3505 N N . ARG A 1 457 ? 36.294 52.827 56.689 1.00 12.01 481 ARG A N 1
ATOM 3506 C CA . ARG A 1 457 ? 37.755 52.973 56.761 1.00 12.94 481 ARG A CA 1
ATOM 3507 C C . ARG A 1 457 ? 38.236 54.227 56.013 1.00 13.31 481 ARG A C 1
ATOM 3508 O O . ARG A 1 457 ? 39.179 54.877 56.433 1.00 10.59 481 ARG A O 1
ATOM 3516 N N . ARG A 1 458 ? 37.559 54.563 54.922 1.00 9.43 482 ARG A N 1
ATOM 3517 C CA . ARG A 1 458 ? 38.088 55.475 53.926 1.00 8.24 482 ARG A CA 1
ATOM 3518 C C . ARG A 1 458 ? 37.564 56.877 54.059 1.00 10.02 482 ARG A C 1
ATOM 3519 O O . ARG A 1 458 ? 38.328 57.831 53.980 1.00 10.33 482 ARG A O 1
ATOM 3535 N N . THR A 1 460 ? 36.070 60.263 55.731 1.00 9.24 484 THR A N 1
ATOM 3536 C CA . THR A 1 460 ? 36.544 61.045 56.862 1.00 11.37 484 THR A CA 1
ATOM 3537 C C . THR A 1 460 ? 35.517 62.108 57.266 1.00 12.17 484 THR A C 1
ATOM 3538 O O . THR A 1 460 ? 34.716 62.576 56.437 1.00 11.90 484 THR A O 1
ATOM 3542 N N . LEU A 1 461 ? 35.555 62.538 58.522 1.00 10.34 485 LEU A N 1
ATOM 3543 C CA . LEU A 1 461 ? 34.508 63.409 59.014 1.00 11.14 485 LEU A CA 1
ATOM 3544 C C . LEU A 1 461 ? 34.700 64.815 58.417 1.00 12.86 485 LEU A C 1
ATOM 3545 O O . LEU A 1 461 ? 33.733 65.526 58.163 1.00 10.43 485 LEU A O 1
ATOM 3550 N N . THR A 1 462 ? 35.974 65.203 58.255 1.00 11.47 486 THR A N 1
ATOM 3551 C CA . THR A 1 462 ? 36.376 66.451 57.655 1.00 10.59 486 THR A CA 1
ATOM 3552 C C . THR A 1 462 ? 37.532 66.175 56.687 1.00 13.89 486 THR A C 1
ATOM 3553 O O . THR A 1 462 ? 38.119 65.089 56.719 1.00 12.82 486 THR A O 1
ATOM 3557 N N . LYS A 1 463 ? 37.821 67.146 55.806 1.00 10.28 487 LYS A N 1
ATOM 3558 C CA . LYS A 1 463 ? 38.871 66.980 54.826 1.00 10.25 487 LYS A CA 1
ATOM 3559 C C . LYS A 1 463 ? 40.139 66.769 55.593 1.00 9.91 487 LYS A C 1
ATOM 3560 O O . LYS A 1 463 ? 40.480 67.565 56.416 1.00 11.90 487 LYS A O 1
ATOM 3566 N N . GLY A 1 464 ? 40.849 65.695 55.298 1.00 13.79 488 GLY A N 1
ATOM 3567 C CA . GLY A 1 464 ? 42.077 65.386 56.007 1.00 14.37 488 GLY A CA 1
ATOM 3568 C C . GLY A 1 464 ? 41.884 64.891 57.426 1.00 15.80 488 GLY A C 1
ATOM 3569 O O . GLY A 1 464 ? 42.875 64.754 58.136 1.00 15.46 488 GLY A O 1
ATOM 3570 N N . GLY A 1 465 ? 40.628 64.619 57.836 1.00 12.03 489 GLY A N 1
ATOM 3571 C CA . GLY A 1 465 ? 40.316 64.367 59.224 1.00 12.75 489 GLY A CA 1
ATOM 3572 C C . GLY A 1 465 ? 40.137 62.895 59.606 1.00 12.72 489 GLY A C 1
ATOM 3573 O O . GLY A 1 465 ? 40.664 62.003 58.953 1.00 12.52 489 GLY A O 1
ATOM 3574 N N . THR A 1 466 ? 39.319 62.641 60.630 1.00 15.71 490 THR A N 1
ATOM 3575 C CA . THR A 1 466 ? 39.225 61.295 61.228 1.00 12.96 490 THR A CA 1
ATOM 3576 C C . THR A 1 466 ? 38.413 60.303 60.380 1.00 13.30 490 THR A C 1
ATOM 3577 O O . THR A 1 466 ? 37.318 60.643 59.933 1.00 10.91 490 THR A O 1
ATOM 3581 N N . PRO A 1 467 ? 38.929 59.077 60.182 1.00 12.10 491 PRO A N 1
ATOM 3582 C CA . PRO A 1 467 ? 38.108 58.059 59.521 1.00 9.42 491 PRO A CA 1
ATOM 3583 C C . PRO A 1 467 ? 36.745 57.893 60.179 1.00 11.03 491 PRO A C 1
ATOM 3584 O O . PRO A 1 467 ? 36.611 57.934 61.447 1.00 8.67 491 PRO A O 1
ATOM 3588 N N . LEU A 1 468 ? 35.728 57.706 59.353 1.00 9.57 492 LEU A N 1
ATOM 3589 C CA . LEU A 1 468 ? 34.371 57.637 59.905 1.00 10.51 492 LEU A CA 1
ATOM 3590 C C . LEU A 1 468 ? 34.132 56.408 60.808 1.00 13.62 492 LEU A C 1
ATOM 3591 O O . LEU A 1 468 ? 33.220 56.439 61.603 1.00 11.18 492 LEU A O 1
ATOM 3596 N N . VAL A 1 469 ? 34.939 55.347 60.673 1.00 11.15 493 VAL A N 1
ATOM 3597 C CA . VAL A 1 469 ? 34.845 54.179 61.557 1.00 10.56 493 VAL A CA 1
ATOM 3598 C C . VAL A 1 469 ? 35.059 54.607 63.039 1.00 11.81 493 VAL A C 1
ATOM 3599 O O . VAL A 1 469 ? 34.502 53.987 63.959 1.00 15.54 493 VAL A O 1
ATOM 3603 N N . PHE A 1 470 ? 35.814 55.684 63.269 1.00 13.57 494 PHE A N 1
ATOM 3604 C CA . PHE A 1 470 ? 36.044 56.219 64.630 1.00 11.25 494 PHE A CA 1
ATOM 3605 C C . PHE A 1 470 ? 35.082 57.313 65.126 1.00 14.35 494 PHE A C 1
ATOM 3606 O O . PHE A 1 470 ? 35.226 57.811 66.271 1.00 10.79 494 PHE A O 1
ATOM 3614 N N . CYS A 1 471 ? 34.070 57.653 64.318 1.00 12.60 495 CYS A N 1
ATOM 3615 C CA . CYS A 1 471 ? 33.148 58.741 64.641 1.00 12.22 495 CYS A CA 1
ATOM 3616 C C . CYS A 1 471 ? 31.747 58.197 64.847 1.00 11.80 495 CYS A C 1
ATOM 3617 O O . CYS A 1 471 ? 31.292 57.292 64.126 1.00 11.15 495 CYS A O 1
ATOM 3620 N N . LYS A 1 472 ? 31.027 58.777 65.804 1.00 12.05 496 LYS A N 1
ATOM 3621 C CA . LYS A 1 472 ? 29.641 58.384 66.040 1.00 14.61 496 LYS A CA 1
ATOM 3622 C C . LYS A 1 472 ? 28.784 58.606 64.779 1.00 13.28 496 LYS A C 1
ATOM 3623 O O . LYS A 1 472 ? 27.811 57.879 64.544 1.00 12.62 496 LYS A O 1
ATOM 3629 N N . GLU A 1 473 ? 29.176 59.585 63.963 1.00 14.40 497 GLU A N 1
ATOM 3630 C CA . GLU A 1 473 ? 28.491 59.872 62.706 1.00 15.26 497 GLU A CA 1
ATOM 3631 C C . GLU A 1 473 ? 28.544 58.732 61.687 1.00 15.82 497 GLU A C 1
ATOM 3632 O O . GLU A 1 473 ? 27.659 58.639 60.817 1.00 14.68 497 GLU A O 1
ATOM 3638 N N . GLY A 1 474 ? 29.538 57.856 61.803 1.00 15.21 498 GLY A N 1
ATOM 3639 C CA . GLY A 1 474 ? 29.618 56.662 60.930 1.00 16.52 498 GLY A CA 1
ATOM 3640 C C . GLY A 1 474 ? 28.729 55.478 61.341 1.00 15.83 498 GLY A C 1
ATOM 3641 O O . GLY A 1 474 ? 28.519 54.542 60.551 1.00 11.09 498 GLY A O 1
ATOM 3642 N N . SER A 1 475 ? 28.265 55.486 62.592 1.00 13.59 499 SER A N 1
ATOM 3643 C CA . SER A 1 475 ? 27.424 54.406 63.107 1.00 13.30 499 SER A CA 1
ATOM 3644 C C . SER A 1 475 ? 26.008 54.507 62.575 1.00 13.88 499 SER A C 1
ATOM 3645 O O . SER A 1 475 ? 25.549 55.562 62.160 1.00 13.78 499 SER A O 1
ATOM 3648 N N . LEU A 1 476 ? 25.318 53.388 62.653 1.00 15.85 500 LEU A N 1
ATOM 3649 C CA . LEU A 1 476 ? 23.966 53.259 62.121 1.00 15.87 500 LEU A CA 1
ATOM 3650 C C . LEU A 1 476 ? 23.025 54.206 62.791 1.00 17.96 500 LEU A C 1
ATOM 3651 O O . LEU A 1 476 ? 22.272 54.924 62.107 1.00 15.66 500 LEU A O 1
ATOM 3656 N N . LEU A 1 477 ? 23.097 54.229 64.119 1.00 17.99 501 LEU A N 1
ATOM 3657 C CA . LEU A 1 477 ? 22.213 55.064 64.931 1.00 21.23 501 LEU A CA 1
ATOM 3658 C C . LEU A 1 477 ? 22.747 56.488 65.217 1.00 22.84 501 LEU A C 1
ATOM 3659 O O . LEU A 1 477 ? 21.991 57.328 65.669 1.00 19.59 501 LEU A O 1
ATOM 3664 N N . GLY A 1 478 ? 24.039 56.748 65.003 1.00 21.95 502 GLY A N 1
ATOM 3665 C CA . GLY A 1 478 ? 24.606 58.086 65.274 1.00 21.58 502 GLY A CA 1
ATOM 3666 C C . GLY A 1 478 ? 25.060 58.307 66.708 1.00 23.81 502 GLY A C 1
ATOM 3667 O O . GLY A 1 478 ? 25.462 59.418 67.083 1.00 25.52 502 GLY A O 1
ATOM 3668 N N . ASP A 1 479 ? 25.053 57.246 67.497 1.00 24.04 503 ASP A N 1
ATOM 3669 C CA . ASP A 1 479 ? 25.209 57.331 68.941 1.00 27.88 503 ASP A CA 1
ATOM 3670 C C . ASP A 1 479 ? 26.629 57.058 69.422 1.00 26.72 503 ASP A C 1
ATOM 3671 O O . ASP A 1 479 ? 27.079 57.686 70.371 1.00 28.57 503 ASP A O 1
ATOM 3676 N N . ALA A 1 480 ? 27.345 56.150 68.777 1.00 24.03 504 ALA A N 1
ATOM 3677 C CA . ALA A 1 480 ? 28.676 55.761 69.289 1.00 22.70 504 ALA A CA 1
ATOM 3678 C C . ALA A 1 480 ? 29.529 55.234 68.147 1.00 19.13 504 ALA A C 1
ATOM 3679 O O . ALA A 1 480 ? 29.020 54.564 67.270 1.00 17.66 504 ALA A O 1
ATOM 3681 N N . PRO A 1 481 ? 30.834 55.485 68.190 1.00 16.63 505 PRO A N 1
ATOM 3682 C CA . PRO A 1 481 ? 31.672 55.053 67.082 1.00 15.30 505 PRO A CA 1
ATOM 3683 C C . PRO A 1 481 ? 31.748 53.543 67.017 1.00 18.04 505 PRO A C 1
ATOM 3684 O O . PRO A 1 481 ? 31.674 52.889 68.058 1.00 12.31 505 PRO A O 1
ATOM 3688 N N . ILE A 1 482 ? 31.894 53.009 65.813 1.00 15.01 506 ILE A N 1
ATOM 3689 C CA . ILE A 1 482 ? 32.038 51.559 65.636 1.00 15.63 506 ILE A CA 1
ATOM 3690 C C . ILE A 1 482 ? 33.336 51.063 66.281 1.00 12.87 506 ILE A C 1
ATOM 3691 O O . ILE A 1 482 ? 33.316 50.040 66.941 1.00 13.26 506 ILE A O 1
ATOM 3696 N N . LEU A 1 483 ? 34.459 51.763 66.071 1.00 14.42 507 LEU A N 1
ATOM 3697 C CA . LEU A 1 483 ? 35.700 51.575 66.840 1.00 14.81 507 LEU A CA 1
ATOM 3698 C C . LEU A 1 483 ? 36.071 52.806 67.676 1.00 17.49 507 LEU A C 1
ATOM 3699 O O . LEU A 1 483 ? 35.909 53.934 67.263 1.00 16.43 507 LEU A O 1
ATOM 3704 N N . ASN A 1 484 ? 36.643 52.542 68.835 1.00 17.06 508 ASN A N 1
ATOM 3705 C CA . ASN A 1 484 ? 37.154 53.544 69.738 1.00 19.65 508 ASN A CA 1
ATOM 3706 C C . ASN A 1 484 ? 38.575 53.795 69.307 1.00 18.00 508 ASN A C 1
ATOM 3707 O O . ASN A 1 484 ? 39.428 52.921 69.425 1.00 16.96 508 ASN A O 1
ATOM 3712 N N . LYS A 1 485 ? 38.845 54.996 68.812 1.00 18.19 509 LYS A N 1
ATOM 3713 C CA . LYS A 1 485 ? 40.153 55.315 68.294 1.00 20.58 509 LYS A CA 1
ATOM 3714 C C . LYS A 1 485 ? 41.286 55.229 69.337 1.00 21.00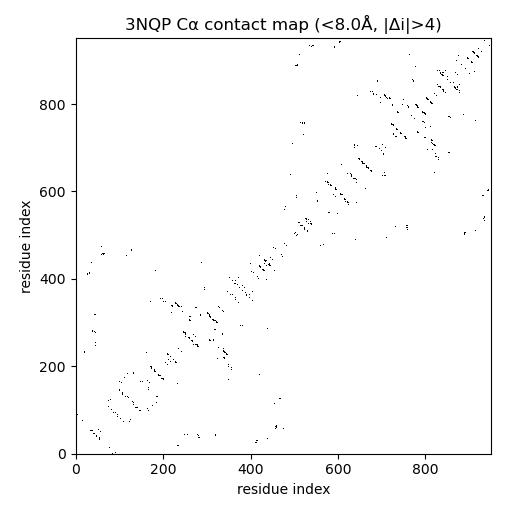 509 LYS A C 1
ATOM 3715 O O . LYS A 1 485 ? 42.422 55.015 68.974 1.00 20.85 509 LYS A O 1
ATOM 3721 N N . SER A 1 486 ? 40.986 55.408 70.615 1.00 19.35 510 SER A N 1
ATOM 3722 C CA . SER A 1 486 ? 42.077 55.444 71.603 1.00 22.74 510 SER A CA 1
ATOM 3723 C C . SER A 1 486 ? 42.503 54.033 72.046 1.00 21.99 510 SER A C 1
ATOM 3724 O O . SER A 1 486 ? 43.652 53.848 72.438 1.00 23.26 510 SER A O 1
ATOM 3727 N N . THR A 1 487 ? 41.606 53.044 71.908 1.00 20.36 511 THR A N 1
ATOM 3728 C CA . THR A 1 487 ? 41.873 51.679 72.354 1.00 17.25 511 THR A CA 1
ATOM 3729 C C . THR A 1 487 ? 41.837 50.662 71.222 1.00 20.57 511 THR A C 1
ATOM 3730 O O . THR A 1 487 ? 42.319 49.538 71.432 1.00 19.53 511 THR A O 1
ATOM 3734 N N . GLU A 1 488 ? 41.242 51.012 70.063 1.00 13.05 512 GLU A N 1
ATOM 3735 C CA . GLU A 1 488 ? 40.969 50.036 68.985 1.00 13.24 512 GLU A CA 1
ATOM 3736 C C . GLU A 1 488 ? 41.540 50.418 67.621 1.00 14.87 512 GLU A C 1
ATOM 3737 O O . GLU A 1 488 ? 41.211 49.813 66.612 1.00 14.47 512 GLU A O 1
ATOM 3743 N N . ALA A 1 489 ? 42.457 51.368 67.589 1.00 15.25 513 ALA A N 1
ATOM 3744 C CA . ALA A 1 489 ? 43.096 51.796 66.321 1.00 16.28 513 ALA A CA 1
ATOM 3745 C C . ALA A 1 489 ? 43.719 50.606 65.543 1.00 14.60 513 ALA A C 1
ATOM 3746 O O . ALA A 1 489 ? 43.694 50.558 64.295 1.00 14.19 513 ALA A O 1
ATOM 3748 N N . HIS A 1 490 ? 44.247 49.637 66.282 1.00 15.74 514 HIS A N 1
ATOM 3749 C CA . HIS A 1 490 ? 44.869 48.443 65.673 1.00 16.22 514 HIS A CA 1
ATOM 3750 C C . HIS A 1 490 ? 43.833 47.564 64.965 1.00 14.11 514 HIS A C 1
ATOM 3751 O O . HIS A 1 490 ? 44.179 46.821 64.059 1.00 11.35 514 HIS A O 1
ATOM 3758 N N . LYS A 1 491 ? 42.552 47.690 65.330 1.00 14.52 515 LYS A N 1
ATOM 3759 C CA . LYS A 1 491 ? 41.506 46.864 64.720 1.00 13.44 515 LYS A CA 1
ATOM 3760 C C . LYS A 1 491 ? 41.038 47.367 63.342 1.00 15.53 515 LYS A C 1
ATOM 3761 O O . LYS A 1 491 ? 40.118 46.760 62.755 1.00 12.47 515 LYS A O 1
ATOM 3767 N N . LEU A 1 492 ? 41.643 48.441 62.818 1.00 13.17 516 LEU A N 1
ATOM 3768 C CA . LEU A 1 492 ? 41.424 48.803 61.419 1.00 13.57 516 LEU A CA 1
ATOM 3769 C C . LEU A 1 492 ? 41.869 47.652 60.497 1.00 14.17 516 LEU A C 1
ATOM 3770 O O . LEU A 1 492 ? 41.257 47.440 59.438 1.00 14.66 516 LEU A O 1
ATOM 3775 N N . LEU A 1 493 ? 42.954 46.950 60.904 1.00 11.92 517 LEU A N 1
ATOM 3776 C CA . LEU A 1 493 ? 43.492 45.788 60.227 1.00 13.84 517 LEU A CA 1
ATOM 3777 C C . LEU A 1 493 ? 43.133 44.519 60.985 1.00 13.22 517 LEU A C 1
ATOM 3778 O O . LEU A 1 493 ? 42.767 44.565 62.143 1.00 14.46 517 LEU A O 1
ATOM 3783 N N . TRP A 1 494 ? 43.156 43.399 60.279 1.00 10.87 518 TRP A N 1
ATOM 3784 C CA . TRP A 1 494 ? 42.789 42.116 60.835 1.00 9.72 518 TRP A CA 1
ATOM 3785 C C . TRP A 1 494 ? 44.011 41.308 61.305 1.00 10.13 518 TRP A C 1
ATOM 3786 O O . TRP A 1 494 ? 45.121 41.401 60.719 1.00 10.58 518 TRP A O 1
ATOM 3797 N N . PRO A 1 495 ? 43.852 40.575 62.412 1.00 12.19 519 PRO A N 1
ATOM 3798 C CA . PRO A 1 495 ? 44.998 39.800 62.880 1.00 13.03 519 PRO A CA 1
ATOM 3799 C C . PRO A 1 495 ? 45.107 38.464 62.157 1.00 15.44 519 PRO A C 1
ATOM 3800 O O . PRO A 1 495 ? 44.194 38.065 61.443 1.00 16.61 519 PRO A O 1
ATOM 3804 N N . ILE A 1 496 ? 46.247 37.802 62.300 1.00 16.83 520 ILE A N 1
ATOM 3805 C CA . ILE A 1 496 ? 46.376 36.433 61.840 1.00 15.75 520 ILE A CA 1
ATOM 3806 C C . ILE A 1 496 ? 46.439 35.463 63.047 1.00 14.38 520 ILE A C 1
ATOM 3807 O O . ILE A 1 496 ? 46.786 35.865 64.180 1.00 16.48 520 ILE A O 1
ATOM 3812 N N . GLU A 1 497 ? 46.111 34.206 62.773 1.00 13.21 521 GLU A N 1
ATOM 3813 C CA . GLU A 1 497 ? 45.948 33.143 63.782 1.00 18.11 521 GLU A CA 1
ATOM 3814 C C . GLU A 1 497 ? 47.269 32.808 64.474 1.00 18.46 521 GLU A C 1
ATOM 3815 O O . GLU A 1 497 ? 48.293 32.648 63.809 1.00 16.55 521 GLU A O 1
ATOM 3821 N N . LYS A 1 498 ? 47.180 32.603 65.785 1.00 22.04 522 LYS A N 1
ATOM 3822 C CA . LYS A 1 498 ? 48.268 32.113 66.617 1.00 24.09 522 LYS A CA 1
ATOM 3823 C C . LYS A 1 498 ? 48.868 30.845 66.026 1.00 23.22 522 LYS A C 1
ATOM 3824 O O . LYS A 1 498 ? 50.064 30.695 66.020 1.00 23.77 522 LYS A O 1
ATOM 3830 N N . THR A 1 499 ? 48.032 29.917 65.567 1.00 22.62 523 THR A N 1
ATOM 3831 C CA . THR A 1 499 ? 48.546 28.632 65.061 1.00 24.78 523 THR A CA 1
ATOM 3832 C C . THR A 1 499 ? 49.472 28.856 63.884 1.00 25.76 523 THR A C 1
ATOM 3833 O O . THR A 1 499 ? 50.551 28.252 63.813 1.00 25.68 523 THR A O 1
ATOM 3845 N N . LEU A 1 501 ? 51.129 31.653 63.212 1.00 27.22 525 LEU A N 1
ATOM 3846 C CA . LEU A 1 501 ? 52.313 32.326 63.758 1.00 27.13 525 LEU A CA 1
ATOM 3847 C C . LEU A 1 501 ? 53.263 31.294 64.342 1.00 29.46 525 LEU A C 1
ATOM 3848 O O . LEU A 1 501 ? 54.458 31.366 64.107 1.00 26.31 525 LEU A O 1
ATOM 3853 N N . ASN A 1 502 ? 52.729 30.320 65.084 1.00 31.92 526 ASN A N 1
ATOM 3854 C CA . ASN A 1 502 ? 53.570 29.264 65.677 1.00 32.96 526 ASN A CA 1
ATOM 3855 C C . ASN A 1 502 ? 54.251 28.373 64.608 1.00 33.49 526 ASN A C 1
ATOM 3856 O O . ASN A 1 502 ? 55.432 28.059 64.737 1.00 36.07 526 ASN A O 1
ATOM 3861 N N . LYS A 1 503 ? 53.539 28.028 63.541 1.00 32.97 527 LYS A N 1
ATOM 3862 C CA . LYS A 1 503 ? 54.080 27.153 62.478 1.00 35.62 527 LYS A CA 1
ATOM 3863 C C . LYS A 1 503 ? 55.030 27.889 61.519 1.00 36.00 527 LYS A C 1
ATOM 3864 O O . LYS A 1 503 ? 55.968 27.287 61.016 1.00 37.95 527 LYS A O 1
ATOM 3867 N N . ASP A 1 504 ? 54.783 29.179 61.265 1.00 35.07 528 ASP A N 1
ATOM 3868 C CA . ASP A 1 504 ? 55.542 29.948 60.264 1.00 34.24 528 ASP A CA 1
ATOM 3869 C C . ASP A 1 504 ? 56.318 31.103 60.916 1.00 33.00 528 ASP A C 1
ATOM 3870 O O . ASP A 1 504 ? 55.799 32.216 61.070 1.00 32.70 528 ASP A O 1
ATOM 3875 N N . PRO A 1 505 ? 57.560 30.850 61.305 1.00 32.29 529 PRO A N 1
ATOM 3876 C CA . PRO A 1 505 ? 58.317 31.894 61.994 1.00 32.13 529 PRO A CA 1
ATOM 3877 C C . PRO A 1 505 ? 58.729 33.107 61.138 1.00 29.57 529 PRO A C 1
ATOM 3878 O O . PRO A 1 505 ? 59.222 34.071 61.700 1.00 30.45 529 PRO A O 1
ATOM 3882 N N . ALA A 1 506 ? 58.494 33.088 59.823 1.00 27.40 530 ALA A N 1
ATOM 3883 C CA . ALA A 1 506 ? 58.610 34.312 58.998 1.00 27.13 530 ALA A CA 1
ATOM 3884 C C . ALA A 1 506 ? 57.531 35.364 59.284 1.00 23.96 530 ALA A C 1
ATOM 3885 O O . ALA A 1 506 ? 57.781 36.556 59.149 1.00 22.68 530 ALA A O 1
ATOM 3887 N N . LEU A 1 507 ? 56.341 34.918 59.658 1.00 20.32 531 LEU A N 1
ATOM 3888 C CA . LEU A 1 507 ? 55.218 35.783 59.859 1.00 20.80 531 LEU A CA 1
ATOM 3889 C C . LEU A 1 507 ? 55.258 36.470 61.193 1.00 20.87 531 LEU A C 1
ATOM 3890 O O . LEU A 1 507 ? 55.621 35.871 62.215 1.00 18.68 531 LEU A O 1
ATOM 3895 N N . GLU A 1 508 ? 54.898 37.741 61.164 1.00 20.17 532 GLU A N 1
ATOM 3896 C CA . GLU A 1 508 ? 54.620 38.497 62.360 1.00 23.28 532 GLU A CA 1
ATOM 3897 C C . GLU A 1 508 ? 53.134 38.854 62.418 1.00 18.77 532 GLU A C 1
ATOM 3898 O O . GLU A 1 508 ? 52.482 38.987 61.398 1.00 16.90 532 GLU A O 1
ATOM 3904 N N . GLN A 1 509 ? 52.645 39.034 63.636 1.00 17.12 533 GLN A N 1
ATOM 3905 C CA . GLN A 1 509 ? 51.317 39.511 63.876 1.00 16.68 533 GLN A CA 1
ATOM 3906 C C . GLN A 1 509 ? 51.083 40.870 63.208 1.00 17.58 533 GLN A C 1
ATOM 3907 O O . GLN A 1 509 ? 52.005 41.647 62.977 1.00 12.28 533 GLN A O 1
ATOM 3913 N N . THR A 1 510 ? 49.824 41.118 62.825 1.00 13.88 534 THR A N 1
ATOM 3914 C CA . THR A 1 510 ? 49.445 42.434 62.333 1.00 14.10 534 THR A CA 1
ATOM 3915 C C . THR A 1 510 ? 49.721 43.453 63.443 1.00 16.79 534 THR A C 1
ATOM 3916 O O . THR A 1 510 ? 49.472 43.150 64.630 1.00 16.43 534 THR A O 1
ATOM 3920 N N . PRO A 1 511 ? 50.204 44.663 63.086 1.00 14.86 535 PRO A N 1
ATOM 3921 C CA . PRO A 1 511 ? 50.601 45.608 64.111 1.00 16.80 535 PRO A CA 1
ATOM 3922 C C . PRO A 1 511 ? 49.539 45.912 65.185 1.00 16.84 535 PRO A C 1
ATOM 3923 O O . PRO A 1 511 ? 48.342 45.962 64.906 1.00 14.14 535 PRO A O 1
ATOM 3927 N N . GLY A 1 512 ? 50.001 46.047 66.427 1.00 15.98 536 GLY A N 1
ATOM 3928 C CA . GLY A 1 512 ? 49.205 46.496 67.543 1.00 15.58 536 GLY A CA 1
ATOM 3929 C C . GLY A 1 512 ? 48.415 45.451 68.264 1.00 18.38 536 GLY A C 1
ATOM 3930 O O . GLY A 1 512 ? 47.900 45.728 69.370 1.00 17.44 536 GLY A O 1
ATOM 3931 N N . TYR A 1 513 ? 48.218 44.282 67.636 1.00 18.89 537 TYR A N 1
ATOM 3932 C CA . TYR A 1 513 ? 47.560 43.158 68.338 1.00 18.22 537 TYR A CA 1
ATOM 3933 C C . TYR A 1 513 ? 48.583 42.531 69.284 1.00 20.79 537 TYR A C 1
ATOM 3934 O O . TYR A 1 513 ? 49.753 42.568 68.983 1.00 21.99 537 TYR A O 1
ATOM 3943 N N . LYS A 1 514 ? 48.115 41.939 70.383 1.00 23.41 538 LYS A N 1
ATOM 3944 C CA . LYS A 1 514 ? 48.966 41.196 71.345 1.00 24.61 538 LYS A CA 1
ATOM 3945 C C . LYS A 1 514 ? 49.477 39.913 70.692 1.00 26.40 538 LYS A C 1
ATOM 3946 O O . LYS A 1 514 ? 48.766 39.353 69.857 1.00 23.39 538 LYS A O 1
ATOM 3953 N N . TYR B 1 17 ? 55.261 93.351 27.150 1.00 57.33 41 TYR B N 1
ATOM 3954 C CA . TYR B 1 17 ? 54.733 94.635 26.593 1.00 57.75 41 TYR B CA 1
ATOM 3955 C C . TYR B 1 17 ? 53.300 94.977 27.084 1.00 56.31 41 TYR B C 1
ATOM 3956 O O . TYR B 1 17 ? 52.895 96.144 27.022 1.00 56.39 41 TYR B O 1
ATOM 3958 N N . TRP B 1 18 ? 52.532 93.984 27.554 1.00 53.08 42 TRP B N 1
ATOM 3959 C CA . TRP B 1 18 ? 51.248 94.270 28.237 1.00 49.20 42 TRP B CA 1
ATOM 3960 C C . TRP B 1 18 ? 51.398 94.199 29.743 1.00 45.80 42 TRP B C 1
ATOM 3961 O O . TRP B 1 18 ? 52.322 93.564 30.268 1.00 42.58 42 TRP B O 1
ATOM 3972 N N . LYS B 1 19 ? 50.473 94.850 30.434 1.00 42.53 43 LYS B N 1
ATOM 3973 C CA . LYS B 1 19 ? 50.545 94.944 31.886 1.00 44.17 43 LYS B CA 1
ATOM 3974 C C . LYS B 1 19 ? 49.336 94.354 32.568 1.00 39.18 43 LYS B C 1
ATOM 3975 O O . LYS B 1 19 ? 49.401 94.082 33.769 1.00 39.13 43 LYS B O 1
ATOM 3981 N N . THR B 1 20 ? 48.234 94.177 31.828 1.00 37.02 44 THR B N 1
ATOM 3982 C CA . THR B 1 20 ? 46.968 93.787 32.431 1.00 34.83 44 THR B CA 1
ATOM 3983 C C . THR B 1 20 ? 46.196 92.675 31.700 1.00 33.72 44 THR B C 1
ATOM 3984 O O . THR B 1 20 ? 46.292 92.493 30.474 1.00 32.62 44 THR B O 1
ATOM 3988 N N . GLU B 1 21 ? 45.394 91.968 32.484 1.00 30.22 45 GLU B N 1
ATOM 3989 C CA . GLU B 1 21 ? 44.521 90.929 31.994 1.00 28.99 45 GLU B CA 1
ATOM 3990 C C . GLU B 1 21 ? 43.585 91.475 30.927 1.00 24.38 45 GLU B C 1
ATOM 3991 O O . GLU B 1 21 ? 43.392 90.844 29.919 1.00 20.70 45 GLU B O 1
ATOM 3997 N N . ALA B 1 22 ? 43.018 92.652 31.164 1.00 23.25 46 ALA B N 1
ATOM 3998 C CA . ALA B 1 22 ? 42.113 93.324 30.208 1.00 23.40 46 ALA B CA 1
ATOM 3999 C C . ALA B 1 22 ? 42.653 93.396 28.764 1.00 23.65 46 ALA B C 1
ATOM 4000 O O . ALA B 1 22 ? 41.895 93.200 27.811 1.00 24.19 46 ALA B O 1
ATOM 4002 N N . GLN B 1 23 ? 43.949 93.677 28.637 1.00 23.38 47 GLN B N 1
ATOM 4003 C CA . GLN B 1 23 ? 44.615 93.841 27.349 1.00 25.47 47 GLN B CA 1
ATOM 4004 C C . GLN B 1 23 ? 44.795 92.501 26.643 1.00 25.23 47 GLN B C 1
ATOM 4005 O O . GLN B 1 23 ? 44.496 92.370 25.449 1.00 23.33 47 GLN B O 1
ATOM 4011 N N . ALA B 1 24 ? 45.273 91.497 27.385 1.00 23.59 48 ALA B N 1
ATOM 4012 C CA . ALA B 1 24 ? 45.366 90.129 26.833 1.00 22.17 48 ALA B CA 1
ATOM 4013 C C . ALA B 1 24 ? 43.990 89.608 26.385 1.00 20.17 48 ALA B C 1
ATOM 4014 O O . ALA B 1 24 ? 43.864 89.016 25.300 1.00 20.91 48 ALA B O 1
ATOM 4016 N N . THR B 1 25 ? 42.975 89.813 27.224 1.00 20.02 49 THR B N 1
ATOM 4017 C CA . THR B 1 25 ? 41.606 89.390 26.936 1.00 18.87 49 THR B CA 1
ATOM 4018 C C . THR B 1 25 ? 41.006 90.116 25.724 1.00 19.74 49 THR B C 1
ATOM 4019 O O . THR B 1 25 ? 40.301 89.506 24.913 1.00 23.15 49 THR B O 1
ATOM 4023 N N . ALA B 1 26 ? 41.304 91.398 25.603 1.00 19.12 50 ALA B N 1
ATOM 4024 C CA . ALA B 1 26 ? 40.867 92.211 24.448 1.00 20.31 50 ALA B CA 1
ATOM 4025 C C . ALA B 1 26 ? 41.467 91.667 23.151 1.00 20.49 50 ALA B C 1
ATOM 4026 O O . ALA B 1 26 ? 40.795 91.571 22.133 1.00 21.52 50 ALA B O 1
ATOM 4028 N N . TYR B 1 27 ? 42.731 91.299 23.223 1.00 17.57 51 TYR B N 1
ATOM 4029 C CA . TYR B 1 27 ? 43.475 90.790 22.089 1.00 20.50 51 TYR B CA 1
ATOM 4030 C C . TYR B 1 27 ? 42.938 89.424 21.645 1.00 19.70 51 TYR B C 1
ATOM 4031 O O . TYR B 1 27 ? 42.832 89.177 20.446 1.00 19.87 51 TYR B O 1
ATOM 4040 N N . ILE B 1 28 ? 42.590 88.574 22.617 1.00 18.29 52 ILE B N 1
ATOM 4041 C CA . ILE B 1 28 ? 41.983 87.285 22.352 1.00 18.31 52 ILE B CA 1
ATOM 4042 C C . ILE B 1 28 ? 40.679 87.509 21.605 1.00 18.17 52 ILE B C 1
ATOM 4043 O O . ILE B 1 28 ? 40.424 86.805 20.649 1.00 16.88 52 ILE B O 1
ATOM 4048 N N A ASP B 1 29 ? 39.862 88.472 22.052 0.60 18.05 53 ASP B N 1
ATOM 4049 N N B ASP B 1 29 ? 39.884 88.485 22.051 0.40 18.40 53 ASP B N 1
ATOM 4050 C CA A ASP B 1 29 ? 38.619 88.803 21.343 0.60 19.15 53 ASP B CA 1
ATOM 4051 C CA B ASP B 1 29 ? 38.640 88.864 21.377 0.40 19.35 53 ASP B CA 1
ATOM 4052 C C A ASP B 1 29 ? 38.933 89.288 19.919 0.60 17.60 53 ASP B C 1
ATOM 4053 C C B ASP B 1 29 ? 38.913 89.319 19.942 0.40 18.13 53 ASP B C 1
ATOM 4054 O O A ASP B 1 29 ? 38.278 88.867 18.969 0.60 20.09 53 ASP B O 1
ATOM 4055 O O B ASP B 1 29 ? 38.215 88.914 19.015 0.40 19.89 53 ASP B O 1
ATOM 4064 N N . GLY B 1 30 ? 39.942 90.140 19.771 1.00 18.34 54 GLY B N 1
ATOM 4065 C CA . GLY B 1 30 ? 40.410 90.589 18.426 1.00 19.75 54 GLY B CA 1
ATOM 4066 C C . GLY B 1 30 ? 40.790 89.439 17.497 1.00 17.37 54 GLY B C 1
ATOM 4067 O O . GLY B 1 30 ? 40.383 89.386 16.334 1.00 19.11 54 GLY B O 1
ATOM 4068 N N . ILE B 1 31 ? 41.566 88.514 18.019 1.00 17.38 55 ILE B N 1
ATOM 4069 C CA . ILE B 1 31 ? 41.922 87.276 17.302 1.00 16.61 55 ILE B CA 1
ATOM 4070 C C . ILE B 1 31 ? 40.717 86.524 16.835 1.00 16.20 55 ILE B C 1
ATOM 4071 O O . ILE B 1 31 ? 40.684 86.055 15.696 1.00 16.08 55 ILE B O 1
ATOM 4076 N N . HIS B 1 32 ? 39.709 86.393 17.703 1.00 13.71 56 HIS B N 1
ATOM 4077 C CA . HIS B 1 32 ? 38.475 85.736 17.269 1.00 15.99 56 HIS B CA 1
ATOM 4078 C C . HIS B 1 32 ? 37.675 86.499 16.198 1.00 14.24 56 HIS B C 1
ATOM 4079 O O . HIS B 1 32 ? 37.068 85.902 15.312 1.00 16.23 56 HIS B O 1
ATOM 4086 N N . LYS B 1 33 ? 37.674 87.811 16.270 1.00 18.16 57 LYS B N 1
ATOM 4087 C CA . LYS B 1 33 ? 36.970 88.620 15.266 1.00 16.49 57 LYS B CA 1
ATOM 4088 C C . LYS B 1 33 ? 37.705 88.606 13.911 1.00 15.85 57 LYS B C 1
ATOM 4089 O O . LYS B 1 33 ? 37.075 88.648 12.868 1.00 18.68 57 LYS B O 1
ATOM 4095 N N A HIS B 1 34 ? 39.028 88.534 13.937 0.50 16.91 58 HIS B N 1
ATOM 4096 N N B HIS B 1 34 ? 39.033 88.528 13.946 0.50 17.20 58 HIS B N 1
ATOM 4097 C CA A HIS B 1 34 ? 39.805 88.414 12.702 0.50 16.24 58 HIS B CA 1
ATOM 4098 C CA B HIS B 1 34 ? 39.863 88.425 12.732 0.50 16.94 58 HIS B CA 1
ATOM 4099 C C A HIS B 1 34 ? 39.597 87.029 12.068 0.50 16.58 58 HIS B C 1
ATOM 4100 C C B HIS B 1 34 ? 39.642 87.035 12.081 0.50 16.97 58 HIS B C 1
ATOM 4101 O O A HIS B 1 34 ? 39.591 86.874 10.843 0.50 14.19 58 HIS B O 1
ATOM 4102 O O B HIS B 1 34 ? 39.663 86.888 10.857 0.50 15.14 58 HIS B O 1
ATOM 4115 N N . LEU B 1 35 ? 39.406 86.022 12.912 1.00 16.33 59 LEU B N 1
ATOM 4116 C CA . LEU B 1 35 ? 39.056 84.685 12.438 1.00 14.79 59 LEU B CA 1
ATOM 4117 C C . LEU B 1 35 ? 37.655 84.700 11.830 1.00 14.13 59 LEU B C 1
ATOM 4118 O O . LEU B 1 35 ? 37.450 84.135 10.757 1.00 16.50 59 LEU B O 1
ATOM 4123 N N . ARG B 1 36 ? 36.706 85.361 12.501 1.00 14.64 60 ARG B N 1
ATOM 4124 C CA . ARG B 1 36 ? 35.386 85.600 11.925 1.00 15.49 60 ARG B CA 1
ATOM 4125 C C . ARG B 1 36 ? 35.507 86.188 10.505 1.00 16.72 60 ARG B C 1
ATOM 4126 O O . ARG B 1 36 ? 34.875 85.689 9.577 1.00 16.05 60 ARG B O 1
ATOM 4134 N N . ASP B 1 37 ? 36.335 87.220 10.340 1.00 14.70 61 ASP B N 1
ATOM 4135 C CA . ASP B 1 37 ? 36.476 87.866 9.039 1.00 16.41 61 ASP B CA 1
ATOM 4136 C C . ASP B 1 37 ? 37.098 86.928 7.974 1.00 16.89 61 ASP B C 1
ATOM 4137 O O . ASP B 1 37 ? 36.942 87.178 6.796 1.00 17.91 61 ASP B O 1
ATOM 4142 N N . ALA B 1 38 ? 37.804 85.868 8.393 1.00 15.43 62 ALA B N 1
ATOM 4143 C CA . ALA B 1 38 ? 38.378 84.883 7.452 1.00 15.26 62 ALA B CA 1
ATOM 4144 C C . ALA B 1 38 ? 37.494 83.660 7.240 1.00 14.05 62 ALA B C 1
ATOM 4145 O O . ALA B 1 38 ? 37.868 82.771 6.464 1.00 17.46 62 ALA B O 1
ATOM 4147 N N . ALA B 1 39 ? 36.318 83.626 7.884 1.00 14.67 63 ALA B N 1
ATOM 4148 C CA . ALA B 1 39 ? 35.386 82.488 7.784 1.00 14.98 63 ALA B CA 1
ATOM 4149 C C . ALA B 1 39 ? 34.825 82.203 6.374 1.00 14.07 63 ALA B C 1
ATOM 4150 O O . ALA B 1 39 ? 34.648 81.051 5.958 1.00 12.65 63 ALA B O 1
ATOM 4152 N N . TRP B 1 40 ? 34.498 83.247 5.649 1.00 11.66 64 TRP B N 1
ATOM 4153 C CA . TRP B 1 40 ? 33.962 83.080 4.304 1.00 12.32 64 TRP B CA 1
ATOM 4154 C C . TRP B 1 40 ? 34.988 82.388 3.430 1.00 13.28 64 TRP B C 1
ATOM 4155 O O . TRP B 1 40 ? 34.675 81.422 2.736 1.00 14.89 64 TRP B O 1
ATOM 4166 N N . GLN B 1 41 ? 36.223 82.867 3.491 1.00 13.00 65 GLN B N 1
ATOM 4167 C CA . GLN B 1 41 ? 37.318 82.275 2.741 1.00 17.33 65 GLN B CA 1
ATOM 4168 C C . GLN B 1 41 ? 37.607 80.834 3.188 1.00 15.53 65 GLN B C 1
ATOM 4169 O O . GLN B 1 41 ? 37.879 79.971 2.352 1.00 16.99 65 GLN B O 1
ATOM 4175 N N . HIS B 1 42 ? 37.540 80.578 4.486 1.00 14.47 66 HIS B N 1
ATOM 4176 C CA . HIS B 1 42 ? 37.711 79.213 5.003 1.00 13.45 66 HIS B CA 1
ATOM 4177 C C . HIS B 1 42 ? 36.680 78.244 4.449 1.00 12.75 66 HIS B C 1
ATOM 4178 O O . HIS B 1 42 ? 37.015 77.199 3.903 1.00 13.66 66 HIS B O 1
ATOM 4185 N N . THR B 1 43 ? 35.415 78.590 4.643 1.00 11.97 67 THR B N 1
ATOM 4186 C CA . THR B 1 43 ? 34.326 77.734 4.350 1.00 11.65 67 THR B CA 1
ATOM 4187 C C . THR B 1 43 ? 33.988 77.762 2.865 1.00 10.60 67 THR B C 1
ATOM 4188 O O . THR B 1 43 ? 33.882 76.687 2.218 1.00 12.11 67 THR B O 1
ATOM 4192 N N . ILE B 1 44 ? 33.782 78.952 2.303 1.00 11.00 68 ILE B N 1
ATOM 4193 C CA . ILE B 1 44 ? 33.267 79.012 0.936 1.00 11.63 68 ILE B CA 1
ATOM 4194 C C . ILE B 1 44 ? 34.402 78.981 -0.109 1.00 10.50 68 ILE B C 1
ATOM 4195 O O . ILE B 1 44 ? 34.481 78.073 -0.911 1.00 14.88 68 ILE B O 1
ATOM 4200 N N . THR B 1 45 ? 35.286 79.951 -0.089 1.00 11.35 69 THR B N 1
ATOM 4201 C CA . THR B 1 45 ? 36.346 80.025 -1.110 1.00 11.13 69 THR B CA 1
ATOM 4202 C C . THR B 1 45 ? 37.197 78.751 -1.126 1.00 12.40 69 THR B C 1
ATOM 4203 O O . THR B 1 45 ? 37.394 78.184 -2.190 1.00 12.65 69 THR B O 1
ATOM 4207 N N . PHE B 1 46 ? 37.747 78.346 0.026 1.00 12.05 70 PHE B N 1
ATOM 4208 C CA . PHE B 1 46 ? 38.585 77.141 0.123 1.00 13.32 70 PHE B CA 1
ATOM 4209 C C . PHE B 1 46 ? 37.816 75.822 0.151 1.00 14.79 70 PHE B C 1
ATOM 4210 O O . PHE B 1 46 ? 38.183 74.874 -0.561 1.00 12.70 70 PHE B O 1
ATOM 4218 N N . GLY B 1 47 ? 36.741 75.757 0.938 1.00 15.14 71 GLY B N 1
ATOM 4219 C CA . GLY B 1 47 ? 36.024 74.510 1.141 1.00 15.43 71 GLY B CA 1
ATOM 4220 C C . GLY B 1 47 ? 34.970 74.086 0.131 1.00 15.34 71 GLY B C 1
ATOM 4221 O O . GLY B 1 47 ? 34.753 72.867 -0.048 1.00 13.44 71 GLY B O 1
ATOM 4222 N N . GLU B 1 48 ? 34.245 75.057 -0.450 1.00 13.09 72 GLU B N 1
ATOM 4223 C CA . GLU B 1 48 ? 33.104 74.752 -1.300 1.00 14.65 72 GLU B CA 1
ATOM 4224 C C . GLU B 1 48 ? 33.331 74.905 -2.801 1.00 13.07 72 GLU B C 1
ATOM 4225 O O . GLU B 1 48 ? 32.924 74.031 -3.575 1.00 15.50 72 GLU B O 1
ATOM 4231 N N . LEU B 1 49 ? 33.933 76.027 -3.216 1.00 13.60 73 LEU B N 1
ATOM 4232 C CA . LEU B 1 49 ? 33.820 76.474 -4.611 1.00 14.59 73 LEU B CA 1
ATOM 4233 C C . LEU B 1 49 ? 34.397 75.515 -5.636 1.00 16.44 73 LEU B C 1
ATOM 4234 O O . LEU B 1 49 ? 33.818 75.350 -6.702 1.00 17.40 73 LEU B O 1
ATOM 4239 N N . ARG B 1 50 ? 35.513 74.867 -5.314 1.00 14.87 74 ARG B N 1
ATOM 4240 C CA . ARG B 1 50 ? 36.168 73.954 -6.272 1.00 14.68 74 ARG B CA 1
ATOM 4241 C C . ARG B 1 50 ? 35.554 72.552 -6.284 1.00 18.19 74 ARG B C 1
ATOM 4242 O O . ARG B 1 50 ? 36.065 71.672 -6.977 1.00 19.06 74 ARG B O 1
ATOM 4250 N N . GLY B 1 51 ? 34.454 72.358 -5.541 1.00 16.40 75 GLY B N 1
ATOM 4251 C CA . GLY B 1 51 ? 33.828 71.042 -5.330 1.00 14.75 75 GLY B CA 1
ATOM 4252 C C . GLY B 1 51 ? 32.980 70.513 -6.487 1.00 15.51 75 GLY B C 1
ATOM 4253 O O . GLY B 1 51 ? 32.368 69.478 -6.365 1.00 13.75 75 GLY B O 1
ATOM 4254 N N . GLY B 1 52 ? 32.942 71.225 -7.617 1.00 13.27 76 GLY B N 1
ATOM 4255 C CA . GLY B 1 52 ? 32.323 70.689 -8.798 1.00 14.64 76 GLY B CA 1
ATOM 4256 C C . GLY B 1 52 ? 30.805 70.680 -8.802 1.00 13.89 76 GLY B C 1
ATOM 4257 O O . GLY B 1 52 ? 30.197 70.015 -9.646 1.00 16.03 76 GLY B O 1
ATOM 4258 N N . ARG B 1 53 ? 30.169 71.453 -7.929 1.00 13.38 77 ARG B N 1
ATOM 4259 C CA . ARG B 1 53 ? 28.702 71.483 -7.939 1.00 14.63 77 ARG B CA 1
ATOM 4260 C C . ARG B 1 53 ? 28.069 72.872 -7.975 1.00 16.79 77 ARG B C 1
ATOM 4261 O O . ARG B 1 53 ? 26.858 72.995 -7.798 1.00 14.34 77 ARG B O 1
ATOM 4269 N N . PHE B 1 54 ? 28.868 73.881 -8.322 1.00 17.68 78 PHE B N 1
ATOM 4270 C CA . PHE B 1 54 ? 28.351 75.208 -8.635 1.00 15.53 78 PHE B CA 1
ATOM 4271 C C . PHE B 1 54 ? 28.179 75.461 -10.123 1.00 17.41 78 PHE B C 1
ATOM 4272 O O . PHE B 1 54 ? 28.963 74.978 -10.941 1.00 17.72 78 PHE B O 1
ATOM 4280 N N . ILE B 1 55 ? 27.169 76.245 -10.466 1.00 15.71 79 ILE B N 1
ATOM 4281 C CA . ILE B 1 55 ? 27.011 76.734 -11.831 1.00 17.40 79 ILE B CA 1
ATOM 4282 C C . ILE B 1 55 ? 27.928 77.934 -12.079 1.00 19.00 79 ILE B C 1
ATOM 4283 O O . ILE B 1 55 ? 28.396 78.557 -11.139 1.00 19.58 79 ILE B O 1
ATOM 4288 N N . THR B 1 56 ? 28.253 78.202 -13.351 1.00 17.00 80 THR B N 1
ATOM 4289 C CA . THR B 1 56 ? 28.936 79.435 -13.749 1.00 16.82 80 THR B CA 1
ATOM 4290 C C . THR B 1 56 ? 28.078 80.127 -14.824 1.00 17.56 80 THR B C 1
ATOM 4291 O O . THR B 1 56 ? 27.098 79.573 -15.297 1.00 15.73 80 THR B O 1
ATOM 4295 N N . GLY B 1 57 ? 28.480 81.335 -15.194 1.00 21.20 81 GLY B N 1
ATOM 4296 C CA . GLY B 1 57 ? 27.717 82.166 -16.112 1.00 20.95 81 GLY B CA 1
ATOM 4297 C C . GLY B 1 57 ? 26.634 82.831 -15.318 1.00 20.27 81 GLY B C 1
ATOM 4298 O O . GLY B 1 57 ? 26.825 83.172 -14.143 1.00 24.67 81 GLY B O 1
ATOM 4299 N N . ALA B 1 58 ? 25.457 82.919 -15.900 1.00 16.31 82 ALA B N 1
ATOM 4300 C CA . ALA B 1 58 ? 24.383 83.628 -15.234 1.00 18.44 82 ALA B CA 1
ATOM 4301 C C . ALA B 1 58 ? 23.630 82.701 -14.291 1.00 15.37 82 ALA B C 1
ATOM 4302 O O . ALA B 1 58 ? 23.251 81.582 -14.668 1.00 18.98 82 ALA B O 1
ATOM 4304 N N . SER B 1 59 ? 23.382 83.185 -13.078 1.00 14.00 83 SER B N 1
ATOM 4305 C CA . SER B 1 59 ? 22.544 82.465 -12.108 1.00 13.89 83 SER B CA 1
ATOM 4306 C C . SER B 1 59 ? 21.111 82.418 -12.625 1.00 12.88 83 SER B C 1
ATOM 4307 O O . SER B 1 59 ? 20.747 83.188 -13.516 1.00 15.33 83 SER B O 1
ATOM 4310 N N . SER B 1 60 ? 20.287 81.572 -12.020 1.00 15.45 84 SER B N 1
ATOM 4311 C CA . SER B 1 60 ? 18.843 81.548 -12.302 1.00 13.51 84 SER B CA 1
ATOM 4312 C C . SER B 1 60 ? 18.155 82.913 -12.107 1.00 16.02 84 SER B C 1
ATOM 4313 O O . SER B 1 60 ? 17.212 83.243 -12.831 1.00 17.14 84 SER B O 1
ATOM 4316 N N . ASP B 1 61 ? 18.601 83.683 -11.102 1.00 16.56 85 ASP B N 1
ATOM 4317 C CA . ASP B 1 61 ? 18.088 85.050 -10.863 1.00 15.47 85 ASP B CA 1
ATOM 4318 C C . ASP B 1 61 ? 18.526 86.068 -11.905 1.00 17.16 85 ASP B C 1
ATOM 4319 O O . ASP B 1 61 ? 18.020 87.211 -11.934 1.00 16.46 85 ASP B O 1
ATOM 4324 N N . GLY B 1 62 ? 19.492 85.689 -12.750 1.00 17.53 86 GLY B N 1
ATOM 4325 C CA . GLY B 1 62 ? 19.870 86.499 -13.897 1.00 17.70 86 GLY B CA 1
ATOM 4326 C C . GLY B 1 62 ? 21.206 87.222 -13.826 1.00 19.40 86 GLY B C 1
ATOM 4327 O O . GLY B 1 62 ? 21.503 88.010 -14.718 1.00 19.69 86 GLY B O 1
ATOM 4336 N N . GLY B 1 64 ? 25.541 87.413 -13.352 1.00 18.85 88 GLY B N 1
ATOM 4337 C CA . GLY B 1 64 ? 26.797 86.669 -13.526 1.00 15.63 88 GLY B CA 1
ATOM 4338 C C . GLY B 1 64 ? 27.342 86.292 -12.152 1.00 16.16 88 GLY B C 1
ATOM 4339 O O . GLY B 1 64 ? 27.392 87.146 -11.242 1.00 14.89 88 GLY B O 1
ATOM 4340 N N . VAL B 1 65 ? 27.743 85.021 -11.991 1.00 13.66 89 VAL B N 1
ATOM 4341 C CA . VAL B 1 65 ? 28.137 84.527 -10.670 1.00 14.23 89 VAL B CA 1
ATOM 4342 C C . VAL B 1 65 ? 29.535 84.912 -10.384 1.00 16.66 89 VAL B C 1
ATOM 4343 O O . VAL B 1 65 ? 30.310 85.201 -11.307 1.00 17.04 89 VAL B O 1
ATOM 4347 N N . SER B 1 66 ? 29.878 84.908 -9.103 1.00 16.44 90 SER B N 1
ATOM 4348 C CA . SER B 1 66 ? 31.211 85.300 -8.682 1.00 18.69 90 SER B CA 1
ATOM 4349 C C . SER B 1 66 ? 32.202 84.135 -8.685 1.00 17.82 90 SER B C 1
ATOM 4350 O O . SER B 1 66 ? 31.825 82.964 -8.700 1.00 15.75 90 SER B O 1
ATOM 4353 N N . ASN B 1 67 ? 33.484 84.482 -8.676 1.00 16.10 91 ASN B N 1
ATOM 4354 C CA . ASN B 1 67 ? 34.558 83.500 -8.566 1.00 13.88 91 ASN B CA 1
ATOM 4355 C C . ASN B 1 67 ? 34.470 82.365 -9.593 1.00 15.42 91 ASN B C 1
ATOM 4356 O O . ASN B 1 67 ? 34.882 81.237 -9.288 1.00 14.39 91 ASN B O 1
ATOM 4361 N N . GLY B 1 68 ? 34.019 82.656 -10.826 1.00 16.77 92 GLY B N 1
ATOM 4362 C CA . GLY B 1 68 ? 33.877 81.608 -11.860 1.00 14.90 92 GLY B CA 1
ATOM 4363 C C . GLY B 1 68 ? 35.170 80.877 -12.158 1.00 17.17 92 GLY B C 1
ATOM 4364 O O . GLY B 1 68 ? 35.164 79.690 -12.384 1.00 16.11 92 GLY B O 1
ATOM 4365 N N . ASP B 1 69 ? 36.292 81.590 -12.186 1.00 17.20 93 ASP B N 1
ATOM 4366 C CA . ASP B 1 69 ? 37.582 80.931 -12.417 1.00 16.61 93 ASP B CA 1
ATOM 4367 C C . ASP B 1 69 ? 37.882 79.819 -11.403 1.00 14.86 93 ASP B C 1
ATOM 4368 O O . ASP B 1 69 ? 38.343 78.760 -11.799 1.00 16.33 93 ASP B O 1
ATOM 4373 N N . ILE B 1 70 ? 37.609 80.049 -10.129 1.00 13.93 94 ILE B N 1
ATOM 4374 C CA . ILE B 1 70 ? 37.880 79.030 -9.092 1.00 16.19 94 ILE B CA 1
ATOM 4375 C C . ILE B 1 70 ? 37.030 77.788 -9.349 1.00 16.63 94 ILE B C 1
ATOM 4376 O O . ILE B 1 70 ? 37.527 76.641 -9.355 1.00 15.11 94 ILE B O 1
ATOM 4381 N N . ILE B 1 71 ? 35.754 78.051 -9.605 1.00 12.14 95 ILE B N 1
ATOM 4382 C CA . ILE B 1 71 ? 34.738 77.028 -9.849 1.00 13.16 95 ILE B CA 1
ATOM 4383 C C . ILE B 1 71 ? 35.068 76.181 -11.052 1.00 15.39 95 ILE B C 1
ATOM 4384 O O . ILE B 1 71 ? 34.883 74.975 -10.997 1.00 14.92 95 ILE B O 1
ATOM 4389 N N . LEU B 1 72 ? 35.614 76.804 -12.110 1.00 16.46 96 LEU B N 1
ATOM 4390 C CA . LEU B 1 72 ? 36.026 76.116 -13.347 1.00 16.99 96 LEU B CA 1
ATOM 4391 C C . LEU B 1 72 ? 37.420 75.494 -13.258 1.00 18.35 96 LEU B C 1
ATOM 4392 O O . LEU B 1 72 ? 37.919 74.972 -14.244 1.00 16.81 96 LEU B O 1
ATOM 4397 N N . GLN B 1 73 ? 38.083 75.602 -12.101 1.00 15.52 97 GLN B N 1
ATOM 4398 C CA . GLN B 1 73 ? 39.447 75.068 -11.936 1.00 15.82 97 GLN B CA 1
ATOM 4399 C C . GLN B 1 73 ? 40.464 75.768 -12.822 1.00 15.35 97 GLN B C 1
ATOM 4400 O O . GLN B 1 73 ? 41.513 75.182 -13.128 1.00 18.23 97 GLN B O 1
ATOM 4406 N N . ASN B 1 74 ? 40.175 77.033 -13.191 1.00 16.26 98 ASN B N 1
ATOM 4407 C CA . ASN B 1 74 ? 41.036 77.847 -14.029 1.00 16.33 98 ASN B CA 1
ATOM 4408 C C . ASN B 1 74 ? 42.065 78.500 -13.134 1.00 16.44 98 ASN B C 1
ATOM 4409 O O . ASN B 1 74 ? 41.778 79.531 -12.513 1.00 19.41 98 ASN B O 1
ATOM 4414 N N . PHE B 1 75 ? 43.248 77.898 -13.052 1.00 15.25 99 PHE B N 1
ATOM 4415 C CA . PHE B 1 75 ? 44.283 78.361 -12.155 1.00 16.34 99 PHE B CA 1
ATOM 4416 C C . PHE B 1 75 ? 45.618 78.473 -12.860 1.00 16.71 99 PHE B C 1
ATOM 4417 O O . PHE B 1 75 ? 46.037 77.524 -13.540 1.00 16.65 99 PHE B O 1
ATOM 4425 N N . ASP B 1 76 ? 46.264 79.624 -12.684 1.00 17.26 100 ASP B N 1
ATOM 4426 C CA . ASP B 1 76 ? 47.639 79.877 -13.131 1.00 19.03 100 ASP B CA 1
ATOM 4427 C C . ASP B 1 76 ? 48.164 81.141 -12.472 1.00 18.66 100 ASP B C 1
ATOM 4428 O O . ASP B 1 76 ? 47.535 81.701 -11.579 1.00 17.29 100 ASP B O 1
ATOM 4433 N N . GLU B 1 77 ? 49.310 81.630 -12.906 1.00 19.20 101 GLU B N 1
ATOM 4434 C CA . GLU B 1 77 ? 49.939 82.703 -12.170 1.00 19.39 101 GLU B CA 1
ATOM 4435 C C . GLU B 1 77 ? 49.190 84.040 -12.293 1.00 19.32 101 GLU B C 1
ATOM 4436 O O . GLU B 1 77 ? 49.551 84.962 -11.573 1.00 17.40 101 GLU B O 1
ATOM 4442 N N . THR B 1 78 ? 48.177 84.136 -13.172 1.00 20.51 102 THR B N 1
ATOM 4443 C CA . THR B 1 78 ? 47.329 85.345 -13.269 1.00 22.10 102 THR B CA 1
ATOM 4444 C C . THR B 1 78 ? 45.863 85.045 -12.913 1.00 22.18 102 THR B C 1
ATOM 4445 O O . THR B 1 78 ? 44.989 85.920 -13.035 1.00 20.89 102 THR B O 1
ATOM 4449 N N . HIS B 1 79 ? 45.598 83.808 -12.478 1.00 20.54 103 HIS B N 1
ATOM 4450 C CA . HIS B 1 79 ? 44.269 83.391 -12.018 1.00 17.88 103 HIS B CA 1
ATOM 4451 C C . HIS B 1 79 ? 44.530 82.548 -10.758 1.00 20.38 103 HIS B C 1
ATOM 4452 O O . HIS B 1 79 ? 44.656 81.324 -10.825 1.00 19.00 103 HIS B O 1
ATOM 4459 N N . THR B 1 80 ? 44.651 83.204 -9.617 1.00 16.81 104 THR B N 1
ATOM 4460 C CA . THR B 1 80 ? 45.127 82.549 -8.400 1.00 15.82 104 THR B CA 1
ATOM 4461 C C . THR B 1 80 ? 44.003 82.315 -7.355 1.00 18.60 104 THR B C 1
ATOM 4462 O O . THR B 1 80 ? 44.247 81.719 -6.294 1.00 17.83 104 THR B O 1
ATOM 4466 N N . GLY B 1 81 ? 42.788 82.766 -7.666 1.00 16.73 105 GLY B N 1
ATOM 4467 C CA . GLY B 1 81 ? 41.641 82.534 -6.803 1.00 15.77 105 GLY B CA 1
ATOM 4468 C C . GLY B 1 81 ? 41.555 83.507 -5.646 1.00 15.25 105 GLY B C 1
ATOM 4469 O O . GLY B 1 81 ? 40.547 84.172 -5.466 1.00 15.18 105 GLY B O 1
ATOM 4470 N N . VAL B 1 82 ? 42.602 83.519 -4.827 1.00 15.45 106 VAL B N 1
ATOM 4471 C CA . VAL B 1 82 ? 42.832 84.505 -3.791 1.00 15.77 106 VAL B CA 1
ATOM 4472 C C . VAL B 1 82 ? 44.210 85.109 -4.012 1.00 18.17 106 VAL B C 1
ATOM 4473 O O . VAL B 1 82 ? 45.020 84.542 -4.733 1.00 18.96 106 VAL B O 1
ATOM 4477 N N . SER B 1 83 ? 44.440 86.269 -3.407 1.00 19.23 107 SER B N 1
ATOM 4478 C CA . SER B 1 83 ? 45.720 86.952 -3.412 1.00 21.63 107 SER B CA 1
ATOM 4479 C C . SER B 1 83 ? 46.435 86.807 -2.092 1.00 21.11 107 SER B C 1
ATOM 4480 O O . SER B 1 83 ? 45.805 86.540 -1.057 1.00 19.56 107 SER B O 1
ATOM 4483 N N . LYS B 1 84 ? 47.750 87.031 -2.137 1.00 20.43 108 LYS B N 1
ATOM 4484 C CA . LYS B 1 84 ? 48.572 87.179 -0.940 1.00 22.78 108 LYS B CA 1
ATOM 4485 C C . LYS B 1 84 ? 48.413 86.038 0.040 1.00 21.44 108 LYS B C 1
ATOM 4486 O O . LYS B 1 84 ? 48.317 86.284 1.253 1.00 22.65 108 LYS B O 1
ATOM 4492 N N . PHE B 1 85 ? 48.438 84.800 -0.457 1.00 21.13 109 PHE B N 1
ATOM 4493 C CA . PHE B 1 85 ? 48.322 83.598 0.397 1.00 22.49 109 PHE B CA 1
ATOM 4494 C C . PHE B 1 85 ? 47.051 83.624 1.252 1.00 20.05 109 PHE B C 1
ATOM 4495 O O . PHE B 1 85 ? 47.031 83.151 2.380 1.00 23.44 109 PHE B O 1
ATOM 4503 N N . GLY B 1 86 ? 45.999 84.224 0.705 1.00 18.67 110 GLY B N 1
ATOM 4504 C CA . GLY B 1 86 ? 44.727 84.363 1.365 1.00 17.80 110 GLY B CA 1
ATOM 4505 C C . GLY B 1 86 ? 44.739 85.405 2.466 1.00 20.05 110 GLY B C 1
ATOM 4506 O O . GLY B 1 86 ? 43.824 85.456 3.258 1.00 16.19 110 GLY B O 1
ATOM 4507 N N . ASP B 1 87 ? 45.795 86.212 2.537 1.00 22.18 111 ASP B N 1
ATOM 4508 C CA . ASP B 1 87 ? 45.902 87.295 3.539 1.00 22.84 111 ASP B CA 1
ATOM 4509 C C . ASP B 1 87 ? 45.856 86.765 4.973 1.00 20.12 111 ASP B C 1
ATOM 4510 O O . ASP B 1 87 ? 45.363 87.446 5.880 1.00 21.21 111 ASP B O 1
ATOM 4515 N N . LEU B 1 88 ? 46.323 85.545 5.175 1.00 16.88 112 LEU B N 1
ATOM 4516 C CA . LEU B 1 88 ? 46.350 84.954 6.509 1.00 18.56 112 LEU B CA 1
ATOM 4517 C C . LEU B 1 88 ? 47.592 85.280 7.349 1.00 20.45 112 LEU B C 1
ATOM 4518 O O . LEU B 1 88 ? 47.584 85.044 8.554 1.00 18.65 112 LEU B O 1
ATOM 4523 N N . PHE B 1 89 ? 48.665 85.787 6.744 1.00 21.03 113 PHE B N 1
ATOM 4524 C CA . PHE B 1 89 ? 49.910 86.008 7.534 1.00 20.51 113 PHE B CA 1
ATOM 4525 C C . PHE B 1 89 ? 49.830 87.133 8.574 1.00 20.16 113 PHE B C 1
ATOM 4526 O O . PHE B 1 89 ? 50.508 87.083 9.603 1.00 22.59 113 PHE B O 1
ATOM 4534 N N . GLY B 1 90 ? 49.014 88.142 8.329 1.00 20.29 114 GLY B N 1
ATOM 4535 C CA . GLY B 1 90 ? 48.750 89.152 9.359 1.00 21.65 114 GLY B CA 1
ATOM 4536 C C . GLY B 1 90 ? 48.148 88.512 10.601 1.00 24.60 114 GLY B C 1
ATOM 4537 O O . GLY B 1 90 ? 48.626 88.754 11.730 1.00 22.91 114 GLY B O 1
ATOM 4538 N N . ARG B 1 91 ? 47.135 87.660 10.387 1.00 22.95 115 ARG B N 1
ATOM 4539 C CA . ARG B 1 91 ? 46.462 86.961 11.482 1.00 22.07 115 ARG B CA 1
ATOM 4540 C C . ARG B 1 91 ? 47.425 86.105 12.252 1.00 22.89 115 ARG B C 1
ATOM 4541 O O . ARG B 1 91 ? 47.423 86.125 13.485 1.00 20.46 115 ARG B O 1
ATOM 4549 N N . ILE B 1 92 ? 48.229 85.346 11.507 1.00 18.73 116 ILE B N 1
ATOM 4550 C CA . ILE B 1 92 ? 49.231 84.468 12.071 1.00 18.10 116 ILE B CA 1
ATOM 4551 C C . ILE B 1 92 ? 50.283 85.283 12.857 1.00 19.85 116 ILE B C 1
ATOM 4552 O O . ILE B 1 92 ? 50.660 84.898 13.958 1.00 20.76 116 ILE B O 1
ATOM 4557 N N A THR B 1 93 ? 50.763 86.403 12.323 0.50 17.78 117 THR B N 1
ATOM 4558 N N B THR B 1 93 ? 50.709 86.403 12.294 0.50 17.12 117 THR B N 1
ATOM 4559 C CA A THR B 1 93 ? 51.763 87.184 13.087 0.50 20.89 117 THR B CA 1
ATOM 4560 C CA B THR B 1 93 ? 51.695 87.250 12.961 0.50 20.06 117 THR B CA 1
ATOM 4561 C C A THR B 1 93 ? 51.182 87.689 14.398 0.50 19.09 117 THR B C 1
ATOM 4562 C C B THR B 1 93 ? 51.189 87.729 14.326 0.50 18.78 117 THR B C 1
ATOM 4563 O O A THR B 1 93 ? 51.888 87.743 15.385 0.50 21.00 117 THR B O 1
ATOM 4564 O O B THR B 1 93 ? 51.949 87.776 15.272 0.50 20.78 117 THR B O 1
ATOM 4571 N N . ASN B 1 94 ? 49.901 88.050 14.421 1.00 18.77 118 ASN B N 1
ATOM 4572 C CA . ASN B 1 94 ? 49.269 88.424 15.681 1.00 18.88 118 ASN B CA 1
ATOM 4573 C C . ASN B 1 94 ? 49.210 87.256 16.671 1.00 18.14 118 ASN B C 1
ATOM 4574 O O . ASN B 1 94 ? 49.338 87.475 17.874 1.00 17.72 118 ASN B O 1
ATOM 4579 N N . LEU B 1 95 ? 49.018 86.025 16.175 1.00 16.90 119 LEU B N 1
ATOM 4580 C CA . LEU B 1 95 ? 49.053 84.864 17.056 1.00 16.17 119 LEU B CA 1
ATOM 4581 C C . LEU B 1 95 ? 50.450 84.742 17.624 1.00 17.67 119 LEU B C 1
ATOM 4582 O O . LEU B 1 95 ? 50.620 84.501 18.809 1.00 16.66 119 LEU B O 1
ATOM 4587 N N . ASN B 1 96 ? 51.450 84.893 16.766 1.00 18.34 120 ASN B N 1
ATOM 4588 C CA . ASN B 1 96 ? 52.856 84.831 17.196 1.00 16.56 120 ASN B CA 1
ATOM 4589 C C . ASN B 1 96 ? 53.151 85.879 18.270 1.00 19.31 120 ASN B C 1
ATOM 4590 O O . ASN B 1 96 ? 53.894 85.610 19.214 1.00 20.60 120 ASN B O 1
ATOM 4595 N N . LEU B 1 97 ? 52.555 87.058 18.119 1.00 20.23 121 LEU B N 1
ATOM 4596 C CA . LEU B 1 97 ? 52.771 88.164 19.063 1.00 23.29 121 LEU B CA 1
ATOM 4597 C C . LEU B 1 97 ? 52.169 87.826 20.420 1.00 21.52 121 LEU B C 1
ATOM 4598 O O . LEU B 1 97 ? 52.803 88.018 21.481 1.00 20.67 121 LEU B O 1
ATOM 4603 N N . PHE B 1 98 ? 50.938 87.327 20.398 1.00 20.97 122 PHE B N 1
ATOM 4604 C CA . PHE B 1 98 ? 50.297 86.897 21.635 1.00 19.79 122 PHE B CA 1
ATOM 4605 C C . PHE B 1 98 ? 51.173 85.854 22.353 1.00 18.18 122 PHE B C 1
ATOM 4606 O O . PHE B 1 98 ? 51.489 85.959 23.557 1.00 17.88 122 PHE B O 1
ATOM 4614 N N . ILE B 1 99 ? 51.608 84.838 21.631 1.00 20.25 123 ILE B N 1
ATOM 4615 C CA . ILE B 1 99 ? 52.406 83.785 22.266 1.00 20.27 123 ILE B CA 1
ATOM 4616 C C . ILE B 1 99 ? 53.684 84.368 22.902 1.00 23.69 123 ILE B C 1
ATOM 4617 O O . ILE B 1 99 ? 54.017 84.085 24.060 1.00 23.73 123 ILE B O 1
ATOM 4622 N N . ALA B 1 100 ? 54.396 85.183 22.140 1.00 26.91 124 ALA B N 1
ATOM 4623 C CA . ALA B 1 100 ? 55.619 85.824 22.621 1.00 27.32 124 ALA B CA 1
ATOM 4624 C C . ALA B 1 100 ? 55.379 86.641 23.916 1.00 26.32 124 ALA B C 1
ATOM 4625 O O . ALA B 1 100 ? 56.192 86.618 24.850 1.00 27.45 124 ALA B O 1
ATOM 4627 N N . ARG B 1 101 ? 54.243 87.315 23.995 1.00 26.79 125 ARG B N 1
ATOM 4628 C CA . ARG B 1 101 ? 53.965 88.247 25.097 1.00 29.00 125 ARG B CA 1
ATOM 4629 C C . ARG B 1 101 ? 53.323 87.612 26.321 1.00 29.66 125 ARG B C 1
ATOM 4630 O O . ARG B 1 101 ? 53.468 88.129 27.451 1.00 29.96 125 ARG B O 1
ATOM 4638 N N . VAL B 1 102 ? 52.582 86.526 26.105 1.00 27.42 126 VAL B N 1
ATOM 4639 C CA . VAL B 1 102 ? 51.807 85.905 27.165 1.00 26.94 126 VAL B CA 1
ATOM 4640 C C . VAL B 1 102 ? 52.466 84.663 27.783 1.00 26.57 126 VAL B C 1
ATOM 4641 O O . VAL B 1 102 ? 52.226 84.371 28.949 1.00 25.43 126 VAL B O 1
ATOM 4645 N N . THR B 1 103 ? 53.339 83.980 27.056 1.00 26.00 127 THR B N 1
ATOM 4646 C CA . THR B 1 103 ? 53.974 82.780 27.587 1.00 27.59 127 THR B CA 1
ATOM 4647 C C . THR B 1 103 ? 54.520 82.982 29.025 1.00 31.69 127 THR B C 1
ATOM 4648 O O . THR B 1 103 ? 54.240 82.158 29.920 1.00 32.51 127 THR B O 1
ATOM 4652 N N . ASP B 1 104 ? 55.208 84.101 29.266 1.00 31.10 128 ASP B N 1
ATOM 4653 C CA . ASP B 1 104 ? 55.785 84.386 30.592 1.00 34.64 128 ASP B CA 1
ATOM 4654 C C . ASP B 1 104 ? 55.086 85.521 31.359 1.00 33.57 128 ASP B C 1
ATOM 4655 O O . ASP B 1 104 ? 55.676 86.066 32.285 1.00 34.40 128 ASP B O 1
ATOM 4660 N N . ALA B 1 105 ? 53.849 85.870 30.978 1.00 31.09 129 ALA B N 1
ATOM 4661 C CA . ALA B 1 105 ? 53.070 86.908 31.667 1.00 30.57 129 ALA B CA 1
ATOM 4662 C C . ALA B 1 105 ? 52.801 86.509 33.105 1.00 31.73 129 ALA B C 1
ATOM 4663 O O . ALA B 1 105 ? 52.471 85.344 33.374 1.00 31.75 129 ALA B O 1
ATOM 4665 N N . THR B 1 106 ? 52.886 87.487 34.005 1.00 30.34 130 THR B N 1
ATOM 4666 C CA . THR B 1 106 ? 52.607 87.258 35.421 1.00 31.18 130 THR B CA 1
ATOM 4667 C C . THR B 1 106 ? 51.274 87.880 35.838 1.00 29.11 130 THR B C 1
ATOM 4668 O O . THR B 1 106 ? 50.833 87.690 36.982 1.00 30.04 130 THR B O 1
ATOM 4672 N N . TYR B 1 107 ? 50.626 88.603 34.921 1.00 25.89 131 TYR B N 1
ATOM 4673 C CA . TYR B 1 107 ? 49.377 89.318 35.232 1.00 25.31 131 TYR B CA 1
ATOM 4674 C C . TYR B 1 107 ? 48.105 88.487 34.905 1.00 23.71 131 TYR B C 1
ATOM 4675 O O . TYR B 1 107 ? 47.011 88.993 34.978 1.00 23.71 131 TYR B O 1
ATOM 4684 N N . LEU B 1 108 ? 48.265 87.234 34.477 1.00 22.32 132 LEU B N 1
ATOM 4685 C CA . LEU B 1 108 ? 47.135 86.354 34.232 1.00 19.87 132 LEU B CA 1
ATOM 4686 C C . LEU B 1 108 ? 47.257 85.176 35.182 1.00 17.88 132 LEU B C 1
ATOM 4687 O O . LEU B 1 108 ? 48.358 84.715 35.498 1.00 18.38 132 LEU B O 1
ATOM 4692 N N . SER B 1 109 ? 46.116 84.666 35.611 1.00 16.33 133 SER B N 1
ATOM 4693 C CA . SER B 1 109 ? 46.074 83.377 36.299 1.00 17.53 133 SER B CA 1
ATOM 4694 C C . SER B 1 109 ? 46.695 82.271 35.420 1.00 17.15 133 SER B C 1
ATOM 4695 O O . SER B 1 109 ? 46.681 82.363 34.189 1.00 15.82 133 SER B O 1
ATOM 4698 N N . ASP B 1 110 ? 47.262 81.244 36.042 1.00 16.02 134 ASP B N 1
ATOM 4699 C CA . ASP B 1 110 ? 47.702 80.088 35.275 1.00 17.47 134 ASP B CA 1
ATOM 4700 C C . ASP B 1 110 ? 46.569 79.523 34.424 1.00 17.72 134 ASP B C 1
ATOM 4701 O O . ASP B 1 110 ? 46.801 79.174 33.268 1.00 14.31 134 ASP B O 1
ATOM 4706 N N . GLU B 1 111 ? 45.350 79.453 34.983 1.00 16.55 135 GLU B N 1
ATOM 4707 C CA . GLU B 1 111 ? 44.229 78.872 34.240 1.00 18.62 135 GLU B CA 1
ATOM 4708 C C . GLU B 1 111 ? 43.885 79.711 32.976 1.00 19.91 135 GLU B C 1
ATOM 4709 O O . GLU B 1 111 ? 43.680 79.161 31.899 1.00 18.30 135 GLU B O 1
ATOM 4723 N N . LYS B 1 113 ? 45.919 82.009 31.418 1.00 15.96 137 LYS B N 1
ATOM 4724 C CA . LYS B 1 113 ? 47.047 81.944 30.542 1.00 19.34 137 LYS B CA 1
ATOM 4725 C C . LYS B 1 113 ? 46.998 80.649 29.710 1.00 17.16 137 LYS B C 1
ATOM 4726 O O . LYS B 1 113 ? 47.106 80.710 28.493 1.00 17.60 137 LYS B O 1
ATOM 4732 N N . ASN B 1 114 ? 46.852 79.494 30.374 1.00 16.43 138 ASN B N 1
ATOM 4733 C CA . ASN B 1 114 ? 46.837 78.202 29.693 1.00 15.24 138 ASN B CA 1
ATOM 4734 C C . ASN B 1 114 ? 45.656 78.077 28.723 1.00 16.84 138 ASN B C 1
ATOM 4735 O O . ASN B 1 114 ? 45.795 77.559 27.608 1.00 17.88 138 ASN B O 1
ATOM 4740 N N . PHE B 1 115 ? 44.499 78.586 29.113 1.00 15.22 139 PHE B N 1
ATOM 4741 C CA . PHE B 1 115 ? 43.353 78.468 28.225 1.00 16.33 139 PHE B CA 1
ATOM 4742 C C . PHE B 1 115 ? 43.587 79.322 26.985 1.00 15.82 139 PHE B C 1
ATOM 4743 O O . PHE B 1 115 ? 43.379 78.858 25.849 1.00 16.59 139 PHE B O 1
ATOM 4751 N N . TYR B 1 116 ? 44.047 80.559 27.200 1.00 15.14 140 TYR B N 1
ATOM 4752 C CA . TYR B 1 116 ? 44.357 81.473 26.090 1.00 16.01 140 TYR B CA 1
ATOM 4753 C C . TYR B 1 116 ? 45.440 80.922 25.162 1.00 16.19 140 TYR B C 1
ATOM 4754 O O . TYR B 1 116 ? 45.292 80.979 23.941 1.00 16.43 140 TYR B O 1
ATOM 4763 N N . LEU B 1 117 ? 46.511 80.355 25.715 1.00 16.31 141 LEU B N 1
ATOM 4764 C CA . LEU B 1 117 ? 47.547 79.781 24.861 1.00 15.79 141 LEU B CA 1
ATOM 4765 C C . LEU B 1 117 ? 47.065 78.508 24.129 1.00 16.27 141 LEU B C 1
ATOM 4766 O O . LEU B 1 117 ? 47.431 78.268 22.954 1.00 17.46 141 LEU B O 1
ATOM 4771 N N . GLY B 1 118 ? 46.229 77.714 24.793 1.00 17.65 142 GLY B N 1
ATOM 4772 C CA . GLY B 1 1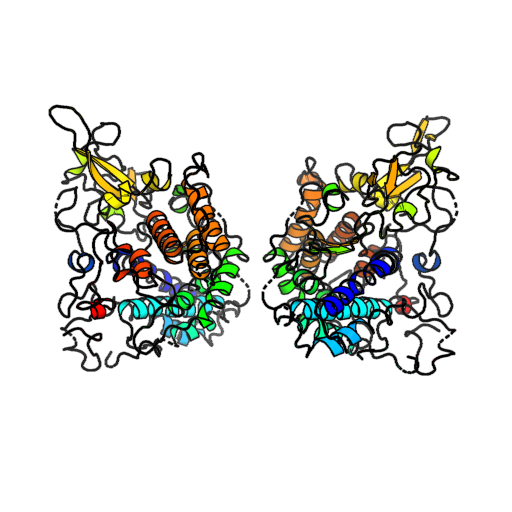18 ? 45.571 76.594 24.116 1.00 18.43 142 GLY B CA 1
ATOM 4773 C C . GLY B 1 118 ? 44.847 77.060 22.867 1.00 15.07 142 GLY B C 1
ATOM 4774 O O . GLY B 1 118 ? 44.958 76.433 21.789 1.00 13.48 142 GLY B O 1
ATOM 4775 N N . GLU B 1 119 ? 44.113 78.167 23.010 1.00 15.86 143 GLU B N 1
ATOM 4776 C CA . GLU B 1 119 ? 43.347 78.749 21.905 1.00 15.65 143 GLU B CA 1
ATOM 4777 C C . GLU B 1 119 ? 44.225 79.184 20.773 1.00 18.00 143 GLU B C 1
ATOM 4778 O O . GLU B 1 119 ? 43.923 78.886 19.632 1.00 19.70 143 GLU B O 1
ATOM 4784 N N . VAL B 1 120 ? 45.311 79.887 21.091 1.00 16.72 144 VAL B N 1
ATOM 4785 C CA . VAL B 1 120 ? 46.129 80.580 20.081 1.00 15.71 144 VAL B CA 1
ATOM 4786 C C . VAL B 1 120 ? 47.034 79.586 19.360 1.00 15.92 144 VAL B C 1
ATOM 4787 O O . VAL B 1 120 ? 47.181 79.665 18.149 1.00 16.01 144 VAL B O 1
ATOM 4791 N N . TYR B 1 121 ? 47.620 78.627 20.081 1.00 14.70 145 TYR B N 1
ATOM 4792 C CA . TYR B 1 121 ? 48.282 77.525 19.393 1.00 14.70 145 TYR B CA 1
ATOM 4793 C C . TYR B 1 121 ? 47.356 76.715 18.466 1.00 14.62 145 TYR B C 1
ATOM 4794 O O . TYR B 1 121 ? 47.735 76.362 17.327 1.00 12.88 145 TYR B O 1
ATOM 4803 N N . GLY B 1 122 ? 46.157 76.415 18.951 1.00 13.17 146 GLY B N 1
ATOM 4804 C CA . GLY B 1 122 ? 45.145 75.750 18.149 1.00 13.80 146 GLY B CA 1
ATOM 4805 C C . GLY B 1 122 ? 44.824 76.517 16.862 1.00 14.95 146 GLY B C 1
ATOM 4806 O O . GLY B 1 122 ? 44.700 75.935 15.804 1.00 13.11 146 GLY B O 1
ATOM 4807 N N . LEU B 1 123 ? 44.658 77.827 16.958 1.00 15.60 147 LEU B N 1
ATOM 4808 C CA . LEU B 1 123 ? 44.295 78.657 15.800 1.00 12.24 147 LEU B CA 1
ATOM 4809 C C . LEU B 1 123 ? 45.476 78.836 14.851 1.00 12.76 147 LEU B C 1
ATOM 4810 O O . LEU B 1 123 ? 45.308 78.955 13.644 1.00 15.24 147 LEU B O 1
ATOM 4815 N N . ARG B 1 124 ? 46.691 78.823 15.390 1.00 12.82 148 ARG B N 1
ATOM 4816 C CA . ARG B 1 124 ? 47.858 78.831 14.533 1.00 12.32 148 ARG B CA 1
ATOM 4817 C C . ARG B 1 124 ? 47.940 77.532 13.700 1.00 15.05 148 ARG B C 1
ATOM 4818 O O . ARG B 1 124 ? 48.256 77.585 12.505 1.00 16.56 148 ARG B O 1
ATOM 4826 N N . ALA B 1 125 ? 47.635 76.380 14.304 1.00 13.51 149 ALA B N 1
ATOM 4827 C CA . ALA B 1 125 ? 47.504 75.165 13.520 1.00 15.02 149 ALA B CA 1
ATOM 4828 C C . ALA B 1 125 ? 46.383 75.295 12.488 1.00 12.74 149 ALA B C 1
ATOM 4829 O O . ALA B 1 125 ? 46.528 74.831 11.373 1.00 12.92 149 ALA B O 1
ATOM 4831 N N . PHE B 1 126 ? 45.263 75.862 12.893 1.00 13.98 150 PHE B N 1
ATOM 4832 C CA . PHE B 1 126 ? 44.108 75.972 12.027 1.00 15.02 150 PHE B CA 1
ATOM 4833 C C . PHE B 1 126 ? 44.431 76.736 10.751 1.00 14.55 150 PHE B C 1
ATOM 4834 O O . PHE B 1 126 ? 44.131 76.289 9.646 1.00 15.34 150 PHE B O 1
ATOM 4842 N N . TYR B 1 127 ? 45.071 77.882 10.907 1.00 13.86 151 TYR B N 1
ATOM 4843 C CA . TYR B 1 127 ? 45.390 78.721 9.754 1.00 15.54 151 TYR B CA 1
ATOM 4844 C C . TYR B 1 127 ? 46.413 78.001 8.875 1.00 16.03 151 TYR B C 1
ATOM 4845 O O . TYR B 1 127 ? 46.231 77.905 7.667 1.00 17.17 151 TYR B O 1
ATOM 4854 N N . TYR B 1 128 ? 47.495 77.499 9.472 1.00 15.09 152 TYR B N 1
ATOM 4855 C CA . TYR B 1 128 ? 48.487 76.779 8.679 1.00 12.79 152 TYR B CA 1
ATOM 4856 C C . TYR B 1 128 ? 47.955 75.527 7.968 1.00 11.03 152 TYR B C 1
ATOM 4857 O O . TYR B 1 128 ? 48.426 75.204 6.865 1.00 13.37 152 TYR B O 1
ATOM 4866 N N . PHE B 1 129 ? 46.974 74.852 8.562 1.00 13.10 153 PHE B 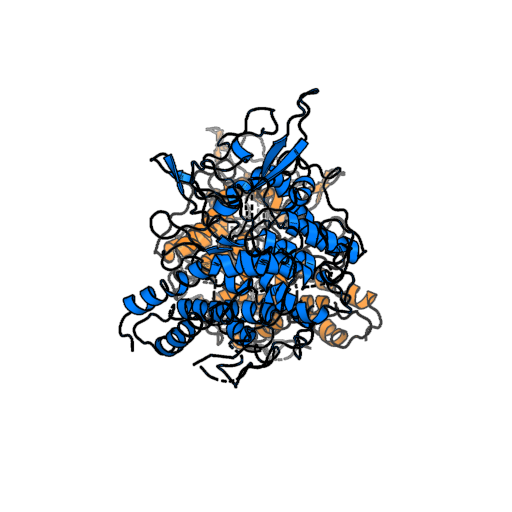N 1
ATOM 4867 C CA . PHE B 1 129 ? 46.338 73.695 7.909 1.00 13.29 153 PHE B CA 1
ATOM 4868 C C . PHE B 1 129 ? 45.573 74.156 6.657 1.00 15.77 153 PHE B C 1
ATOM 4869 O O . PHE B 1 129 ? 45.594 73.413 5.641 1.00 16.99 153 PHE B O 1
ATOM 4877 N N . ASP B 1 130 ? 44.949 75.354 6.675 1.00 13.32 154 ASP B N 1
ATOM 4878 C CA . ASP B 1 130 ? 44.341 75.865 5.411 1.00 12.92 154 ASP B CA 1
ATOM 4879 C C . ASP B 1 130 ? 45.461 76.145 4.431 1.00 14.78 154 ASP B C 1
ATOM 4880 O O . ASP B 1 130 ? 45.401 75.726 3.284 1.00 12.63 154 ASP B O 1
ATOM 4885 N N . LEU B 1 131 ? 46.521 76.799 4.885 1.00 15.83 155 LEU B N 1
ATOM 4886 C CA . LEU B 1 131 ? 47.619 77.121 3.968 1.00 12.71 155 LEU B CA 1
ATOM 4887 C C . LEU B 1 131 ? 48.262 75.833 3.371 1.00 12.87 155 LEU B C 1
ATOM 4888 O O . LEU B 1 131 ? 48.571 75.770 2.168 1.00 15.18 155 LEU B O 1
ATOM 4893 N N . TYR B 1 132 ? 48.441 74.798 4.194 1.00 13.59 156 TYR B N 1
ATOM 4894 C CA . TYR B 1 132 ? 48.991 73.533 3.726 1.00 12.77 156 TYR B CA 1
ATOM 4895 C C . TYR B 1 132 ? 48.119 72.842 2.689 1.00 14.79 156 TYR B C 1
ATOM 4896 O O . TYR B 1 132 ? 48.608 72.318 1.674 1.00 15.98 156 TYR B O 1
ATOM 4905 N N . ARG B 1 133 ? 46.823 72.805 2.933 1.00 14.33 157 ARG B N 1
ATOM 4906 C CA . ARG B 1 133 ? 45.936 72.146 1.990 1.00 13.53 157 ARG B CA 1
ATOM 4907 C C . ARG B 1 133 ? 45.793 72.922 0.683 1.00 17.63 157 ARG B C 1
ATOM 4908 O O . ARG B 1 133 ? 45.554 72.325 -0.357 1.00 17.01 157 ARG B O 1
ATOM 4916 N N . ILE B 1 134 ? 45.925 74.254 0.741 1.00 15.85 158 ILE B N 1
ATOM 4917 C CA . ILE B 1 134 ? 45.731 75.081 -0.455 1.00 12.79 158 ILE B CA 1
ATOM 4918 C C . ILE B 1 134 ? 47.020 75.196 -1.277 1.00 13.33 158 ILE B C 1
ATOM 4919 O O . ILE B 1 134 ? 46.982 75.031 -2.479 1.00 13.84 158 ILE B O 1
ATOM 4924 N N . TYR B 1 135 ? 48.127 75.473 -0.596 1.00 13.54 159 TYR B N 1
ATOM 4925 C CA . TYR B 1 135 ? 49.428 75.762 -1.225 1.00 15.62 159 TYR B CA 1
ATOM 4926 C C . TYR B 1 135 ? 50.503 74.698 -1.080 1.00 14.55 159 TYR B C 1
ATOM 4927 O O . TYR B 1 135 ? 51.500 74.737 -1.797 1.00 18.40 159 TYR B O 1
ATOM 4936 N N . GLY B 1 136 ? 50.360 73.816 -0.105 1.00 14.33 160 GLY B N 1
ATOM 4937 C CA . GLY B 1 136 ? 51.426 72.888 0.241 1.00 15.18 160 GLY B CA 1
ATOM 4938 C C . GLY B 1 136 ? 52.448 73.601 1.100 1.00 15.33 160 GLY B C 1
ATOM 4939 O O . GLY B 1 136 ? 52.158 73.952 2.246 1.00 13.96 160 GLY B O 1
ATOM 4940 N N . GLY B 1 137 ? 53.639 73.818 0.549 1.00 14.43 161 GLY B N 1
ATOM 4941 C CA . GLY B 1 137 ? 54.615 74.657 1.200 1.00 14.48 161 GLY B CA 1
ATOM 4942 C C . GLY B 1 137 ? 54.263 76.127 1.196 1.00 17.37 161 GLY B C 1
ATOM 4943 O O . GLY B 1 137 ? 53.711 76.657 0.206 1.00 16.99 161 GLY B O 1
ATOM 4944 N N . VAL B 1 138 ? 54.545 76.795 2.321 1.00 16.61 162 VAL B N 1
ATOM 4945 C CA . VAL B 1 138 ? 54.376 78.243 2.435 1.00 14.26 162 VAL B CA 1
ATOM 4946 C C . VAL B 1 138 ? 55.455 78.736 3.404 1.00 16.40 162 VAL B C 1
ATOM 4947 O O . VAL B 1 138 ? 56.061 77.925 4.104 1.00 13.88 162 VAL B O 1
ATOM 4951 N N . PRO B 1 139 ? 55.668 80.051 3.475 1.00 15.85 163 PRO B N 1
ATOM 4952 C CA . PRO B 1 139 ? 56.639 80.561 4.474 1.00 19.23 163 PRO B CA 1
ATOM 4953 C C . PRO B 1 139 ? 56.210 80.286 5.910 1.00 18.74 163 PRO B C 1
ATOM 4954 O O . PRO B 1 139 ? 55.015 80.344 6.233 1.00 20.43 163 PRO B O 1
ATOM 4958 N N . LEU B 1 140 ? 57.170 79.888 6.747 1.00 18.75 164 LEU B N 1
ATOM 4959 C CA . LEU B 1 140 ? 56.873 79.582 8.129 1.00 20.46 164 LEU B CA 1
ATOM 4960 C C . LEU B 1 140 ? 57.182 80.785 9.029 1.00 20.48 164 LEU B C 1
ATOM 4961 O O . LEU B 1 140 ? 58.248 80.857 9.615 1.00 23.07 164 LEU B O 1
ATOM 4966 N N . ARG B 1 141 ? 56.217 81.692 9.128 1.00 20.23 165 ARG B N 1
ATOM 4967 C CA . ARG B 1 141 ? 56.297 82.861 9.985 1.00 21.48 165 ARG B CA 1
ATOM 4968 C C . ARG B 1 141 ? 55.816 82.504 11.369 1.00 21.80 165 ARG B C 1
ATOM 4969 O O . ARG B 1 141 ? 54.624 82.291 11.604 1.00 20.94 165 ARG B O 1
ATOM 4977 N N . LEU B 1 142 ? 56.780 82.371 12.274 1.00 26.11 166 LEU B N 1
ATOM 4978 C CA . LEU B 1 142 ? 56.540 81.966 13.658 1.00 26.10 166 LEU B CA 1
ATOM 4979 C C . LEU B 1 142 ? 56.938 83.015 14.720 1.00 27.67 166 LEU B C 1
ATOM 4980 O O . LEU B 1 142 ? 56.767 82.766 15.906 1.00 23.32 166 LEU B O 1
ATOM 4985 N N . THR B 1 143 ? 57.425 84.180 14.294 1.00 33.61 167 THR B N 1
ATOM 4986 C CA . THR B 1 143 ? 57.772 85.276 15.233 1.00 38.13 167 THR B CA 1
ATOM 4987 C C . THR B 1 143 ? 57.175 86.629 14.819 1.00 38.00 167 THR B C 1
ATOM 4988 O O . THR B 1 143 ? 56.293 86.690 13.934 1.00 39.37 167 THR B O 1
ATOM 4992 N N . LYS B 1 155 ? 56.422 90.572 6.283 1.00 61.95 179 LYS B N 1
ATOM 4993 C CA . LYS B 1 155 ? 57.805 90.896 5.913 1.00 60.94 179 LYS B CA 1
ATOM 4994 C C . LYS B 1 155 ? 58.205 90.066 4.694 1.00 59.99 179 LYS B C 1
ATOM 4995 O O . LYS B 1 155 ? 57.962 88.862 4.619 1.00 61.51 179 LYS B O 1
ATOM 4997 N N . LEU B 1 156 ? 58.832 90.704 3.731 1.00 57.35 180 LEU B N 1
ATOM 4998 C CA . LEU B 1 156 ? 59.175 90.002 2.513 1.00 56.43 180 LEU B CA 1
ATOM 4999 C C . LEU B 1 156 ? 60.399 89.064 2.697 1.00 54.33 180 LEU B C 1
ATOM 5000 O O . LEU B 1 156 ? 60.986 88.953 3.787 1.00 55.17 180 LEU B O 1
ATOM 5005 N N . TYR B 1 157 ? 60.699 88.336 1.627 1.00 50.08 181 TYR B N 1
ATOM 5006 C CA . TYR B 1 157 ? 61.980 87.661 1.416 1.00 48.14 181 TYR B CA 1
ATOM 5007 C C . TYR B 1 157 ? 62.220 86.412 2.269 1.00 41.74 181 TYR B C 1
ATOM 5008 O O . TYR B 1 157 ? 63.363 85.971 2.430 1.00 38.96 181 TYR B O 1
ATOM 5025 N N . ALA B 1 159 ? 61.578 82.368 2.125 1.00 24.04 183 ALA B N 1
ATOM 5026 C CA . ALA B 1 159 ? 61.293 81.297 1.193 1.00 22.89 183 ALA B CA 1
ATOM 5027 C C . ALA B 1 159 ? 60.132 80.471 1.737 1.00 20.60 183 ALA B C 1
ATOM 5028 O O . ALA B 1 159 ? 59.882 80.464 2.938 1.00 20.34 183 ALA B O 1
ATOM 5030 N N . ARG B 1 160 ? 59.417 79.803 0.847 1.00 19.69 184 ARG B N 1
ATOM 5031 C CA . ARG B 1 160 ? 58.456 78.795 1.246 1.00 18.13 184 ARG B CA 1
ATOM 5032 C C . ARG B 1 160 ? 59.177 77.625 1.873 1.00 18.62 184 ARG B C 1
ATOM 5033 O O . ARG B 1 160 ? 60.172 77.151 1.325 1.00 20.68 184 ARG B O 1
ATOM 5041 N N . SER B 1 161 ? 58.714 77.186 3.041 1.00 20.60 185 SER B N 1
ATOM 5042 C CA . SER B 1 161 ? 59.131 75.892 3.586 1.00 20.21 185 SER B CA 1
ATOM 5043 C C . SER B 1 161 ? 58.433 74.755 2.828 1.00 19.77 185 SER B C 1
ATOM 5044 O O . SER B 1 161 ? 57.477 74.980 2.084 1.00 19.74 185 SER B O 1
ATOM 5047 N N . THR B 1 162 ? 58.899 73.533 3.039 1.00 17.36 186 THR B N 1
ATOM 5048 C CA . THR B 1 162 ? 58.321 72.389 2.371 1.00 17.76 186 THR B CA 1
ATOM 5049 C C . THR B 1 162 ? 56.977 72.007 3.038 1.00 17.85 186 THR B C 1
ATOM 5050 O O . THR B 1 162 ? 56.698 72.376 4.188 1.00 15.53 186 THR B O 1
ATOM 5054 N N . PRO B 1 163 ? 56.157 71.230 2.337 1.00 16.66 187 PRO B N 1
ATOM 5055 C CA . PRO B 1 163 ? 54.956 70.715 2.984 1.00 14.37 187 PRO B CA 1
ATOM 5056 C C . PRO B 1 163 ? 55.241 69.929 4.263 1.00 17.07 187 PRO B C 1
ATOM 5057 O O . PRO B 1 163 ? 54.535 70.087 5.241 1.00 17.90 187 PRO B O 1
ATOM 5061 N N . LYS B 1 164 ? 56.260 69.087 4.277 1.00 17.35 188 LYS B N 1
ATOM 5062 C CA . LYS B 1 164 ? 56.594 68.373 5.508 1.00 20.92 188 LYS B CA 1
ATOM 5063 C C . LYS B 1 164 ? 56.977 69.333 6.670 1.00 20.16 188 LYS B C 1
ATOM 5064 O O . LYS B 1 164 ? 56.615 69.091 7.819 1.00 20.32 188 LYS B O 1
ATOM 5070 N N . GLU B 1 165 ? 57.712 70.395 6.371 1.00 17.13 189 GLU B N 1
ATOM 5071 C CA . GLU B 1 165 ? 58.124 71.353 7.400 1.00 16.24 189 GLU B CA 1
ATOM 5072 C C . GLU B 1 165 ? 56.909 72.096 7.945 1.00 16.54 189 GLU B C 1
ATOM 5073 O O . GLU B 1 165 ? 56.793 72.297 9.150 1.00 17.65 189 GLU B O 1
ATOM 5079 N N . VAL B 1 166 ? 55.988 72.472 7.066 1.00 16.85 190 VAL B N 1
ATOM 5080 C CA . VAL B 1 166 ? 54.732 73.123 7.512 1.00 14.89 190 VAL B CA 1
ATOM 5081 C C . VAL B 1 166 ? 53.874 72.184 8.396 1.00 15.09 190 VAL B C 1
ATOM 5082 O O . VAL B 1 166 ? 53.334 72.594 9.449 1.00 14.06 190 VAL B O 1
ATOM 5094 N N . THR B 1 168 ? 54.919 69.545 10.121 1.00 14.67 192 THR B N 1
ATOM 5095 C CA . THR B 1 168 ? 55.630 69.346 11.387 1.00 14.32 192 THR B CA 1
ATOM 5096 C C . THR B 1 168 ? 55.242 70.451 12.376 1.00 14.37 192 THR B C 1
ATOM 5097 O O . THR B 1 168 ? 54.952 70.185 13.550 1.00 18.32 192 THR B O 1
ATOM 5101 N N . GLN B 1 169 ? 55.195 71.685 11.891 1.00 17.34 193 GLN B N 1
ATOM 5102 C CA . GLN B 1 169 ? 54.819 72.828 12.704 1.00 17.22 193 GLN B CA 1
ATOM 5103 C C . GLN B 1 169 ? 53.359 72.741 13.171 1.00 16.21 193 GLN B C 1
ATOM 5104 O O . GLN B 1 169 ? 53.066 72.901 14.353 1.00 18.41 193 GLN B O 1
ATOM 5110 N N . ILE B 1 170 ? 52.462 72.421 12.243 1.00 14.60 194 ILE B N 1
ATOM 5111 C CA . ILE B 1 170 ? 51.067 72.273 12.537 1.00 14.25 194 ILE B CA 1
ATOM 5112 C C . ILE B 1 170 ? 50.858 71.273 13.649 1.00 12.18 194 ILE B C 1
ATOM 5113 O O . ILE B 1 170 ? 50.128 71.536 14.602 1.00 17.93 194 ILE B O 1
ATOM 5118 N N . LYS B 1 171 ? 51.498 70.121 13.529 1.00 13.06 195 LYS B N 1
ATOM 5119 C CA . LYS B 1 171 ? 51.361 69.061 14.523 1.00 14.48 195 LYS B CA 1
ATOM 5120 C C . LYS B 1 171 ? 52.001 69.417 15.867 1.00 15.87 195 LYS B C 1
ATOM 5121 O O . LYS B 1 171 ? 51.448 69.103 16.907 1.00 17.23 195 LYS B O 1
ATOM 5127 N N . SER B 1 172 ? 53.115 70.142 15.837 1.00 16.68 196 SER B N 1
ATOM 5128 C CA . SER B 1 172 ? 53.682 70.707 17.063 1.00 17.39 196 SER B CA 1
ATOM 5129 C C . SER B 1 172 ? 52.686 71.612 17.761 1.00 15.97 196 SER B C 1
ATOM 5130 O O . SER B 1 172 ? 52.485 71.504 18.959 1.00 16.72 196 SER B O 1
ATOM 5133 N N . ASP B 1 173 ? 52.058 72.502 16.988 1.00 15.18 197 ASP B N 1
ATOM 5134 C CA . ASP B 1 173 ? 51.089 73.457 17.531 1.00 14.93 197 ASP B CA 1
ATOM 5135 C C . ASP B 1 173 ? 49.829 72.795 18.118 1.00 17.56 197 ASP B C 1
ATOM 5136 O O . ASP B 1 173 ? 49.315 73.203 19.180 1.00 15.40 197 ASP B O 1
ATOM 5141 N N . LEU B 1 174 ? 49.359 71.734 17.461 1.00 15.99 198 LEU B N 1
ATOM 5142 C CA . LEU B 1 174 ? 48.240 70.989 17.932 1.00 15.02 198 LEU B CA 1
ATOM 5143 C C . LEU B 1 174 ? 48.603 70.336 19.283 1.00 17.14 198 LEU B C 1
ATOM 5144 O O . LEU B 1 174 ? 47.825 70.400 20.213 1.00 17.69 198 LEU B O 1
ATOM 5149 N N . ASN B 1 175 ? 49.784 69.731 19.386 1.00 15.89 199 ASN B N 1
ATOM 5150 C CA . ASN B 1 175 ? 50.227 69.112 20.672 1.00 18.31 199 ASN B CA 1
ATOM 5151 C C . ASN B 1 175 ? 50.362 70.130 21.795 1.00 16.96 199 ASN B C 1
ATOM 5152 O O . ASN B 1 175 ? 49.884 69.876 22.906 1.00 15.56 199 ASN B O 1
ATOM 5157 N N . LYS B 1 176 ? 50.931 71.296 21.490 1.00 13.68 200 LYS B N 1
ATOM 5158 C CA . LYS B 1 176 ? 51.067 72.389 22.488 1.00 16.38 200 LYS B CA 1
ATOM 5159 C C . LYS B 1 176 ? 49.696 72.903 22.917 1.00 15.48 200 LYS B C 1
ATOM 5160 O O . LYS B 1 176 ? 49.473 73.188 24.087 1.00 16.36 200 LYS B O 1
ATOM 5166 N N . SER B 1 177 ? 48.772 73.010 21.966 1.00 14.03 201 SER B N 1
ATOM 5167 C CA . SER B 1 177 ? 47.419 73.416 22.270 1.00 12.30 201 SER B CA 1
ATOM 5168 C C . SER B 1 177 ? 46.824 72.462 23.298 1.00 14.20 201 SER B C 1
ATOM 5169 O O . SER B 1 177 ? 46.262 72.914 24.304 1.00 15.90 201 SER B O 1
ATOM 5180 N N A GLU B 1 179 ? 48.469 70.444 25.370 0.60 15.64 203 GLU B N 1
ATOM 5181 N N B GLU B 1 179 ? 48.474 70.428 25.373 0.40 16.05 203 GLU B N 1
ATOM 5182 C CA A GLU B 1 179 ? 49.230 70.566 26.608 0.60 16.19 203 GLU B CA 1
ATOM 5183 C CA B GLU B 1 179 ? 49.220 70.577 26.616 0.40 16.87 203 GLU B CA 1
ATOM 5184 C C A GLU B 1 179 ? 48.739 71.750 27.443 0.60 18.37 203 GLU B C 1
ATOM 5185 C C B GLU B 1 179 ? 48.638 71.720 27.435 0.40 18.58 203 GLU B C 1
ATOM 5186 O O A GLU B 1 179 ? 48.621 71.658 28.667 0.60 17.63 203 GLU B O 1
ATOM 5187 O O B GLU B 1 179 ? 48.336 71.564 28.627 0.40 18.06 203 GLU B O 1
ATOM 5198 N N . TYR B 1 180 ? 48.428 72.861 26.789 1.00 19.34 204 TYR B N 1
ATOM 5199 C CA . TYR B 1 180 ? 47.894 74.015 27.506 1.00 18.32 204 TYR B CA 1
ATOM 5200 C C . TYR B 1 180 ? 46.466 73.823 28.006 1.00 17.89 204 TYR B C 1
ATOM 5201 O O . TYR B 1 180 ? 46.181 74.161 29.130 1.00 16.48 204 TYR B O 1
ATOM 5210 N N . PHE B 1 181 ? 45.579 73.294 27.179 1.00 14.05 205 PHE B N 1
ATOM 5211 C CA . PHE B 1 181 ? 44.210 73.069 27.615 1.00 16.74 205 PHE B CA 1
ATOM 5212 C C . PHE B 1 181 ? 44.147 72.054 28.759 1.00 17.37 205 PHE B C 1
ATOM 5213 O O . PHE B 1 181 ? 43.287 72.152 29.6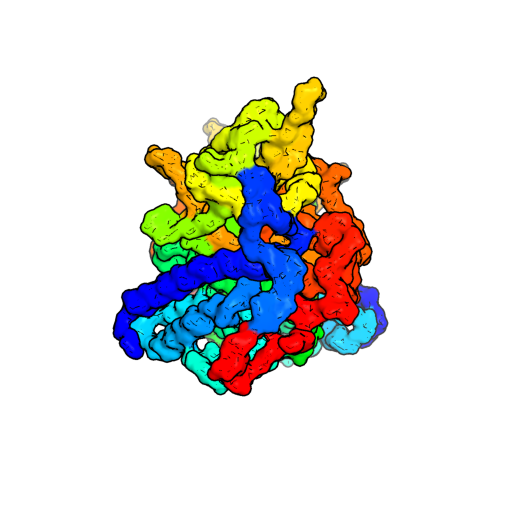38 1.00 16.84 205 PHE B O 1
ATOM 5221 N N . GLY B 1 182 ? 45.050 71.079 28.749 1.00 16.97 206 GLY B N 1
ATOM 5222 C CA . GLY B 1 182 ? 45.072 70.059 29.818 1.00 18.79 206 GLY B CA 1
ATOM 5223 C C . GLY B 1 182 ? 43.723 69.385 30.044 1.00 20.77 206 GLY B C 1
ATOM 5224 O O . GLY B 1 182 ? 43.124 68.850 29.099 1.00 20.66 206 GLY B O 1
ATOM 5225 N N . ASN B 1 183 ? 43.249 69.401 31.293 1.00 22.03 207 ASN B N 1
ATOM 5226 C CA . ASN B 1 183 ? 41.929 68.819 31.644 1.00 24.90 207 ASN B CA 1
ATOM 5227 C C . ASN B 1 183 ? 40.758 69.784 31.520 1.00 24.62 207 ASN B C 1
ATOM 5228 O O . ASN B 1 183 ? 39.652 69.431 31.887 1.00 29.26 207 ASN B O 1
ATOM 5241 N N . ASN B 1 185 ? 38.000 70.954 29.825 1.00 25.50 209 ASN B N 1
ATOM 5242 C CA . ASN B 1 185 ? 37.050 70.606 28.731 1.00 23.84 209 ASN B CA 1
ATOM 5243 C C . ASN B 1 185 ? 35.950 71.659 28.526 1.00 25.01 209 ASN B C 1
ATOM 5244 O O . ASN B 1 185 ? 35.191 71.606 27.544 1.00 19.79 209 ASN B O 1
ATOM 5249 N N . ASP B 1 186 ? 35.888 72.636 29.444 1.00 26.76 210 ASP B N 1
ATOM 5250 C CA . ASP B 1 186 ? 34.843 73.670 29.432 1.00 28.13 210 ASP B CA 1
ATOM 5251 C C . ASP B 1 186 ? 34.882 74.427 28.114 1.00 24.18 210 ASP B C 1
ATOM 5252 O O . ASP B 1 186 ? 35.931 74.825 27.620 1.00 24.04 210 ASP B O 1
ATOM 5257 N N . PHE B 1 187 ? 33.696 74.614 27.561 1.00 19.73 211 PHE B N 1
ATOM 5258 C CA . PHE B 1 187 ? 33.504 75.398 26.362 1.00 21.36 211 PHE B CA 1
ATOM 5259 C C . PHE B 1 187 ? 33.469 76.906 26.639 1.00 25.05 211 PHE B C 1
ATOM 5260 O O . PHE B 1 187 ? 33.645 77.673 25.714 1.00 27.33 211 PHE B O 1
ATOM 5268 N N . ASP B 1 188 ? 33.207 77.324 27.880 1.00 25.25 212 ASP B N 1
ATOM 5269 C CA . ASP B 1 188 ? 32.919 78.736 28.169 1.00 26.08 212 ASP B CA 1
ATOM 5270 C C . ASP B 1 188 ? 33.390 79.144 29.568 1.00 25.27 212 ASP B C 1
ATOM 5271 O O . ASP B 1 188 ? 32.600 79.648 30.374 1.00 25.77 212 ASP B O 1
ATOM 5276 N N . PRO B 1 189 ? 34.679 78.950 29.856 1.00 25.51 213 PRO B N 1
ATOM 5277 C CA . PRO B 1 189 ? 35.116 79.064 31.256 1.00 24.51 213 PRO B CA 1
ATOM 5278 C C . PRO B 1 189 ? 35.006 80.481 31.832 1.00 24.09 213 PRO B C 1
ATOM 5279 O O . PRO B 1 189 ? 34.887 80.592 33.033 1.00 25.87 213 PRO B O 1
ATOM 5283 N N . TYR B 1 190 ? 35.049 81.514 30.985 1.00 26.09 214 TYR B N 1
ATOM 5284 C CA . TYR B 1 190 ? 34.818 82.926 31.391 1.00 28.26 214 TYR B CA 1
ATOM 5285 C C . TYR B 1 190 ? 33.480 83.532 30.967 1.00 29.42 214 TYR B C 1
ATOM 5286 O O . TYR B 1 190 ? 33.318 84.749 31.014 1.00 27.34 214 TYR B O 1
ATOM 5295 N N . LYS B 1 191 ? 32.527 82.697 30.543 1.00 29.09 215 LYS B N 1
ATOM 5296 C CA . LYS B 1 191 ? 31.192 83.178 30.244 1.00 29.69 215 LYS B CA 1
ATOM 5297 C C . LYS B 1 191 ? 31.197 84.311 29.252 1.00 30.06 215 LYS B C 1
ATOM 5298 O O . LYS B 1 191 ? 30.399 85.240 29.378 1.00 28.87 215 LYS B O 1
ATOM 5304 N N . ARG B 1 192 ? 32.090 84.222 28.262 1.00 30.21 216 ARG B N 1
ATOM 5305 C CA . ARG B 1 192 ? 32.211 85.224 27.211 1.00 30.98 216 ARG B CA 1
ATOM 5306 C C . ARG B 1 192 ? 31.482 84.846 25.934 1.00 30.25 216 ARG B C 1
ATOM 5307 O O . ARG B 1 192 ? 31.335 85.671 25.028 1.00 27.99 216 ARG B O 1
ATOM 5315 N N . GLY B 1 193 ? 31.076 83.588 25.813 1.00 29.98 217 GLY B N 1
ATOM 5316 C CA . GLY B 1 193 ? 30.422 83.131 24.586 1.00 27.49 217 GLY B CA 1
ATOM 5317 C C . GLY B 1 193 ? 30.645 81.642 24.397 1.00 25.22 217 GLY B C 1
ATOM 5318 O O . GLY B 1 193 ? 31.695 81.192 23.935 1.00 23.45 217 GLY B O 1
ATOM 5319 N N . LYS B 1 194 ? 29.632 80.875 24.748 1.00 23.88 218 LYS B N 1
ATOM 5320 C CA . LYS B 1 194 ? 29.696 79.420 24.638 1.00 21.32 218 LYS B CA 1
ATOM 5321 C C . LYS B 1 194 ? 29.828 78.973 23.171 1.00 19.24 218 LYS B C 1
ATOM 5322 O O . LYS B 1 194 ? 29.031 79.355 22.315 1.00 18.79 218 LYS B O 1
ATOM 5328 N N . LYS B 1 195 ? 30.863 78.194 22.901 1.00 17.93 219 LYS B N 1
ATOM 5329 C CA . LYS B 1 195 ? 31.113 77.579 21.613 1.00 17.99 219 LYS B CA 1
ATOM 5330 C C . LYS B 1 195 ? 31.531 78.525 20.480 1.00 16.89 219 LYS B C 1
ATOM 5331 O O . LYS B 1 195 ? 31.623 78.108 19.369 1.00 19.03 219 LYS B O 1
ATOM 5337 N N . VAL B 1 196 ? 31.815 79.779 20.788 1.00 17.02 220 VAL B N 1
ATOM 5338 C CA . VAL B 1 196 ? 32.272 80.752 19.785 1.00 19.30 220 VAL B CA 1
ATOM 5339 C C . VAL B 1 196 ? 33.703 81.253 20.089 1.00 19.59 220 VAL B C 1
ATOM 5340 O O . VAL B 1 196 ? 34.229 82.127 19.414 1.00 17.67 220 VAL B O 1
ATOM 5344 N N . TYR B 1 197 ? 34.328 80.629 21.085 1.00 16.54 221 TYR B N 1
ATOM 5345 C CA . TYR B 1 197 ? 35.755 80.784 21.364 1.00 17.78 221 TYR B CA 1
ATOM 5346 C C . TYR B 1 197 ? 36.384 79.403 21.170 1.00 15.25 221 TYR B C 1
ATOM 5347 O O . TYR B 1 197 ? 35.748 78.406 21.461 1.00 16.66 221 TYR B O 1
ATOM 5356 N N . TRP B 1 198 ? 37.633 79.348 20.715 1.00 15.23 222 TRP B N 1
ATOM 5357 C CA . TRP B 1 198 ? 38.307 78.071 20.457 1.00 14.64 222 TRP B CA 1
ATOM 5358 C C . TRP B 1 198 ? 38.427 77.347 21.810 1.00 14.71 222 TRP B C 1
ATOM 5359 O O . TRP B 1 198 ? 38.560 77.996 22.850 1.00 17.38 222 TRP B O 1
ATOM 5370 N N . SER B 1 199 ? 38.307 76.021 21.776 1.00 13.59 223 SER B N 1
ATOM 5371 C CA . SER B 1 199 ? 38.277 75.152 22.925 1.00 13.74 223 SER B CA 1
ATOM 5372 C C . SER B 1 199 ? 39.091 73.900 22.696 1.00 14.53 223 SER B C 1
ATOM 5373 O O . SER B 1 199 ? 39.511 73.614 21.582 1.00 17.33 223 SER B O 1
ATOM 5376 N N . LYS B 1 200 ? 39.237 73.127 23.760 1.00 13.81 224 LYS B N 1
ATOM 5377 C CA . LYS B 1 200 ? 39.895 71.847 23.709 1.00 15.36 224 LYS B CA 1
ATOM 5378 C C . LYS B 1 200 ? 39.194 70.920 22.706 1.00 14.92 224 LYS B C 1
ATOM 5379 O O . LYS B 1 200 ? 39.846 70.267 21.900 1.00 13.72 224 LYS B O 1
ATOM 5385 N N . ALA B 1 201 ? 37.875 70.878 22.729 1.00 13.45 225 ALA B N 1
ATOM 5386 C CA . ALA B 1 201 ? 37.167 70.039 21.767 1.00 13.63 225 ALA B CA 1
ATOM 5387 C C . ALA B 1 201 ? 37.508 70.460 20.327 1.00 15.51 225 ALA B C 1
ATOM 5388 O O . ALA B 1 201 ? 37.732 69.630 19.473 1.00 14.68 225 ALA B O 1
ATOM 5390 N N . ALA B 1 202 ? 37.564 71.763 20.077 1.00 13.35 226 ALA B N 1
ATOM 5391 C CA . ALA B 1 202 ? 37.901 72.245 18.761 1.00 12.71 226 ALA B CA 1
ATOM 5392 C C . ALA B 1 202 ? 39.285 71.767 18.331 1.00 13.24 226 ALA B C 1
ATOM 5393 O O . ALA B 1 202 ? 39.447 71.313 17.186 1.00 14.04 226 ALA B O 1
ATOM 5395 N N . THR B 1 203 ? 40.284 71.862 19.214 1.00 10.66 227 THR B N 1
ATOM 5396 C CA . THR B 1 203 ? 41.602 71.306 18.905 1.00 10.77 227 THR B CA 1
ATOM 5397 C C . THR B 1 203 ? 41.500 69.794 18.595 1.00 11.27 227 THR B C 1
ATOM 5398 O O . THR B 1 203 ? 42.076 69.298 17.597 1.00 13.95 227 THR B O 1
ATOM 5402 N N . GLU B 1 204 ? 40.743 69.061 19.383 1.00 14.27 228 GLU B N 1
ATOM 5403 C CA . GLU B 1 204 ? 40.578 67.626 19.112 1.00 14.98 228 GLU B CA 1
ATOM 5404 C C . GLU B 1 204 ? 39.954 67.378 17.734 1.00 12.96 228 GLU B C 1
ATOM 5405 O O . GLU B 1 204 ? 40.367 66.472 17.035 1.00 13.58 228 GLU B O 1
ATOM 5411 N N . CYS B 1 205 ? 38.960 68.176 17.351 1.00 14.79 229 CYS B N 1
ATOM 5412 C CA . CYS B 1 205 ? 38.365 68.067 16.020 1.00 13.12 229 CYS B CA 1
ATOM 5413 C C . CYS B 1 205 ? 39.410 68.347 14.933 1.00 15.87 229 CYS B C 1
ATOM 5414 O O . CYS B 1 205 ? 39.505 67.627 13.934 1.00 13.32 229 CYS B O 1
ATOM 5417 N N . LEU B 1 206 ? 40.189 69.406 15.131 1.00 14.83 230 LEU B N 1
ATOM 5418 C CA . LEU B 1 206 ? 41.229 69.748 14.182 1.00 11.22 230 LEU B CA 1
ATOM 5419 C C . LEU B 1 206 ? 42.236 68.620 14.087 1.00 15.89 230 LEU B C 1
ATOM 5420 O O . LEU B 1 206 ? 42.743 68.336 12.990 1.00 17.18 230 LEU B O 1
ATOM 5433 N N . GLY B 1 208 ? 41.691 65.418 14.545 1.00 15.54 232 GLY B N 1
ATOM 5434 C CA . GLY B 1 208 ? 41.007 64.409 13.748 1.00 12.85 232 GLY B CA 1
ATOM 5435 C C . GLY B 1 208 ? 41.094 64.720 12.271 1.00 14.52 232 GLY B C 1
ATOM 5436 O O . GLY B 1 208 ? 41.434 63.847 11.449 1.00 13.52 232 GLY B O 1
ATOM 5437 N N . GLU B 1 209 ? 40.796 65.974 11.934 1.00 14.17 233 GLU B N 1
ATOM 5438 C CA . GLU B 1 209 ? 40.855 66.428 10.548 1.00 14.62 233 GLU B CA 1
ATOM 5439 C C . GLU B 1 209 ? 42.269 66.342 9.940 1.00 13.60 233 GLU B C 1
ATOM 5440 O O . GLU B 1 209 ? 42.448 65.803 8.835 1.00 16.34 233 GLU B O 1
ATOM 5446 N N . VAL B 1 210 ? 43.266 66.820 10.690 1.00 12.55 234 VAL B N 1
ATOM 5447 C CA . VAL B 1 210 ? 44.653 66.856 10.234 1.00 12.01 234 VAL B CA 1
ATOM 5448 C C . VAL B 1 210 ? 45.270 65.433 10.110 1.00 14.11 234 VAL B C 1
ATOM 5449 O O . VAL B 1 210 ? 45.872 65.086 9.088 1.00 12.63 234 VAL B O 1
ATOM 5453 N N . TYR B 1 211 ? 45.079 64.597 11.130 1.00 11.85 235 TYR B N 1
ATOM 5454 C CA . TYR B 1 211 ? 45.667 63.244 11.135 1.00 12.81 235 TYR B CA 1
ATOM 5455 C C . TYR B 1 211 ? 44.945 62.287 10.156 1.00 14.46 235 TYR B C 1
ATOM 5456 O O . TYR B 1 211 ? 45.576 61.439 9.515 1.00 14.63 235 TYR B O 1
ATOM 5465 N N . LEU B 1 212 ? 43.627 62.432 9.980 1.00 13.92 236 LEU B N 1
ATOM 5466 C CA . LEU B 1 212 ? 42.986 61.708 8.863 1.00 13.16 236 LEU B CA 1
ATOM 5467 C C . LEU B 1 212 ? 43.583 62.115 7.514 1.00 15.05 236 LEU B C 1
ATOM 5468 O O . LEU B 1 212 ? 43.925 61.267 6.669 1.00 14.04 236 LEU B O 1
ATOM 5473 N N . TRP B 1 213 ? 43.732 63.422 7.312 1.00 15.14 237 TRP B N 1
ATOM 5474 C CA . TRP B 1 213 ? 44.321 63.943 6.061 1.00 12.61 237 TRP B CA 1
ATOM 5475 C C . TRP B 1 213 ? 45.727 63.360 5.799 1.00 14.97 237 TRP B C 1
ATOM 5476 O O . TRP B 1 213 ? 45.971 62.743 4.750 1.00 16.12 237 TRP B O 1
ATOM 5487 N N . THR B 1 214 ? 46.641 63.498 6.769 1.00 10.79 238 THR B N 1
ATOM 5488 C CA . THR B 1 214 ? 48.000 63.011 6.561 1.00 14.07 238 THR B CA 1
ATOM 5489 C C . THR B 1 214 ? 48.100 61.489 6.536 1.00 13.73 238 THR B C 1
ATOM 5490 O O . THR B 1 214 ? 49.110 60.971 6.070 1.00 14.21 238 THR B O 1
ATOM 5494 N N A SER B 1 215 ? 47.076 60.781 7.001 0.40 12.99 239 SER B N 1
ATOM 5495 N N B SER B 1 215 ? 47.070 60.796 7.033 0.60 11.95 239 SER B N 1
ATOM 5496 C CA A SER B 1 215 ? 47.034 59.339 6.807 0.40 14.05 239 SER B CA 1
ATOM 5497 C CA B SER B 1 215 ? 46.934 59.354 6.826 0.60 13.00 239 SER B CA 1
ATOM 5498 C C A SER B 1 215 ? 46.735 58.934 5.361 0.40 13.91 239 SER B C 1
ATOM 5499 C C B SER B 1 215 ? 46.772 58.966 5.361 0.60 13.06 239 SER B C 1
ATOM 5500 O O A SER B 1 215 ? 47.072 57.824 4.975 0.40 15.13 239 SER B O 1
ATOM 5501 O O B SER B 1 215 ? 47.236 57.916 4.965 0.60 14.64 239 SER B O 1
ATOM 5506 N N . LYS B 1 216 ? 46.107 59.820 4.580 1.00 15.19 240 LYS B N 1
ATOM 5507 C CA . LYS B 1 216 ? 45.621 59.487 3.235 1.00 13.93 240 LYS B CA 1
ATOM 5508 C C . LYS B 1 216 ? 46.225 60.274 2.064 1.00 14.63 240 LYS B C 1
ATOM 5509 O O . LYS B 1 216 ? 46.153 59.795 0.916 1.00 16.35 240 LYS B O 1
ATOM 5515 N N . VAL B 1 217 ? 46.763 61.473 2.326 1.00 13.71 241 VAL B N 1
ATOM 5516 C CA . VAL B 1 217 ? 47.198 62.386 1.260 1.00 14.16 241 VAL B CA 1
ATOM 5517 C C . VAL B 1 217 ? 48.670 62.665 1.364 1.00 14.10 241 VAL B C 1
ATOM 5518 O O . VAL B 1 217 ? 49.186 63.022 2.438 1.00 15.26 241 VAL B O 1
ATOM 5522 N N . THR B 1 218 ? 49.346 62.501 0.225 1.00 15.45 242 THR B N 1
ATOM 5523 C CA . THR B 1 218 ? 50.732 62.914 0.049 1.00 14.48 242 THR B CA 1
ATOM 5524 C C . THR B 1 218 ? 50.782 64.294 -0.600 1.00 16.39 242 THR B C 1
ATOM 5525 O O . THR B 1 218 ? 50.108 64.555 -1.588 1.00 15.82 242 THR B O 1
ATOM 5529 N N . THR B 1 219 ? 51.515 65.214 0.006 1.00 12.00 243 THR B N 1
ATOM 5530 C CA . THR B 1 219 ? 51.710 66.541 -0.570 1.00 12.79 243 THR B CA 1
ATOM 5531 C C . THR B 1 219 ? 53.209 66.777 -0.529 1.00 17.03 243 THR B C 1
ATOM 5532 O O . THR B 1 219 ? 53.812 66.834 0.543 1.00 18.58 243 THR B O 1
ATOM 5536 N N . GLY B 1 220 ? 53.802 66.889 -1.705 1.00 16.82 244 GLY B N 1
ATOM 5537 C CA . GLY B 1 220 ? 55.259 66.974 -1.834 1.00 15.85 244 GLY B CA 1
ATOM 5538 C C . GLY B 1 220 ? 55.995 65.932 -1.028 1.00 17.02 244 GLY B C 1
ATOM 5539 O O . GLY B 1 220 ? 55.789 64.768 -1.230 1.00 17.50 244 GLY B O 1
ATOM 5540 N N . ASP B 1 221 ? 56.873 66.379 -0.127 1.00 19.10 245 ASP B N 1
ATOM 5541 C CA . ASP B 1 221 ? 57.665 65.528 0.743 1.00 20.23 245 ASP B CA 1
ATOM 5542 C C . ASP B 1 221 ? 56.930 65.024 2.006 1.00 20.88 245 ASP B C 1
ATOM 5543 O O . ASP B 1 221 ? 57.513 64.305 2.810 1.00 22.40 245 ASP B O 1
ATOM 5548 N N . ASP B 1 222 ? 55.661 65.376 2.164 1.00 19.08 246 ASP B N 1
ATOM 5549 C CA . ASP B 1 222 ? 54.869 64.910 3.293 1.00 19.11 246 ASP B CA 1
ATOM 5550 C C . ASP B 1 222 ? 54.009 63.739 2.832 1.00 17.31 246 ASP B C 1
ATOM 5551 O O . ASP B 1 222 ? 52.926 63.917 2.271 1.00 18.19 246 ASP B O 1
ATOM 5556 N N . VAL B 1 223 ? 54.526 62.536 3.048 1.00 20.34 247 VAL B N 1
ATOM 5557 C CA . VAL B 1 223 ? 54.030 61.321 2.416 1.00 17.92 247 VAL B CA 1
ATOM 5558 C C . VAL B 1 223 ? 52.979 60.719 3.339 1.00 16.84 247 VAL B C 1
ATOM 5559 O O . VAL B 1 223 ? 53.214 60.617 4.548 1.00 16.12 247 VAL B O 1
ATOM 5563 N N . ALA B 1 224 ? 51.830 60.342 2.767 1.00 15.27 248 ALA B N 1
ATOM 5564 C CA . ALA B 1 224 ? 50.729 59.738 3.489 1.00 16.32 248 ALA B CA 1
ATOM 5565 C C . ALA B 1 224 ? 51.246 58.662 4.434 1.00 17.86 248 ALA B C 1
ATOM 5566 O O . ALA B 1 224 ? 52.033 57.792 4.042 1.00 19.09 248 ALA B O 1
ATOM 5568 N N . ASN B 1 225 ? 50.777 58.706 5.667 1.00 16.88 249 ASN B N 1
ATOM 5569 C CA . ASN B 1 225 ? 51.268 57.846 6.722 1.00 18.12 249 ASN B CA 1
ATOM 5570 C C . ASN B 1 225 ? 50.092 57.225 7.491 1.00 16.88 249 ASN B C 1
ATOM 5571 O O . ASN B 1 225 ? 49.558 57.849 8.408 1.00 16.03 249 ASN B O 1
ATOM 5576 N N . PRO B 1 226 ? 49.692 55.988 7.131 1.00 17.44 250 PRO B N 1
ATOM 5577 C CA . PRO B 1 226 ? 48.525 55.311 7.742 1.00 18.55 250 PRO B CA 1
ATOM 5578 C C . PRO B 1 226 ? 48.552 55.180 9.264 1.00 14.17 250 PRO B C 1
ATOM 5579 O O . PRO B 1 226 ? 47.495 55.072 9.907 1.00 18.99 250 PRO B O 1
ATOM 5583 N N . ALA B 1 227 ? 49.741 55.215 9.847 1.00 16.99 251 ALA B N 1
ATOM 5584 C CA . ALA B 1 227 ? 49.907 55.167 11.289 1.00 17.39 251 ALA B CA 1
ATOM 5585 C C . ALA B 1 227 ? 49.151 56.319 12.004 1.00 18.37 251 ALA B C 1
ATOM 5586 O O . ALA B 1 227 ? 48.862 56.208 13.208 1.00 17.92 251 ALA B O 1
ATOM 5588 N N . ASP B 1 228 ? 48.862 57.408 11.266 1.00 16.75 252 ASP B N 1
ATOM 5589 C CA . ASP B 1 228 ? 48.157 58.576 11.821 1.00 16.42 252 ASP B CA 1
ATOM 5590 C C . ASP B 1 228 ? 46.676 58.321 12.076 1.00 15.19 252 ASP B C 1
ATOM 5591 O O . ASP B 1 228 ? 46.053 59.079 12.802 1.00 14.43 252 ASP B O 1
ATOM 5596 N N . LEU B 1 229 ? 46.099 57.284 11.453 1.00 14.77 253 LEU B N 1
ATOM 5597 C CA . LEU B 1 229 ? 44.660 56.987 11.614 1.00 15.24 253 LEU B CA 1
ATOM 5598 C C . LEU B 1 229 ? 44.244 56.788 13.057 1.00 16.47 253 LEU B C 1
ATOM 5599 O O . LEU B 1 229 ? 43.181 57.233 13.459 1.00 16.01 253 LEU B O 1
ATOM 5604 N N A THR B 1 230 ? 45.089 56.100 13.822 0.50 16.27 254 THR B N 1
ATOM 5605 N N B THR B 1 230 ? 45.072 56.102 13.835 0.50 15.48 254 THR B N 1
ATOM 5606 C CA A THR B 1 230 ? 44.811 55.820 15.226 0.50 16.84 254 THR B CA 1
ATOM 5607 C CA B THR B 1 230 ? 44.714 55.840 15.216 0.50 15.38 254 THR B CA 1
ATOM 5608 C C A THR B 1 230 ? 44.734 57.096 16.062 0.50 15.49 254 THR B C 1
ATOM 5609 C C B THR B 1 230 ? 44.689 57.125 16.043 0.50 14.69 254 THR B C 1
ATOM 5610 O O A THR B 1 230 ? 43.935 57.182 16.982 0.50 14.22 254 THR B O 1
ATOM 5611 O O B THR B 1 230 ? 43.861 57.255 16.928 0.50 13.73 254 THR B O 1
ATOM 5618 N N . ILE B 1 231 ? 45.571 58.071 15.741 1.00 14.25 255 ILE B N 1
ATOM 5619 C CA . ILE B 1 231 ? 45.582 59.342 16.441 1.00 15.44 255 ILE B CA 1
ATOM 5620 C C . ILE B 1 231 ? 44.291 60.105 16.118 1.00 16.43 255 ILE B C 1
ATOM 5621 O O . ILE B 1 231 ? 43.657 60.639 17.002 1.00 15.75 255 ILE B O 1
ATOM 5626 N N . ALA B 1 232 ? 43.915 60.141 14.849 1.00 16.12 256 ALA B N 1
ATOM 5627 C CA . ALA B 1 232 ? 42.692 60.814 14.427 1.00 13.68 256 ALA B CA 1
ATOM 5628 C C . ALA B 1 232 ? 41.519 60.195 15.166 1.00 13.23 256 ALA B C 1
ATOM 5629 O O . ALA B 1 232 ? 40.694 60.898 15.752 1.00 14.30 256 ALA B O 1
ATOM 5631 N N . LYS B 1 233 ? 41.481 58.869 15.180 1.00 12.48 257 LYS B N 1
ATOM 5632 C CA . LYS B 1 233 ? 40.372 58.147 15.782 1.00 12.93 257 LYS B CA 1
ATOM 5633 C C . LYS B 1 233 ? 40.226 58.437 17.256 1.00 13.90 257 LYS B C 1
ATOM 5634 O O . LYS B 1 233 ? 39.109 58.655 17.739 1.00 15.89 257 LYS B O 1
ATOM 5640 N N . THR B 1 234 ? 41.343 58.420 17.994 1.00 13.55 258 THR B N 1
ATOM 5641 C CA . THR B 1 234 ? 41.270 58.648 19.439 1.00 14.99 258 THR B CA 1
ATOM 5642 C C . THR B 1 234 ? 40.721 60.033 19.732 1.00 13.34 258 THR B C 1
ATOM 5643 O O . THR B 1 234 ? 39.867 60.198 20.591 1.00 15.78 258 THR B O 1
ATOM 5647 N N . HIS B 1 235 ? 41.179 61.046 18.996 1.00 12.07 259 HIS B N 1
ATOM 5648 C CA . HIS B 1 235 ? 40.724 62.398 19.258 1.00 11.93 259 HIS B CA 1
ATOM 5649 C C . HIS B 1 235 ? 39.275 62.598 18.871 1.00 12.88 259 HIS B C 1
ATOM 5650 O O . HIS B 1 235 ? 38.540 63.303 19.594 1.00 13.64 259 HIS B O 1
ATOM 5657 N N . LEU B 1 236 ? 38.828 61.977 17.778 1.00 12.16 260 LEU B N 1
ATOM 5658 C CA . LEU B 1 236 ? 37.432 62.121 17.358 1.00 13.60 260 LEU B CA 1
ATOM 5659 C C . LEU B 1 236 ? 36.497 61.375 18.311 1.00 13.38 260 LEU B C 1
ATOM 5660 O O . LEU B 1 236 ? 35.392 61.848 18.625 1.00 13.47 260 LEU B O 1
ATOM 5665 N N . GLU B 1 237 ? 36.926 60.194 18.758 1.00 13.75 261 GLU B N 1
ATOM 5666 C CA . GLU B 1 237 ? 36.125 59.455 19.756 1.00 14.93 261 GLU B CA 1
ATOM 5667 C C . GLU B 1 237 ? 36.060 60.222 21.068 1.00 13.87 261 GLU B C 1
ATOM 5668 O O . GLU B 1 237 ? 35.055 60.192 21.765 1.00 13.05 261 GLU B O 1
ATOM 5674 N N . SER B 1 238 ? 37.147 60.886 21.407 1.00 13.56 262 SER B N 1
ATOM 5675 C CA . SER B 1 238 ? 37.142 61.712 22.603 1.00 13.97 262 SER B CA 1
ATOM 5676 C C . SER B 1 238 ? 36.119 62.823 22.488 1.00 12.88 262 SER B C 1
ATOM 5677 O O . SER B 1 238 ? 35.456 63.149 23.474 1.00 14.25 262 SER B O 1
ATOM 5680 N N . VAL B 1 239 ? 36.022 63.438 21.303 1.00 13.31 263 VAL B N 1
ATOM 5681 C CA . VAL B 1 239 ? 35.014 64.470 21.073 1.00 11.83 263 VAL B CA 1
ATOM 5682 C C . VAL B 1 239 ? 33.627 63.887 21.264 1.00 12.16 263 VAL B C 1
ATOM 5683 O O . VAL B 1 239 ? 32.782 64.532 21.922 1.00 13.97 263 VAL B O 1
ATOM 5687 N N . LEU B 1 240 ? 33.378 62.663 20.769 1.00 13.05 264 LEU B N 1
ATOM 5688 C CA . LEU B 1 240 ? 32.033 62.085 20.934 1.00 14.15 264 LEU B CA 1
ATOM 5689 C C . LEU B 1 240 ? 31.727 61.794 22.399 1.00 12.76 264 LEU B C 1
ATOM 5690 O O . LEU B 1 240 ? 30.550 61.873 22.814 1.00 12.07 264 LEU B O 1
ATOM 5695 N N . ASN B 1 241 ? 32.764 61.440 23.167 1.00 12.93 265 ASN B N 1
ATOM 5696 C CA . ASN B 1 241 ? 32.535 60.870 24.519 1.00 13.91 265 ASN B CA 1
ATOM 5697 C C . ASN B 1 241 ? 32.649 61.807 25.741 1.00 14.25 265 ASN B C 1
ATOM 5698 O O . ASN B 1 241 ? 32.023 61.533 26.764 1.00 15.81 265 ASN B O 1
ATOM 5703 N N . ASN B 1 242 ? 33.445 62.885 25.640 1.00 12.51 266 ASN B N 1
ATOM 5704 C CA . ASN B 1 242 ? 33.897 63.622 26.798 1.00 14.06 266 ASN B CA 1
ATOM 5705 C C . ASN B 1 242 ? 33.392 65.068 26.967 1.00 16.80 266 ASN B C 1
ATOM 5706 O O . ASN B 1 242 ? 33.838 65.768 27.853 1.00 17.50 266 ASN B O 1
ATOM 5711 N N . TYR B 1 243 ? 32.468 65.507 26.128 1.00 16.67 267 TYR B N 1
ATOM 5712 C CA . TYR B 1 243 ? 32.056 66.914 26.075 1.00 15.23 267 TYR B CA 1
ATOM 5713 C C . TYR B 1 243 ? 30.521 67.127 26.116 1.00 17.90 267 TYR B C 1
ATOM 5714 O O . TYR B 1 243 ? 30.026 68.221 25.787 1.00 19.81 267 TYR B O 1
ATOM 5723 N N . ASN B 1 244 ? 29.753 66.098 26.478 1.00 16.95 268 ASN B N 1
ATOM 5724 C CA . ASN B 1 244 ? 28.295 66.213 26.495 1.00 17.19 268 ASN B CA 1
ATOM 5725 C C . ASN B 1 244 ? 27.631 66.668 25.194 1.00 17.75 268 ASN B C 1
ATOM 5726 O O . ASN B 1 244 ? 26.555 67.256 25.225 1.00 16.70 268 ASN B O 1
ATOM 5731 N N . LEU B 1 245 ? 28.242 66.360 24.059 1.00 14.21 269 LEU B N 1
ATOM 5732 C CA . LEU B 1 245 ? 27.698 66.764 22.758 1.00 13.91 269 LEU B CA 1
ATOM 5733 C C . LEU B 1 245 ? 26.616 65.792 22.312 1.00 15.52 269 LEU B C 1
ATOM 5734 O O . LEU B 1 245 ? 26.672 64.583 22.619 1.00 15.64 269 LEU B O 1
ATOM 5739 N N . LYS B 1 246 ? 25.598 66.323 21.631 1.00 17.36 270 LYS B N 1
ATOM 5740 C CA . LYS B 1 246 ? 24.496 65.502 21.178 1.00 18.47 270 LYS B CA 1
ATOM 5741 C C . LYS B 1 246 ? 23.974 66.007 19.853 1.00 16.89 270 LYS B C 1
ATOM 5742 O O . LYS B 1 246 ? 23.903 67.192 19.664 1.00 16.96 270 LYS B O 1
ATOM 5756 N N . LEU B 1 248 ? 21.038 67.083 17.430 1.00 16.85 272 LEU B N 1
ATOM 5757 C CA . LEU B 1 248 ? 19.653 67.541 17.608 1.00 16.38 272 LEU B CA 1
ATOM 5758 C C . LEU B 1 248 ? 18.678 66.684 16.806 1.00 17.82 272 LEU B C 1
ATOM 5759 O O . LEU B 1 248 ? 19.000 66.161 15.718 1.00 17.31 272 LEU B O 1
ATOM 5764 N N . ASP B 1 249 ? 17.457 66.581 17.299 1.00 19.98 273 ASP B N 1
ATOM 5765 C CA . ASP B 1 249 ? 16.416 65.856 16.579 1.00 19.41 273 ASP B CA 1
ATOM 5766 C C . ASP B 1 249 ? 16.044 66.531 15.267 1.00 20.57 273 ASP B C 1
ATOM 5767 O O . ASP B 1 249 ? 15.666 65.833 14.341 1.00 20.34 273 ASP B O 1
ATOM 5772 N N . ASP B 1 250 ? 16.086 67.869 15.217 1.00 16.34 274 ASP B N 1
ATOM 5773 C CA . ASP B 1 250 ? 15.646 68.632 14.050 1.00 17.93 274 ASP B CA 1
ATOM 5774 C C . ASP B 1 250 ? 16.849 69.317 13.371 1.00 16.65 274 ASP B C 1
ATOM 5775 O O . ASP B 1 250 ? 17.551 70.122 13.982 1.00 15.82 274 ASP B O 1
ATOM 5780 N N . PHE B 1 251 ? 17.098 68.975 12.109 1.00 16.09 275 PHE B N 1
ATOM 5781 C CA . PHE B 1 251 ? 18.278 69.488 11.372 1.00 14.28 275 PHE B CA 1
ATOM 5782 C C . PHE B 1 251 ? 18.276 71.026 11.317 1.00 14.58 275 PHE B C 1
ATOM 5783 O O . PHE B 1 251 ? 19.309 71.675 11.539 1.00 15.35 275 PHE B O 1
ATOM 5791 N N . SER B 1 252 ? 17.124 71.614 11.001 1.00 15.73 276 SER B N 1
ATOM 5792 C CA . SER B 1 252 ? 17.017 73.095 10.859 1.00 16.11 276 SER B CA 1
ATOM 5793 C C . SER B 1 252 ? 17.363 73.807 12.165 1.00 18.10 276 SER B C 1
ATOM 5794 O O . SER B 1 252 ? 17.903 74.920 12.149 1.00 17.50 276 SER B O 1
ATOM 5797 N N . GLN B 1 253 ? 17.080 73.153 13.296 1.00 17.57 277 GLN B N 1
ATOM 5798 C CA . GLN B 1 253 ? 17.416 73.713 14.632 1.00 18.80 277 GLN B CA 1
ATOM 5799 C C . GLN B 1 253 ? 18.922 73.816 14.841 1.00 17.74 277 GLN B C 1
ATOM 5800 O O . GLN B 1 253 ? 19.377 74.617 15.654 1.00 15.43 277 GLN B O 1
ATOM 5806 N N . VAL B 1 254 ? 19.698 73.016 14.107 1.00 13.15 278 VAL B N 1
ATOM 5807 C CA . VAL B 1 254 ? 21.173 73.139 14.195 1.00 12.03 278 VAL B CA 1
ATOM 5808 C C . VAL B 1 254 ? 21.681 74.557 13.874 1.00 14.38 278 VAL B C 1
ATOM 5809 O O . VAL B 1 254 ? 22.594 75.082 14.557 1.00 15.33 278 VAL B O 1
ATOM 5813 N N . PHE B 1 255 ? 21.081 75.172 12.846 1.00 14.37 279 PHE B N 1
ATOM 5814 C CA . PHE B 1 255 ? 21.587 76.390 12.231 1.00 12.94 279 PHE B CA 1
ATOM 5815 C C . PHE B 1 255 ? 20.755 77.602 12.663 1.00 13.88 279 PHE B C 1
ATOM 5816 O O . PHE B 1 255 ? 21.169 78.741 12.471 1.00 15.12 279 PHE B O 1
ATOM 5824 N N . ASN B 1 256 ? 19.586 77.335 13.237 1.00 14.26 280 ASN B N 1
ATOM 5825 C CA . ASN B 1 256 ? 18.636 78.392 13.628 1.00 14.49 280 ASN B CA 1
ATOM 5826 C C . ASN B 1 256 ? 19.326 79.474 14.454 1.00 15.44 280 ASN B C 1
ATOM 5827 O O . ASN B 1 256 ? 19.961 79.164 15.479 1.00 14.98 280 ASN B O 1
ATOM 5832 N N . ALA B 1 257 ? 19.202 80.737 14.009 1.00 14.56 281 ALA B N 1
ATOM 5833 C CA . ALA B 1 257 ? 19.895 81.842 14.660 1.00 18.75 281 ALA B CA 1
ATOM 5834 C C . ALA B 1 257 ? 19.353 82.161 16.075 1.00 18.08 281 ALA B C 1
ATOM 5835 O O . ALA B 1 257 ? 19.979 82.912 16.831 1.00 18.45 281 ALA B O 1
ATOM 5837 N N A LYS B 1 258 ? 18.204 81.581 16.417 0.50 18.80 282 LYS B N 1
ATOM 5838 N N B LYS B 1 258 ? 18.215 81.582 16.430 0.50 18.08 282 LYS B N 1
ATOM 5839 C CA A LYS B 1 258 ? 17.632 81.674 17.766 0.50 20.93 282 LYS B CA 1
ATOM 5840 C CA B LYS B 1 258 ? 17.693 81.697 17.788 0.50 19.71 282 LYS B CA 1
ATOM 5841 C C A LYS B 1 258 ? 18.054 80.487 18.667 0.50 20.98 282 LYS B C 1
ATOM 5842 C C B LYS B 1 258 ? 17.939 80.414 18.604 0.50 20.47 282 LYS B C 1
ATOM 5843 O O A LYS B 1 258 ? 17.700 80.454 19.848 0.50 17.80 282 LYS B O 1
ATOM 5844 O O B LYS B 1 258 ? 17.327 80.226 19.653 0.50 19.16 282 LYS B O 1
ATOM 5855 N N . ASN B 1 259 ? 18.856 79.557 18.136 1.00 17.16 283 ASN B N 1
ATOM 5856 C CA . ASN B 1 259 ? 19.259 78.345 18.880 1.00 18.84 283 ASN B CA 1
ATOM 5857 C C . ASN B 1 259 ? 20.774 78.145 18.823 1.00 16.05 283 ASN B C 1
ATOM 5858 O O . ASN B 1 259 ? 21.263 77.024 18.740 1.00 13.65 283 ASN B O 1
ATOM 5863 N N . LYS B 1 260 ? 21.519 79.240 18.834 1.00 13.79 284 LYS B N 1
ATOM 5864 C CA . LYS B 1 260 ? 22.984 79.182 18.685 1.00 14.95 284 LYS B CA 1
ATOM 5865 C C . LYS B 1 260 ? 23.654 78.451 19.802 1.00 14.44 284 LYS B C 1
ATOM 5866 O O . LYS B 1 260 ? 23.127 78.372 20.910 1.00 13.25 284 LYS B O 1
ATOM 5872 N N . ALA B 1 261 ? 24.843 77.925 19.523 1.00 13.84 285 ALA B N 1
ATOM 5873 C CA . ALA B 1 261 ? 25.657 77.291 20.552 1.00 15.12 285 ALA B CA 1
ATOM 5874 C C . ALA B 1 261 ? 24.967 76.067 21.198 1.00 16.33 285 ALA B C 1
ATOM 5875 O O . ALA B 1 261 ? 25.206 75.732 22.358 1.00 14.03 285 ALA B O 1
ATOM 5877 N N . ASN B 1 262 ? 24.155 75.390 20.408 1.00 17.35 286 ASN B N 1
ATOM 5878 C CA . ASN B 1 262 ? 23.412 74.208 20.836 1.00 14.96 286 ASN B CA 1
ATOM 5879 C C . ASN B 1 262 ? 24.311 72.975 20.959 1.00 15.56 286 ASN B C 1
ATOM 5880 O O . ASN B 1 262 ? 25.498 73.008 20.619 1.00 13.93 286 ASN B O 1
ATOM 5885 N N . ASP B 1 263 ? 23.741 71.888 21.464 1.00 16.80 287 ASP B N 1
ATOM 5886 C CA . ASP B 1 263 ? 24.536 70.735 21.868 1.00 16.04 287 ASP B CA 1
ATOM 5887 C C . ASP B 1 263 ? 25.204 69.984 20.685 1.00 16.40 287 ASP B C 1
ATOM 5888 O O . ASP B 1 263 ? 26.089 69.177 20.899 1.00 14.83 287 ASP B O 1
ATOM 5893 N N . GLU B 1 264 ? 24.784 70.242 19.455 1.00 15.98 288 GLU B N 1
ATOM 5894 C CA . GLU B 1 264 ? 25.419 69.642 18.289 1.00 14.13 288 GLU B CA 1
ATOM 5895 C C . GLU B 1 264 ? 26.690 70.364 17.867 1.00 15.13 288 GLU B C 1
ATOM 5896 O O . GLU B 1 264 ? 27.571 69.766 17.220 1.00 15.51 288 GLU B O 1
ATOM 5902 N N . ILE B 1 265 ? 26.799 71.645 18.201 1.00 15.44 289 ILE B N 1
ATOM 5903 C CA . ILE B 1 265 ? 27.967 72.459 17.805 1.00 12.26 289 ILE B CA 1
ATOM 5904 C C . ILE B 1 265 ? 29.169 72.268 18.736 1.00 14.03 289 ILE B C 1
ATOM 5905 O O . ILE B 1 265 ? 29.018 72.185 19.962 1.00 15.03 289 ILE B O 1
ATOM 5910 N N . ILE B 1 266 ? 30.353 72.131 18.137 1.00 13.23 290 ILE B N 1
ATOM 5911 C CA . ILE B 1 266 ? 31.630 72.122 18.856 1.00 13.32 290 ILE B CA 1
ATOM 5912 C C . ILE B 1 266 ? 32.233 73.535 18.812 1.00 14.20 290 ILE B C 1
ATOM 5913 O O . ILE B 1 266 ? 32.522 74.119 19.860 1.00 13.73 290 ILE B O 1
ATOM 5918 N N . PHE B 1 267 ? 32.357 74.088 17.607 1.00 12.06 291 PHE B N 1
ATOM 5919 C CA . PHE B 1 267 ? 32.884 75.437 17.396 1.00 13.41 291 PHE B CA 1
ATOM 5920 C C . PHE B 1 267 ? 32.217 76.129 16.201 1.00 13.72 291 PHE B C 1
ATOM 5921 O O . PHE B 1 267 ? 32.139 75.556 15.109 1.00 12.24 291 PHE B O 1
ATOM 5929 N N . ALA B 1 268 ? 31.763 77.374 16.410 1.00 15.55 292 ALA B N 1
ATOM 5930 C CA . ALA B 1 268 ? 31.146 78.199 15.348 1.00 12.45 292 ALA B CA 1
ATOM 5931 C C . ALA B 1 268 ? 31.707 79.615 15.434 1.00 15.06 292 ALA B C 1
ATOM 5932 O O . ALA B 1 268 ? 32.127 80.058 16.500 1.00 16.88 292 ALA B O 1
ATOM 5934 N N . ILE B 1 269 ? 31.725 80.286 14.280 1.00 14.76 293 ILE B N 1
ATOM 5935 C CA . ILE B 1 269 ? 31.993 81.708 14.151 1.00 14.93 293 ILE B CA 1
ATOM 5936 C C . ILE B 1 269 ? 30.727 82.510 14.424 1.00 14.63 293 ILE B C 1
ATOM 5937 O O . ILE B 1 269 ? 29.708 82.363 13.752 1.00 13.21 293 ILE B O 1
ATOM 5942 N N . ARG B 1 270 ? 30.808 83.381 15.421 1.00 15.80 294 ARG B N 1
ATOM 5943 C CA . ARG B 1 270 ? 29.697 84.214 15.812 1.00 12.82 294 ARG B CA 1
ATOM 5944 C C . ARG B 1 270 ? 29.550 85.454 14.934 1.00 12.78 294 ARG B C 1
ATOM 5945 O O . ARG B 1 270 ? 30.453 86.307 14.840 1.00 13.81 294 ARG B O 1
ATOM 5953 N N . PHE B 1 271 ? 28.375 85.554 14.315 1.00 14.66 295 PHE B N 1
ATOM 5954 C CA . PHE B 1 271 ? 27.929 86.753 13.649 1.00 13.98 295 PHE B CA 1
ATOM 5955 C C . PHE B 1 271 ? 26.784 87.311 14.488 1.00 14.19 295 PHE B C 1
ATOM 5956 O O . PHE B 1 271 ? 26.087 86.570 15.141 1.00 17.90 295 PHE B O 1
ATOM 5964 N N . LEU B 1 272 ? 26.650 88.631 14.541 1.00 17.18 296 LEU B N 1
ATOM 5965 C CA . LEU B 1 272 ? 25.843 89.276 15.597 1.00 18.80 296 LEU B CA 1
ATOM 5966 C C . LEU B 1 272 ? 25.261 90.537 15.013 1.00 15.55 296 LEU B C 1
ATOM 5967 O O . LEU B 1 272 ? 26.012 91.376 14.494 1.00 15.33 296 LEU B O 1
ATOM 5972 N N . GLU B 1 273 ? 23.930 90.644 15.016 1.00 17.54 297 GLU B N 1
ATOM 5973 C CA . GLU B 1 273 ? 23.242 91.840 14.495 1.00 18.94 297 GLU B CA 1
ATOM 5974 C C . GLU B 1 273 ? 23.904 93.065 15.132 1.00 20.81 297 GLU B C 1
ATOM 5975 O O . GLU B 1 273 ? 24.219 93.038 16.302 1.00 18.98 297 GLU B O 1
ATOM 5981 N N . GLY B 1 274 ? 24.195 94.089 14.331 1.00 23.40 298 GLY B N 1
ATOM 5982 C CA . GLY B 1 274 ? 24.803 95.298 14.852 1.00 24.73 298 GLY B CA 1
ATOM 5983 C C . GLY B 1 274 ? 26.315 95.249 14.995 1.00 25.51 298 GLY B C 1
ATOM 5984 O O . GLY B 1 274 ? 26.924 96.264 15.307 1.00 26.99 298 GLY B O 1
ATOM 5985 N N . GLU B 1 275 ? 26.931 94.091 14.808 1.00 21.64 299 GLU B N 1
ATOM 5986 C CA . GLU B 1 275 ? 28.398 94.001 14.849 1.00 21.21 299 GLU B CA 1
ATOM 5987 C C . GLU B 1 275 ? 28.994 93.510 13.518 1.00 18.93 299 GLU B C 1
ATOM 5988 O O . GLU B 1 275 ? 29.824 94.203 12.925 1.00 18.73 299 GLU B O 1
ATOM 5994 N N . ALA B 1 276 ? 28.579 92.313 13.063 1.00 15.25 300 ALA B N 1
ATOM 5995 C CA . ALA B 1 276 ? 29.086 91.711 11.829 1.00 14.64 300 ALA B CA 1
ATOM 5996 C C . ALA B 1 276 ? 28.087 90.684 11.345 1.00 17.35 300 ALA B C 1
ATOM 5997 O O . ALA B 1 276 ? 27.549 89.907 12.144 1.00 16.19 300 ALA B O 1
ATOM 5999 N N . THR B 1 277 ? 27.795 90.742 10.051 1.00 16.12 301 THR B N 1
ATOM 6000 C CA . THR B 1 277 ? 26.898 89.810 9.378 1.00 15.54 301 THR B CA 1
ATOM 6001 C C . THR B 1 277 ? 27.647 89.206 8.184 1.00 16.33 301 THR B C 1
ATOM 6002 O O . THR B 1 277 ? 28.686 89.677 7.804 1.00 15.98 301 THR B O 1
ATOM 6006 N N . ASN B 1 278 ? 27.102 88.144 7.619 1.00 17.58 302 ASN B N 1
ATOM 6007 C CA . ASN B 1 278 ? 27.769 87.394 6.586 1.00 13.82 302 ASN B CA 1
ATOM 6008 C C . ASN B 1 278 ? 27.085 87.581 5.229 1.00 15.21 302 ASN B C 1
ATOM 6009 O O . ASN B 1 278 ? 26.030 88.246 5.115 1.00 11.81 302 ASN B O 1
ATOM 6014 N N . SER B 1 279 ? 27.737 87.047 4.204 1.00 14.73 303 SER B N 1
ATOM 6015 C CA . SER B 1 279 ? 27.269 87.174 2.839 1.00 15.06 303 SER B CA 1
ATOM 6016 C C . SER B 1 279 ? 26.322 86.050 2.376 1.00 13.43 303 SER B C 1
ATOM 6017 O O . SER B 1 279 ? 26.201 85.807 1.169 1.00 10.62 303 SER B O 1
ATOM 6020 N N . ASN B 1 280 ? 25.618 85.384 3.308 1.00 14.23 304 ASN B N 1
ATOM 6021 C CA . ASN B 1 280 ? 24.702 84.310 2.897 1.00 13.20 304 ASN B CA 1
ATOM 6022 C C . ASN B 1 280 ? 23.525 84.761 2.043 1.00 16.33 304 ASN B C 1
ATOM 6023 O O . ASN B 1 280 ? 22.888 83.926 1.394 1.00 17.54 304 ASN B O 1
ATOM 6028 N N . GLY B 1 281 ? 23.249 86.065 2.028 1.00 12.87 305 GLY B N 1
ATOM 6029 C CA . GLY B 1 281 ? 22.312 86.635 1.061 1.00 15.53 305 GLY B CA 1
ATOM 6030 C C . GLY B 1 281 ? 22.679 86.449 -0.391 1.00 12.69 305 GLY B C 1
ATOM 6031 O O . GLY B 1 281 ? 21.802 86.511 -1.255 1.00 15.55 305 GLY B O 1
ATOM 6032 N N . THR B 1 282 ? 23.967 86.203 -0.667 1.00 12.82 306 THR B N 1
ATOM 6033 C CA . THR B 1 282 ? 24.440 86.004 -2.054 1.00 11.34 306 THR B CA 1
ATOM 6034 C C . THR B 1 282 ? 24.005 84.670 -2.690 1.00 11.06 306 THR B C 1
ATOM 6035 O O . THR B 1 282 ? 24.232 84.457 -3.881 1.00 11.12 306 THR B O 1
ATOM 6039 N N . PHE B 1 283 ? 23.430 83.749 -1.899 1.00 11.78 307 PHE B N 1
ATOM 6040 C CA . PHE B 1 283 ? 22.959 82.452 -2.407 1.00 12.18 307 PHE B CA 1
ATOM 6041 C C . PHE B 1 283 ? 21.430 82.479 -2.592 1.00 11.95 307 PHE B C 1
ATOM 6042 O O . PHE B 1 283 ? 20.824 81.423 -2.741 1.00 12.32 307 PHE B O 1
ATOM 6050 N N . THR B 1 284 ? 20.821 83.661 -2.554 1.00 14.84 308 THR B N 1
ATOM 6051 C CA . THR B 1 284 ? 19.352 83.753 -2.576 1.00 11.16 308 THR B CA 1
ATOM 6052 C C . THR B 1 284 ? 18.848 84.327 -3.893 1.00 13.90 308 THR B C 1
ATOM 6053 O O . THR B 1 284 ? 18.910 83.656 -4.938 1.00 14.29 308 THR B O 1
ATOM 6057 N N . TYR B 1 285 ? 18.267 85.535 -3.845 1.00 14.59 309 TYR B N 1
ATOM 6058 C CA . TYR B 1 285 ? 17.721 86.203 -5.023 1.00 10.19 309 TYR B CA 1
ATOM 6059 C C . TYR B 1 285 ? 17.618 87.701 -4.725 1.00 13.56 309 TYR B C 1
ATOM 6060 O O . TYR B 1 285 ? 17.587 88.121 -3.561 1.00 13.98 309 TYR B O 1
ATOM 6069 N N . ASN B 1 286 ? 17.547 88.477 -5.806 1.00 16.92 310 ASN B N 1
ATOM 6070 C CA . ASN B 1 286 ? 17.488 89.930 -5.754 1.00 16.17 310 ASN B CA 1
ATOM 6071 C C . ASN B 1 286 ? 16.056 90.363 -6.014 1.00 16.66 310 ASN B C 1
ATOM 6072 O O . ASN B 1 286 ? 15.605 90.351 -7.149 1.00 17.36 310 ASN B O 1
ATOM 6077 N N . VAL B 1 287 ? 15.353 90.819 -4.987 1.00 17.96 311 VAL B N 1
ATOM 6078 C CA . VAL B 1 287 ? 13.956 91.164 -5.193 1.00 16.28 311 VAL B CA 1
ATOM 6079 C C . VAL B 1 287 ? 13.830 92.430 -6.024 1.00 16.50 311 VAL B C 1
ATOM 6080 O O . VAL B 1 287 ? 12.860 92.598 -6.766 1.00 15.74 311 VAL B O 1
ATOM 6084 N N . GLY B 1 288 ? 14.782 93.330 -5.886 1.00 14.13 312 GLY B N 1
ATOM 6085 C CA . GLY B 1 288 ? 14.765 94.564 -6.637 1.00 16.54 312 GLY B CA 1
ATOM 6086 C C . GLY B 1 288 ? 14.803 94.391 -8.146 1.00 16.55 312 GLY B C 1
ATOM 6087 O O . GLY B 1 288 ? 14.045 95.051 -8.879 1.00 16.34 312 GLY B O 1
ATOM 6088 N N . THR B 1 289 ? 15.727 93.561 -8.632 1.00 15.91 313 THR B N 1
ATOM 6089 C CA . THR B 1 289 ? 15.999 93.511 -10.062 1.00 15.27 313 THR B CA 1
ATOM 6090 C C . THR B 1 289 ? 16.037 92.128 -10.680 1.00 15.48 313 THR B C 1
ATOM 6091 O O . THR B 1 289 ? 16.183 92.008 -11.880 1.00 15.04 313 THR B O 1
ATOM 6095 N N . GLY B 1 290 ? 15.947 91.071 -9.872 1.00 13.96 314 GLY B N 1
ATOM 6096 C CA . GLY B 1 290 ? 16.100 89.722 -10.379 1.00 14.97 314 GLY B CA 1
ATOM 6097 C C . GLY B 1 290 ? 14.823 89.096 -10.851 1.00 15.33 314 GLY B C 1
ATOM 6098 O O . GLY B 1 290 ? 13.735 89.618 -10.621 1.00 18.61 314 GLY B O 1
ATOM 6099 N N . SER B 1 291 ? 14.956 87.937 -11.488 1.00 16.03 315 SER B N 1
ATOM 6100 C CA . SER B 1 291 ? 13.841 87.290 -12.137 1.00 14.49 315 SER B CA 1
ATOM 6101 C C . SER B 1 291 ? 13.184 86.181 -11.285 1.00 15.44 315 SER B C 1
ATOM 6102 O O . SER B 1 291 ? 12.086 85.731 -11.607 1.00 18.58 315 SER B O 1
ATOM 6105 N N . THR B 1 292 ? 13.875 85.689 -10.253 1.00 14.57 316 THR B N 1
ATOM 6106 C CA . THR B 1 292 ? 13.316 84.627 -9.436 1.00 15.37 316 THR B CA 1
ATOM 6107 C C . THR B 1 292 ? 11.941 85.042 -8.883 1.00 15.08 316 THR B C 1
ATOM 6108 O O . THR B 1 292 ? 11.022 84.246 -8.899 1.00 16.90 316 THR B O 1
ATOM 6112 N N . LYS B 1 293 ? 11.800 86.289 -8.430 1.00 15.22 317 LYS B N 1
ATOM 6113 C CA . LYS B 1 293 ? 10.533 86.759 -7.838 1.00 15.72 317 LYS B CA 1
ATOM 6114 C C . LYS B 1 293 ? 9.321 86.570 -8.749 1.00 17.58 317 LYS B C 1
ATOM 6115 O O . LYS B 1 293 ? 8.202 86.476 -8.260 1.00 19.14 317 LYS B O 1
ATOM 6121 N N . ASN B 1 294 ? 9.522 86.540 -10.060 1.00 20.68 318 ASN B N 1
ATOM 6122 C CA . ASN B 1 294 ? 8.381 86.373 -10.996 1.00 20.74 318 ASN B CA 1
ATOM 6123 C C . ASN B 1 294 ? 8.168 84.945 -11.479 1.00 20.84 318 ASN B C 1
ATOM 6124 O O . ASN B 1 294 ? 7.264 84.708 -12.268 1.00 23.89 318 ASN B O 1
ATOM 6129 N N . ARG B 1 295 ? 8.968 83.996 -10.991 1.00 17.97 319 ARG B N 1
ATOM 6130 C CA . ARG B 1 295 ? 8.729 82.565 -11.223 1.00 18.58 319 ARG B CA 1
ATOM 6131 C C . ARG B 1 295 ? 7.777 82.006 -10.129 1.00 20.39 319 ARG B C 1
ATOM 6132 O O . ARG B 1 295 ? 7.065 82.759 -9.447 1.00 20.49 319 ARG B O 1
ATOM 6140 N N . TYR B 1 296 ? 7.754 80.689 -9.962 1.00 20.38 320 TYR B N 1
ATOM 6141 C CA . TYR B 1 296 ? 6.795 80.077 -9.094 1.00 19.78 320 TYR B CA 1
ATOM 6142 C C . TYR B 1 296 ? 7.458 79.277 -7.981 1.00 21.29 320 TYR B C 1
ATOM 6143 O O . TYR B 1 296 ? 8.575 78.793 -8.135 1.00 17.85 320 TYR B O 1
ATOM 6152 N N . GLN B 1 297 ? 6.724 79.150 -6.868 1.00 21.92 321 GLN B N 1
ATOM 6153 C CA . GLN B 1 297 ? 7.053 78.220 -5.800 1.00 21.00 321 GLN B CA 1
ATOM 6154 C C . GLN B 1 297 ? 6.354 76.918 -6.051 1.00 23.27 321 GLN B C 1
ATOM 6155 O O . GLN B 1 297 ? 5.393 76.850 -6.849 1.00 24.73 321 GLN B O 1
ATOM 6161 N N . ALA B 1 298 ? 6.812 75.912 -5.306 1.00 22.89 322 ALA B N 1
ATOM 6162 C CA . ALA B 1 298 ? 6.309 74.538 -5.341 1.00 24.72 322 ALA B CA 1
ATOM 6163 C C . ALA B 1 298 ? 4.784 74.440 -5.300 1.00 25.33 322 ALA B C 1
ATOM 6164 O O . ALA B 1 298 ? 4.187 73.578 -5.965 1.00 24.84 322 ALA B O 1
ATOM 6166 N N . ASN B 1 299 ? 4.134 75.325 -4.548 1.00 25.80 323 ASN B N 1
ATOM 6167 C CA . ASN B 1 299 ? 2.681 75.195 -4.386 1.00 27.07 323 ASN B CA 1
ATOM 6168 C C . ASN B 1 299 ? 1.893 75.865 -5.518 1.00 26.99 323 ASN B C 1
ATOM 6169 O O . ASN B 1 299 ? 0.697 76.039 -5.382 1.00 32.21 323 ASN B O 1
ATOM 6174 N N . GLY B 1 300 ? 2.572 76.314 -6.581 1.00 28.35 324 GLY B N 1
ATOM 6175 C CA . GLY B 1 300 ? 1.924 76.959 -7.739 1.00 27.45 324 GLY B CA 1
ATOM 6176 C C . GLY B 1 300 ? 1.776 78.478 -7.661 1.00 28.99 324 GLY B C 1
ATOM 6177 O O . GLY B 1 300 ? 1.530 79.134 -8.676 1.00 29.90 324 GLY B O 1
ATOM 6178 N N A GLU B 1 301 ? 1.928 79.039 -6.467 0.50 29.94 325 GLU B N 1
ATOM 6179 N N B GLU B 1 301 ? 1.923 79.026 -6.452 0.50 29.87 325 GLU B N 1
ATOM 6180 C CA A GLU B 1 301 ? 1.857 80.478 -6.297 0.50 30.00 325 GLU B CA 1
ATOM 6181 C CA B GLU B 1 301 ? 1.882 80.468 -6.217 0.50 29.86 325 GLU B CA 1
ATOM 6182 C C A GLU B 1 301 ? 3.129 81.155 -6.809 0.50 26.87 325 GLU B C 1
ATOM 6183 C C B GLU B 1 301 ? 3.122 81.149 -6.819 0.50 26.78 325 GLU B C 1
ATOM 6184 O O A GLU B 1 301 ? 4.162 80.509 -7.012 0.50 25.00 325 GLU B O 1
ATOM 6185 O O B GLU B 1 301 ? 4.136 80.497 -7.090 0.50 24.96 325 GLU B O 1
ATOM 6196 N N . VAL B 1 302 ? 3.029 82.463 -7.019 1.00 26.50 326 VAL B N 1
ATOM 6197 C CA . VAL B 1 302 ? 4.150 83.278 -7.528 1.00 23.33 326 VAL B CA 1
ATOM 6198 C C . VAL B 1 302 ? 5.225 83.276 -6.449 1.00 21.01 326 VAL B C 1
ATOM 6199 O O . VAL B 1 302 ? 4.917 83.198 -5.269 1.00 21.91 326 VAL B O 1
ATOM 6203 N N . PHE B 1 303 ? 6.492 83.252 -6.844 1.00 19.77 327 PHE B N 1
ATOM 6204 C CA . PHE B 1 303 ? 7.577 83.087 -5.863 1.00 17.90 327 PHE B CA 1
ATOM 6205 C C . PHE B 1 303 ? 7.681 84.301 -4.969 1.00 18.26 327 PHE B C 1
ATOM 6206 O O . PHE B 1 303 ? 7.672 84.180 -3.747 1.00 19.64 327 PHE B O 1
ATOM 6214 N N . GLY B 1 304 ? 7.791 85.478 -5.567 1.00 18.13 328 GLY B N 1
ATOM 6215 C CA . GLY B 1 304 ? 7.807 86.712 -4.780 1.00 17.83 328 GLY B CA 1
ATOM 6216 C C . GLY B 1 304 ? 9.017 86.765 -3.853 1.00 18.96 328 GLY B C 1
ATOM 6217 O O . GLY B 1 304 ? 10.169 86.411 -4.239 1.00 19.91 328 GLY B O 1
ATOM 6218 N N . ASP B 1 305 ? 8.768 87.203 -2.622 1.00 17.60 329 ASP B N 1
ATOM 6219 C CA . ASP B 1 305 ? 9.781 87.214 -1.574 1.00 16.86 329 ASP B CA 1
ATOM 6220 C C . ASP B 1 305 ? 9.531 86.019 -0.664 1.00 18.36 329 ASP B C 1
ATOM 6221 O O . ASP B 1 305 ? 9.281 86.158 0.552 1.00 18.92 329 ASP B O 1
ATOM 6226 N N . ALA B 1 306 ? 9.569 84.843 -1.276 1.00 18.21 330 ALA B N 1
ATOM 6227 C CA . ALA B 1 306 ? 9.310 83.585 -0.585 1.00 19.22 330 ALA B CA 1
ATOM 6228 C C . ALA B 1 306 ? 10.133 83.370 0.693 1.00 19.39 330 ALA B C 1
ATOM 6229 O O . ALA B 1 306 ? 9.629 82.790 1.628 1.00 20.47 330 ALA B O 1
ATOM 6231 N N . LEU B 1 307 ? 11.389 83.818 0.730 1.00 17.49 331 LEU B N 1
ATOM 6232 C CA . LEU B 1 307 ? 12.255 83.649 1.924 1.00 18.18 331 LEU B CA 1
ATOM 6233 C C . LEU B 1 307 ? 12.152 84.775 2.967 1.00 19.79 331 LEU B C 1
ATOM 6234 O O . LEU B 1 307 ? 12.755 84.676 4.028 1.00 20.53 331 LEU B O 1
ATOM 6239 N N . ASP B 1 308 ? 11.366 85.815 2.680 1.00 15.97 332 ASP B N 1
ATOM 6240 C CA . ASP B 1 308 ? 11.316 87.025 3.489 1.00 18.47 332 ASP B CA 1
ATOM 6241 C C . ASP B 1 308 ? 12.735 87.596 3.717 1.00 17.06 332 ASP B C 1
ATOM 6242 O O . ASP B 1 308 ? 13.235 87.688 4.845 1.00 16.30 332 ASP B O 1
ATOM 6247 N N . ILE B 1 309 ? 13.365 87.968 2.601 1.00 17.83 333 ILE B N 1
ATOM 6248 C CA . ILE B 1 309 ? 14.667 88.625 2.594 1.00 14.81 333 ILE B CA 1
ATOM 6249 C C . ILE B 1 309 ? 14.614 90.072 2.048 1.00 16.77 333 ILE B C 1
ATOM 6250 O O . ILE B 1 309 ? 15.661 90.717 1.944 1.00 13.52 333 ILE B O 1
ATOM 6255 N N . GLN B 1 310 ? 13.418 90.566 1.700 1.00 14.81 334 GLN B N 1
ATOM 6256 C CA . GLN B 1 310 ? 13.271 91.892 1.121 1.00 16.63 334 GLN B CA 1
ATOM 6257 C C . GLN B 1 310 ? 14.295 92.069 0.002 1.00 15.68 334 GLN B C 1
ATOM 6258 O O . GLN B 1 310 ? 14.488 91.147 -0.768 1.00 14.39 334 GLN B O 1
ATOM 6264 N N . ASN B 1 311 ? 14.909 93.236 -0.121 1.00 13.28 335 ASN B N 1
ATOM 6265 C CA . ASN B 1 311 ? 15.918 93.439 -1.138 1.00 11.88 335 ASN B CA 1
ATOM 6266 C C . ASN B 1 311 ? 17.331 93.287 -0.614 1.00 11.62 335 ASN B C 1
ATOM 6267 O O . ASN B 1 311 ? 18.241 93.985 -1.074 1.00 15.95 335 ASN B O 1
ATOM 6272 N N . THR B 1 312 ? 17.546 92.371 0.319 1.00 12.96 336 THR B N 1
ATOM 6273 C CA . THR B 1 312 ? 18.864 92.198 0.891 1.00 13.55 336 THR B CA 1
ATOM 6274 C C . THR B 1 312 ? 19.732 91.144 0.156 1.00 16.38 336 THR B C 1
ATOM 6275 O O . THR B 1 312 ? 20.904 90.954 0.515 1.00 14.99 336 THR B O 1
ATOM 6279 N N . GLY B 1 313 ? 19.164 90.462 -0.847 1.00 12.96 337 GLY B N 1
ATOM 6280 C CA . GLY B 1 313 ? 19.823 89.336 -1.484 1.00 13.00 337 GLY B CA 1
ATOM 6281 C C . GLY B 1 313 ? 20.356 89.567 -2.882 1.00 15.29 337 GLY B C 1
ATOM 6282 O O . GLY B 1 313 ? 20.051 90.558 -3.566 1.00 17.53 337 GLY B O 1
ATOM 6283 N N . ASN B 1 314 ? 21.173 88.641 -3.330 1.00 13.55 338 ASN B N 1
ATOM 6284 C CA . ASN B 1 314 ? 21.283 88.378 -4.744 1.00 11.48 338 ASN B CA 1
ATOM 6285 C C . ASN B 1 314 ? 21.582 86.917 -4.995 1.00 14.68 338 ASN B C 1
ATOM 6286 O O . ASN B 1 314 ? 21.555 86.106 -4.078 1.00 16.72 338 ASN B O 1
ATOM 6291 N N . GLN B 1 315 ? 21.876 86.567 -6.241 1.00 14.56 339 GLN B N 1
ATOM 6292 C CA . GLN B 1 315 ? 22.204 85.201 -6.560 1.00 14.55 339 GLN B CA 1
ATOM 6293 C C . GLN B 1 315 ? 23.466 85.198 -7.385 1.00 15.54 339 GLN B C 1
ATOM 6294 O O . GLN B 1 315 ? 23.418 85.176 -8.626 1.00 14.48 339 GLN B O 1
ATOM 6300 N N . THR B 1 316 ? 24.586 85.236 -6.668 1.00 14.35 340 THR B N 1
ATOM 6301 C CA . THR B 1 316 ? 25.920 85.219 -7.240 1.00 13.68 340 THR B CA 1
ATOM 6302 C C . THR B 1 316 ? 26.704 83.963 -6.838 1.00 16.06 340 THR B C 1
ATOM 6303 O O . THR B 1 316 ? 27.865 83.794 -7.227 1.00 15.34 340 THR B O 1
ATOM 6307 N N . TYR B 1 317 ? 26.055 83.072 -6.090 1.00 13.14 341 TYR B N 1
ATOM 6308 C CA . TYR B 1 317 ? 26.533 81.703 -5.886 1.00 11.84 341 TYR B CA 1
ATOM 6309 C C . TYR B 1 317 ? 25.321 80.818 -6.000 1.00 15.05 341 TYR B C 1
ATOM 6310 O O . TYR B 1 317 ? 24.303 81.059 -5.285 1.00 14.66 341 TYR B O 1
ATOM 6319 N N . GLU B 1 318 ? 25.404 79.805 -6.855 1.00 12.97 342 GLU B N 1
ATOM 6320 C CA . GLU B 1 318 ? 24.287 78.883 -7.048 1.00 12.01 342 GLU B CA 1
ATOM 6321 C C . GLU B 1 318 ? 24.734 77.432 -7.290 1.00 13.52 342 GLU B C 1
ATOM 6322 O O . GLU B 1 318 ? 25.521 77.163 -8.175 1.00 13.90 342 GLU B O 1
ATOM 6328 N N . TYR B 1 319 ? 24.179 76.499 -6.525 1.00 14.07 343 TYR B N 1
ATOM 6329 C CA . TYR B 1 319 ? 24.455 75.069 -6.726 1.00 13.42 343 TYR B CA 1
ATOM 6330 C C . TYR B 1 319 ? 23.720 74.585 -7.968 1.00 16.79 343 TYR B C 1
ATOM 6331 O O . TYR B 1 319 ? 22.524 74.915 -8.181 1.00 14.47 343 TYR B O 1
ATOM 6340 N N . ASN B 1 320 ? 24.412 73.753 -8.755 1.00 14.50 344 ASN B N 1
ATOM 6341 C CA . ASN B 1 320 ? 23.732 73.008 -9.824 1.00 15.72 344 ASN B CA 1
ATOM 6342 C C . ASN B 1 320 ? 22.462 72.418 -9.222 1.00 13.28 344 ASN B C 1
ATOM 6343 O O . ASN B 1 320 ? 22.482 71.931 -8.108 1.00 15.56 344 ASN B O 1
ATOM 6348 N N . LYS B 1 321 ? 21.377 72.447 -9.960 1.00 14.12 345 LYS B N 1
ATOM 6349 C CA . LYS B 1 321 ? 20.072 71.953 -9.470 1.00 15.37 345 LYS B CA 1
ATOM 6350 C C . LYS B 1 321 ? 20.010 70.438 -9.106 1.00 16.79 345 LYS B C 1
ATOM 6351 O O . LYS B 1 321 ? 19.157 70.002 -8.341 1.00 17.61 345 LYS B O 1
ATOM 6357 N N . ALA B 1 322 ? 20.900 69.653 -9.683 1.00 14.56 346 ALA B N 1
ATOM 6358 C CA . ALA B 1 322 ? 21.091 68.265 -9.282 1.00 15.92 346 ALA B CA 1
ATOM 6359 C C . ALA B 1 322 ? 21.464 68.085 -7.805 1.00 15.27 346 ALA B C 1
ATOM 6360 O O . ALA B 1 322 ? 21.231 67.013 -7.254 1.00 15.70 346 ALA B O 1
ATOM 6362 N N . VAL B 1 323 ? 22.045 69.105 -7.167 1.00 12.28 347 VAL B N 1
ATOM 6363 C CA . VAL B 1 323 ? 22.315 69.049 -5.730 1.00 12.15 347 VAL B CA 1
ATOM 6364 C C . VAL B 1 323 ? 20.993 68.916 -4.964 1.00 15.75 347 VAL B C 1
ATOM 6365 O O . VAL B 1 323 ? 20.812 67.981 -4.199 1.00 16.84 347 VAL B O 1
ATOM 6369 N N . TYR B 1 324 ? 20.052 69.813 -5.236 1.00 14.10 348 TYR B N 1
ATOM 6370 C CA . TYR B 1 324 ? 18.706 69.740 -4.674 1.00 17.55 348 TYR B CA 1
ATOM 6371 C C . TYR B 1 324 ? 18.020 68.417 -5.039 1.00 15.54 348 TYR B C 1
ATOM 6372 O O . TYR B 1 324 ? 17.489 67.741 -4.172 1.00 14.90 348 TYR B O 1
ATOM 6381 N N . GLN B 1 325 ? 18.067 68.047 -6.306 1.00 14.94 349 GLN B N 1
ATOM 6382 C CA . GLN B 1 325 ? 17.396 66.821 -6.794 1.00 17.55 349 GLN B CA 1
ATOM 6383 C C . GLN B 1 325 ? 17.998 65.537 -6.219 1.00 15.53 349 GLN B C 1
ATOM 6384 O O . GLN B 1 325 ? 17.333 64.529 -6.203 1.00 18.52 349 GLN B O 1
ATOM 6390 N N . ASN B 1 326 ? 19.258 65.563 -5.779 1.00 16.78 350 ASN B N 1
ATOM 6391 C CA . ASN B 1 326 ? 19.858 64.411 -5.105 1.00 17.57 350 ASN B CA 1
ATOM 6392 C C . ASN B 1 326 ? 19.167 64.006 -3.772 1.00 18.94 350 ASN B C 1
ATOM 6393 O O . ASN B 1 326 ? 19.312 62.867 -3.290 1.00 18.47 350 ASN B O 1
ATOM 6398 N N . PHE B 1 327 ? 18.462 64.949 -3.163 1.00 16.39 351 PHE B N 1
ATOM 6399 C CA . PHE B 1 327 ? 17.772 64.735 -1.904 1.00 16.49 351 PHE B CA 1
ATOM 6400 C C . PHE B 1 327 ? 16.414 64.074 -2.203 1.00 17.55 351 PHE B C 1
ATOM 6401 O O . PHE B 1 327 ? 15.704 64.522 -3.103 1.00 19.18 351 PHE B O 1
ATOM 6409 N N . ASP B 1 328 ? 16.076 63.017 -1.442 1.00 18.39 352 ASP B N 1
ATOM 6410 C CA . ASP B 1 328 ? 14.709 62.498 -1.307 1.00 18.25 352 ASP B CA 1
ATOM 6411 C C . ASP B 1 328 ? 13.840 63.519 -0.671 1.00 19.15 352 ASP B C 1
ATOM 6412 O O . ASP B 1 328 ? 14.307 64.313 0.163 1.00 14.58 352 ASP B O 1
ATOM 6417 N N . ASP B 1 329 ? 12.560 63.524 -1.054 1.00 17.36 353 ASP B N 1
ATOM 6418 C CA . ASP B 1 329 ? 11.592 64.450 -0.435 1.00 19.35 353 ASP B CA 1
ATOM 6419 C C . ASP B 1 329 ? 11.381 64.185 1.056 1.00 21.30 353 ASP B C 1
ATOM 6420 O O . ASP B 1 329 ? 11.036 65.121 1.788 1.00 20.53 353 ASP B O 1
ATOM 6425 N N . ALA B 1 330 ? 11.575 62.926 1.497 1.00 19.09 354 ALA B N 1
ATOM 6426 C CA . ALA B 1 330 ? 11.409 62.552 2.908 1.00 17.69 354 ALA B CA 1
ATOM 6427 C C . ALA B 1 330 ? 12.597 62.995 3.742 1.00 16.44 354 ALA B C 1
ATOM 6428 O O . ALA B 1 330 ? 12.530 62.957 4.932 1.00 17.05 354 ALA B O 1
ATOM 6430 N N . ASP B 1 331 ? 13.658 63.491 3.101 1.00 16.47 355 ASP B N 1
ATOM 6431 C CA . ASP B 1 331 ? 14.849 64.025 3.783 1.00 13.87 355 ASP B CA 1
ATOM 6432 C C . ASP B 1 331 ? 14.602 65.496 4.128 1.00 14.15 355 ASP B C 1
ATOM 6433 O O . ASP B 1 331 ? 14.500 66.366 3.237 1.00 15.03 355 ASP B O 1
ATOM 6438 N N . THR B 1 332 ? 14.533 65.781 5.427 1.00 13.68 356 THR B N 1
ATOM 6439 C CA . THR B 1 332 ? 14.274 67.127 5.930 1.00 12.50 356 THR B CA 1
ATOM 6440 C C . THR B 1 332 ? 15.367 68.116 5.556 1.00 14.53 356 THR B C 1
ATOM 6441 O O . THR B 1 332 ? 15.116 69.325 5.564 1.00 15.51 356 THR B O 1
ATOM 6445 N N . ARG B 1 333 ? 16.580 67.641 5.256 1.00 13.46 357 ARG B N 1
ATOM 6446 C CA . ARG B 1 333 ? 17.635 68.547 4.861 1.00 13.38 357 ARG B CA 1
ATOM 6447 C C . ARG B 1 333 ? 17.309 69.254 3.527 1.00 15.61 357 ARG B C 1
ATOM 6448 O O . ARG B 1 333 ? 17.862 70.307 3.254 1.00 16.07 357 ARG B O 1
ATOM 6456 N N . LYS B 1 334 ? 16.453 68.638 2.705 1.00 15.46 358 LYS B N 1
ATOM 6457 C CA . LYS B 1 334 ? 16.166 69.146 1.352 1.00 14.37 358 LYS B CA 1
ATOM 6458 C C . LYS B 1 334 ? 15.561 70.541 1.459 1.00 14.09 358 LYS B C 1
ATOM 6459 O O . LYS B 1 334 ? 16.128 71.500 0.930 1.00 13.34 358 LYS B O 1
ATOM 6465 N N . GLU B 1 335 ? 14.404 70.661 2.122 1.00 12.54 359 GLU B N 1
ATOM 6466 C CA . GLU B 1 335 ? 13.733 71.978 2.237 1.00 14.62 359 GLU B CA 1
ATOM 6467 C C . GLU B 1 335 ? 14.312 72.865 3.347 1.00 14.84 359 GLU B C 1
ATOM 6468 O O . GLU B 1 335 ? 14.115 74.088 3.325 1.00 11.67 359 GLU B O 1
ATOM 6474 N N . ALA B 1 336 ? 15.091 72.278 4.273 1.00 14.34 360 ALA B N 1
ATOM 6475 C CA . ALA B 1 336 ? 15.821 73.101 5.263 1.00 13.51 360 ALA B CA 1
ATOM 6476 C C . ALA B 1 336 ? 16.962 73.863 4.575 1.00 16.42 360 ALA B C 1
ATOM 6477 O O . ALA B 1 336 ? 17.328 74.983 4.968 1.00 15.81 360 ALA B O 1
ATOM 6479 N N . THR B 1 337 ? 17.557 73.233 3.571 1.00 14.18 361 THR B N 1
ATOM 6480 C CA . THR B 1 337 ? 18.717 73.799 2.917 1.00 13.57 361 THR B CA 1
ATOM 6481 C C . THR B 1 337 ? 18.297 74.733 1.764 1.00 15.08 361 THR B C 1
ATOM 6482 O O . THR B 1 337 ? 18.931 75.773 1.558 1.00 14.40 361 THR B O 1
ATOM 6486 N N . PHE B 1 338 ? 17.223 74.363 1.056 1.00 14.87 362 PHE B N 1
ATOM 6487 C CA . PHE B 1 338 ? 16.842 75.005 -0.189 1.00 14.64 362 PHE B CA 1
ATOM 6488 C C . PHE B 1 338 ? 15.364 75.350 -0.274 1.00 14.95 362 PHE B C 1
ATOM 6489 O O . PHE B 1 338 ? 14.526 74.663 0.295 1.00 13.62 362 PHE B O 1
ATOM 6497 N N . ILE B 1 339 ? 15.079 76.388 -1.066 1.00 11.28 363 ILE B N 1
ATOM 6498 C CA . ILE B 1 339 ? 13.785 76.604 -1.661 1.00 14.90 363 ILE B CA 1
ATOM 6499 C C . ILE B 1 339 ? 14.004 76.537 -3.162 1.00 14.80 363 ILE B C 1
ATOM 6500 O O . ILE B 1 339 ? 15.028 76.980 -3.651 1.00 15.01 363 ILE B O 1
ATOM 6505 N N . ALA B 1 340 ? 13.050 75.940 -3.863 1.00 15.25 364 ALA B N 1
ATOM 6506 C CA . ALA B 1 340 ? 13.119 75.776 -5.317 1.00 15.67 364 ALA B CA 1
ATOM 6507 C C . ALA B 1 340 ? 12.289 76.867 -5.987 1.00 17.45 364 ALA B C 1
ATOM 6508 O O . ALA B 1 340 ? 11.245 77.275 -5.477 1.00 19.01 364 ALA B O 1
ATOM 6510 N N . SER B 1 341 ? 12.749 77.341 -7.135 1.00 18.48 365 SER B N 1
ATOM 6511 C CA . SER B 1 341 ? 11.915 78.179 -7.972 1.00 17.73 365 SER B CA 1
ATOM 6512 C C . SER B 1 341 ? 11.681 77.437 -9.297 1.00 16.98 365 SER B C 1
ATOM 6513 O O . SER B 1 341 ? 12.583 76.742 -9.811 1.00 15.51 365 SER B O 1
ATOM 6516 N N . TYR B 1 342 ? 10.471 77.614 -9.818 1.00 17.73 366 TYR B N 1
ATOM 6517 C CA . TYR B 1 342 ? 9.958 76.859 -10.975 1.00 20.34 366 TYR B CA 1
ATOM 6518 C C . TYR B 1 342 ? 9.472 77.765 -12.116 1.00 21.94 366 TYR B C 1
ATOM 6519 O O . TYR B 1 342 ? 8.878 78.817 -11.854 1.00 21.68 366 TYR B O 1
ATOM 6528 N N A ASN B 1 343 ? 9.762 77.342 -13.350 0.50 22.20 367 ASN B N 1
ATOM 6529 N N B ASN B 1 343 ? 9.726 77.360 -13.357 0.50 22.41 367 ASN B N 1
ATOM 6530 C CA A ASN B 1 343 ? 9.081 77.801 -14.565 0.50 25.57 367 ASN B CA 1
ATOM 6531 C CA B ASN B 1 343 ? 9.016 77.930 -14.495 0.50 26.01 367 ASN B CA 1
ATOM 6532 C C A ASN B 1 343 ? 7.742 77.076 -14.659 0.50 28.26 367 ASN B C 1
ATOM 6533 C C B ASN B 1 343 ? 7.810 77.044 -14.787 0.50 28.57 367 ASN B C 1
ATOM 6534 O O A ASN B 1 343 ? 7.570 76.035 -14.020 0.50 26.40 367 ASN B O 1
ATOM 6535 O O B ASN B 1 343 ? 7.796 75.869 -14.412 0.50 27.09 367 ASN B O 1
ATOM 6544 N N . LYS B 1 344 ? 6.813 77.628 -15.446 1.00 31.13 368 LYS B N 1
ATOM 6545 C CA . LYS B 1 344 ? 5.558 76.972 -15.818 1.00 37.34 368 LYS B CA 1
ATOM 6546 C C . LYS B 1 344 ? 5.482 76.886 -17.330 1.00 42.36 368 LYS B C 1
ATOM 6547 O O . LYS B 1 344 ? 5.605 77.908 -18.015 1.00 44.76 368 LYS B O 1
ATOM 6553 N N . ASP B 1 345 ? 5.247 75.695 -17.859 1.00 45.63 369 ASP B N 1
ATOM 6554 C CA . ASP B 1 345 ? 4.817 75.567 -19.254 1.00 48.30 369 ASP B CA 1
ATOM 6555 C C . ASP B 1 345 ? 3.566 76.455 -19.459 1.00 50.75 369 ASP B C 1
ATOM 6556 O O . ASP B 1 345 ? 2.573 76.350 -18.724 1.00 50.07 369 ASP B O 1
ATOM 6561 N N . GLY B 1 346 ? 3.640 77.364 -20.426 1.00 53.83 370 GLY B N 1
ATOM 6562 C CA . GLY B 1 346 ? 2.532 78.278 -20.725 1.00 57.60 370 GLY B CA 1
ATOM 6563 C C . GLY B 1 346 ? 1.284 77.585 -21.278 1.00 60.24 370 GLY B C 1
ATOM 6564 O O . GLY B 1 346 ? 0.177 78.115 -21.150 1.00 61.20 370 GLY B O 1
ATOM 6565 N N . LYS B 1 347 ? 1.467 76.411 -21.895 1.00 61.15 371 LYS B N 1
ATOM 6566 C CA . LYS B 1 347 ? 0.364 75.612 -22.430 1.00 62.01 371 LYS B CA 1
ATOM 6567 C C . LYS B 1 347 ? -0.182 74.656 -21.348 1.00 61.85 371 LYS B C 1
ATOM 6568 O O . LYS B 1 347 ? -1.378 74.697 -21.053 1.00 62.48 371 LYS B O 1
ATOM 6570 N N . THR B 1 348 ? 0.696 73.845 -20.736 1.00 60.06 372 THR B N 1
ATOM 6571 C CA . THR B 1 348 ? 0.289 72.756 -19.804 1.00 57.27 372 THR B CA 1
ATOM 6572 C C . THR B 1 348 ? 0.180 73.150 -18.300 1.00 54.45 372 THR B C 1
ATOM 6573 O O . THR B 1 348 ? -0.368 72.391 -17.492 1.00 51.93 372 THR B O 1
ATOM 6577 N N . GLY B 1 349 ? 0.692 74.334 -17.938 1.00 51.85 373 GLY B N 1
ATOM 6578 C CA . GLY B 1 349 ? 0.681 74.820 -16.543 1.00 48.35 373 GLY B CA 1
ATOM 6579 C C . GLY B 1 349 ? 1.571 74.009 -15.601 1.00 46.05 373 GLY B C 1
ATOM 6580 O O . GLY B 1 349 ? 1.543 74.179 -14.379 1.00 47.58 373 GLY B O 1
ATOM 6581 N N . GLU B 1 350 ? 2.379 73.134 -16.172 1.00 41.20 374 GLU B N 1
ATOM 6582 C CA . GLU B 1 350 ? 3.175 72.225 -15.396 1.00 39.88 374 GLU B CA 1
ATOM 6583 C C . GLU B 1 350 ? 4.491 72.894 -14.928 1.00 35.64 374 GLU B C 1
ATOM 6584 O O . GLU B 1 350 ? 5.144 73.639 -15.678 1.00 35.30 374 GLU B O 1
ATOM 6590 N N . LEU B 1 351 ? 4.878 72.592 -13.693 1.00 31.44 375 LEU B N 1
ATOM 6591 C CA . LEU B 1 351 ? 6.020 73.244 -13.055 1.00 27.16 375 LEU B CA 1
ATOM 6592 C C . LEU B 1 351 ? 7.302 72.478 -13.329 1.00 25.52 375 LEU B C 1
ATOM 6593 O O . LEU B 1 351 ? 7.355 71.274 -13.134 1.00 24.61 375 LEU B O 1
ATOM 6598 N N . SER B 1 352 ? 8.348 73.174 -13.745 1.00 21.96 376 SER B N 1
ATOM 6599 C CA . SER B 1 352 ? 9.670 72.522 -13.881 1.00 23.63 376 SER B CA 1
ATOM 6600 C C . SER B 1 352 ? 10.709 73.270 -13.062 1.00 20.52 376 SER B C 1
ATOM 6601 O O . SER B 1 352 ? 10.726 74.502 -13.064 1.00 20.03 376 SER B O 1
ATOM 6604 N N . LEU B 1 353 ? 11.584 72.515 -12.384 1.00 22.23 377 LEU B N 1
ATOM 6605 C CA . LEU B 1 353 ? 12.638 73.095 -11.554 1.00 19.16 377 LEU B CA 1
ATOM 6606 C C . LEU B 1 353 ? 13.559 74.005 -12.348 1.00 18.47 377 LEU B C 1
ATOM 6607 O O . LEU B 1 353 ? 14.217 73.561 -13.302 1.00 21.73 377 LEU B O 1
ATOM 6612 N N . TYR B 1 354 ? 13.682 75.255 -11.904 1.00 17.79 378 TYR B N 1
ATOM 6613 C CA . TYR B 1 354 ? 14.491 76.240 -12.612 1.00 17.30 378 TYR B CA 1
ATOM 6614 C C . TYR B 1 354 ? 15.715 76.626 -11.795 1.00 17.82 378 TYR B C 1
ATOM 6615 O O . TYR B 1 354 ? 16.860 76.422 -12.230 1.00 15.12 378 TYR B O 1
ATOM 6624 N N . GLY B 1 355 ? 15.473 77.148 -10.594 1.00 14.25 379 GLY B N 1
ATOM 6625 C CA . GLY B 1 355 ? 16.562 77.567 -9.728 1.00 16.13 379 GLY B CA 1
ATOM 6626 C C . GLY B 1 355 ? 16.414 76.985 -8.336 1.00 14.45 379 GLY B C 1
ATOM 6627 O O . GLY B 1 355 ? 15.355 76.462 -7.977 1.00 14.10 379 GLY B O 1
ATOM 6628 N N . THR B 1 356 ? 17.513 77.047 -7.601 1.00 13.39 380 THR B N 1
ATOM 6629 C CA . THR B 1 356 ? 17.549 76.711 -6.202 1.00 12.83 380 THR B CA 1
ATOM 6630 C C . THR B 1 356 ? 18.214 77.817 -5.410 1.00 13.11 380 THR B C 1
ATOM 6631 O O . THR B 1 356 ? 19.151 78.452 -5.884 1.00 17.18 380 THR B O 1
ATOM 6635 N N . HIS B 1 357 ? 17.770 78.005 -4.166 1.00 12.23 381 HIS B N 1
ATOM 6636 C CA . HIS B 1 357 ? 18.202 79.119 -3.371 1.00 12.93 381 HIS B CA 1
ATOM 6637 C C . HIS B 1 357 ? 18.432 78.673 -1.917 1.00 13.61 381 HIS B C 1
ATOM 6638 O O . HIS B 1 357 ? 17.612 77.957 -1.370 1.00 15.33 381 HIS B O 1
ATOM 6645 N N . VAL B 1 358 ? 19.564 79.053 -1.318 1.00 14.72 382 VAL B N 1
ATOM 6646 C CA . VAL B 1 358 ? 19.990 78.451 -0.052 1.00 12.66 382 VAL B CA 1
ATOM 6647 C C . VAL B 1 358 ? 19.404 79.255 1.110 1.00 12.40 382 VAL B C 1
ATOM 6648 O O . VAL B 1 358 ? 19.725 80.429 1.297 1.00 13.42 382 VAL B O 1
ATOM 6652 N N . ARG B 1 359 ?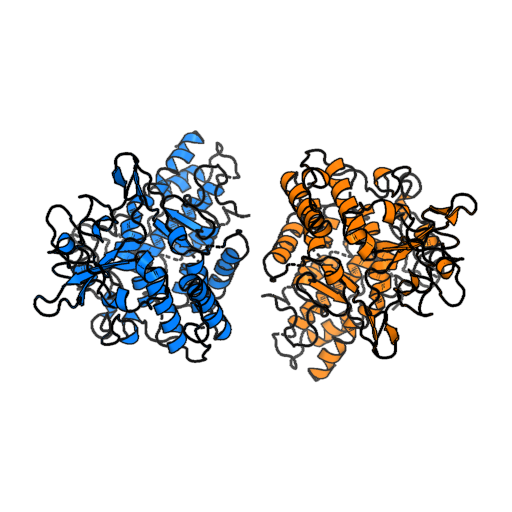 18.559 78.589 1.896 1.00 12.40 383 ARG B N 1
ATOM 6653 C CA . ARG B 1 359 ? 17.996 79.169 3.120 1.00 15.18 383 ARG B CA 1
ATOM 6654 C C . ARG B 1 359 ? 18.387 78.442 4.410 1.00 15.81 383 ARG B C 1
ATOM 6655 O O . ARG B 1 359 ? 17.704 78.584 5.448 1.00 16.63 383 ARG B O 1
ATOM 6663 N N . LYS B 1 360 ? 19.482 77.684 4.341 1.00 16.34 384 LYS B N 1
ATOM 6664 C CA . LYS B 1 360 ? 19.989 76.861 5.452 1.00 12.82 384 LYS B CA 1
ATOM 6665 C C . LYS B 1 360 ? 20.355 77.687 6.677 1.00 13.76 384 LYS B C 1
ATOM 6666 O O . LYS B 1 360 ? 20.097 77.260 7.799 1.00 12.76 384 LYS B O 1
ATOM 6672 N N . ASN B 1 361 ? 20.905 78.876 6.456 1.00 13.46 385 ASN B N 1
ATOM 6673 C CA . ASN B 1 361 ? 21.617 79.609 7.503 1.00 13.66 385 ASN B CA 1
ATOM 6674 C C . ASN B 1 361 ? 21.606 81.118 7.225 1.00 14.30 385 ASN B C 1
ATOM 6675 O O . ASN B 1 361 ? 22.627 81.769 7.228 1.00 16.93 385 ASN B O 1
ATOM 6680 N N . ILE B 1 362 ? 20.417 81.644 6.972 1.00 17.39 386 ILE B N 1
ATOM 6681 C CA . ILE B 1 362 ? 20.235 83.052 6.644 1.00 16.26 386 ILE B CA 1
ATOM 6682 C C . ILE B 1 362 ? 19.690 83.909 7.801 1.00 16.55 386 ILE B C 1
ATOM 6683 O O . ILE B 1 362 ? 19.072 84.973 7.576 1.00 16.31 386 ILE B O 1
ATOM 6688 N N . GLY B 1 363 ? 19.976 83.507 9.039 1.00 14.29 387 GLY B N 1
ATOM 6689 C CA . GLY B 1 363 ? 19.703 84.384 10.196 1.00 14.76 387 GLY B CA 1
ATOM 6690 C C . GLY B 1 363 ? 18.214 84.548 10.491 1.00 17.47 387 GLY B C 1
ATOM 6691 O O . GLY B 1 363 ? 17.489 83.569 10.543 1.00 19.45 387 GLY B O 1
ATOM 6692 N N . TYR B 1 364 ? 17.766 85.783 10.675 1.00 15.22 388 TYR B N 1
ATOM 6693 C CA . TYR B 1 364 ? 16.363 86.066 11.005 1.00 17.91 388 TYR B CA 1
ATOM 6694 C C . TYR B 1 364 ? 15.892 87.397 10.457 1.00 17.30 388 TYR B C 1
ATOM 6695 O O . TYR B 1 364 ? 16.690 88.185 9.908 1.00 15.67 388 TYR B O 1
ATOM 6704 N N . VAL B 1 365 ? 14.596 87.648 10.599 1.00 16.55 389 VAL B N 1
ATOM 6705 C CA . VAL B 1 365 ? 14.018 88.960 10.327 1.00 17.27 389 VAL B CA 1
ATOM 6706 C C . VAL B 1 365 ? 13.843 89.643 11.688 1.00 20.31 389 VAL B C 1
ATOM 6707 O O . VAL B 1 365 ? 13.177 89.085 12.574 1.00 18.54 389 VAL B O 1
ATOM 6711 N N . ASN B 1 366 ? 14.458 90.816 11.885 1.00 18.95 390 ASN B N 1
ATOM 6712 C CA . ASN B 1 366 ? 14.349 91.522 13.147 1.00 20.43 390 ASN B CA 1
ATOM 6713 C C . ASN B 1 366 ? 12.949 92.167 13.385 1.00 22.42 390 ASN B C 1
ATOM 6714 O O . ASN B 1 366 ? 12.042 92.054 12.537 1.00 21.28 390 ASN B O 1
ATOM 6719 N N . ALA B 1 367 ? 12.786 92.844 14.525 1.00 22.77 391 ALA B N 1
ATOM 6720 C CA . ALA B 1 367 ? 11.465 93.436 14.892 1.00 27.43 391 ALA B CA 1
ATOM 6721 C C . ALA B 1 367 ? 11.028 94.541 13.900 1.00 29.44 391 ALA B C 1
ATOM 6722 O O . ALA B 1 367 ? 9.827 94.784 13.696 1.00 29.29 391 ALA B O 1
ATOM 6724 N N . GLN B 1 368 ? 12.008 95.167 13.243 1.00 28.23 392 GLN B N 1
ATOM 6725 C CA . GLN B 1 368 ? 11.752 96.180 12.235 1.00 27.51 392 GLN B CA 1
ATOM 6726 C C . GLN B 1 368 ? 11.423 95.592 10.845 1.00 25.47 392 GLN B C 1
ATOM 6727 O O . GLN B 1 368 ? 11.196 96.329 9.910 1.00 27.62 392 GLN B O 1
ATOM 6733 N N . GLY B 1 369 ? 11.421 94.275 10.697 1.00 21.57 393 GLY B N 1
ATOM 6734 C CA . GLY B 1 369 ? 11.084 93.642 9.417 1.00 20.18 393 GLY B CA 1
ATOM 6735 C C . GLY B 1 369 ? 12.247 93.503 8.426 1.00 21.41 393 GLY B C 1
ATOM 6736 O O . GLY B 1 369 ? 12.017 93.245 7.225 1.00 21.45 393 GLY B O 1
ATOM 6737 N N . ALA B 1 370 ? 13.475 93.648 8.921 1.00 20.57 394 ALA B N 1
ATOM 6738 C CA . ALA B 1 370 ? 14.683 93.549 8.089 1.00 17.55 394 ALA B CA 1
ATOM 6739 C C . ALA B 1 370 ? 15.394 92.216 8.312 1.00 18.19 394 ALA B C 1
ATOM 6740 O O . ALA B 1 370 ? 15.551 91.754 9.459 1.00 15.89 394 ALA B O 1
ATOM 6742 N N . ARG B 1 371 ? 15.757 91.584 7.198 1.00 16.34 395 ARG B N 1
ATOM 6743 C CA . ARG B 1 371 ? 16.517 90.348 7.199 1.00 16.72 395 ARG B CA 1
ATOM 6744 C C . ARG B 1 371 ? 17.943 90.675 7.645 1.00 16.39 395 ARG B C 1
ATOM 6745 O O . ARG B 1 371 ? 18.573 91.601 7.132 1.00 15.12 395 ARG B O 1
ATOM 6753 N N . VAL B 1 372 ? 18.411 89.947 8.636 1.00 17.36 396 VAL B N 1
ATOM 6754 C CA . VAL B 1 372 ? 19.768 90.083 9.135 1.00 17.49 396 VAL B CA 1
ATOM 6755 C C . VAL B 1 372 ? 20.489 88.744 8.971 1.00 16.60 396 VAL B C 1
ATOM 6756 O O . VAL B 1 372 ? 20.053 87.735 9.520 1.00 14.25 396 VAL B O 1
ATOM 6760 N N . TYR B 1 373 ? 21.587 88.740 8.219 1.00 17.55 397 TYR B N 1
ATOM 6761 C CA . TYR B 1 373 ? 22.330 87.505 7.948 1.00 13.97 397 TYR B CA 1
ATOM 6762 C C . TYR B 1 373 ? 23.339 87.247 9.058 1.00 15.12 397 TYR B C 1
ATOM 6763 O O . TYR B 1 373 ? 24.550 87.337 8.851 1.00 13.03 397 TYR B O 1
ATOM 6772 N N . CYS B 1 374 ? 22.824 86.902 10.241 1.00 15.65 398 CYS B N 1
ATOM 6773 C CA . CYS B 1 374 ? 23.665 86.670 11.400 1.00 14.78 398 CYS B CA 1
ATOM 6774 C C . CYS B 1 374 ? 23.758 85.207 11.760 1.00 12.97 398 CYS B C 1
ATOM 6775 O O . CYS B 1 374 ? 24.124 84.891 12.877 1.00 16.25 398 CYS B O 1
ATOM 6778 N N . GLY B 1 375 ? 23.460 84.314 10.804 1.00 15.63 399 GLY B N 1
ATOM 6779 C CA . GLY B 1 375 ? 23.706 82.885 10.975 1.00 15.48 399 GLY B CA 1
ATOM 6780 C C . GLY B 1 375 ? 25.166 82.627 11.361 1.00 15.58 399 GLY B C 1
ATOM 6781 O O . GLY B 1 375 ? 26.061 83.165 10.745 1.00 15.53 399 GLY B O 1
ATOM 6782 N N . ASP B 1 376 ? 25.425 81.816 12.382 1.00 14.71 400 ASP B N 1
ATOM 6783 C CA . ASP B 1 376 ? 26.840 81.571 12.765 1.00 10.84 400 ASP B CA 1
ATOM 6784 C C . ASP B 1 376 ? 27.486 80.671 11.730 1.00 12.73 400 ASP B C 1
ATOM 6785 O O . ASP B 1 376 ? 26.804 79.861 11.125 1.00 12.17 400 ASP B O 1
ATOM 6790 N N . TYR B 1 377 ? 28.806 80.796 11.524 1.00 12.57 401 TYR B N 1
ATOM 6791 C CA . TYR B 1 377 ? 29.530 79.892 10.609 1.00 12.83 401 TYR B CA 1
ATOM 6792 C C . TYR B 1 377 ? 30.082 78.690 11.410 1.00 13.70 401 TYR B C 1
ATOM 6793 O O . TYR B 1 377 ? 31.064 78.800 12.155 1.00 12.88 401 TYR B O 1
ATOM 6802 N N . ILE B 1 378 ? 29.375 77.566 11.337 1.00 14.96 402 ILE B N 1
ATOM 6803 C CA . ILE B 1 378 ? 29.746 76.370 12.131 1.00 12.75 402 ILE B CA 1
ATOM 6804 C C . ILE B 1 378 ? 30.963 75.764 11.432 1.00 15.20 402 ILE B C 1
ATOM 6805 O O . ILE B 1 378 ? 30.931 75.544 10.223 1.00 14.61 402 ILE B O 1
ATOM 6810 N N . PHE B 1 379 ? 32.051 75.541 12.174 1.00 13.92 403 PHE B N 1
ATOM 6811 C CA . PHE B 1 379 ? 33.236 74.887 11.622 1.00 14.26 403 PHE B CA 1
ATOM 6812 C C . PHE B 1 379 ? 33.263 73.411 11.960 1.00 12.69 403 PHE B C 1
ATOM 6813 O O . PHE B 1 379 ? 33.642 72.608 11.114 1.00 12.80 403 PHE B O 1
ATOM 6821 N N . TYR B 1 380 ? 32.916 73.065 13.206 1.00 15.00 404 TYR B N 1
ATOM 6822 C CA . TYR B 1 380 ? 32.780 71.682 13.615 1.00 12.28 404 TYR B CA 1
ATOM 6823 C C . TYR B 1 380 ? 31.467 71.439 14.380 1.00 13.94 404 TYR B C 1
ATOM 6824 O O . TYR B 1 380 ? 31.121 72.200 15.296 1.00 14.80 404 TYR B O 1
ATOM 6833 N N . ARG B 1 381 ? 30.770 70.374 13.993 1.00 12.07 405 ARG B N 1
ATOM 6834 C CA . ARG B 1 381 ? 29.572 69.913 14.701 1.00 13.39 405 ARG B CA 1
ATOM 6835 C C . ARG B 1 381 ? 29.510 68.374 14.633 1.00 13.32 405 ARG B C 1
ATOM 6836 O O . ARG B 1 381 ? 30.277 67.736 13.886 1.00 13.33 405 ARG B O 1
ATOM 6844 N N . LEU B 1 382 ? 28.640 67.777 15.450 1.00 15.12 406 LEU B N 1
ATOM 6845 C CA . LEU B 1 382 ? 28.749 66.365 15.773 1.00 12.65 406 LEU B CA 1
ATOM 6846 C C . LEU B 1 382 ? 28.652 65.414 14.564 1.00 14.63 406 LEU B C 1
ATOM 6847 O O . LEU B 1 382 ? 29.465 64.492 14.484 1.00 13.57 406 LEU B O 1
ATOM 6852 N N . PRO B 1 383 ? 27.719 65.641 13.603 1.00 12.45 407 PRO B N 1
ATOM 6853 C CA . PRO B 1 383 ? 27.688 64.732 12.457 1.00 11.60 407 PRO B CA 1
ATOM 6854 C C . PRO B 1 383 ? 28.968 64.694 11.599 1.00 12.81 407 PRO B C 1
ATOM 6855 O O . PRO B 1 383 ? 29.255 63.700 10.885 1.00 14.89 407 PRO B O 1
ATOM 6859 N N . TRP B 1 384 ? 29.740 65.758 11.662 1.00 11.11 408 TRP B N 1
ATOM 6860 C CA . TRP B 1 384 ? 31.042 65.778 11.005 1.00 12.17 408 TRP B CA 1
ATOM 6861 C C . TRP B 1 384 ? 31.951 64.784 11.718 1.00 12.77 408 TRP B C 1
ATOM 6862 O O . TRP B 1 384 ? 32.756 64.078 11.068 1.00 11.04 408 TRP B O 1
ATOM 6873 N N . VAL B 1 385 ? 31.807 64.688 13.037 1.00 14.39 409 VAL B N 1
ATOM 6874 C CA . VAL B 1 385 ? 32.634 63.741 13.798 1.00 14.19 409 VAL B CA 1
ATOM 6875 C C . VAL B 1 385 ? 32.223 62.334 13.374 1.00 15.05 409 VAL B C 1
ATOM 6876 O O . VAL B 1 385 ? 33.088 61.510 13.054 1.00 12.37 409 VAL B O 1
ATOM 6880 N N . TYR B 1 386 ? 30.912 62.088 13.317 1.00 12.24 410 TYR B N 1
ATOM 6881 C CA . TYR B 1 386 ? 30.432 60.781 12.869 1.00 12.64 410 TYR B CA 1
ATOM 6882 C C . TYR B 1 386 ? 30.951 60.431 11.475 1.00 15.65 410 TYR B C 1
ATOM 6883 O O . TYR B 1 386 ? 31.454 59.330 11.268 1.00 13.54 410 TYR B O 1
ATOM 6892 N N . LEU B 1 387 ? 30.820 61.346 10.499 1.00 13.50 411 LEU B N 1
ATOM 6893 C CA . LEU B 1 387 ? 31.211 60.967 9.102 1.00 14.37 411 LEU B CA 1
ATOM 6894 C C . LEU B 1 387 ? 32.724 60.889 8.933 1.00 15.46 411 LEU B C 1
ATOM 6895 O O . LEU B 1 387 ? 33.215 60.179 8.072 1.00 15.54 411 LEU B O 1
ATOM 6900 N N . THR B 1 388 ? 33.472 61.565 9.801 1.00 15.23 412 THR B N 1
ATOM 6901 C CA . THR B 1 388 ? 34.941 61.503 9.748 1.00 13.44 412 THR B CA 1
ATOM 6902 C C . THR B 1 388 ? 35.396 60.141 10.327 1.00 15.10 412 THR B C 1
ATOM 6903 O O . THR B 1 388 ? 36.254 59.481 9.758 1.00 13.55 412 THR B O 1
ATOM 6907 N N . LEU B 1 389 ? 34.757 59.681 11.402 1.00 13.43 413 LEU B N 1
ATOM 6908 C CA . LEU B 1 389 ? 35.012 58.333 11.928 1.00 12.41 413 LEU B CA 1
ATOM 6909 C C . LEU B 1 389 ? 34.485 57.248 10.978 1.00 13.52 413 LEU B C 1
ATOM 6910 O O . LEU B 1 389 ? 35.062 56.163 10.918 1.00 10.10 413 LEU B O 1
ATOM 6915 N N . ALA B 1 390 ? 33.396 57.499 10.225 1.00 11.33 414 ALA B N 1
ATOM 6916 C CA . ALA B 1 390 ? 33.008 56.547 9.149 1.00 11.02 414 ALA B CA 1
ATOM 6917 C C . ALA B 1 390 ? 34.174 56.310 8.134 1.00 15.54 414 ALA B C 1
ATOM 6918 O O . ALA B 1 390 ? 34.436 55.159 7.722 1.00 16.48 414 ALA B O 1
ATOM 6920 N N . GLU B 1 391 ? 34.898 57.383 7.784 1.00 12.35 415 GLU B N 1
ATOM 6921 C CA . GLU B 1 391 ? 35.959 57.338 6.783 1.00 13.38 415 GLU B CA 1
ATOM 6922 C C . GLU B 1 391 ? 37.162 56.576 7.361 1.00 13.61 415 GLU B C 1
ATOM 6923 O O . GLU B 1 391 ? 37.800 55.774 6.655 1.00 11.42 415 GLU B O 1
ATOM 6929 N N . ILE B 1 392 ? 37.433 56.785 8.656 1.00 13.84 416 ILE B N 1
ATOM 6930 C CA . ILE B 1 392 ? 38.489 56.013 9.339 1.00 12.48 416 ILE B CA 1
ATOM 6931 C C . ILE B 1 392 ? 38.113 54.514 9.348 1.00 13.97 416 ILE B C 1
ATOM 6932 O O . ILE B 1 392 ? 38.921 53.655 9.007 1.00 14.08 416 ILE B O 1
ATOM 6937 N N . ALA B 1 393 ? 36.860 54.208 9.693 1.00 12.05 417 ALA B N 1
ATOM 6938 C CA . ALA B 1 393 ? 36.334 52.869 9.647 1.00 13.35 417 ALA B CA 1
ATOM 6939 C C . ALA B 1 393 ? 36.521 52.223 8.248 1.00 14.97 417 ALA B C 1
ATOM 6940 O O . ALA B 1 393 ? 36.925 51.054 8.125 1.00 12.53 417 ALA B O 1
ATOM 6942 N N . ASN B 1 394 ? 36.242 52.978 7.198 1.00 14.11 418 ASN B N 1
ATOM 6943 C CA . ASN B 1 394 ? 36.442 52.460 5.849 1.00 14.63 418 ASN B CA 1
ATOM 6944 C C . ASN B 1 394 ? 37.920 52.107 5.642 1.00 14.06 418 ASN B C 1
ATOM 6945 O O . ASN B 1 394 ? 38.219 51.029 5.130 1.00 11.65 418 ASN B O 1
ATOM 6958 N N . GLU B 1 396 ? 40.115 51.145 7.925 1.00 15.95 420 GLU B N 1
ATOM 6959 C CA . GLU B 1 396 ? 40.405 49.993 8.764 1.00 15.05 420 GLU B CA 1
ATOM 6960 C C . GLU B 1 396 ? 39.857 48.674 8.215 1.00 17.46 420 GLU B C 1
ATOM 6961 O O . GLU B 1 396 ? 40.427 47.589 8.474 1.00 17.43 420 GLU B O 1
ATOM 6967 N N . GLY B 1 397 ? 38.677 48.773 7.578 1.00 17.22 421 GLY B N 1
ATOM 6968 C CA . GLY B 1 397 ? 37.873 47.634 7.218 1.00 17.77 421 GLY B CA 1
ATOM 6969 C C . GLY B 1 397 ? 36.643 47.387 8.084 1.00 17.93 421 GLY B C 1
ATOM 6970 O O . GLY B 1 397 ? 35.984 46.347 7.929 1.00 15.79 421 GLY B O 1
ATOM 6971 N N . ASP B 1 398 ? 36.329 48.332 8.973 1.00 16.20 422 ASP B N 1
ATOM 6972 C CA . ASP B 1 398 ? 35.195 48.217 9.892 1.00 16.94 422 ASP B CA 1
ATOM 6973 C C . ASP B 1 398 ? 33.919 48.623 9.190 1.00 16.20 422 ASP B C 1
ATOM 6974 O O . ASP B 1 398 ? 33.342 49.712 9.381 1.00 13.65 422 ASP B O 1
ATOM 6979 N N . ASN B 1 399 ? 33.463 47.707 8.363 1.00 14.08 423 ASN B N 1
ATOM 6980 C CA . ASN B 1 399 ? 32.316 47.947 7.527 1.00 15.06 423 ASN B CA 1
ATOM 6981 C C . ASN B 1 399 ? 31.036 48.167 8.310 1.00 17.43 423 ASN B C 1
ATOM 6982 O O . ASN B 1 399 ? 30.229 49.037 7.928 1.00 16.45 423 ASN B O 1
ATOM 6987 N N . ALA B 1 400 ? 30.859 47.448 9.419 1.00 15.23 424 ALA B N 1
ATOM 6988 C CA . ALA B 1 400 ? 29.699 47.709 10.287 1.00 14.55 424 ALA B CA 1
ATOM 6989 C C . ALA B 1 400 ? 29.700 49.133 10.827 1.00 12.63 424 ALA B C 1
ATOM 6990 O O . ALA B 1 400 ? 28.670 49.736 10.896 1.00 13.30 424 ALA B O 1
ATOM 6992 N N . ALA B 1 401 ? 30.860 49.652 11.219 1.00 14.66 425 ALA B N 1
ATOM 6993 C CA . ALA B 1 401 ? 30.941 50.996 11.801 1.00 14.82 425 ALA B CA 1
ATOM 6994 C C . ALA B 1 401 ? 30.697 52.043 10.723 1.00 15.68 425 ALA B C 1
ATOM 6995 O O . ALA B 1 401 ? 30.098 53.054 11.021 1.00 15.93 425 ALA B O 1
ATOM 6997 N N . VAL B 1 402 ? 31.179 51.825 9.491 1.00 13.59 426 VAL B N 1
ATOM 6998 C CA . VAL B 1 402 ? 30.832 52.724 8.380 1.00 14.55 426 VAL B CA 1
ATOM 6999 C C . VAL B 1 402 ? 29.334 52.902 8.307 1.00 15.59 426 VAL B C 1
ATOM 7000 O O . VAL B 1 402 ? 28.814 54.031 8.306 1.00 15.32 426 VAL B O 1
ATOM 7004 N N . ALA B 1 403 ? 28.619 51.779 8.256 1.00 14.51 427 ALA B N 1
ATOM 7005 C CA . ALA B 1 403 ? 27.175 51.818 8.137 1.00 15.45 427 ALA B CA 1
ATOM 7006 C C . ALA B 1 403 ? 26.488 52.447 9.356 1.00 15.05 427 ALA B C 1
ATOM 7007 O O . ALA B 1 403 ? 25.518 53.193 9.210 1.00 15.94 427 ALA B O 1
ATOM 7009 N N . LYS B 1 404 ? 26.991 52.175 10.559 1.00 14.46 428 LYS B N 1
ATOM 7010 C CA . LYS B 1 404 ? 26.423 52.753 11.788 1.00 14.52 428 LYS B CA 1
ATOM 7011 C C . LYS B 1 404 ? 26.458 54.271 11.712 1.00 12.53 428 LYS B C 1
ATOM 7012 O O . LYS B 1 404 ? 25.456 54.922 11.961 1.00 13.86 428 LYS B O 1
ATOM 7018 N N . TYR B 1 405 ? 27.621 54.835 11.372 1.00 11.06 429 TYR B N 1
ATOM 7019 C CA . TYR B 1 405 ? 27.747 56.295 11.353 1.00 12.17 429 TYR B CA 1
ATOM 7020 C C . TYR B 1 405 ? 26.899 56.939 10.250 1.00 12.91 429 TYR B C 1
ATOM 7021 O O . TYR B 1 405 ? 26.210 57.968 10.471 1.00 14.26 429 TYR B O 1
ATOM 7030 N N . ILE B 1 406 ? 26.901 56.338 9.061 1.00 12.39 430 ILE B N 1
ATOM 7031 C CA . ILE B 1 406 ? 26.043 56.831 7.990 1.00 11.19 430 ILE B CA 1
ATOM 7032 C C . ILE B 1 406 ? 24.577 56.848 8.437 1.00 12.49 430 ILE B C 1
ATOM 7033 O O . ILE B 1 406 ? 23.856 57.826 8.264 1.00 12.63 430 ILE B O 1
ATOM 7038 N N . ASN B 1 407 ? 24.146 55.755 9.031 1.00 13.82 431 ASN B N 1
ATOM 7039 C CA . ASN B 1 407 ? 22.777 55.604 9.417 1.00 14.47 431 ASN B CA 1
ATOM 7040 C C . ASN B 1 407 ? 22.316 56.514 10.577 1.00 14.46 431 ASN B C 1
ATOM 7041 O O . ASN B 1 407 ? 21.125 56.880 10.625 1.00 14.92 431 ASN B O 1
ATOM 7046 N N . LEU B 1 408 ? 23.223 56.855 11.486 1.00 13.89 432 LEU B N 1
ATOM 7047 C CA . LEU B 1 408 ? 22.940 57.837 12.524 1.00 14.37 432 LEU B CA 1
ATOM 7048 C C . LEU B 1 408 ? 22.552 59.183 11.876 1.00 15.60 432 LEU B C 1
ATOM 7049 O O . LEU B 1 408 ? 21.564 59.787 12.250 1.00 15.67 432 LEU B O 1
ATOM 7054 N N . VAL B 1 409 ? 23.346 59.621 10.897 1.00 13.47 433 VAL B N 1
ATOM 7055 C CA . VAL B 1 409 ? 23.110 60.911 10.194 1.00 14.36 433 VAL B CA 1
ATOM 7056 C C . VAL B 1 409 ? 21.819 60.828 9.393 1.00 13.75 433 VAL B C 1
ATOM 7057 O O . VAL B 1 409 ? 20.962 61.709 9.495 1.00 13.75 433 VAL B O 1
ATOM 7061 N N . ARG B 1 410 ? 21.638 59.735 8.638 1.00 13.33 434 ARG B N 1
ATOM 7062 C CA . ARG B 1 410 ? 20.434 59.606 7.810 1.00 14.08 434 ARG B CA 1
ATOM 7063 C C . ARG B 1 410 ? 19.168 59.530 8.662 1.00 14.88 434 ARG B C 1
ATOM 7064 O O . ARG B 1 410 ? 18.136 60.157 8.376 1.00 17.29 434 ARG B O 1
ATOM 7072 N N . LYS B 1 411 ? 19.224 58.741 9.721 1.00 13.12 435 LYS B N 1
ATOM 7073 C CA . LYS B 1 411 ? 18.065 58.649 10.592 1.00 15.65 435 LYS B CA 1
ATOM 7074 C C . LYS B 1 411 ? 17.602 60.025 11.086 1.00 15.68 435 LYS B C 1
ATOM 7075 O O . LYS B 1 411 ? 16.416 60.320 11.082 1.00 15.99 435 LYS B O 1
ATOM 7081 N N . ARG B 1 412 ? 18.534 60.869 11.503 1.00 17.55 436 ARG B N 1
ATOM 7082 C CA . ARG B 1 412 ? 18.176 62.232 11.916 1.00 19.04 436 ARG B CA 1
ATOM 7083 C C . ARG B 1 412 ? 17.568 63.012 10.759 1.00 17.61 436 ARG B C 1
ATOM 7084 O O . ARG B 1 412 ? 16.558 63.651 10.918 1.00 17.63 436 ARG B O 1
ATOM 7092 N N . ALA B 1 413 ? 18.193 62.920 9.596 1.00 15.54 437 ALA B N 1
ATOM 7093 C CA . ALA B 1 413 ? 17.758 63.672 8.426 1.00 16.36 437 ALA B CA 1
ATOM 7094 C C . ALA B 1 413 ? 16.336 63.344 8.029 1.00 15.75 437 ALA B C 1
ATOM 7095 O O . ALA B 1 413 ? 15.597 64.232 7.609 1.00 17.96 437 ALA B O 1
ATOM 7097 N N . TYR B 1 414 ? 15.959 62.068 8.132 1.00 15.37 438 TYR B N 1
ATOM 7098 C CA . TYR B 1 414 ? 14.650 61.617 7.649 1.00 14.04 438 TYR B CA 1
ATOM 7099 C C . TYR B 1 414 ? 13.534 61.834 8.670 1.00 15.83 438 TYR B C 1
ATOM 7100 O O . TYR B 1 414 ? 12.315 61.766 8.343 1.00 15.53 438 TYR B O 1
ATOM 7109 N N . GLY B 1 415 ? 13.926 62.095 9.900 1.00 16.43 439 GLY B N 1
ATOM 7110 C CA . GLY B 1 415 ? 12.967 62.499 10.914 1.00 19.22 439 GLY B CA 1
ATOM 7111 C C . GLY B 1 415 ? 11.884 61.442 11.067 1.00 20.65 439 GLY B C 1
ATOM 7112 O O . GLY B 1 415 ? 12.174 60.236 11.127 1.00 19.95 439 GLY B O 1
ATOM 7113 N N . ASN B 1 416 ? 10.636 61.906 11.110 1.00 21.24 440 ASN B N 1
ATOM 7114 C CA . ASN B 1 416 ? 9.473 61.030 11.262 1.00 23.52 440 ASN B CA 1
ATOM 7115 C C . ASN B 1 416 ? 9.243 60.124 10.060 1.00 23.82 440 ASN B C 1
ATOM 7116 O O . ASN B 1 416 ? 8.522 59.134 10.185 1.00 22.18 440 ASN B O 1
ATOM 7121 N N . ALA B 1 417 ? 9.874 60.455 8.917 1.00 19.79 441 ALA B N 1
ATOM 7122 C CA . ALA B 1 417 ? 9.824 59.640 7.700 1.00 21.81 441 ALA B CA 1
ATOM 7123 C C . ALA B 1 417 ? 10.886 58.541 7.641 1.00 22.15 441 ALA B C 1
ATOM 7124 O O . ALA B 1 417 ? 10.965 57.829 6.655 1.00 22.49 441 ALA B O 1
ATOM 7126 N N . TRP B 1 418 ? 11.693 58.379 8.685 1.00 22.28 442 TRP B N 1
ATOM 7127 C CA . TRP B 1 418 ? 12.724 57.350 8.665 1.00 21.02 442 TRP B CA 1
ATOM 7128 C C . TRP B 1 418 ? 12.084 55.989 8.492 1.00 23.86 442 TRP B C 1
ATOM 7129 O O . TRP B 1 418 ? 11.158 55.626 9.211 1.00 22.74 442 TRP B O 1
ATOM 7140 N N . ASP B 1 419 ? 12.583 55.266 7.504 1.00 24.83 443 ASP B N 1
ATOM 7141 C CA . ASP B 1 419 ? 12.137 53.941 7.184 1.00 23.76 443 ASP B CA 1
ATOM 7142 C C . ASP B 1 419 ? 13.363 53.207 6.678 1.00 22.99 443 ASP B C 1
ATOM 7143 O O . ASP B 1 419 ? 13.866 53.528 5.593 1.00 22.56 443 ASP B O 1
ATOM 7148 N N . GLU B 1 420 ? 13.849 52.247 7.460 1.00 21.45 444 GLU B N 1
ATOM 7149 C CA . GLU B 1 420 ? 15.109 51.577 7.168 1.00 23.79 444 GLU B CA 1
ATOM 7150 C C . GLU B 1 420 ? 15.085 50.824 5.862 1.00 23.47 444 GLU B C 1
ATOM 7151 O O . GLU B 1 420 ? 16.118 50.723 5.204 1.00 27.40 444 GLU B O 1
ATOM 7157 N N . THR B 1 421 ? 13.923 50.302 5.494 1.00 22.34 445 THR B N 1
ATOM 7158 C CA . THR B 1 421 ? 13.775 49.515 4.276 1.00 26.18 445 THR B CA 1
ATOM 7159 C C . THR B 1 421 ? 13.985 50.396 3.038 1.00 25.07 445 THR B C 1
ATOM 7160 O O . THR B 1 421 ? 14.433 49.922 1.990 1.00 25.19 445 THR B O 1
ATOM 7164 N N . LEU B 1 422 ? 13.641 51.678 3.148 1.00 24.27 446 LEU B N 1
ATOM 7165 C CA . LEU B 1 422 ? 13.813 52.625 2.042 1.00 22.35 446 LEU B CA 1
ATOM 7166 C C . LEU B 1 422 ? 15.160 53.378 2.099 1.00 21.05 446 LEU B C 1
ATOM 7167 O O . LEU B 1 422 ? 15.723 53.639 1.049 1.00 20.32 446 LEU B O 1
ATOM 7172 N N . TYR B 1 423 ? 15.655 53.718 3.290 1.00 19.41 447 TYR B N 1
ATOM 7173 C CA . TYR B 1 423 ? 16.737 54.717 3.439 1.00 20.07 447 TYR B CA 1
ATOM 7174 C C . TYR B 1 423 ? 18.013 54.290 4.184 1.00 21.80 447 TYR B C 1
ATOM 7175 O O . TYR B 1 423 ? 18.991 55.044 4.198 1.00 19.83 447 TYR B O 1
ATOM 7184 N N . ALA B 1 424 ? 18.026 53.120 4.815 1.00 19.43 448 ALA B N 1
ATOM 7185 C CA . ALA B 1 424 ? 19.200 52.702 5.577 1.00 17.73 448 ALA B CA 1
ATOM 7186 C C . ALA B 1 424 ? 20.280 52.204 4.631 1.00 20.15 448 ALA B C 1
ATOM 7187 O O . ALA B 1 424 ? 19.974 51.530 3.660 1.00 22.34 448 ALA B O 1
ATOM 7189 N N . TYR B 1 425 ? 21.538 52.483 4.966 1.00 17.42 449 TYR B N 1
ATOM 7190 C CA . TYR B 1 425 ? 22.700 52.002 4.226 1.00 17.58 449 TYR B CA 1
ATOM 7191 C C . TYR B 1 425 ? 23.087 50.606 4.699 1.00 18.15 449 TYR B C 1
ATOM 7192 O O . TYR B 1 425 ? 23.361 50.390 5.900 1.00 19.52 449 TYR B O 1
ATOM 7201 N N . PRO B 1 426 ? 23.107 49.637 3.774 1.00 19.42 450 PRO B N 1
ATOM 7202 C CA . PRO B 1 426 ? 23.502 48.303 4.207 1.00 18.77 450 PRO B CA 1
ATOM 7203 C C . PRO B 1 426 ? 25.017 48.166 4.210 1.00 20.53 450 PRO B C 1
ATOM 7204 O O . PRO B 1 426 ? 25.685 48.750 3.342 1.00 20.07 450 PRO B O 1
ATOM 7208 N N . GLU B 1 427 ? 25.543 47.437 5.196 1.00 17.35 451 GLU B N 1
ATOM 7209 C CA . GLU B 1 427 ? 26.975 47.220 5.295 1.00 20.14 451 GLU B CA 1
ATOM 7210 C C . GLU B 1 427 ? 27.471 46.457 4.083 1.00 19.84 451 GLU B C 1
ATOM 7211 O O . GLU B 1 427 ? 26.746 45.660 3.467 1.00 21.20 451 GLU B O 1
ATOM 7217 N N . THR B 1 428 ? 28.693 46.762 3.696 1.00 19.44 452 THR B N 1
ATOM 7218 C CA . THR B 1 428 ? 29.280 46.132 2.527 1.00 20.19 452 THR B CA 1
ATOM 7219 C C . THR B 1 428 ? 30.760 46.126 2.706 1.00 18.67 452 THR B C 1
ATOM 7220 O O . THR B 1 428 ? 31.299 47.040 3.355 1.00 20.04 452 THR B O 1
ATOM 7224 N N . ALA B 1 429 ? 31.423 45.121 2.126 1.00 17.71 453 ALA B N 1
ATOM 7225 C CA . ALA B 1 429 ? 32.897 45.056 2.163 1.00 18.25 453 ALA B CA 1
ATOM 7226 C C . ALA B 1 429 ? 33.562 45.844 1.019 1.00 15.47 453 ALA B C 1
ATOM 7227 O O . ALA B 1 429 ? 34.804 45.982 0.977 1.00 19.81 453 ALA B O 1
ATOM 7229 N N . ASP B 1 430 ? 32.748 46.347 0.107 1.00 16.88 454 ASP B N 1
ATOM 7230 C CA . ASP B 1 430 ? 33.242 47.147 -0.996 1.00 18.52 454 ASP B CA 1
ATOM 7231 C C . ASP B 1 430 ? 33.695 48.519 -0.529 1.00 17.69 454 ASP B C 1
ATOM 7232 O O . ASP B 1 430 ? 32.868 49.384 -0.209 1.00 15.14 454 ASP B O 1
ATOM 7237 N N . PHE B 1 431 ? 35.017 48.736 -0.524 1.00 16.26 455 PHE B N 1
ATOM 7238 C CA . PHE B 1 431 ? 35.586 50.008 -0.125 1.00 17.40 455 PHE B CA 1
ATOM 7239 C C . PHE B 1 431 ? 34.985 51.199 -0.901 1.00 18.99 455 PHE B C 1
ATOM 7240 O O . PHE B 1 431 ? 34.657 52.216 -0.310 1.00 17.23 455 PHE B O 1
ATOM 7248 N N . THR B 1 432 ? 34.807 51.035 -2.209 1.00 15.03 456 THR B N 1
ATOM 7249 C CA . THR B 1 432 ? 34.364 52.104 -3.059 1.00 13.85 456 THR B CA 1
ATOM 7250 C C . THR B 1 432 ? 32.936 52.517 -2.697 1.00 15.11 456 THR B C 1
ATOM 7251 O O . THR B 1 432 ? 32.648 53.723 -2.610 1.00 12.25 456 THR B O 1
ATOM 7255 N N . THR B 1 433 ? 32.036 51.530 -2.510 1.00 15.79 457 THR B N 1
ATOM 7256 C CA . THR B 1 433 ? 30.633 51.835 -2.185 1.00 13.55 457 THR B CA 1
ATOM 7257 C C . THR B 1 433 ? 30.627 52.612 -0.888 1.00 14.42 457 THR B C 1
ATOM 7258 O O . THR B 1 433 ? 29.932 53.627 -0.802 1.00 14.94 457 THR B O 1
ATOM 7262 N N . ASN B 1 434 ? 31.434 52.176 0.084 1.00 14.43 458 ASN B N 1
ATOM 7263 C CA . ASN B 1 434 ? 31.540 52.849 1.382 1.00 13.96 458 ASN B CA 1
ATOM 7264 C C . ASN B 1 434 ? 32.061 54.292 1.250 1.00 15.55 458 ASN B C 1
ATOM 7265 O O . ASN B 1 434 ? 31.479 55.223 1.803 1.00 14.30 458 ASN B O 1
ATOM 7270 N N . GLU B 1 435 ? 33.192 54.464 0.565 1.00 15.11 459 GLU B N 1
ATOM 7271 C CA . GLU B 1 435 ? 33.795 55.792 0.424 1.00 12.38 459 GLU B CA 1
ATOM 7272 C C . GLU B 1 435 ? 32.823 56.770 -0.262 1.00 11.70 459 GLU B C 1
ATOM 7273 O O . GLU B 1 435 ? 32.677 57.909 0.171 1.00 11.86 459 GLU B O 1
ATOM 7279 N N . LEU B 1 436 ? 32.137 56.304 -1.298 1.00 11.78 460 LEU B N 1
ATOM 7280 C CA . LEU B 1 436 ? 31.184 57.143 -2.055 1.00 10.79 460 LEU B CA 1
ATOM 7281 C C . LEU B 1 436 ? 29.935 57.444 -1.230 1.00 12.63 460 LEU B C 1
ATOM 7282 O O . LEU B 1 436 ? 29.391 58.543 -1.328 1.00 14.55 460 LEU B O 1
ATOM 7287 N N . ALA B 1 437 ? 29.534 56.484 -0.397 1.00 12.95 461 ALA B N 1
ATOM 7288 C CA . ALA B 1 437 ? 28.419 56.658 0.524 1.00 13.96 461 ALA B CA 1
ATOM 7289 C C . ALA B 1 437 ? 28.754 57.734 1.544 1.00 13.48 461 ALA B C 1
ATOM 7290 O O . ALA B 1 437 ? 27.921 58.570 1.833 1.00 15.31 461 ALA B O 1
ATOM 7292 N N . ILE B 1 438 ? 29.961 57.699 2.097 1.00 12.88 462 ILE B N 1
ATOM 7293 C CA . ILE B 1 438 ? 30.378 58.733 3.049 1.00 11.23 462 ILE B CA 1
ATOM 7294 C C . ILE B 1 438 ? 30.449 60.093 2.369 1.00 12.77 462 ILE B C 1
ATOM 7295 O O . ILE B 1 438 ? 29.882 61.079 2.865 1.00 11.70 462 ILE B O 1
ATOM 7300 N N . LEU B 1 439 ? 31.096 60.166 1.215 1.00 11.89 463 LEU B N 1
ATOM 7301 C CA . LEU B 1 439 ? 31.112 61.430 0.445 1.00 13.71 463 LEU B CA 1
ATOM 7302 C C . LEU B 1 439 ? 29.720 61.967 0.218 1.00 12.41 463 LEU B C 1
ATOM 7303 O O . LEU B 1 439 ? 29.484 63.169 0.395 1.00 13.11 463 LEU B O 1
ATOM 7308 N N . HIS B 1 440 ? 28.811 61.090 -0.216 1.00 12.79 464 HIS B N 1
ATOM 7309 C CA . HIS B 1 440 ? 27.478 61.541 -0.615 1.00 14.37 464 HIS B CA 1
ATOM 7310 C C . HIS B 1 440 ? 26.629 61.938 0.592 1.00 15.26 464 HIS B C 1
ATOM 7311 O O . HIS B 1 440 ? 25.768 62.825 0.462 1.00 15.45 464 HIS B O 1
ATOM 7318 N N . GLU B 1 441 ? 26.896 61.335 1.765 1.00 13.16 465 GLU B N 1
ATOM 7319 C CA . GLU B 1 441 ? 26.276 61.788 2.999 1.00 13.71 465 GLU B CA 1
ATOM 7320 C C . GLU B 1 441 ? 26.797 63.186 3.411 1.00 11.66 465 GLU B C 1
ATOM 7321 O O . GLU B 1 441 ? 26.007 64.090 3.732 1.00 12.99 465 GLU B O 1
ATOM 7327 N N . LYS B 1 442 ? 28.107 63.379 3.344 1.00 12.94 466 LYS B N 1
ATOM 7328 C CA . LYS B 1 442 ? 28.699 64.707 3.539 1.00 11.63 466 LYS B CA 1
ATOM 7329 C C . LYS B 1 442 ? 28.147 65.729 2.538 1.00 11.60 466 LYS B C 1
ATOM 7330 O O . LYS B 1 442 ? 27.944 66.899 2.893 1.00 10.92 466 LYS B O 1
ATOM 7336 N N . ASP B 1 443 ? 27.891 65.290 1.298 1.00 13.95 467 ASP B N 1
ATOM 7337 C CA . ASP B 1 443 ? 27.405 66.199 0.258 1.00 12.25 467 ASP B CA 1
ATOM 7338 C C . ASP B 1 443 ? 26.062 66.770 0.640 1.00 12.36 467 ASP B C 1
ATOM 7339 O O . ASP B 1 443 ? 25.779 67.935 0.336 1.00 11.31 467 ASP B O 1
ATOM 7344 N N . LYS B 1 444 ? 25.275 65.958 1.324 1.00 13.46 468 LYS B N 1
ATOM 7345 C CA . LYS B 1 444 ? 23.910 66.290 1.693 1.00 12.68 468 LYS B CA 1
ATOM 7346 C C . LYS B 1 444 ? 23.907 67.054 3.028 1.00 14.56 468 LYS B C 1
ATOM 7347 O O . LYS B 1 444 ? 23.194 68.049 3.190 1.00 14.24 468 LYS B O 1
ATOM 7353 N N . GLU B 1 445 ? 24.720 66.577 3.970 1.00 13.48 469 GLU B N 1
ATOM 7354 C CA . GLU B 1 445 ? 24.783 67.124 5.313 1.00 11.38 469 GLU B CA 1
ATOM 7355 C C . GLU B 1 445 ? 25.448 68.527 5.396 1.00 12.91 469 GLU B C 1
ATOM 7356 O O . GLU B 1 445 ? 25.017 69.371 6.175 1.00 12.69 469 GLU B O 1
ATOM 7362 N N . PHE B 1 446 ? 26.424 68.802 4.551 1.00 10.19 470 PHE B N 1
ATOM 7363 C CA . PHE B 1 446 ? 27.314 69.937 4.769 1.00 11.90 470 PHE B CA 1
ATOM 7364 C C . PHE B 1 446 ? 27.331 70.941 3.631 1.00 11.30 470 PHE B C 1
ATOM 7365 O O . PHE B 1 446 ? 28.343 71.587 3.381 1.00 13.59 470 PHE B O 1
ATOM 7373 N N . ILE B 1 447 ? 26.198 71.079 2.961 1.00 12.54 471 ILE B N 1
ATOM 7374 C CA . ILE B 1 447 ? 26.011 72.121 1.961 1.00 12.38 471 ILE B CA 1
ATOM 7375 C C . ILE B 1 447 ? 26.269 73.474 2.629 1.00 11.80 471 ILE B C 1
ATOM 7376 O O . ILE B 1 447 ? 25.706 73.755 3.667 1.00 12.51 471 ILE B O 1
ATOM 7381 N N . GLN B 1 448 ? 27.183 74.253 2.045 1.00 12.25 472 GLN B N 1
ATOM 7382 C CA . GLN B 1 448 ? 27.578 75.560 2.544 1.00 12.53 472 GLN B CA 1
ATOM 7383 C C . GLN B 1 448 ? 28.388 75.511 3.849 1.00 12.12 472 GLN B C 1
ATOM 7384 O O . GLN B 1 448 ? 28.482 76.505 4.566 1.00 13.43 472 GLN B O 1
ATOM 7390 N N . GLU B 1 449 ? 28.968 74.357 4.146 1.00 11.87 473 GLU B N 1
ATOM 7391 C CA . GLU B 1 449 ? 29.783 74.171 5.339 1.00 10.97 473 GLU B CA 1
ATOM 7392 C C . GLU B 1 449 ? 31.191 73.706 5.023 1.00 13.21 473 GLU B C 1
ATOM 7393 O O . GLU B 1 449 ? 31.886 73.235 5.924 1.00 13.49 473 GLU B O 1
ATOM 7399 N N . GLY B 1 450 ? 31.652 73.897 3.783 1.00 12.22 474 GLY B N 1
ATOM 7400 C CA . GLY B 1 450 ? 33.106 73.887 3.521 1.00 13.63 474 GLY B CA 1
ATOM 7401 C C . GLY B 1 450 ? 33.889 72.586 3.514 1.00 11.77 474 GLY B C 1
ATOM 7402 O O . GLY B 1 450 ? 35.089 72.561 3.773 1.00 12.77 474 GLY B O 1
ATOM 7403 N N . GLN B 1 451 ? 33.235 71.515 3.115 1.00 12.21 475 GLN B N 1
ATOM 7404 C CA . GLN B 1 451 ? 33.847 70.200 3.123 1.00 10.85 475 GLN B CA 1
ATOM 7405 C C . GLN B 1 451 ? 34.181 69.638 1.731 1.00 11.74 475 GLN B C 1
ATOM 7406 O O . GLN B 1 451 ? 35.164 68.924 1.579 1.00 12.84 475 GLN B O 1
ATOM 7412 N N . ARG B 1 452 ? 33.352 69.900 0.731 1.00 12.03 476 ARG B N 1
ATOM 7413 C CA . ARG B 1 452 ? 33.463 69.083 -0.478 1.00 14.99 476 ARG B CA 1
ATOM 7414 C C . ARG B 1 452 ? 34.810 69.114 -1.198 1.00 13.19 476 ARG B C 1
ATOM 7415 O O . ARG B 1 452 ? 35.279 68.057 -1.670 1.00 14.52 476 ARG B O 1
ATOM 7423 N N . TRP B 1 453 ? 35.446 70.279 -1.298 1.00 15.08 477 TRP B N 1
ATOM 7424 C CA . TRP B 1 453 ? 36.779 70.361 -1.953 1.00 12.86 477 TRP B CA 1
ATOM 7425 C C . TRP B 1 453 ? 37.749 69.475 -1.205 1.00 14.74 477 TRP B C 1
ATOM 7426 O O . TRP B 1 453 ? 38.538 68.745 -1.817 1.00 12.78 477 TRP B O 1
ATOM 7437 N N . TRP B 1 454 ? 37.695 69.535 0.123 1.00 16.03 478 TRP B N 1
ATOM 7438 C CA . TRP B 1 454 ? 38.631 68.748 0.929 1.00 12.84 478 TRP B CA 1
ATOM 7439 C C . TRP B 1 454 ? 38.327 67.250 0.778 1.00 15.39 478 TRP B C 1
ATOM 7440 O O . TRP B 1 454 ? 39.238 66.458 0.610 1.00 13.53 478 TRP B O 1
ATOM 7451 N N . ASP B 1 455 ? 37.039 66.878 0.819 1.00 11.28 479 ASP B N 1
ATOM 7452 C CA . ASP B 1 455 ? 36.617 65.503 0.581 1.00 11.35 479 ASP B CA 1
ATOM 7453 C C . ASP B 1 455 ? 37.169 64.935 -0.739 1.00 15.16 479 ASP B C 1
ATOM 7454 O O . ASP B 1 455 ? 37.671 63.801 -0.769 1.00 12.75 479 ASP B O 1
ATOM 7459 N N . LEU B 1 456 ? 37.110 65.734 -1.806 1.00 14.01 480 LEU B N 1
ATOM 7460 C CA . LEU B 1 456 ? 37.569 65.277 -3.109 1.00 12.62 480 LEU B CA 1
ATOM 7461 C C . LEU B 1 456 ? 39.088 65.137 -3.156 1.00 12.28 480 LEU B C 1
ATOM 7462 O O . LEU B 1 456 ? 39.607 64.248 -3.864 1.00 12.04 480 LEU B O 1
ATOM 7467 N N . ARG B 1 457 ? 39.808 66.007 -2.443 1.00 14.22 481 ARG B N 1
ATOM 7468 C CA . ARG B 1 457 ? 41.283 65.871 -2.343 1.00 14.53 481 ARG B CA 1
ATOM 7469 C C . ARG B 1 457 ? 41.677 64.609 -1.561 1.00 14.25 481 ARG B C 1
ATOM 7470 O O . ARG B 1 457 ? 42.662 63.959 -1.887 1.00 14.68 481 ARG B O 1
ATOM 7478 N N . ARG B 1 458 ? 40.874 64.270 -0.552 1.00 12.41 482 ARG B N 1
ATOM 7479 C CA . ARG B 1 458 ? 41.264 63.357 0.522 1.00 13.66 482 ARG B CA 1
ATOM 7480 C C . ARG B 1 458 ? 40.776 61.945 0.353 1.00 14.72 482 ARG B C 1
ATOM 7481 O O . ARG B 1 458 ? 41.526 60.964 0.535 1.00 15.06 482 ARG B O 1
ATOM 7497 N N . THR B 1 460 ? 39.462 58.501 -1.455 1.00 12.07 484 THR B N 1
ATOM 7498 C CA . THR B 1 460 ? 40.077 57.711 -2.531 1.00 11.68 484 THR B CA 1
ATOM 7499 C C . THR B 1 460 ? 39.122 56.647 -3.090 1.00 14.77 484 THR B C 1
ATOM 7500 O O . THR B 1 460 ? 38.214 56.177 -2.380 1.00 13.78 484 THR B O 1
ATOM 7504 N N . LEU B 1 461 ? 39.304 56.255 -4.363 1.00 12.65 485 LEU B N 1
ATOM 7505 C CA . LEU B 1 461 ? 38.312 55.379 -4.998 1.00 14.65 485 LEU B CA 1
ATOM 7506 C C . LEU B 1 461 ? 38.372 53.992 -4.369 1.00 13.83 485 LEU B C 1
ATOM 7507 O O . LEU B 1 461 ? 37.345 53.310 -4.214 1.00 13.56 485 LEU B O 1
ATOM 7512 N N . THR B 1 462 ? 39.597 53.606 -4.024 1.00 13.11 486 THR B N 1
ATOM 7513 C CA . THR B 1 462 ? 39.952 52.326 -3.413 1.00 13.33 486 THR B CA 1
ATOM 7514 C C . THR B 1 462 ? 40.999 52.618 -2.328 1.00 15.88 486 THR B C 1
ATOM 7515 O O . THR B 1 462 ? 41.608 53.717 -2.298 1.00 13.26 486 THR B O 1
ATOM 7519 N N . LYS B 1 463 ? 41.199 51.662 -1.425 1.00 12.64 487 LYS B N 1
ATOM 7520 C CA . LYS B 1 463 ? 42.189 51.843 -0.363 1.00 12.66 487 LYS B CA 1
ATOM 7521 C C . LYS B 1 463 ? 43.566 52.063 -0.963 1.00 11.55 487 LYS B C 1
ATOM 7522 O O . LYS B 1 463 ? 44.073 51.213 -1.648 1.00 15.42 487 LYS B O 1
ATOM 7528 N N . GLY B 1 464 ? 44.189 53.168 -0.617 1.00 14.20 488 GLY B N 1
ATOM 7529 C CA . GLY B 1 464 ? 45.503 53.532 -1.116 1.00 15.29 488 GLY B CA 1
ATOM 7530 C C . GLY B 1 464 ? 45.466 53.993 -2.572 1.00 15.22 488 GLY B C 1
ATOM 7531 O O . GLY B 1 464 ? 46.503 54.128 -3.184 1.00 17.17 488 GLY B O 1
ATOM 7532 N N . GLY B 1 465 ? 44.268 54.211 -3.112 1.00 15.59 489 GLY B N 1
ATOM 7533 C CA . GLY B 1 465 ? 44.065 54.457 -4.520 1.00 13.20 489 GLY B CA 1
ATOM 7534 C C . GLY B 1 465 ? 43.914 55.922 -4.866 1.00 14.36 489 GLY B C 1
ATOM 7535 O O . GLY B 1 465 ? 44.457 56.803 -4.186 1.00 15.64 489 GLY B O 1
ATOM 7536 N N . THR B 1 466 ? 43.188 56.183 -5.951 1.00 13.56 490 THR B N 1
ATOM 7537 C CA . THR B 1 466 ? 43.217 57.479 -6.615 1.00 14.43 490 THR B CA 1
ATOM 7538 C C . THR B 1 466 ? 42.300 58.481 -5.904 1.00 15.27 490 THR B C 1
ATOM 7539 O O . THR B 1 466 ? 41.137 58.138 -5.628 1.00 13.43 490 THR B O 1
ATOM 7543 N N . PRO B 1 467 ? 42.794 59.711 -5.649 1.00 15.49 491 PRO B N 1
ATOM 7544 C CA . PRO B 1 467 ? 41.921 60.735 -5.072 1.00 14.88 491 PRO B CA 1
ATOM 7545 C C . PRO B 1 467 ? 40.620 60.928 -5.899 1.00 14.94 491 PRO B C 1
ATOM 7546 O O . PRO B 1 467 ? 40.611 60.859 -7.133 1.00 14.32 491 PRO B O 1
ATOM 7550 N N . LEU B 1 468 ? 39.520 61.098 -5.210 1.00 12.18 492 LEU B N 1
ATOM 7551 C CA . LEU B 1 468 ? 38.231 61.207 -5.905 1.00 12.38 492 LEU B CA 1
ATOM 7552 C C . LEU B 1 468 ? 38.124 62.439 -6.825 1.00 12.87 492 LEU B C 1
ATOM 7553 O O . LEU B 1 468 ? 37.338 62.426 -7.781 1.00 13.65 492 LEU B O 1
ATOM 7558 N N . VAL B 1 469 ? 38.918 63.483 -6.548 1.00 13.52 493 VAL B N 1
ATOM 7559 C CA . VAL B 1 469 ? 38.985 64.666 -7.430 1.00 11.93 493 VAL B CA 1
ATOM 7560 C C . VAL B 1 469 ? 39.335 64.213 -8.861 1.00 14.22 493 VAL B C 1
ATOM 7561 O O . VAL B 1 469 ? 38.959 64.854 -9.846 1.00 14.84 493 VAL B O 1
ATOM 7565 N N . PHE B 1 470 ? 40.055 63.108 -8.983 1.00 16.54 494 PHE B N 1
ATOM 7566 C CA . PHE B 1 470 ? 40.495 62.638 -10.299 1.00 14.55 494 PHE B CA 1
ATOM 7567 C C . PHE B 1 470 ? 39.591 61.566 -10.899 1.00 17.29 494 PHE B C 1
ATOM 7568 O O . PHE B 1 470 ? 39.928 61.003 -11.958 1.00 13.28 494 PHE B O 1
ATOM 7576 N N . CYS B 1 471 ? 38.443 61.276 -10.267 1.00 15.51 495 CYS B N 1
ATOM 7577 C CA . CYS B 1 471 ? 37.626 60.125 -10.693 1.00 15.08 495 CYS B CA 1
ATOM 7578 C C . CYS B 1 471 ? 36.241 60.621 -11.087 1.00 15.17 495 CYS B C 1
ATOM 7579 O O . CYS B 1 471 ? 35.689 61.505 -10.451 1.00 13.23 495 CYS B O 1
ATOM 7582 N N . LYS B 1 472 ? 35.661 60.046 -12.131 1.00 12.30 496 LYS B N 1
ATOM 7583 C CA . LYS B 1 472 ? 34.307 60.419 -12.490 1.00 15.79 496 LYS B CA 1
ATOM 7584 C C . LYS B 1 472 ? 33.345 60.216 -11.322 1.00 14.98 496 LYS B C 1
ATOM 7585 O O . LYS B 1 472 ? 32.348 60.936 -11.207 1.00 16.30 496 LYS B O 1
ATOM 7591 N N . GLU B 1 473 ? 33.654 59.278 -10.427 1.00 16.54 497 GLU B N 1
ATOM 7592 C CA . GLU B 1 473 ? 32.766 58.999 -9.289 1.00 17.64 497 GLU B CA 1
ATOM 7593 C C . GLU B 1 473 ? 32.715 60.151 -8.308 1.00 15.72 497 GLU B C 1
ATOM 7594 O O . GLU B 1 473 ? 31.787 60.231 -7.511 1.00 18.03 497 GLU B O 1
ATOM 7600 N N . GLY B 1 474 ? 33.694 61.041 -8.365 1.00 19.45 498 GLY B N 1
ATOM 7601 C CA . GLY B 1 474 ? 33.730 62.234 -7.489 1.00 17.16 498 GLY B CA 1
ATOM 7602 C C . GLY B 1 474 ? 32.890 63.393 -7.973 1.00 15.20 498 GLY B C 1
ATOM 7603 O O . GLY B 1 474 ? 32.623 64.365 -7.226 1.00 12.97 498 GLY B O 1
ATOM 7604 N N . SER B 1 475 ? 32.490 63.346 -9.236 1.00 14.13 499 SER B N 1
ATOM 7605 C CA . SER B 1 475 ? 31.743 64.435 -9.805 1.00 12.24 499 SER B CA 1
ATOM 7606 C C . SER B 1 475 ? 30.266 64.339 -9.440 1.00 15.69 499 SER B C 1
ATOM 7607 O O . SER B 1 475 ? 29.761 63.300 -9.042 1.00 15.02 499 SER B O 1
ATOM 7610 N N . LEU B 1 476 ? 29.585 65.446 -9.631 1.00 17.56 500 LEU B N 1
ATOM 7611 C CA . LEU B 1 476 ? 28.201 65.556 -9.206 1.00 19.54 500 LEU B CA 1
ATOM 7612 C C . LEU B 1 476 ? 27.318 64.616 -10.012 1.00 20.12 500 LEU B C 1
ATOM 7613 O O . LEU B 1 476 ? 26.448 63.918 -9.442 1.00 21.63 500 LEU B O 1
ATOM 7618 N N . LEU B 1 477 ? 27.564 64.584 -11.322 1.00 20.39 501 LEU B N 1
ATOM 7619 C CA . LEU B 1 477 ? 26.773 63.777 -12.227 1.00 23.66 501 LEU B CA 1
ATOM 7620 C C . LEU B 1 477 ? 27.378 62.388 -12.473 1.00 26.65 501 LEU B C 1
ATOM 7621 O O . LEU B 1 477 ? 26.677 61.522 -12.989 1.00 26.00 501 LEU B O 1
ATOM 7626 N N . GLY B 1 478 ? 28.656 62.193 -12.123 1.00 25.59 502 GLY B N 1
ATOM 7627 C CA . GLY B 1 478 ? 29.297 60.887 -12.205 1.00 25.67 502 GLY B CA 1
ATOM 7628 C C . GLY B 1 478 ? 29.864 60.609 -13.583 1.00 26.65 502 GLY B C 1
ATOM 7629 O O . GLY B 1 478 ? 30.273 59.484 -13.865 1.00 27.17 502 GLY B O 1
ATOM 7630 N N . ASP B 1 479 ? 29.931 61.648 -14.412 1.00 26.54 503 ASP B N 1
ATOM 7631 C CA . ASP B 1 479 ? 30.301 61.517 -15.831 1.00 30.39 503 ASP B CA 1
ATOM 7632 C C . ASP B 1 479 ? 31.780 61.764 -16.164 1.00 29.43 503 ASP B C 1
ATOM 7633 O O . ASP B 1 479 ? 32.335 61.067 -17.000 1.00 30.30 503 ASP B O 1
ATOM 7638 N N . ALA B 1 480 ? 32.408 62.746 -15.526 1.00 27.41 504 ALA B N 1
ATOM 7639 C CA . ALA B 1 480 ? 33.819 63.073 -15.822 1.00 25.07 504 ALA B CA 1
ATOM 7640 C C . ALA B 1 480 ? 34.473 63.603 -14.573 1.00 22.11 504 ALA B C 1
ATOM 7641 O O . ALA B 1 480 ? 33.811 64.276 -13.768 1.00 22.89 504 ALA B O 1
ATOM 7643 N N . PRO B 1 481 ? 35.774 63.336 -14.417 1.00 19.69 505 PRO B N 1
ATOM 7644 C CA . PRO B 1 481 ? 36.504 63.778 -13.252 1.00 17.98 505 PRO B CA 1
ATOM 7645 C C . PRO B 1 481 ? 36.579 65.299 -13.185 1.00 21.22 505 PRO B C 1
ATOM 7646 O O . PRO B 1 481 ? 36.625 65.983 -14.228 1.00 16.88 505 PRO B O 1
ATOM 7650 N N . ILE B 1 482 ? 36.600 65.816 -11.956 1.00 17.07 506 ILE B N 1
ATOM 7651 C CA . ILE B 1 482 ? 36.695 67.255 -11.738 1.00 17.34 506 ILE B CA 1
ATOM 7652 C C . ILE B 1 482 ? 38.052 67.776 -12.234 1.00 16.72 506 ILE B C 1
ATOM 7653 O O . ILE B 1 482 ? 38.106 68.815 -12.864 1.00 18.46 506 ILE B O 1
ATOM 7658 N N . LEU B 1 483 ? 39.122 67.031 -11.966 1.00 17.18 507 LEU B N 1
ATOM 7659 C CA . LEU B 1 483 ? 40.440 67.280 -12.550 1.00 17.05 507 LEU B CA 1
ATOM 7660 C C . LEU B 1 483 ? 40.905 66.082 -13.359 1.00 18.10 507 LEU B C 1
ATOM 7661 O O . LEU B 1 483 ? 40.734 64.966 -12.948 1.00 16.97 507 LEU B O 1
ATOM 7666 N N . ASN B 1 484 ? 41.513 66.348 -14.507 1.00 19.16 508 ASN B N 1
ATOM 7667 C CA . ASN B 1 484 ? 42.214 65.335 -15.287 1.00 19.37 508 ASN B CA 1
ATOM 7668 C C . ASN B 1 484 ? 43.577 65.059 -14.672 1.00 17.27 508 ASN B C 1
ATOM 7669 O O . ASN B 1 484 ? 44.424 65.938 -14.599 1.00 17.82 508 ASN B O 1
ATOM 7674 N N . LYS B 1 485 ? 43.822 63.831 -14.255 1.00 18.88 509 LYS B N 1
ATOM 7675 C CA . LYS B 1 485 ? 45.058 63.526 -13.545 1.00 22.77 509 LYS B CA 1
ATOM 7676 C C . LYS B 1 485 ? 46.324 63.649 -14.407 1.00 23.56 509 LYS B C 1
ATOM 7677 O O . LYS B 1 485 ? 47.398 64.033 -13.906 1.00 22.79 509 LYS B O 1
ATOM 7683 N N . SER B 1 486 ? 46.198 63.358 -15.698 1.00 22.22 510 SER B N 1
ATOM 7684 C CA . SER B 1 486 ? 47.353 63.390 -16.596 1.00 24.02 510 SER B CA 1
ATOM 7685 C C . SER B 1 486 ? 47.814 64.812 -16.929 1.00 23.64 510 SER B C 1
ATOM 7686 O O . SER B 1 486 ? 49.009 65.015 -17.163 1.00 25.51 510 SER B O 1
ATOM 7689 N N . THR B 1 487 ? 46.895 65.781 -16.952 1.00 23.30 511 THR B N 1
ATOM 7690 C CA . THR B 1 487 ? 47.221 67.165 -17.341 1.00 21.64 511 THR B CA 1
ATOM 7691 C C . THR B 1 487 ? 47.056 68.239 -16.219 1.00 23.04 511 THR B C 1
ATOM 7692 O O . THR B 1 487 ? 47.582 69.343 -16.355 1.00 22.07 511 THR B O 1
ATOM 7696 N N . GLU B 1 488 ? 46.310 67.909 -15.148 1.00 18.59 512 GLU B N 1
ATOM 7697 C CA . GLU B 1 488 ? 45.927 68.854 -14.077 1.00 17.19 512 GLU B CA 1
ATOM 7698 C C . GLU B 1 488 ? 46.346 68.430 -12.652 1.00 16.74 512 GLU B C 1
ATOM 7699 O O . GLU B 1 488 ? 45.944 69.048 -11.682 1.00 18.81 512 GLU B O 1
ATOM 7705 N N . ALA B 1 489 ? 47.240 67.458 -12.506 1.00 17.97 513 ALA B N 1
ATOM 7706 C CA . ALA B 1 489 ? 47.737 67.048 -11.164 1.00 16.82 513 ALA B CA 1
ATOM 7707 C C . ALA B 1 489 ? 48.223 68.251 -10.320 1.00 16.46 513 ALA B C 1
ATOM 7708 O O . ALA B 1 489 ? 47.999 68.324 -9.104 1.00 17.91 513 ALA B O 1
ATOM 7710 N N . HIS B 1 490 ? 48.870 69.197 -10.988 1.00 17.82 514 HIS B N 1
ATOM 7711 C CA . HIS B 1 490 ? 49.386 70.403 -10.325 1.00 17.33 514 HIS B CA 1
ATOM 7712 C C . HIS B 1 490 ? 48.302 71.285 -9.745 1.00 15.97 514 HIS B C 1
ATOM 7713 O O . HIS B 1 490 ? 48.575 72.028 -8.782 1.00 16.10 514 HIS B O 1
ATOM 7720 N N . LYS B 1 491 ? 47.080 71.205 -10.298 1.00 15.83 515 LYS B N 1
ATOM 7721 C CA . LYS B 1 491 ? 45.963 72.005 -9.801 1.00 16.70 515 LYS B CA 1
ATOM 7722 C C . LYS B 1 491 ? 45.364 71.509 -8.457 1.00 16.71 515 LYS B C 1
ATOM 7723 O O . LYS B 1 491 ? 44.441 72.127 -7.937 1.00 15.58 515 LYS B O 1
ATOM 7729 N N . LEU B 1 492 ? 45.882 70.430 -7.880 1.00 12.29 516 LEU B N 1
ATOM 7730 C CA . LEU B 1 492 ? 45.461 70.075 -6.532 1.00 12.71 516 LEU B CA 1
ATOM 7731 C C . LEU B 1 492 ? 45.803 71.215 -5.552 1.00 15.53 516 LEU B C 1
ATOM 7732 O O . LEU B 1 492 ? 45.078 71.421 -4.551 1.00 17.07 516 LEU B O 1
ATOM 7737 N N . LEU B 1 493 ? 46.938 71.893 -5.804 1.00 14.65 517 LEU B N 1
ATOM 7738 C CA . LEU B 1 493 ? 47.365 73.046 -5.037 1.00 15.38 517 LEU B CA 1
ATOM 7739 C C . LEU B 1 493 ? 47.109 74.316 -5.845 1.00 16.89 517 LEU B C 1
ATOM 7740 O O . LEU B 1 493 ? 46.959 74.264 -7.060 1.00 16.55 517 LEU B O 1
ATOM 7745 N N . TRP B 1 494 ? 47.072 75.451 -5.156 1.00 15.21 518 TRP B N 1
ATOM 7746 C CA . TRP B 1 494 ? 46.795 76.758 -5.762 1.00 12.57 518 TRP B CA 1
ATOM 7747 C C . TRP B 1 494 ? 48.076 77.540 -6.072 1.00 14.62 518 TRP B C 1
ATOM 7748 O O . TRP B 1 494 ? 49.092 77.428 -5.354 1.00 15.50 518 TRP B O 1
ATOM 7759 N N . PRO B 1 495 ? 48.058 78.334 -7.157 1.00 16.24 519 PRO B N 1
ATOM 7760 C CA . PRO B 1 495 ? 49.271 79.077 -7.495 1.00 15.56 519 PRO B CA 1
ATOM 7761 C C . PRO B 1 495 ? 49.294 80.402 -6.781 1.00 14.82 519 PRO B C 1
ATOM 7762 O O . PRO B 1 495 ? 48.268 80.797 -6.200 1.00 15.81 519 PRO B O 1
ATOM 7766 N N . ILE B 1 496 ? 50.458 81.051 -6.786 1.00 17.53 520 ILE B N 1
ATOM 7767 C CA . ILE B 1 496 ? 50.583 82.424 -6.299 1.00 15.94 520 ILE B CA 1
ATOM 7768 C C . ILE B 1 496 ? 50.823 83.378 -7.491 1.00 16.18 520 ILE B C 1
ATOM 7769 O O . ILE B 1 496 ? 51.284 82.952 -8.564 1.00 16.57 520 ILE B O 1
ATOM 7774 N N . GLU B 1 497 ? 50.500 84.650 -7.276 1.00 16.16 521 GLU B N 1
ATOM 7775 C CA . GLU B 1 497 ? 50.444 85.670 -8.329 1.00 20.28 521 GLU B CA 1
ATOM 7776 C C . GLU B 1 497 ? 51.832 86.000 -8.882 1.00 18.58 521 GLU B C 1
ATOM 7777 O O . GLU B 1 497 ? 52.774 86.238 -8.123 1.00 18.57 521 GLU B O 1
ATOM 7783 N N . LYS B 1 498 ? 51.910 86.094 -10.196 1.00 20.69 522 LYS B N 1
ATOM 7784 C CA . LYS B 1 498 ? 53.073 86.628 -10.899 1.00 24.63 522 LYS B CA 1
ATOM 7785 C C . LYS B 1 498 ? 53.622 87.894 -10.254 1.00 23.57 522 LYS B C 1
ATOM 7786 O O . LYS B 1 498 ? 54.837 88.098 -10.203 1.00 24.68 522 LYS B O 1
ATOM 7792 N N . THR B 1 499 ? 52.741 88.757 -9.786 1.00 24.60 523 THR B N 1
ATOM 7793 C CA . THR B 1 499 ? 53.186 90.033 -9.213 1.00 25.00 523 THR B CA 1
ATOM 7794 C C . THR B 1 499 ? 53.947 89.836 -7.916 1.00 25.46 523 THR B C 1
ATOM 7795 O O . THR B 1 499 ? 54.998 90.452 -7.741 1.00 25.95 523 THR B O 1
ATOM 7807 N N . LEU B 1 501 ? 55.570 87.107 -7.095 1.00 25.59 525 LEU B N 1
ATOM 7808 C CA . LEU B 1 501 ? 56.806 86.440 -7.482 1.00 26.14 525 LEU B CA 1
ATOM 7809 C C . LEU B 1 501 ? 57.840 87.482 -7.947 1.00 28.39 525 LEU B C 1
ATOM 7810 O O . LEU B 1 501 ? 58.992 87.426 -7.538 1.00 28.97 525 LEU B O 1
ATOM 7815 N N . ASN B 1 502 ? 57.428 88.432 -8.786 1.00 29.63 526 ASN B N 1
ATOM 7816 C CA . ASN B 1 502 ? 58.356 89.495 -9.264 1.00 31.76 526 ASN B CA 1
ATOM 7817 C C . ASN B 1 502 ? 58.935 90.354 -8.109 1.00 31.36 526 ASN B C 1
ATOM 7818 O O . ASN B 1 502 ? 60.126 90.630 -8.072 1.00 33.51 526 ASN B O 1
ATOM 7823 N N . LYS B 1 503 ? 58.111 90.713 -7.138 1.00 31.23 527 LYS B N 1
ATOM 7824 C CA . LYS B 1 503 ? 58.583 91.524 -6.001 1.00 34.17 527 LYS B CA 1
ATOM 7825 C C . LYS B 1 503 ? 59.338 90.780 -4.905 1.00 35.41 527 LYS B C 1
ATOM 7826 O O . LYS B 1 503 ? 59.942 91.424 -4.053 1.00 38.06 527 LYS B O 1
ATOM 7832 N N . ASP B 1 504 ? 59.305 89.442 -4.902 1.00 34.38 528 ASP B N 1
ATOM 7833 C CA . ASP B 1 504 ? 59.888 88.659 -3.801 1.00 32.15 528 ASP B CA 1
ATOM 7834 C C . ASP B 1 504 ? 60.666 87.493 -4.379 1.00 33.00 528 ASP B C 1
ATOM 7835 O O . ASP B 1 504 ? 60.105 86.416 -4.645 1.00 32.00 528 ASP B O 1
ATOM 7840 N N . PRO B 1 505 ? 61.971 87.697 -4.586 1.00 33.25 529 PRO B N 1
ATOM 7841 C CA . PRO B 1 505 ? 62.804 86.648 -5.174 1.00 32.37 529 PRO B CA 1
ATOM 7842 C C . PRO B 1 505 ? 62.976 85.392 -4.308 1.00 28.13 529 PRO B C 1
ATOM 7843 O O . PRO B 1 505 ? 63.501 84.394 -4.808 1.00 29.44 529 PRO B O 1
ATOM 7847 N N . ALA B 1 506 ? 62.551 85.434 -3.049 1.00 25.52 530 ALA B N 1
ATOM 7848 C CA . ALA B 1 506 ? 62.642 84.252 -2.175 1.00 25.76 530 ALA B CA 1
ATOM 7849 C C . ALA B 1 506 ? 61.549 83.251 -2.492 1.00 23.94 530 ALA B C 1
ATOM 7850 O O . ALA B 1 506 ? 61.732 82.061 -2.213 1.00 23.56 530 ALA B O 1
ATOM 7852 N N . LEU B 1 507 ? 60.441 83.730 -3.082 1.00 22.02 531 LEU B N 1
ATOM 7853 C CA . LEU B 1 507 ? 59.273 82.911 -3.375 1.00 22.79 531 LEU B CA 1
ATOM 7854 C C . LEU B 1 507 ? 59.393 82.166 -4.684 1.00 24.50 531 LEU B C 1
ATOM 7855 O O . LEU B 1 507 ? 59.940 82.687 -5.655 1.00 27.92 531 LEU B O 1
ATOM 7860 N N . GLU B 1 508 ? 58.912 80.926 -4.702 1.00 22.82 532 GLU B N 1
ATOM 7861 C CA . GLU B 1 508 ? 58.809 80.155 -5.931 1.00 24.24 532 GLU B CA 1
ATOM 7862 C C . GLU B 1 508 ? 57.339 79.852 -6.149 1.00 20.56 532 GLU B C 1
ATOM 7863 O O . GLU B 1 508 ? 56.554 79.754 -5.217 1.00 20.64 532 GLU B O 1
ATOM 7869 N N . GLN B 1 509 ? 56.976 79.713 -7.402 1.00 19.47 533 GLN B N 1
ATOM 7870 C CA . GLN B 1 509 ? 55.632 79.325 -7.765 1.00 18.85 533 GLN B CA 1
ATOM 7871 C C . GLN B 1 509 ? 55.322 77.944 -7.194 1.00 20.14 533 GLN B C 1
ATOM 7872 O O . GLN B 1 509 ? 56.241 77.170 -6.915 1.00 18.77 533 GLN B O 1
ATOM 7878 N N . THR B 1 510 ? 54.036 77.661 -6.992 1.00 17.79 534 THR B N 1
ATOM 7879 C CA . THR B 1 510 ? 53.594 76.334 -6.560 1.00 16.17 534 THR B CA 1
ATOM 7880 C C . THR B 1 510 ? 53.929 75.330 -7.671 1.00 18.08 534 THR B C 1
ATOM 7881 O O . THR B 1 510 ? 53.878 75.692 -8.857 1.00 16.96 534 THR B O 1
ATOM 7885 N N . PRO B 1 511 ? 54.344 74.101 -7.309 1.00 16.76 535 PRO B N 1
ATOM 7886 C CA . PRO B 1 511 ? 54.897 73.173 -8.291 1.00 19.00 535 PRO B CA 1
ATOM 7887 C C . PRO B 1 511 ? 53.972 72.842 -9.439 1.00 20.33 535 PRO B C 1
ATOM 7888 O O . PRO B 1 511 ? 52.765 72.774 -9.263 1.00 17.57 535 PRO B O 1
ATOM 7892 N N . GLY B 1 512 ? 54.552 72.662 -10.616 1.00 19.42 536 GLY B N 1
ATOM 7893 C CA . GLY B 1 512 ? 53.836 72.203 -11.787 1.00 18.97 536 GLY B CA 1
ATOM 7894 C C . GLY B 1 512 ? 53.195 73.331 -12.575 1.00 21.26 536 GLY B C 1
ATOM 7895 O O . GLY B 1 512 ? 52.898 73.155 -13.741 1.00 19.76 536 GLY B O 1
ATOM 7896 N N . TYR B 1 513 ? 52.948 74.484 -11.937 1.00 21.05 537 TYR B N 1
ATOM 7897 C CA . TYR B 1 513 ? 52.414 75.643 -12.659 1.00 19.75 537 TYR B CA 1
ATOM 7898 C C . TYR B 1 513 ? 53.529 76.257 -13.497 1.00 22.02 537 TYR B C 1
ATOM 7899 O O . TYR B 1 513 ? 54.693 76.165 -13.099 1.00 20.73 537 TYR B O 1
ATOM 7908 N N . LYS B 1 514 ? 53.173 76.856 -14.639 1.00 20.21 538 LYS B N 1
ATOM 7909 C CA . LYS B 1 514 ? 54.133 77.618 -15.459 1.00 24.41 538 LYS B CA 1
ATOM 7910 C C . LYS B 1 514 ? 54.515 78.913 -14.758 1.00 27.41 538 LYS B C 1
ATOM 7911 O O . LYS B 1 514 ? 53.743 79.472 -13.947 1.00 23.50 538 LYS B O 1
#

Nearest PDB structures (foldseek):
  3nqp-assembly2_B  TM=1.002E+00  e=2.176E-85  Bacteroides fragilis NCTC 9343
  3nqp-assembly1_A  TM=1.001E+00  e=1.874E-83  Bacteroides fragilis NCTC 9343
  4l7t-assembly1_A  TM=8.452E-01  e=8.764E-33  Bacteroides fragilis NCTC 9343
  3jq0-assembly1_A  TM=8.163E-01  e=6.610E-32  Phocaeicola vulgatus ATCC 8482
  6gcz-assembly1_A  TM=7.575E-01  e=1.759E-15  Gramella sp. MAR_2010_102

Foldseek 3Di:
DDDAPVVLVVLLVVLLVVVLVCLCCQAPQQFPQLLFFWDAQAALQGGAPLVCSNLLPFFQANFSDADLSPCVVSLLSLLVSCVPLVPDPRDDLLSLFSLLQSLLVNLVSLVSSCQFFQFADDDRNPFATDGNVVSVSSVVSLVSVCSLPDWAQQPPVPDGQAGDTNLNSLQSLLVLLLLCFDDDGPSHRNVVSLVSSLVSLVCSVPPHQADDLALLLCFALVNPNDRQFNHWRFFDPPPHFDQLLQQAAALVRTDLQQFAFPVLHRCHVVLLQHRVHHHNIFTDCLLLVVDDPLFQLNVLFWTWTWHADPPPRDTDTRGIGGPNHQYDQDPVSHGTRGGIQGQDGSLVSLLSVLLSCLCQVQVSLQVSLQVLRQSRSRPNDDCVVTGDDTDSQSQVSLLSSLSSCSSSQVSNRHSLVSQNRANHVSHDRNQCALSSHSVSPGHSDPCVQCVQSSHGWHHPVVVVHVNYDTRPPHD/DDDAPVVLVVLLVVLLVVVLVCLCCQAPLQFPQLLFFWDAQAALQGGFPLVCSNLLNFFQANFSDADLSPCVVSLLSLLVSCVPLVPDPRDDLLSLFSLLQSLLVNLVSLVSSCQFFNWDDDDNNDFAATDGNVVSVSSVVSLVSVCSLPDWAQQPPVPDGQAGDTPLNSLQVLVVLLQLCFADDVPSHRNVVSLVSSLVSLVCSVPPHQADDLALLLQFAQVNPNDRFFNHWHFFDVPPHFDQLLQQAAALVRTDLQQFDFPVLHRCHCVLLAHRVHHHNIFTRCLLLVVDDPLFQLNVLFWTFTWHADPVPRDTDTRGIGGNNHQYDQDPVSHGTRRGIQGQDGSLVSLLSVLLSCLCQVQVSVQVSLQVLRCSRSRPNDDCVPTGDDGDSQSQVSLLSSLVSCSSSQVSNRHSLVSQNRANHVSHDRNQCALSSHSVSHGHSDPCVQCVQSSHGWHHPVVVVHVNYDTRPPHD

B-factor: mean 19.6, std 9.86, range [4.18, 81.61]

Organism: Bacteroides fragilis (strain ATCC 25285 / DSM 2151 / CCUG 4856 / JCM 11019 / LMG 10263 / NCTC 9343 / Onslow / VPI 2553 / EN-2) (NCBI:txid272559)

Secondary structure (DSSP, 8-state):
----HHHHHHHHHHHHHHHHHTHHIIIIIIIITTSS-B--SS-TT---S-HHHHTT--BTTB-SSSGGGG-HHHHHHHHHHHHHHTT-SSS----HHHHHHHHHHHHHHHHHHHHHHSS---------PPPTTT--HHHHHHHH---S----S-TTSS-TTSS--HHHHHH--HHHHHHHH--BTTB---TTHHHHHHHHHHHHHHSS------HHHHH-TTSTT-TTEEEEE--BTTTB--SGGGBS--TTT-SGGGSB-TTSSB-TTTT--TT---BSS-B-HHHHHTS-TT-THHHHHEEEEEEE-TTT--EEEEEEEE-TT--EE-TTS-EE----EEEEEHHHHHHHHHHHH----HHHHHHHHHHHHHHHHGGG--HHHHPPPP-S-HHHHHHHHHHHHHHH-TTTT-HHHHHH---STT---GGGSGGGSSSSSS-SS-TTT-GGGGS--------S-TT--PPTT--/----HHHHHHHHHHHHHHHHHHHHIIIIIITTGGGS-B--SS-TT---S-HHHHTT--BTTB-SSSGGGG-HHHHHHHHHHHHHHTT-SSS----HHHHHHHHHHHHHHHHHHHHHHSS----------PPPTTT--HHHHHHHH---S----S-TTSS-TTSS--HHHHHH--HHHHHHHH--BTTB---GGGHHHHHHHHHHHHHHS------HHHHH-TTSTT-TTEEEEE--BTTTB--SGGGBS--TTT-SGGGSB-TTSSB-SSTTS-TTS--BS--B-HHHHHTS-TT-HHHHHHEEEEEEE-TTT--EEEEEEEE-TT--EE-TTS-EE----EEEEEHHHHHHHHHHHH----HHHHHHHHHHHHHHHHGGG--HHHHPPPP-S-HHHHHHHHHHHHHHHTTTTT-HHHHHH---STT---GGGSGGGSSSSSS-SS-HHHHGGGGS-------TT-TT--PPTT--

Sequence (951 aa):
YWKTEAQATAYIDDGIHKHHLRDAAWQHTITFGELRGGRFITGASSDGGVSNGDIILQNFDETHTGVSKFGDLFGRITTNLNLFIARVTDATYLSDEKNFYLGEVYGLRAFYYFDLYRIYGGVPLRLTLYARSTPKKEVTQIKSDLNKSEYFGNNDFDPYKRGKKVYWSKAATECLGEVYLWTSSKVTTGDDVANPADLTTIAKTHLESVLNNYNLKLDDFSQVFNAKNKANDEIIFAIRFLEGEATNSNGTFTYNVGTGSTKNRYQANGEVFGDALDDIQNTGNQTYEYNKAVYQNFDDADTRKEATFIASYNKKDGKTGELSLYGTHVRKNIGYVNAQGARVYCGDYIFYRLPWVYLTLAEIANEGDNAAVAKYINLVRKRAYGNAWDETTLYAYPETADFTTNELAILHEKDKEFIQEGQRWWDLRRTLTKGGTPLVFCKEGSLLGDAPILNKSTEAHKLLWPIEKTLNKDPALEQTPGYKYWKTEAQATAYIDDGIHKHHLRDAAWQHTITFGELRGGRFITGASSDGGVSNGDIILQNFDETHTGVSKFGDLFGRITTNLNLFIARVTDATYLSDEKNFYLGEVYGLRAFYYFDLYRIYGGVPLRLTKLYARSTPKEVTQIKSDLNKSEEYFGNNDFDPYKRGKKVYWSKAATECLGEVYLWTSSKVTTGDDVANPADLTTIAKTHLESVLNNYNLKLDDFSQVFNAKKNKANDEIIFAIRFLEGEATNSNGTFTYNVGTGSTKNRYQANGEEVFGDALDIQNTGNQTYEYNKAVYQNFDDADTRKEATFIASYNNKDGKTGELSLYGTHVRKNIGYVNAQGARVYCGDYIFYRLPWVYLTLAEIANEGDNAAVAKYINLVRKRAYGNAWDETLYAYPETADFTTNELAILHEKDKEFIQEGQRWWDLRRTLTKGGTPLVFCKEGSLLGDAPILNKSTEAHKLLWPIEKTLNKDPALEQTPGYK

CATH classification: 1.25.40.390

Radius of gyration: 34.25 Å; Cα contacts (8 Å, |Δi|>4): 1727; chains: 2; bounding box: 68×74×95 Å

Solvent-accessible surface area: 37818 Å² total